Protein AF-0000000087553673 (afdb_homodimer)

Secondary structure (DSSP, 8-state):
-BPPPEEEEEEEEPPPEETTSTTTT--HHHHHHHHHHHHHHHTT-TT---SEEEE--SS--GGGTTHHHHHHTTSSS-TT--EEEEEBTBTHHHHHHHHHHHHHHTTS-SEEEEEEEEEGGG--EEPPHHHHHHHHHHHH--SHHHHHHHHTSS-GGGGSPEEP--B-TTT--BHHHHHHHHHHHTT--HHHHHHHHHHHHHHHHHHHHTTTTTTTB--BTTB-S-SS--TT--HHHHHTSPBSS-TTT---BTTSBPPPEEEEEEEEEE-HHHHHHTT----EEEEEEEEEE---SSSGGGTT-THHHHHHHHHHHHT--GGG-SEEEE--SBHHHHHHHHHHHH-HHHHHHTT-SS------GGGBSTT--HHHH---GGGHHHHHHHHHHHHHHHHTS-EEEEEEEEGGGEEEEEEEE-/-BPPPEEEEEEEEPPPEETTSTTTT--HHHHHHHHHHHHHHHTT-TT---SEEEE--SS--GGGTTHHHHHHTTSSS-TT--EEEEEBTBTHHHHHHHHHHHHHHTTS-SEEEEEEEEEGGG--EEPPHHHHHHHHHHHH--SHHHHHHHHTSS-GGGGSPEEP--B-TTT--BHHHHHHHHHHHTT--HHHHHHHHHHHHHHHHHHHHTTTTTTTB--BTTB-S-SS--TT--HHHHHTSPBSSSTTT---BTTSBPPPEEEEEEEEEE-HHHHHHTT----EEEEEEEEEE---SSSGGGTT-THHHHHHHHHHHHT--GGG-SEEEE--SBHHHHHHHHHHHH-HHHHHHTT-SS------GGGBSTT--HHHH---GGGHHHHHHHHHHHHHHHHTS-EEEEEEEEGGGEEEEEEEE-

InterPro domains:
  IPR002155 Thiolase [PIRSF000429] (2-422)
  IPR002155 Thiolase [TIGR01930] (8-421)
  IPR002155 Thiolase [cd00751] (7-422)
  IPR016039 Thiolase-like [G3DSA:3.40.47.10] (1-422)
  IPR016039 Thiolase-like [SSF53901] (6-280)
  IPR016039 Thiolase-like [SSF53901] (300-421)
  IPR020616 Thiolase, N-terminal [PF00108] (6-273)
  IPR020617 Thiolase, C-terminal [PF02803] (299-422)
  IPR050521 3-ketoacyl-CoA Thiolase [PTHR42689] (4-422)

Structure (mmCIF, N/CA/C/O backbone):
data_AF-0000000087553673-model_v1
#
loop_
_entity.id
_entity.type
_entity.pdbx_description
1 polymer 'Acetyl-CoA C-acetyltransferase'
#
loop_
_atom_site.group_PDB
_atom_site.id
_atom_site.type_symbol
_atom_site.label_atom_id
_atom_site.label_alt_id
_atom_site.label_comp_id
_atom_site.label_asym_id
_atom_site.label_entity_id
_atom_site.label_seq_id
_atom_site.pdbx_PDB_ins_code
_atom_site.Cartn_x
_atom_site.Cartn_y
_atom_site.Cartn_z
_atom_site.occupancy
_atom_site.B_iso_or_equiv
_atom_site.auth_seq_id
_atom_site.auth_comp_id
_atom_site.auth_asym_id
_atom_site.auth_atom_id
_atom_site.pdbx_PDB_model_num
ATOM 1 N N . MET A 1 1 ? -25.609 -0.656 5.84 1 71.06 1 MET A N 1
ATOM 2 C CA . MET A 1 1 ? -25.781 -0.396 4.414 1 71.06 1 MET A CA 1
ATOM 3 C C . MET A 1 1 ? -25.578 -1.673 3.602 1 71.06 1 MET A C 1
ATOM 5 O O . MET A 1 1 ? -24.844 -2.566 4.012 1 71.06 1 MET A O 1
ATOM 9 N N . GLU A 1 2 ? -26.297 -1.809 2.484 1 87.56 2 GLU A N 1
ATOM 10 C CA . GLU A 1 2 ? -26.125 -2.967 1.611 1 87.56 2 GLU A CA 1
ATOM 11 C C . GLU A 1 2 ? -24.875 -2.836 0.747 1 87.56 2 GLU A C 1
ATOM 13 O O . GLU A 1 2 ? -24.562 -1.748 0.26 1 87.56 2 GLU A O 1
ATOM 18 N N . THR A 1 3 ? -24.062 -3.887 0.646 1 95.12 3 THR A N 1
ATOM 19 C CA . THR A 1 3 ? -22.828 -3.865 -0.132 1 95.12 3 THR A CA 1
ATOM 20 C C . THR A 1 3 ? -23.125 -4.031 -1.62 1 95.12 3 THR A C 1
ATOM 22 O O . THR A 1 3 ? -24.125 -4.645 -1.994 1 95.12 3 THR A O 1
ATOM 25 N N . LYS A 1 4 ? -22.344 -3.471 -2.467 1 96.94 4 LYS A N 1
ATOM 26 C CA . LYS A 1 4 ? -22.438 -3.639 -3.914 1 96.94 4 LYS A CA 1
ATOM 27 C C . LYS A 1 4 ? -21.625 -4.848 -4.379 1 96.94 4 LYS A C 1
ATOM 29 O O . LYS A 1 4 ? -20.656 -5.234 -3.729 1 96.94 4 LYS A O 1
ATOM 34 N N . LYS A 1 5 ? -22.047 -5.395 -5.512 1 98.12 5 LYS A N 1
ATOM 35 C CA . LYS A 1 5 ? -21.219 -6.414 -6.152 1 98.12 5 LYS A CA 1
ATOM 36 C C . LYS A 1 5 ? -20 -5.793 -6.812 1 98.12 5 LYS A C 1
ATOM 38 O O . LYS A 1 5 ? -20.062 -4.68 -7.34 1 98.12 5 LYS A O 1
ATOM 43 N N . VAL A 1 6 ? -18.922 -6.473 -6.762 1 98.81 6 VAL A N 1
ATOM 44 C CA . VAL A 1 6 ? -17.688 -6.012 -7.371 1 98.81 6 VAL A CA 1
ATOM 45 C C . VAL A 1 6 ? -17.453 -6.734 -8.695 1 98.81 6 VAL A C 1
ATOM 47 O O . VAL A 1 6 ? -17.047 -7.898 -8.711 1 98.81 6 VAL A O 1
ATOM 50 N N . ALA A 1 7 ? -17.578 -6.016 -9.781 1 98.94 7 ALA A N 1
ATOM 51 C CA . ALA A 1 7 ? -17.484 -6.613 -11.109 1 98.94 7 ALA A CA 1
ATOM 52 C C . ALA A 1 7 ? -16.078 -6.426 -11.688 1 98.94 7 ALA A C 1
ATOM 54 O O . ALA A 1 7 ? -15.477 -5.367 -11.531 1 98.94 7 ALA A O 1
ATOM 55 N N . ILE A 1 8 ? -15.609 -7.5 -12.188 1 98.94 8 ILE A N 1
ATOM 56 C CA . ILE A 1 8 ? -14.477 -7.398 -13.094 1 98.94 8 ILE A CA 1
ATOM 57 C C . ILE A 1 8 ? -14.969 -7.09 -14.508 1 98.94 8 ILE A C 1
ATOM 59 O O . ILE A 1 8 ? -15.727 -7.871 -15.094 1 98.94 8 ILE A O 1
ATOM 63 N N . VAL A 1 9 ? -14.508 -5.957 -15.078 1 98.88 9 VAL A N 1
ATOM 64 C CA . VAL A 1 9 ? -15.117 -5.535 -16.328 1 98.88 9 VAL A CA 1
ATOM 65 C C . VAL A 1 9 ? -14.047 -5.395 -17.406 1 98.88 9 VAL A C 1
ATOM 67 O O . VAL A 1 9 ? -14.352 -5.164 -18.578 1 98.88 9 VAL A O 1
ATOM 70 N N . GLY A 1 10 ? -12.789 -5.605 -17 1 98.81 10 GLY A N 1
ATOM 71 C CA . GLY A 1 10 ? -11.703 -5.547 -17.969 1 98.81 10 GLY A CA 1
ATOM 72 C C . GLY A 1 10 ? -10.375 -6.027 -17.406 1 98.81 10 GLY A C 1
ATOM 73 O O . GLY A 1 10 ? -10.211 -6.129 -16.188 1 98.81 10 GLY A O 1
ATOM 74 N N . TYR A 1 11 ? -9.484 -6.355 -18.297 1 98.88 11 TYR A N 1
ATOM 75 C CA . TYR A 1 11 ? -8.133 -6.797 -17.969 1 98.88 11 TYR A CA 1
ATOM 76 C C . TYR A 1 11 ? -7.141 -6.398 -19.047 1 98.88 11 TYR A C 1
ATOM 78 O O . TYR A 1 11 ? -7.531 -6.156 -20.188 1 98.88 11 TYR A O 1
ATOM 86 N N . ASN A 1 12 ? -5.879 -6.254 -18.625 1 98.88 12 ASN A N 1
ATOM 87 C CA . ASN A 1 12 ? -4.777 -6.086 -19.562 1 98.88 12 ASN A CA 1
ATOM 88 C C . ASN A 1 12 ? -3.434 -6.418 -18.922 1 98.88 12 ASN A C 1
ATOM 90 O O . ASN A 1 12 ? -3.268 -6.277 -17.703 1 98.88 12 ASN A O 1
ATOM 94 N N . ARG A 1 13 ? -2.582 -6.906 -19.688 1 98.88 13 ARG A N 1
ATOM 95 C CA . ARG A 1 13 ? -1.181 -7.016 -19.297 1 98.88 13 ARG A CA 1
ATOM 96 C C . ARG A 1 13 ? -0.26 -6.875 -20.5 1 98.88 13 ARG A C 1
ATOM 98 O O . ARG A 1 13 ? -0.714 -6.938 -21.641 1 98.88 13 ARG A O 1
ATOM 105 N N . ILE A 1 14 ? 0.988 -6.602 -20.297 1 98.88 14 ILE A N 1
ATOM 106 C CA . ILE A 1 14 ? 2.01 -6.758 -21.328 1 98.88 14 ILE A CA 1
ATOM 107 C C . ILE A 1 14 ? 2.611 -8.156 -21.234 1 98.88 14 ILE A C 1
ATOM 109 O O . ILE A 1 14 ? 2.426 -8.867 -20.25 1 98.88 14 ILE A O 1
ATOM 113 N N . PRO A 1 15 ? 3.285 -8.617 -22.359 1 98.75 15 PRO A N 1
ATOM 114 C CA . PRO A 1 15 ? 3.945 -9.914 -22.234 1 98.75 15 PRO A CA 1
ATOM 115 C C . PRO A 1 15 ? 4.941 -9.961 -21.078 1 98.75 15 PRO A C 1
ATOM 117 O O . PRO A 1 15 ? 5.629 -8.977 -20.812 1 98.75 15 PRO A O 1
ATOM 120 N N . PHE A 1 16 ? 4.918 -11.031 -20.391 1 98.81 16 PHE A N 1
ATOM 121 C CA . PHE A 1 16 ? 5.965 -11.219 -19.391 1 98.81 16 PHE A CA 1
ATOM 122 C C . PHE A 1 16 ? 7.266 -11.672 -20.047 1 98.81 16 PHE A C 1
ATOM 124 O O . PHE A 1 16 ? 7.242 -12.438 -21 1 98.81 16 PHE A O 1
ATOM 131 N N . ALA A 1 17 ? 8.367 -11.141 -19.547 1 98.5 17 ALA A N 1
ATOM 132 C CA . ALA A 1 17 ? 9.672 -11.398 -20.156 1 98.5 17 ALA A CA 1
ATOM 133 C C . ALA A 1 17 ? 10.68 -11.883 -19.109 1 98.5 17 ALA A C 1
ATOM 135 O O . ALA A 1 17 ? 10.703 -11.375 -17.984 1 98.5 17 ALA A O 1
ATOM 136 N N . ARG A 1 18 ? 11.477 -12.844 -19.516 1 97.06 18 ARG A N 1
ATOM 137 C CA . ARG A 1 18 ? 12.594 -13.234 -18.672 1 97.06 18 ARG A CA 1
ATOM 138 C C . ARG A 1 18 ? 13.523 -12.055 -18.422 1 97.06 18 ARG A C 1
ATOM 140 O O . ARG A 1 18 ? 13.656 -11.172 -19.266 1 97.06 18 ARG A O 1
ATOM 147 N N . ILE A 1 19 ? 14.211 -12.102 -17.312 1 94.69 19 ILE A N 1
ATOM 148 C CA . ILE A 1 19 ? 15.102 -11.016 -16.922 1 94.69 19 ILE A CA 1
ATOM 149 C C . ILE A 1 19 ? 16.172 -10.812 -18 1 94.69 19 ILE A C 1
ATOM 151 O O . ILE A 1 19 ? 16.625 -11.773 -18.625 1 94.69 19 ILE A O 1
ATOM 155 N N . ASN A 1 20 ? 16.484 -9.539 -18.312 1 92.5 20 ASN A N 1
ATOM 156 C CA . ASN A 1 20 ? 17.578 -9.102 -19.188 1 92.5 20 ASN A CA 1
ATOM 157 C C . ASN A 1 20 ? 17.328 -9.484 -20.641 1 92.5 20 ASN A C 1
ATOM 159 O O . ASN A 1 20 ? 18.266 -9.766 -21.375 1 92.5 20 ASN A O 1
ATOM 163 N N . THR A 1 21 ? 16.141 -9.633 -21.016 1 94.56 21 THR A N 1
ATOM 164 C CA . THR A 1 21 ? 15.789 -9.852 -22.406 1 94.56 21 THR A CA 1
ATOM 165 C C . THR A 1 21 ? 15.078 -8.625 -22.984 1 94.56 21 THR A C 1
ATOM 167 O O . THR A 1 21 ? 15.695 -7.578 -23.188 1 94.56 21 THR A O 1
ATOM 170 N N . ALA A 1 22 ? 13.812 -8.688 -23.188 1 96.19 22 ALA A N 1
ATOM 171 C CA . ALA A 1 22 ? 13.102 -7.668 -23.938 1 96.19 22 ALA A CA 1
ATOM 172 C C . ALA A 1 22 ? 13.008 -6.363 -23.156 1 96.19 22 ALA A C 1
ATOM 174 O O . ALA A 1 22 ? 13.016 -5.277 -23.734 1 96.19 22 ALA A O 1
ATOM 175 N N . TYR A 1 23 ? 12.906 -6.441 -21.875 1 97 23 TYR A N 1
ATOM 176 C CA . TYR A 1 23 ? 12.641 -5.262 -21.047 1 97 23 TYR A CA 1
ATOM 177 C C . TYR A 1 23 ? 13.891 -4.844 -20.281 1 97 23 TYR A C 1
ATOM 179 O O . TYR A 1 23 ? 13.797 -4.207 -19.234 1 97 23 TYR A O 1
ATOM 187 N N . SER A 1 24 ? 15.07 -5.156 -20.734 1 92.62 24 SER A N 1
ATOM 188 C CA . SER A 1 24 ? 16.344 -5.004 -20.031 1 92.62 24 SER A CA 1
ATOM 189 C C . SER A 1 24 ? 16.578 -3.549 -19.641 1 92.62 24 SER A C 1
ATOM 191 O O . SER A 1 24 ? 17.219 -3.275 -18.625 1 92.62 24 SER A O 1
ATOM 193 N N . ASP A 1 25 ? 16.078 -2.586 -20.375 1 91 25 ASP A N 1
ATOM 194 C CA . ASP A 1 25 ? 16.375 -1.18 -20.125 1 91 25 ASP A CA 1
ATOM 195 C C . ASP A 1 25 ? 15.141 -0.433 -19.625 1 91 25 ASP A C 1
ATOM 197 O O . ASP A 1 25 ? 15.102 0.799 -19.641 1 91 25 ASP A O 1
ATOM 201 N N . LYS A 1 26 ? 14.141 -1.135 -19.234 1 95.88 26 LYS A N 1
ATOM 202 C CA . LYS A 1 26 ? 12.891 -0.515 -18.797 1 95.88 26 LYS A CA 1
ATOM 203 C C . LYS A 1 26 ? 12.742 -0.599 -17.281 1 95.88 26 LYS A C 1
ATOM 205 O O . LYS A 1 26 ? 13.195 -1.561 -16.656 1 95.88 26 LYS A O 1
ATOM 210 N N . GLY A 1 27 ? 12.18 0.444 -16.672 1 96.38 27 GLY A N 1
ATOM 211 C CA . GLY A 1 27 ? 11.875 0.445 -15.25 1 96.38 27 GLY A CA 1
ATOM 212 C C . GLY A 1 27 ? 10.422 0.111 -14.953 1 96.38 27 GLY A C 1
ATOM 213 O O . GLY A 1 27 ? 9.633 -0.13 -15.875 1 96.38 27 GLY A O 1
ATOM 214 N N . ASN A 1 28 ? 10.133 0.062 -13.68 1 98.25 28 ASN A N 1
ATOM 215 C CA . ASN A 1 28 ? 8.773 -0.245 -13.25 1 98.25 28 ASN A CA 1
ATOM 216 C C . ASN A 1 28 ? 7.762 0.701 -13.883 1 98.25 28 ASN A C 1
ATOM 218 O O . ASN A 1 28 ? 6.719 0.262 -14.367 1 98.25 28 ASN A O 1
ATOM 222 N N . GLN A 1 29 ? 8.008 1.958 -13.867 1 98.12 29 GLN A N 1
ATOM 223 C CA . GLN A 1 29 ? 7.039 2.926 -14.367 1 98.12 29 GLN A CA 1
ATOM 224 C C . GLN A 1 29 ? 6.789 2.74 -15.859 1 98.12 29 GLN A C 1
ATOM 226 O O . GLN A 1 29 ? 5.656 2.855 -16.328 1 98.12 29 GLN A O 1
ATOM 231 N N . ASP A 1 30 ? 7.902 2.441 -16.625 1 98.19 30 ASP A N 1
ATOM 232 C CA . ASP A 1 30 ? 7.75 2.199 -18.062 1 98.19 30 ASP A CA 1
ATOM 233 C C . ASP A 1 30 ? 6.766 1.062 -18.328 1 98.19 30 ASP A C 1
ATOM 235 O O . ASP A 1 30 ? 5.859 1.197 -19.141 1 98.19 30 ASP A O 1
ATOM 239 N N . LEU A 1 31 ? 6.977 0.01 -17.641 1 98.81 31 LEU A N 1
ATOM 240 C CA . LEU A 1 31 ? 6.16 -1.18 -17.859 1 98.81 31 LEU A CA 1
ATOM 241 C C . LEU A 1 31 ? 4.727 -0.942 -17.391 1 98.81 31 LEU A C 1
ATOM 243 O O . LEU A 1 31 ? 3.777 -1.363 -18.047 1 98.81 31 LEU A O 1
ATOM 247 N N . LEU A 1 32 ? 4.602 -0.273 -16.25 1 98.88 32 LEU A N 1
ATOM 248 C CA . LEU A 1 32 ? 3.279 -0.037 -15.68 1 98.88 32 LEU A CA 1
ATOM 249 C C . LEU A 1 32 ? 2.465 0.899 -16.562 1 98.88 32 LEU A C 1
ATOM 251 O O . LEU A 1 32 ? 1.275 0.668 -16.797 1 98.88 32 LEU A O 1
ATOM 255 N N . VAL A 1 33 ? 3.051 1.972 -17.062 1 98.81 33 VAL A N 1
ATOM 256 C CA . VAL A 1 33 ? 2.369 2.926 -17.938 1 98.81 33 VAL A CA 1
ATOM 257 C C . VAL A 1 33 ? 1.915 2.225 -19.203 1 98.81 33 VAL A C 1
ATOM 259 O O . VAL A 1 33 ? 0.818 2.482 -19.703 1 98.81 33 VAL A O 1
ATOM 262 N N . SER A 1 34 ? 2.756 1.328 -19.734 1 98.75 34 SER A N 1
ATOM 263 C CA . SER A 1 34 ? 2.402 0.586 -20.938 1 98.75 34 SER A CA 1
ATOM 264 C C . SER A 1 34 ? 1.158 -0.268 -20.719 1 98.75 34 SER A C 1
ATOM 266 O O . SER A 1 34 ? 0.247 -0.274 -21.547 1 98.75 34 SER A O 1
ATOM 268 N N . THR A 1 35 ? 1.133 -0.981 -19.625 1 98.81 35 THR A N 1
ATOM 269 C CA . THR A 1 35 ? -0.007 -1.84 -19.328 1 98.81 35 THR A CA 1
ATOM 270 C C . THR A 1 35 ? -1.26 -1.006 -19.062 1 98.81 35 THR A C 1
ATOM 272 O O . THR A 1 35 ? -2.354 -1.372 -19.5 1 98.81 35 THR A O 1
ATOM 275 N N . LEU A 1 36 ? -1.187 0.11 -18.344 1 98.94 36 LEU A N 1
ATOM 276 C CA . LEU A 1 36 ? -2.318 0.982 -18.047 1 98.94 36 LEU A CA 1
ATOM 277 C C . LEU A 1 36 ? -2.875 1.597 -19.328 1 98.94 36 LEU A C 1
ATOM 279 O O . LEU A 1 36 ? -4.094 1.622 -19.531 1 98.94 36 LEU A O 1
ATOM 283 N N . ASN A 1 37 ? -1.98 2.066 -20.172 1 98.81 37 ASN A N 1
ATOM 284 C CA . ASN A 1 37 ? -2.439 2.66 -21.422 1 98.81 37 ASN A CA 1
ATOM 285 C C . ASN A 1 37 ? -3.121 1.629 -22.312 1 98.81 37 ASN A C 1
ATOM 287 O O . ASN A 1 37 ? -4.07 1.952 -23.031 1 98.81 37 ASN A O 1
ATOM 291 N N . GLY A 1 38 ? -2.539 0.387 -22.328 1 98.75 38 GLY A N 1
ATOM 292 C CA . GLY A 1 38 ? -3.23 -0.68 -23.047 1 98.75 38 GLY A CA 1
ATOM 293 C C . GLY A 1 38 ? -4.645 -0.909 -22.547 1 98.75 38 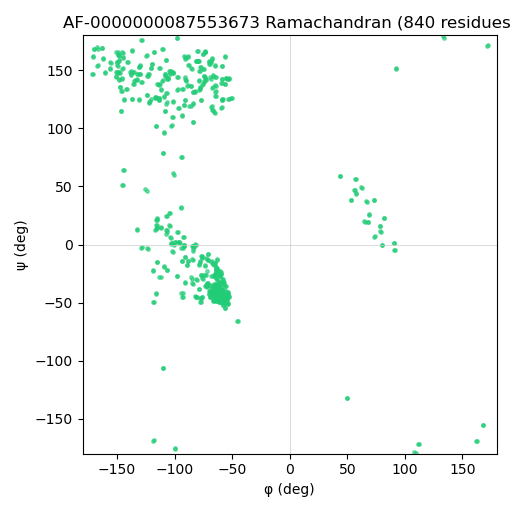GLY A C 1
ATOM 294 O O . GLY A 1 38 ? -5.566 -1.086 -23.344 1 98.75 38 GLY A O 1
ATOM 295 N N . LEU A 1 39 ? -4.828 -0.897 -21.234 1 98.88 39 LEU A N 1
ATOM 296 C CA . LEU A 1 39 ? -6.148 -1.062 -20.656 1 98.88 39 LEU A CA 1
ATOM 297 C C . LEU A 1 39 ? -7.062 0.098 -21.031 1 98.88 39 LEU A C 1
ATOM 299 O O . LEU A 1 39 ? -8.227 -0.113 -21.391 1 98.88 39 LEU A O 1
ATOM 303 N N . ILE A 1 40 ? -6.574 1.326 -20.875 1 98.81 40 ILE A N 1
ATOM 304 C CA . ILE A 1 40 ? -7.328 2.547 -21.141 1 98.81 40 ILE A CA 1
ATOM 305 C C . ILE A 1 40 ? -7.832 2.539 -22.578 1 98.81 40 ILE A C 1
ATOM 307 O O . ILE A 1 40 ? -9 2.854 -22.828 1 98.81 40 ILE A O 1
ATOM 311 N N . LYS A 1 41 ? -6.945 2.176 -23.484 1 98.44 41 LYS A N 1
ATOM 312 C CA . LYS A 1 41 ? -7.32 2.115 -24.891 1 98.44 41 LYS A CA 1
ATOM 313 C C . LYS A 1 41 ? -8.359 1.028 -25.141 1 98.44 41 LYS A C 1
ATOM 315 O O . LYS A 1 41 ? -9.367 1.264 -25.812 1 98.44 41 LYS A O 1
ATOM 320 N N . ARG A 1 42 ? -8.172 -0.118 -24.625 1 98.12 42 ARG A N 1
ATOM 321 C CA . ARG A 1 42 ? -9.016 -1.283 -24.875 1 98.12 42 ARG A CA 1
ATOM 322 C C . ARG A 1 42 ? -10.438 -1.043 -24.375 1 98.12 42 ARG A C 1
ATOM 324 O O . ARG A 1 42 ? -11.398 -1.513 -24.984 1 98.12 42 ARG A O 1
ATOM 331 N N . TYR A 1 43 ? -10.555 -0.323 -23.312 1 98.56 43 TYR A N 1
ATOM 332 C CA . TYR A 1 43 ? -11.867 -0.189 -22.688 1 98.56 43 TYR A CA 1
ATOM 333 C C . TYR A 1 43 ? -12.359 1.254 -22.75 1 98.56 43 TYR A C 1
ATOM 335 O O . TYR A 1 43 ? -13.25 1.645 -22 1 98.56 43 TYR A O 1
ATOM 343 N N . ASN A 1 44 ? -11.758 2.102 -23.547 1 98.06 44 ASN A N 1
ATOM 344 C CA . ASN A 1 44 ? -12.172 3.465 -23.859 1 98.06 44 ASN A CA 1
ATOM 345 C C . ASN A 1 44 ? -12.289 4.316 -22.609 1 98.06 44 ASN A C 1
ATOM 347 O O . ASN A 1 44 ? -13.336 4.914 -22.344 1 98.06 44 ASN A O 1
ATOM 351 N N . LEU A 1 45 ? -11.203 4.395 -21.844 1 98.69 45 LEU A N 1
ATOM 352 C CA . LEU A 1 45 ? -11.234 5.102 -20.578 1 98.69 45 LEU A CA 1
ATOM 353 C C . LEU A 1 45 ? -10.547 6.461 -20.688 1 98.69 45 LEU A C 1
ATOM 355 O O . LEU A 1 45 ? -10.328 7.137 -19.688 1 98.69 45 LEU A O 1
ATOM 359 N N . THR A 1 46 ? -10.148 6.879 -21.906 1 98.56 46 THR A N 1
ATOM 360 C CA . THR A 1 46 ? -9.469 8.148 -22.094 1 98.56 46 THR A CA 1
ATOM 361 C C . THR A 1 46 ? -10.266 9.297 -21.484 1 98.56 46 THR A C 1
ATOM 363 O O . THR A 1 46 ? -11.461 9.438 -21.75 1 98.56 46 THR A O 1
ATOM 366 N N . GLY A 1 47 ? -9.625 10.047 -20.625 1 98.19 47 GLY A N 1
ATOM 367 C CA . GLY A 1 47 ? -10.219 11.234 -20.016 1 98.19 47 GLY A CA 1
ATOM 368 C C . GLY A 1 47 ? -11.148 10.906 -18.859 1 98.19 47 GLY A C 1
ATOM 369 O O . GLY A 1 47 ? -11.672 11.812 -18.203 1 98.19 47 GLY A O 1
ATOM 370 N N . LYS A 1 48 ? -11.32 9.664 -18.547 1 98.31 48 LYS A N 1
ATOM 371 C CA . LYS A 1 48 ? -12.25 9.281 -17.5 1 98.31 48 LYS A CA 1
ATOM 372 C C . LYS A 1 48 ? -11.648 9.516 -16.109 1 98.31 48 LYS A C 1
ATOM 374 O O . LYS A 1 48 ? -10.461 9.258 -15.898 1 98.31 48 LYS A O 1
ATOM 379 N N . LEU A 1 49 ? -12.414 10.078 -15.25 1 98.31 49 LEU A N 1
ATOM 380 C CA . LEU A 1 49 ? -12.086 10.141 -13.828 1 98.31 49 LEU A CA 1
ATOM 381 C C . LEU A 1 49 ? -12.508 8.852 -13.117 1 98.31 49 LEU A C 1
ATOM 383 O O . LEU A 1 49 ? -13.703 8.594 -12.945 1 98.31 49 LEU A O 1
ATOM 387 N N . LEU A 1 50 ? -11.57 8.039 -12.789 1 98.75 50 LEU A N 1
ATOM 388 C CA . LEU A 1 50 ? -11.867 6.84 -12.016 1 98.75 50 LEU A CA 1
ATOM 389 C C . LEU A 1 50 ? -11.805 7.125 -10.516 1 98.75 50 LEU A C 1
ATOM 391 O O . LEU A 1 50 ? -11.25 8.148 -10.102 1 98.75 50 LEU A O 1
ATOM 395 N N . GLY A 1 51 ? -12.406 6.227 -9.766 1 98.75 51 GLY A N 1
ATOM 396 C CA . GLY A 1 51 ? -12.359 6.371 -8.32 1 98.75 51 GLY A CA 1
ATOM 397 C C . GLY A 1 51 ? -10.945 6.289 -7.762 1 98.75 51 GLY A C 1
ATOM 398 O O . GLY A 1 51 ? -10.578 7.059 -6.875 1 98.75 51 GLY A O 1
ATOM 399 N N . GLU A 1 52 ? -10.18 5.305 -8.234 1 98.88 52 GLU A N 1
ATOM 400 C CA . GLU A 1 52 ? -8.812 5.141 -7.742 1 98.88 52 GLU A CA 1
ATOM 401 C C . GLU A 1 52 ? -8.062 4.09 -8.555 1 98.88 52 GLU A C 1
ATOM 403 O O . GLU A 1 52 ? -8.672 3.188 -9.133 1 98.88 52 GLU A O 1
ATOM 408 N N . VAL A 1 53 ? -6.789 4.254 -8.742 1 98.94 53 VAL A N 1
ATOM 409 C CA . VAL A 1 53 ? -5.887 3.221 -9.234 1 98.94 53 VAL A CA 1
ATOM 410 C C . VAL A 1 53 ? -4.969 2.756 -8.109 1 98.94 53 VAL A C 1
ATOM 412 O O . VAL A 1 53 ? -4.34 3.574 -7.434 1 98.94 53 VAL A O 1
ATOM 415 N N . ALA A 1 54 ? -4.895 1.453 -7.852 1 98.94 54 ALA A N 1
ATOM 416 C CA . ALA A 1 54 ? -4.043 0.922 -6.789 1 98.94 54 ALA A CA 1
ATOM 417 C C . ALA A 1 54 ? -3.18 -0.225 -7.301 1 98.94 54 ALA A C 1
ATOM 419 O O . ALA A 1 54 ? -3.609 -1 -8.156 1 98.94 54 ALA A O 1
ATOM 420 N N . GLY A 1 55 ? -2.055 -0.363 -6.828 1 98.75 55 GLY A N 1
ATOM 421 C CA . GLY A 1 55 ? -1.105 -1.397 -7.203 1 98.75 55 GLY A CA 1
ATOM 422 C C . GLY A 1 55 ? 0.294 -1.142 -6.676 1 98.75 55 GLY A C 1
ATOM 423 O O . GLY A 1 55 ? 0.462 -0.581 -5.594 1 98.75 55 GLY A O 1
ATOM 424 N N . GLY A 1 56 ? 1.271 -1.725 -7.371 1 98.12 56 GLY A N 1
ATOM 425 C CA . GLY A 1 56 ? 2.623 -1.441 -6.918 1 98.12 56 GLY A CA 1
ATOM 426 C C . GLY A 1 56 ? 3.648 -2.428 -7.441 1 98.12 56 GLY A C 1
ATOM 427 O O . GLY A 1 56 ? 3.406 -3.113 -8.438 1 98.12 56 GLY A O 1
ATOM 428 N N . ALA A 1 57 ? 4.867 -2.363 -6.891 1 98.25 57 ALA A N 1
ATOM 429 C CA . ALA A 1 57 ? 6.008 -3.238 -7.141 1 98.25 57 ALA A CA 1
ATOM 430 C C . ALA A 1 57 ? 6.621 -3.727 -5.828 1 98.25 57 ALA A C 1
ATOM 432 O O . ALA A 1 57 ? 6.516 -3.055 -4.801 1 98.25 57 ALA A O 1
ATOM 433 N N . VAL A 1 58 ? 7.227 -4.898 -5.926 1 96.75 58 VAL A N 1
ATOM 434 C CA . VAL A 1 58 ? 7.867 -5.453 -4.738 1 96.75 58 VAL A CA 1
ATOM 435 C C . VAL A 1 58 ? 9.242 -4.812 -4.543 1 96.75 58 VAL A C 1
ATOM 437 O O . VAL A 1 58 ? 9.617 -4.469 -3.422 1 96.75 58 VAL A O 1
ATOM 440 N N . ILE A 1 59 ? 9.984 -4.703 -5.609 1 94.19 59 ILE A N 1
ATOM 441 C CA . ILE A 1 59 ? 11.289 -4.066 -5.574 1 94.19 59 ILE A CA 1
ATOM 442 C C . ILE A 1 59 ? 11.227 -2.715 -6.285 1 94.19 59 ILE A C 1
ATOM 444 O O . ILE A 1 59 ? 10.984 -2.652 -7.492 1 94.19 59 ILE A O 1
ATOM 448 N N . LYS A 1 60 ? 11.438 -1.637 -5.52 1 94.12 60 LYS A N 1
ATOM 449 C CA . LYS A 1 60 ? 11.344 -0.286 -6.066 1 94.12 60 LYS A CA 1
ATOM 450 C C . LYS A 1 60 ? 12.641 0.487 -5.848 1 94.12 60 LYS A C 1
ATOM 452 O O . LYS A 1 60 ? 13.312 0.299 -4.836 1 94.12 60 LYS A O 1
ATOM 457 N N . HIS A 1 61 ? 12.898 1.336 -6.812 1 91.06 61 HIS A N 1
ATOM 458 C CA . HIS A 1 61 ? 13.898 2.373 -6.582 1 91.06 61 HIS A CA 1
ATOM 459 C C . HIS A 1 61 ? 13.406 3.408 -5.578 1 91.06 61 HIS A C 1
ATOM 461 O O . HIS A 1 61 ? 12.195 3.6 -5.426 1 91.06 61 HIS A O 1
ATOM 467 N N . ILE A 1 62 ? 14.383 4.051 -4.938 1 89.44 62 ILE A N 1
ATOM 468 C CA . ILE A 1 62 ? 14.047 5.105 -3.99 1 89.44 62 ILE A CA 1
ATOM 469 C C . ILE A 1 62 ? 13.25 6.199 -4.699 1 89.44 62 ILE A C 1
ATOM 471 O O . ILE A 1 62 ? 12.312 6.766 -4.125 1 89.44 62 ILE A O 1
ATOM 475 N N . SER A 1 63 ? 13.523 6.445 -5.945 1 88.75 63 SER A N 1
ATOM 476 C CA . SER A 1 63 ? 12.891 7.5 -6.727 1 88.75 63 SER A CA 1
ATOM 477 C C . SER A 1 63 ? 11.477 7.102 -7.152 1 88.75 63 SER A C 1
ATOM 479 O O . SER A 1 63 ? 10.703 7.938 -7.625 1 88.75 63 SER A O 1
ATOM 481 N N . GLU A 1 64 ? 11.125 5.84 -6.945 1 91.5 64 GLU A N 1
ATOM 482 C CA . GLU A 1 64 ? 9.82 5.359 -7.375 1 91.5 64 GLU A CA 1
ATOM 483 C C . GLU A 1 64 ? 8.805 5.426 -6.238 1 91.5 64 GLU A C 1
ATOM 485 O O . GLU A 1 64 ? 7.934 4.559 -6.125 1 91.5 64 GLU A O 1
ATOM 490 N N . SER A 1 65 ? 9.008 6.41 -5.375 1 91.06 65 SER A N 1
ATOM 491 C CA . SER A 1 65 ? 7.965 6.676 -4.387 1 91.06 65 SER A CA 1
ATOM 492 C C . SER A 1 65 ? 6.672 7.137 -5.055 1 91.06 65 SER A C 1
ATOM 494 O O . SER A 1 65 ? 6.707 7.926 -6.004 1 91.06 65 SER A O 1
ATOM 496 N N . ASN A 1 66 ? 5.492 6.59 -4.578 1 96.06 66 ASN A N 1
ATOM 497 C CA . ASN A 1 66 ? 4.199 6.867 -5.191 1 96.06 66 ASN A CA 1
ATOM 498 C C . ASN A 1 66 ? 4.191 6.496 -6.672 1 96.06 66 ASN A C 1
ATOM 500 O O . ASN A 1 66 ? 3.777 7.293 -7.516 1 96.06 66 ASN A O 1
ATOM 504 N N . LEU A 1 67 ? 4.699 5.312 -6.934 1 97.94 67 LEU A N 1
ATOM 505 C CA . LEU A 1 67 ? 4.879 4.785 -8.281 1 97.94 67 LEU A CA 1
ATOM 506 C C . LEU A 1 67 ? 3.564 4.812 -9.055 1 97.94 67 LEU A C 1
ATOM 508 O O . LEU A 1 67 ? 3.527 5.254 -10.211 1 97.94 67 LEU A O 1
ATOM 512 N N . VAL A 1 68 ? 2.482 4.391 -8.461 1 98.81 68 VAL A N 1
ATOM 513 C CA . VAL A 1 68 ? 1.217 4.242 -9.172 1 98.81 68 VAL A CA 1
ATOM 514 C C . VAL A 1 68 ? 0.655 5.617 -9.523 1 98.81 68 VAL A C 1
ATOM 516 O O . VAL A 1 68 ? 0.165 5.828 -10.633 1 98.81 68 VAL A O 1
ATOM 519 N N . ARG A 1 69 ? 0.718 6.559 -8.586 1 98.56 69 ARG A N 1
ATOM 520 C CA . ARG A 1 69 ? 0.225 7.902 -8.867 1 98.56 69 ARG A CA 1
ATOM 521 C C . ARG A 1 69 ? 1.014 8.555 -9.992 1 98.56 69 ARG A C 1
ATOM 523 O O . ARG A 1 69 ? 0.433 9.18 -10.883 1 98.56 69 ARG A O 1
ATOM 530 N N . GLU A 1 70 ? 2.34 8.422 -9.938 1 96.94 70 GLU A N 1
ATOM 531 C CA . GLU A 1 70 ? 3.178 8.969 -11 1 96.94 70 GLU A CA 1
ATOM 532 C C . GLU A 1 70 ? 2.854 8.32 -12.344 1 96.94 70 GLU A C 1
ATOM 534 O O . GLU A 1 70 ? 2.877 8.984 -13.375 1 96.94 70 GLU A O 1
ATOM 539 N N . SER A 1 71 ? 2.582 7.047 -12.32 1 98.56 71 SER A N 1
ATOM 540 C CA . SER A 1 71 ? 2.219 6.344 -13.539 1 98.56 71 SER A CA 1
ATOM 541 C C . SER A 1 71 ? 0.884 6.836 -14.086 1 98.56 71 SER A C 1
ATOM 543 O O . SER A 1 71 ? 0.741 7.047 -15.297 1 98.56 71 SER A O 1
ATOM 545 N N . VAL A 1 72 ? -0.094 7.012 -13.18 1 98.44 72 VAL A N 1
ATOM 546 C CA . VAL A 1 72 ? -1.413 7.496 -13.578 1 98.44 72 VAL A CA 1
ATOM 547 C C . VAL A 1 72 ? -1.283 8.859 -14.25 1 98.44 72 VAL A C 1
ATOM 549 O O . VAL A 1 72 ? -1.936 9.125 -15.258 1 98.44 72 VAL A O 1
ATOM 552 N N . MET A 1 73 ? -0.425 9.719 -13.711 1 97.25 73 MET A N 1
ATOM 553 C CA . MET A 1 73 ? -0.227 11.07 -14.234 1 97.25 73 MET A CA 1
ATOM 554 C C . MET A 1 73 ? 0.363 11.031 -15.641 1 97.25 73 MET A C 1
ATOM 556 O O . MET A 1 73 ? 0.319 12.023 -16.359 1 97.25 73 MET A O 1
ATOM 560 N N . GLU A 1 74 ? 0.913 9.875 -16.047 1 97.31 74 GLU A N 1
ATOM 561 C CA . GLU A 1 74 ? 1.508 9.719 -17.375 1 97.31 74 GLU A CA 1
ATOM 562 C C . GLU A 1 74 ? 0.547 9.023 -18.328 1 97.31 74 GLU A C 1
ATOM 564 O O . GLU A 1 74 ? 0.903 8.727 -19.484 1 97.31 74 GLU A O 1
ATOM 569 N N . THR A 1 75 ? -0.616 8.711 -17.922 1 98.38 75 THR A N 1
ATOM 570 C CA . THR A 1 75 ? -1.618 8.078 -18.781 1 98.38 75 THR A CA 1
ATOM 571 C C . THR A 1 75 ? -2.615 9.117 -19.297 1 98.38 75 THR A C 1
ATOM 573 O O . THR A 1 75 ? -2.496 10.305 -18.984 1 98.38 75 THR A O 1
ATOM 576 N N . SER A 1 76 ? -3.646 8.625 -20.031 1 98.06 76 SER A N 1
ATOM 577 C CA . SER A 1 76 ? -4.656 9.508 -20.594 1 98.06 76 SER A CA 1
ATOM 578 C C . SER A 1 76 ? -5.898 9.57 -19.719 1 98.06 76 SER A C 1
ATOM 580 O O . SER A 1 76 ? -6.938 10.086 -20.125 1 98.06 76 SER A O 1
ATOM 582 N N . LEU A 1 77 ? -5.816 9.031 -18.5 1 98.69 77 LEU A N 1
ATOM 583 C CA . LEU A 1 77 ? -6.902 9.195 -17.531 1 98.69 77 LEU A CA 1
ATOM 584 C C . LEU A 1 77 ? -7 10.648 -17.078 1 98.69 77 LEU A C 1
ATOM 586 O O . LEU A 1 77 ? -6.047 11.422 -17.234 1 98.69 77 LEU A O 1
ATOM 590 N N . ASP A 1 78 ? -8.188 11.016 -16.594 1 98.25 78 ASP A N 1
ATOM 591 C CA . ASP A 1 78 ? -8.305 12.297 -15.898 1 98.25 78 ASP A CA 1
ATOM 592 C C . ASP A 1 78 ? -7.23 12.438 -14.82 1 98.25 78 ASP A C 1
ATOM 594 O O . ASP A 1 78 ? -7.086 11.57 -13.961 1 98.25 78 ASP A O 1
ATOM 598 N N . PRO A 1 79 ? -6.438 13.523 -14.836 1 96.75 79 PRO A N 1
ATOM 599 C CA . PRO A 1 79 ? -5.332 13.695 -13.891 1 96.75 79 PRO A CA 1
ATOM 600 C C . PRO A 1 79 ? -5.801 13.781 -12.438 1 96.75 79 PRO A C 1
ATOM 602 O O . PRO A 1 79 ? -4.988 13.695 -11.516 1 96.75 79 PRO A O 1
ATOM 605 N N . ALA A 1 80 ? -7.047 13.953 -12.195 1 97.56 80 ALA A N 1
ATOM 606 C CA . ALA A 1 80 ? -7.586 14.016 -10.836 1 97.56 80 ALA A CA 1
ATOM 607 C C . ALA A 1 80 ? -7.828 12.617 -10.273 1 97.56 80 ALA A C 1
ATOM 609 O O . ALA A 1 80 ? -8.211 12.469 -9.109 1 97.56 80 ALA A O 1
ATOM 610 N N . THR A 1 81 ? -7.555 11.539 -11.102 1 98.69 81 THR A N 1
ATOM 611 C CA . THR A 1 81 ? -7.699 10.172 -10.609 1 98.69 81 THR A CA 1
ATOM 612 C C . THR A 1 81 ? -6.656 9.875 -9.531 1 98.69 81 THR A C 1
ATOM 614 O O . THR A 1 81 ? -5.453 9.93 -9.797 1 98.69 81 THR A O 1
ATOM 617 N N . PRO A 1 82 ? -7.105 9.617 -8.289 1 98.69 82 PRO A N 1
ATOM 618 C CA . PRO A 1 82 ? -6.137 9.32 -7.238 1 98.69 82 PRO A CA 1
ATOM 619 C C . PRO A 1 82 ? -5.527 7.926 -7.371 1 98.69 82 PRO A C 1
ATOM 621 O O . PRO A 1 82 ? -5.996 7.117 -8.18 1 98.69 82 PRO A O 1
ATOM 624 N N . ALA A 1 83 ? -4.438 7.672 -6.637 1 98.88 83 ALA A N 1
ATOM 625 C CA . ALA A 1 83 ? -3.766 6.379 -6.723 1 98.88 83 ALA A CA 1
ATOM 626 C C . ALA A 1 83 ? -3.094 6.023 -5.398 1 98.88 83 ALA A C 1
ATOM 628 O O . ALA A 1 83 ? -2.779 6.906 -4.598 1 98.88 83 ALA A O 1
ATOM 629 N N . CYS A 1 84 ? -2.865 4.773 -5.168 1 98.81 84 CYS A N 1
ATOM 630 C CA . CYS A 1 84 ? -2.244 4.266 -3.949 1 98.81 84 CYS A CA 1
ATOM 631 C C . CYS A 1 84 ? -1.3 3.111 -4.258 1 98.81 84 CYS A C 1
ATOM 633 O O . CYS A 1 84 ? -1.654 2.197 -5.004 1 98.81 84 CYS A O 1
ATOM 635 N N . ASP A 1 85 ? -0.106 3.146 -3.688 1 98.69 85 ASP A N 1
ATOM 636 C CA . ASP A 1 85 ? 0.829 2.029 -3.789 1 98.69 85 ASP A CA 1
ATOM 637 C C . ASP A 1 85 ? 0.566 0.993 -2.699 1 98.69 85 ASP A C 1
ATOM 639 O O . ASP A 1 85 ? 0.34 1.347 -1.54 1 98.69 85 ASP A O 1
ATOM 643 N N . LEU A 1 86 ? 0.598 -0.267 -3.09 1 98.69 86 LEU A N 1
ATOM 644 C CA . LEU A 1 86 ? 0.585 -1.395 -2.164 1 98.69 86 LEU A CA 1
ATOM 645 C C . LEU A 1 86 ? 1.829 -2.26 -2.344 1 98.69 86 LEU A C 1
ATOM 647 O O . LEU A 1 86 ? 2.434 -2.27 -3.418 1 98.69 86 LEU A O 1
ATOM 651 N N . GLN A 1 87 ? 2.225 -2.906 -1.321 1 98.5 87 GLN A N 1
ATOM 652 C CA . GLN A 1 87 ? 3.311 -3.881 -1.381 1 98.5 87 GLN A CA 1
ATOM 653 C C . GLN A 1 87 ? 3.082 -5.02 -0.391 1 98.5 87 GLN A C 1
ATOM 655 O O . GLN A 1 87 ? 3.004 -4.793 0.818 1 98.5 87 GLN A O 1
ATOM 660 N N . GLN A 1 88 ? 2.9 -6.172 -0.894 1 98.56 88 GLN A N 1
ATOM 661 C CA . GLN A 1 88 ? 2.738 -7.41 -0.138 1 98.56 88 GLN A CA 1
ATOM 662 C C . GLN A 1 88 ? 3.361 -8.594 -0.876 1 98.56 88 GLN A C 1
ATOM 664 O O . GLN A 1 88 ? 2.699 -9.602 -1.106 1 98.56 88 GLN A O 1
ATOM 669 N N . ALA A 1 89 ? 4.625 -8.391 -1.266 1 97.69 89 ALA A N 1
ATOM 670 C CA . ALA A 1 89 ? 5.375 -9.367 -2.055 1 97.69 89 ALA A CA 1
ATOM 671 C C . ALA A 1 89 ? 4.566 -9.828 -3.262 1 97.69 89 ALA A C 1
ATOM 673 O O . ALA A 1 89 ? 4.051 -9.008 -4.023 1 97.69 89 ALA A O 1
ATOM 674 N N . CYS A 1 90 ? 4.492 -11.18 -3.477 1 98.38 90 CYS A N 1
ATOM 675 C CA . CYS A 1 90 ? 3.82 -11.719 -4.652 1 98.38 90 CYS A CA 1
ATOM 676 C C . CYS A 1 90 ? 2.318 -11.469 -4.586 1 98.38 90 CYS A C 1
ATOM 678 O O . CYS A 1 90 ? 1.624 -11.555 -5.602 1 98.38 90 CYS A O 1
ATOM 680 N N . ASP A 1 91 ? 1.782 -11.094 -3.424 1 98.75 91 ASP A N 1
ATOM 681 C CA . ASP A 1 91 ? 0.351 -10.883 -3.24 1 98.75 91 ASP A CA 1
ATOM 682 C C . ASP A 1 91 ? -0.05 -9.469 -3.658 1 98.75 91 ASP A C 1
ATOM 684 O O . ASP A 1 91 ? -1.233 -9.125 -3.65 1 98.75 91 ASP A O 1
ATOM 688 N N . THR A 1 92 ? 0.862 -8.633 -4.086 1 98.81 92 THR A N 1
ATOM 689 C CA . THR A 1 92 ? 0.645 -7.203 -4.285 1 98.81 92 THR A CA 1
ATOM 690 C C . THR A 1 92 ? -0.493 -6.961 -5.273 1 98.81 92 THR A C 1
ATOM 692 O O . THR A 1 92 ? -1.442 -6.234 -4.973 1 98.81 92 THR A O 1
ATOM 695 N N . GLY A 1 93 ? -0.438 -7.566 -6.398 1 98.81 93 GLY A N 1
ATOM 696 C CA . GLY A 1 93 ? -1.423 -7.32 -7.441 1 98.81 93 GLY A CA 1
ATOM 697 C C . GLY A 1 93 ? -2.82 -7.77 -7.059 1 98.81 93 GLY A C 1
ATOM 698 O O . GLY A 1 93 ? -3.801 -7.078 -7.348 1 98.81 93 GLY A O 1
ATOM 699 N N . ILE A 1 94 ? -2.953 -8.953 -6.441 1 98.94 94 ILE A N 1
ATOM 700 C CA . ILE A 1 94 ? -4.27 -9.453 -6.062 1 98.94 94 ILE A CA 1
ATOM 701 C C . ILE A 1 94 ? -4.805 -8.656 -4.875 1 98.94 94 ILE A C 1
ATOM 703 O O . ILE A 1 94 ? -6.012 -8.445 -4.754 1 98.94 94 ILE A O 1
ATOM 707 N N . GLU A 1 95 ? -3.904 -8.258 -3.982 1 98.94 95 GLU A N 1
ATOM 708 C CA . GLU A 1 95 ? -4.34 -7.422 -2.867 1 98.94 95 GLU A CA 1
ATOM 709 C C . GLU A 1 95 ? -4.82 -6.055 -3.352 1 98.94 95 GLU A C 1
ATOM 711 O O . GLU A 1 95 ? -5.734 -5.473 -2.768 1 98.94 95 GLU A O 1
ATOM 716 N N . ALA A 1 96 ? -4.184 -5.52 -4.387 1 98.94 96 ALA A N 1
ATOM 717 C CA . ALA A 1 96 ? -4.664 -4.277 -4.988 1 98.94 96 ALA A CA 1
ATOM 718 C C . ALA A 1 96 ? -6.098 -4.43 -5.488 1 98.94 96 ALA A C 1
ATOM 720 O O . ALA A 1 96 ? -6.902 -3.502 -5.379 1 98.94 96 ALA A O 1
ATOM 721 N N . ALA A 1 97 ? -6.434 -5.562 -6.039 1 98.94 97 ALA A N 1
ATOM 722 C CA . ALA A 1 97 ? -7.801 -5.824 -6.492 1 98.94 97 ALA A CA 1
ATOM 723 C C . ALA A 1 97 ? -8.766 -5.887 -5.309 1 98.94 97 ALA A C 1
ATOM 725 O O . ALA A 1 97 ? -9.891 -5.398 -5.395 1 98.94 97 ALA A O 1
ATOM 726 N N . ILE A 1 98 ? -8.336 -6.551 -4.211 1 98.94 98 ILE A N 1
ATOM 727 C CA . ILE A 1 98 ? -9.156 -6.598 -3.004 1 98.94 98 ILE A CA 1
ATOM 728 C C . ILE A 1 98 ? -9.383 -5.184 -2.479 1 98.94 98 ILE A C 1
ATOM 730 O O . ILE A 1 98 ? -10.508 -4.816 -2.127 1 98.94 98 ILE A O 1
ATOM 734 N N . TYR A 1 99 ? -8.305 -4.359 -2.457 1 98.94 99 TYR A N 1
ATOM 735 C CA . TYR A 1 99 ? -8.336 -2.973 -2.008 1 98.94 99 TYR A CA 1
ATOM 736 C C . TYR A 1 99 ? -9.367 -2.168 -2.795 1 98.94 99 TYR A C 1
ATOM 738 O O . TYR A 1 99 ? -10.25 -1.543 -2.211 1 98.94 99 TYR A O 1
ATOM 746 N N . ILE A 1 100 ? -9.289 -2.154 -4.113 1 98.94 100 ILE A N 1
ATOM 747 C CA . ILE A 1 100 ? -10.211 -1.428 -4.98 1 98.94 100 ILE A CA 1
ATOM 748 C C . ILE A 1 100 ? -11.617 -2.014 -4.848 1 98.94 100 ILE A C 1
ATOM 750 O O . ILE A 1 100 ? -12.602 -1.274 -4.754 1 98.94 100 ILE A O 1
ATOM 754 N N . GLY A 1 101 ? -11.711 -3.348 -4.895 1 98.94 101 GLY A N 1
ATOM 755 C CA . GLY A 1 101 ? -13 -4.016 -4.766 1 98.94 101 GLY A CA 1
ATOM 756 C C . GLY A 1 101 ? -13.734 -3.656 -3.488 1 98.94 101 GLY A C 1
ATOM 757 O O . GLY A 1 101 ? -14.953 -3.457 -3.502 1 98.94 101 GLY A O 1
ATOM 758 N N . ASN A 1 102 ? -13 -3.621 -2.377 1 98.88 102 ASN A N 1
ATOM 759 C CA . ASN A 1 102 ? -13.625 -3.273 -1.104 1 98.88 102 ASN A CA 1
ATOM 760 C C . ASN A 1 102 ? -14.203 -1.859 -1.129 1 98.88 102 ASN A C 1
ATOM 762 O O . ASN A 1 102 ? -15.266 -1.607 -0.566 1 98.88 102 ASN A O 1
ATOM 766 N N . LYS A 1 103 ? -13.484 -0.937 -1.734 1 98.81 103 LYS A N 1
ATOM 767 C CA . LYS A 1 103 ? -13.992 0.427 -1.853 1 98.81 103 LYS A CA 1
ATOM 768 C C . LYS A 1 103 ? -15.258 0.47 -2.705 1 98.81 103 LYS A C 1
ATOM 770 O O . LYS A 1 103 ? -16.172 1.236 -2.42 1 98.81 103 LYS A O 1
ATOM 775 N N . ILE A 1 104 ? -15.281 -0.294 -3.74 1 98.81 104 ILE A N 1
ATOM 776 C CA . ILE A 1 104 ? -16.469 -0.373 -4.586 1 98.81 104 ILE A CA 1
ATOM 777 C C . ILE A 1 104 ? -17.609 -1.002 -3.801 1 98.81 104 ILE A C 1
ATOM 779 O O . ILE A 1 104 ? -18.734 -0.487 -3.809 1 98.81 104 ILE A O 1
ATOM 783 N N . ALA A 1 105 ? -17.344 -2.131 -3.125 1 98.69 105 ALA A N 1
ATOM 784 C CA . ALA A 1 105 ? -18.359 -2.848 -2.365 1 98.69 105 ALA A CA 1
ATOM 785 C C . ALA A 1 105 ? -19.031 -1.933 -1.338 1 98.69 105 ALA A C 1
ATOM 787 O O . ALA A 1 105 ? -20.234 -2.039 -1.087 1 98.69 105 ALA A O 1
ATOM 788 N N . LEU A 1 106 ? -18.266 -1.05 -0.77 1 98.12 106 LEU A N 1
ATOM 789 C CA . LEU A 1 106 ? -18.75 -0.184 0.295 1 98.12 106 LEU A CA 1
ATOM 790 C C . LEU A 1 106 ? -19.297 1.125 -0.275 1 98.12 106 LEU A C 1
ATOM 792 O O . LEU A 1 106 ? -19.688 2.018 0.477 1 98.12 106 LEU A O 1
ATOM 796 N N . GLY A 1 107 ? -19.266 1.312 -1.598 1 97.06 107 GLY A N 1
ATOM 797 C CA . GLY A 1 107 ? -19.828 2.482 -2.26 1 97.06 107 GLY A CA 1
ATOM 798 C C . GLY A 1 107 ? -18.938 3.707 -2.152 1 97.06 107 GLY A C 1
ATOM 799 O O . GLY A 1 107 ? -19.391 4.832 -2.355 1 97.06 107 GLY A O 1
ATOM 800 N N . GLN A 1 108 ? -17.703 3.52 -1.794 1 97.94 108 GLN A N 1
ATOM 801 C CA . GLN A 1 108 ? -16.766 4.641 -1.705 1 97.94 108 GLN A CA 1
ATOM 802 C C . GLN A 1 108 ? -16.359 5.133 -3.094 1 97.94 108 GLN A C 1
ATOM 804 O O . GLN A 1 108 ? -16.109 6.32 -3.287 1 97.94 108 GLN A O 1
ATOM 809 N N . ILE A 1 109 ? -16.234 4.207 -4.027 1 98.44 109 ILE A N 1
ATOM 810 C CA . ILE A 1 109 ? -15.969 4.523 -5.426 1 98.44 109 ILE A CA 1
ATOM 811 C C . ILE A 1 109 ? -16.844 3.643 -6.324 1 98.44 109 ILE A C 1
ATOM 813 O O . ILE A 1 109 ? -17.391 2.643 -5.867 1 98.44 109 ILE A O 1
ATOM 817 N N . GLU A 1 110 ? -16.906 4.008 -7.621 1 98.5 110 GLU A N 1
ATOM 818 C CA . GLU A 1 110 ? -17.734 3.248 -8.555 1 98.5 110 GLU A CA 1
ATOM 819 C C . GLU A 1 110 ? -16.875 2.41 -9.492 1 98.5 110 GLU A C 1
ATOM 821 O O . GLU A 1 110 ? -17.359 1.444 -10.086 1 98.5 110 GLU A O 1
ATOM 826 N N . SER A 1 111 ? -15.648 2.816 -9.625 1 98.88 111 SER A N 1
ATOM 827 C CA . SER A 1 111 ? -14.719 2.115 -10.5 1 98.88 111 SER A CA 1
ATOM 828 C C . SER A 1 111 ? -13.273 2.357 -10.078 1 98.88 111 SER A C 1
ATOM 830 O O . SER A 1 111 ? -12.977 3.334 -9.391 1 98.88 111 SER A O 1
ATOM 832 N N . GLY A 1 112 ? -12.422 1.479 -10.445 1 98.94 112 GLY A N 1
ATOM 833 C CA . GLY A 1 112 ? -10.992 1.598 -10.195 1 98.94 112 GLY A CA 1
ATOM 834 C C . GLY A 1 112 ? -10.172 0.552 -10.922 1 98.94 112 GLY A C 1
ATOM 835 O O . GLY A 1 112 ? -10.727 -0.366 -11.531 1 98.94 112 GLY A O 1
ATOM 836 N N . ILE A 1 113 ? -8.883 0.728 -10.953 1 99 113 ILE A N 1
ATOM 837 C CA . ILE A 1 113 ? -7.953 -0.204 -11.578 1 99 113 ILE A CA 1
ATOM 838 C C . ILE A 1 113 ? -7.027 -0.8 -10.516 1 99 113 ILE A C 1
ATOM 840 O O . ILE A 1 113 ? -6.477 -0.075 -9.688 1 99 113 ILE A O 1
ATOM 844 N N . ALA A 1 114 ? -6.957 -2.082 -10.445 1 99 114 ALA A N 1
ATOM 845 C CA . ALA A 1 114 ? -5.887 -2.783 -9.742 1 99 114 ALA A CA 1
ATOM 846 C C . ALA A 1 114 ? -4.742 -3.137 -10.688 1 99 114 ALA A C 1
ATOM 848 O O . ALA A 1 114 ? -4.977 -3.615 -11.797 1 99 114 ALA A O 1
ATOM 849 N N . CYS A 1 115 ? -3.479 -2.865 -10.258 1 98.94 115 CYS A N 1
ATOM 850 C CA . CYS A 1 115 ? -2.361 -3.123 -11.156 1 98.94 115 CYS A CA 1
ATOM 851 C C . CYS A 1 115 ? -1.137 -3.6 -10.391 1 98.94 115 CYS A C 1
ATOM 853 O O . CYS A 1 115 ? -1.134 -3.598 -9.156 1 98.94 115 CYS A O 1
ATOM 855 N N . GLY A 1 116 ? -0.167 -4.145 -11.016 1 98.88 116 GLY A N 1
ATOM 856 C CA . GLY A 1 116 ? 1.114 -4.59 -10.492 1 98.88 116 GLY A CA 1
ATOM 857 C C . GLY A 1 116 ? 2.203 -4.645 -11.547 1 98.88 116 GLY A C 1
ATOM 858 O O . GLY A 1 116 ? 1.921 -4.844 -12.734 1 98.88 116 GLY A O 1
ATOM 859 N N . VAL A 1 117 ? 3.424 -4.457 -11.102 1 98.94 117 VAL A N 1
ATOM 860 C CA . VAL A 1 117 ? 4.551 -4.418 -12.031 1 98.94 117 VAL A CA 1
ATOM 861 C C . VAL A 1 117 ? 5.812 -4.918 -11.328 1 98.94 117 VAL A C 1
ATOM 863 O O . VAL A 1 117 ? 5.938 -4.809 -10.109 1 98.94 117 VAL A O 1
ATOM 866 N N . GLU A 1 118 ? 6.664 -5.535 -12.102 1 98.56 118 GLU A N 1
ATOM 867 C CA . GLU A 1 118 ? 8.016 -5.828 -11.641 1 98.56 118 GLU A CA 1
ATOM 868 C C . GLU A 1 118 ? 9.023 -5.688 -12.773 1 98.56 118 GLU A C 1
ATOM 870 O O . GLU A 1 118 ? 8.867 -6.301 -13.836 1 98.56 118 GLU A O 1
ATOM 875 N N . ALA A 1 119 ? 10.016 -4.875 -12.562 1 97.19 119 ALA A N 1
ATOM 876 C CA . ALA A 1 119 ? 11.148 -4.766 -13.484 1 97.19 119 ALA A CA 1
ATOM 877 C C . ALA A 1 119 ? 12.414 -5.352 -12.867 1 97.19 119 ALA A C 1
ATOM 879 O O . ALA A 1 119 ? 13.352 -4.621 -12.547 1 97.19 119 ALA A O 1
ATOM 880 N N . MET A 1 120 ? 12.516 -6.645 -12.891 1 94.31 120 MET A N 1
ATOM 881 C CA . MET A 1 120 ? 13.633 -7.352 -12.273 1 94.31 120 MET A CA 1
ATOM 882 C C . MET A 1 120 ? 14.93 -7.074 -13.023 1 94.31 120 MET A C 1
ATOM 884 O O . MET A 1 120 ? 16.016 -7.098 -12.438 1 94.31 120 MET A O 1
ATOM 888 N N . SER A 1 121 ? 14.859 -6.766 -14.297 1 93.56 121 SER A N 1
ATOM 889 C CA . SER A 1 121 ? 16.031 -6.445 -15.102 1 93.56 121 SER A CA 1
ATOM 890 C C . SER A 1 121 ? 16.672 -5.141 -14.648 1 93.56 121 SER A C 1
ATOM 892 O O . SER A 1 121 ? 17.828 -4.863 -14.984 1 93.56 121 SER A O 1
ATOM 894 N N . ASN A 1 122 ? 15.93 -4.355 -13.891 1 90.94 122 ASN A N 1
ATOM 895 C CA . ASN A 1 122 ? 16.375 -3.035 -13.461 1 90.94 122 ASN A CA 1
ATOM 896 C C . ASN A 1 122 ? 16.312 -2.881 -11.945 1 90.94 122 ASN A C 1
ATOM 898 O O . ASN A 1 122 ? 15.812 -1.876 -11.438 1 90.94 122 ASN A O 1
ATOM 902 N N . ILE A 1 123 ? 16.828 -3.867 -11.281 1 88.62 123 ILE A N 1
ATOM 903 C CA . ILE A 1 123 ? 16.766 -3.859 -9.828 1 88.62 123 ILE A CA 1
ATOM 904 C C . ILE A 1 123 ? 17.672 -2.758 -9.281 1 88.62 123 ILE A C 1
ATOM 906 O O . ILE A 1 123 ? 18.734 -2.477 -9.852 1 88.62 123 ILE A O 1
ATOM 910 N N . PRO A 1 124 ? 17.25 -2.154 -8.234 1 87.25 124 PRO A N 1
ATOM 911 C CA . PRO A 1 124 ? 18.047 -1.085 -7.637 1 87.25 124 PRO A CA 1
ATOM 912 C C . PRO A 1 124 ? 19.188 -1.619 -6.77 1 87.25 124 PRO A C 1
ATOM 914 O O . PRO A 1 124 ? 19.172 -2.791 -6.383 1 87.25 124 PRO A O 1
ATOM 917 N N . PHE A 1 125 ? 20.219 -0.741 -6.582 1 84.94 125 PHE A N 1
ATOM 918 C CA . PHE A 1 125 ? 21.297 -0.981 -5.637 1 84.94 125 PHE A CA 1
ATOM 919 C C . PHE A 1 125 ? 21.219 -0.014 -4.461 1 84.94 125 PHE A C 1
ATOM 921 O O . PHE A 1 125 ? 20.844 1.149 -4.633 1 84.94 125 PHE A O 1
ATOM 928 N N . GLU A 1 126 ? 21.5 -0.539 -3.357 1 83.12 126 GLU A N 1
ATOM 929 C CA . GLU A 1 126 ? 21.469 0.295 -2.16 1 83.12 126 GLU A CA 1
ATOM 930 C C . GLU A 1 126 ? 22.875 0.708 -1.729 1 83.12 126 GLU A C 1
ATOM 932 O O . GLU A 1 126 ? 23.844 -0.01 -1.982 1 83.12 126 GLU A O 1
ATOM 937 N N . SER A 1 127 ? 22.938 1.896 -1.134 1 81.94 127 SER A N 1
ATOM 938 C CA . SER A 1 127 ? 24.203 2.314 -0.541 1 81.94 127 SER A CA 1
ATOM 939 C C . SER A 1 127 ? 24.453 1.615 0.792 1 81.94 127 SER A C 1
ATOM 941 O O . SER A 1 127 ? 23.5 1.305 1.52 1 81.94 127 SER A O 1
ATOM 943 N N . SER A 1 128 ? 25.719 1.499 1.072 1 82.31 128 SER A N 1
ATOM 944 C CA . SER A 1 128 ? 26.047 0.873 2.35 1 82.31 128 SER A CA 1
ATOM 945 C C . SER A 1 128 ? 25.609 1.745 3.521 1 82.31 128 SER A C 1
ATOM 947 O O . SER A 1 128 ? 25.703 2.973 3.457 1 82.31 128 SER A O 1
ATOM 949 N N . PRO A 1 129 ? 25.188 1.067 4.605 1 80.81 129 PRO A N 1
ATOM 950 C CA . PRO A 1 129 ? 24.781 1.83 5.789 1 80.81 129 PRO A CA 1
ATOM 951 C C . PRO A 1 129 ? 25.891 2.736 6.312 1 80.81 129 PRO A C 1
ATOM 953 O O . PRO A 1 129 ? 25.625 3.854 6.762 1 80.81 129 PRO A O 1
ATOM 956 N N . ARG A 1 130 ? 27.172 2.312 6.215 1 83.12 130 ARG A N 1
ATOM 957 C CA . ARG A 1 130 ? 28.297 3.094 6.703 1 83.12 130 ARG A CA 1
ATOM 958 C C . ARG A 1 130 ? 28.516 4.344 5.852 1 83.12 130 ARG A C 1
ATOM 960 O O . ARG A 1 130 ? 28.781 5.422 6.383 1 83.12 130 ARG A O 1
ATOM 967 N N . LEU A 1 131 ? 28.359 4.113 4.594 1 83.56 131 LEU A N 1
ATOM 968 C CA . LEU A 1 131 ? 28.5 5.254 3.695 1 83.56 131 LEU A CA 1
ATOM 969 C C . LEU A 1 131 ? 27.375 6.258 3.902 1 83.56 131 LEU A C 1
ATOM 971 O O . LEU A 1 131 ? 27.609 7.465 3.955 1 83.56 131 LEU A O 1
ATOM 975 N N . ARG A 1 132 ? 26.219 5.738 3.998 1 83 132 ARG A N 1
ATOM 976 C CA . ARG A 1 132 ? 25.047 6.594 4.207 1 83 132 ARG A CA 1
ATOM 977 C C . ARG A 1 132 ? 25.203 7.418 5.48 1 83 132 ARG A C 1
ATOM 979 O O . ARG A 1 132 ? 24.969 8.633 5.469 1 83 132 ARG A O 1
ATOM 986 N N . LYS A 1 133 ? 25.578 6.758 6.523 1 83.81 133 LYS A N 1
ATOM 987 C CA . LYS A 1 133 ? 25.781 7.441 7.797 1 83.81 133 LYS A CA 1
ATOM 988 C C . LYS A 1 133 ? 26.844 8.531 7.676 1 83.81 133 LYS A C 1
ATOM 990 O O . LYS A 1 133 ? 26.688 9.617 8.227 1 83.81 133 LYS A O 1
ATOM 995 N N . ALA A 1 134 ? 27.859 8.195 6.98 1 84.38 134 ALA A N 1
ATOM 996 C CA . ALA A 1 134 ? 28.953 9.156 6.781 1 84.38 134 ALA A CA 1
ATOM 997 C C . ALA A 1 134 ? 28.469 10.375 6.008 1 84.38 134 ALA A C 1
ATOM 999 O O . ALA A 1 134 ? 28.812 11.508 6.34 1 84.38 134 ALA A O 1
ATOM 1000 N N . LEU A 1 135 ? 27.703 10.094 5.043 1 81.69 135 LEU A N 1
ATOM 1001 C CA . LEU A 1 135 ? 27.203 11.164 4.195 1 81.69 135 LEU A CA 1
ATOM 1002 C C . LEU A 1 135 ? 26.234 12.062 4.969 1 81.69 135 LEU A C 1
ATOM 1004 O O . LEU A 1 135 ? 26.281 13.289 4.848 1 81.69 135 LEU A O 1
ATOM 1008 N N . LEU A 1 136 ? 25.438 11.461 5.727 1 82.19 136 LEU A N 1
ATOM 1009 C CA . LEU A 1 136 ? 24.469 12.211 6.523 1 82.19 136 LEU A CA 1
ATOM 1010 C C . LEU A 1 136 ? 25.188 13.047 7.59 1 82.19 136 LEU A C 1
ATOM 1012 O O . LEU A 1 136 ? 24.828 14.203 7.82 1 82.19 136 LEU A O 1
ATOM 1016 N N . LYS A 1 137 ? 26.188 12.445 8.188 1 83.44 137 LYS A N 1
ATOM 1017 C CA . LYS A 1 137 ? 26.953 13.172 9.195 1 83.44 137 LYS A CA 1
ATOM 1018 C C . LYS A 1 137 ? 27.75 14.312 8.562 1 83.44 137 LYS A C 1
ATOM 1020 O O . LYS A 1 137 ? 27.875 15.391 9.148 1 83.44 137 LYS A O 1
ATOM 1025 N N . ALA A 1 138 ? 28.25 14.047 7.414 1 84.31 138 ALA A N 1
ATOM 1026 C CA . ALA A 1 138 ? 29.016 15.07 6.707 1 84.31 138 ALA A CA 1
ATOM 1027 C C . ALA A 1 138 ? 28.141 16.281 6.379 1 84.31 138 ALA A C 1
ATOM 1029 O O . ALA A 1 138 ? 28.609 17.422 6.441 1 84.31 138 ALA A O 1
ATOM 1030 N N . ASN A 1 139 ? 26.891 15.969 5.98 1 80.12 139 ASN A N 1
ATOM 1031 C CA . ASN A 1 139 ? 25.953 17.031 5.625 1 80.12 139 ASN A CA 1
ATOM 1032 C C . ASN A 1 139 ? 25.625 17.906 6.832 1 80.12 139 ASN A C 1
ATOM 1034 O O . ASN A 1 139 ? 25.25 19.078 6.676 1 80.12 139 ASN A O 1
ATOM 1038 N N . LYS A 1 140 ? 25.828 17.359 7.977 1 81.06 140 LYS A N 1
ATOM 1039 C CA . LYS A 1 140 ? 25.516 18.062 9.211 1 81.06 140 LYS A CA 1
ATOM 1040 C C . LYS A 1 140 ? 26.703 18.875 9.703 1 81.06 140 LYS A C 1
ATOM 1042 O O . LYS A 1 140 ? 26.547 19.797 10.508 1 81.06 140 LYS A O 1
ATOM 1047 N N . GLU A 1 141 ? 27.828 18.469 9.141 1 84.62 141 GLU A N 1
ATOM 1048 C CA . GLU A 1 141 ? 29.062 19.125 9.586 1 84.62 141 GLU A CA 1
ATOM 1049 C C . GLU A 1 141 ? 29.188 20.531 9 1 84.62 141 GLU A C 1
ATOM 1051 O O . GLU A 1 141 ? 28.875 20.75 7.824 1 84.62 141 GLU A O 1
ATOM 1056 N N . LYS A 1 142 ? 29.609 21.422 9.82 1 84.06 142 LYS A N 1
ATOM 1057 C CA . LYS A 1 142 ? 29.766 22.812 9.391 1 84.06 142 LYS A CA 1
ATOM 1058 C C . LYS A 1 142 ? 31.172 23.062 8.859 1 84.06 142 LYS A C 1
ATOM 1060 O O . LYS A 1 142 ? 31.359 23.828 7.91 1 84.06 142 LYS A O 1
ATOM 1065 N N . SER A 1 143 ? 32.062 22.375 9.414 1 88.44 143 SER A N 1
ATOM 1066 C CA . SER A 1 143 ? 33.469 22.594 9.039 1 88.44 143 SER A CA 1
ATOM 1067 C C . SER A 1 143 ? 33.875 21.672 7.898 1 88.44 143 SER A C 1
ATOM 1069 O O . SE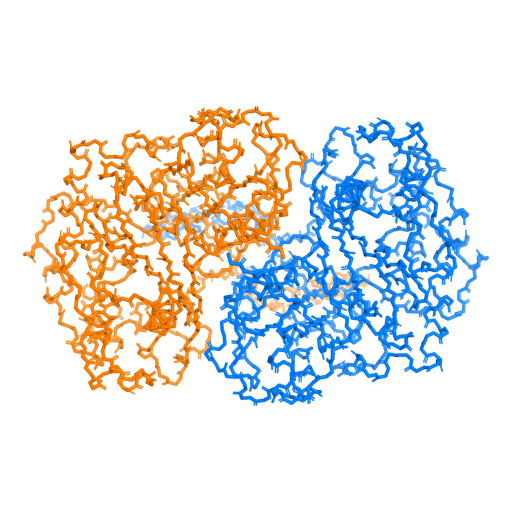R A 1 143 ? 33.438 20.516 7.836 1 88.44 143 SER A O 1
ATOM 1071 N N . VAL A 1 144 ? 34.719 22.203 7.016 1 87.44 144 VAL A N 1
ATOM 1072 C CA . VAL A 1 144 ? 35.25 21.422 5.898 1 87.44 144 VAL A CA 1
ATOM 1073 C C . VAL A 1 144 ? 36.031 20.219 6.434 1 87.44 144 VAL A C 1
ATOM 1075 O O . VAL A 1 144 ? 35.906 19.109 5.898 1 87.44 144 VAL A O 1
ATOM 1078 N N . PHE A 1 145 ? 36.75 20.453 7.438 1 87.19 145 PHE A N 1
ATOM 1079 C CA . PHE A 1 145 ? 37.531 19.375 8.039 1 87.19 145 PHE A CA 1
ATOM 1080 C C . PHE A 1 145 ? 36.594 18.312 8.617 1 87.19 145 PHE A C 1
ATOM 1082 O O . PHE A 1 145 ? 36.875 17.125 8.508 1 87.19 145 PHE A O 1
ATOM 1089 N N . GLY A 1 146 ? 35.625 18.766 9.281 1 85.5 146 GLY A N 1
ATOM 1090 C CA . GLY A 1 146 ? 34.625 17.828 9.805 1 85.5 146 GLY A CA 1
ATOM 1091 C C . GLY A 1 146 ? 33.938 17.016 8.734 1 85.5 146 GLY A C 1
ATOM 1092 O O . GLY A 1 146 ? 33.719 15.812 8.898 1 85.5 146 GLY A O 1
ATOM 1093 N N . LYS A 1 147 ? 33.625 17.656 7.652 1 87.06 147 LYS A N 1
ATOM 1094 C CA . LYS A 1 147 ? 33 16.969 6.512 1 87.06 147 LYS A CA 1
ATOM 1095 C C . LYS A 1 147 ? 33.938 15.914 5.934 1 87.06 147 LYS A C 1
ATOM 1097 O O . LYS A 1 147 ? 33.5 14.789 5.672 1 87.06 147 LYS A O 1
ATOM 1102 N N . LEU A 1 148 ? 35.125 16.328 5.812 1 85.94 148 LEU A N 1
ATOM 1103 C CA . LEU A 1 148 ? 36.125 15.414 5.246 1 85.94 148 LEU A CA 1
ATOM 1104 C C . LEU A 1 148 ? 36.344 14.219 6.164 1 85.94 148 LEU A C 1
ATOM 1106 O O . LEU A 1 148 ? 36.5 13.086 5.688 1 85.94 148 LEU A O 1
ATOM 1110 N N . LYS A 1 149 ? 36.344 14.5 7.387 1 87.25 149 LYS A N 1
ATOM 1111 C CA . LYS A 1 149 ? 36.531 13.43 8.367 1 87.25 149 LYS A CA 1
ATOM 1112 C C . LYS A 1 149 ? 35.438 12.383 8.258 1 87.25 149 LYS A C 1
ATOM 1114 O O . LYS A 1 149 ? 35.688 11.188 8.328 1 87.25 149 LYS A O 1
ATOM 1119 N N . GLN A 1 150 ? 34.219 12.875 8.102 1 85.75 150 GLN A N 1
ATOM 1120 C CA . GLN A 1 150 ? 33.094 11.969 7.973 1 85.75 150 GLN A CA 1
ATOM 1121 C C . GLN A 1 150 ? 33.188 11.172 6.672 1 85.75 150 GLN A C 1
ATOM 1123 O O . GLN A 1 150 ? 32.906 9.977 6.652 1 85.75 150 GLN A O 1
ATOM 1128 N N . LEU A 1 151 ? 33.594 11.812 5.633 1 84.12 151 LEU A N 1
ATOM 1129 C CA . LEU A 1 151 ? 33.594 11.203 4.305 1 84.12 151 LEU A CA 1
ATOM 1130 C C . LEU A 1 151 ? 34.719 10.18 4.199 1 84.12 151 LEU A C 1
ATOM 1132 O O . LEU A 1 151 ? 34.688 9.305 3.33 1 84.12 151 LEU A O 1
ATOM 1136 N N . LEU A 1 152 ? 35.688 10.258 5.078 1 85.44 152 LEU A N 1
ATOM 1137 C CA . LEU A 1 152 ? 36.812 9.352 5.059 1 85.44 152 LEU A CA 1
ATOM 1138 C C . LEU A 1 152 ? 36.562 8.148 5.965 1 85.44 152 LEU A C 1
ATOM 1140 O O . LEU A 1 152 ? 37.344 7.184 5.949 1 85.44 152 LEU A O 1
ATOM 1144 N N . ALA A 1 153 ? 35.469 8.148 6.633 1 84.75 153 ALA A N 1
ATOM 1145 C CA . ALA A 1 153 ? 35.156 7.082 7.586 1 84.75 153 ALA A CA 1
ATOM 1146 C C . ALA A 1 153 ? 34.812 5.781 6.859 1 84.75 153 ALA A C 1
ATOM 1148 O O . ALA A 1 153 ? 35.25 4.703 7.281 1 84.75 153 ALA A O 1
ATOM 1149 N N . PRO A 1 154 ? 34.156 5.879 5.715 1 84.94 154 PRO A N 1
ATOM 1150 C CA . PRO A 1 154 ? 33.812 4.629 5.035 1 84.94 154 PRO A CA 1
ATOM 1151 C C . PRO A 1 154 ? 35.031 3.953 4.395 1 84.94 154 PRO A C 1
ATOM 1153 O O . PRO A 1 154 ? 35.938 4.637 3.914 1 84.94 154 PRO A O 1
ATOM 1156 N N . LYS A 1 155 ? 35.031 2.674 4.484 1 85.88 155 LYS A N 1
ATOM 1157 C CA . LYS A 1 155 ? 36.031 1.906 3.781 1 85.88 155 LYS A CA 1
ATOM 1158 C C . LYS A 1 155 ? 35.75 1.832 2.287 1 85.88 155 LYS A C 1
ATOM 1160 O O . LYS A 1 155 ? 34.625 2.162 1.854 1 85.88 155 LYS A O 1
ATOM 1165 N N . LEU A 1 156 ? 36.719 1.467 1.564 1 80.25 156 LEU A N 1
ATOM 1166 C CA . LEU A 1 156 ? 36.594 1.391 0.114 1 80.25 156 LEU A CA 1
ATOM 1167 C C . LEU A 1 156 ? 35.406 0.529 -0.276 1 80.25 156 LEU A C 1
ATOM 1169 O O . LEU A 1 156 ? 34.656 0.881 -1.186 1 80.25 156 LEU A O 1
ATOM 1173 N N . LYS A 1 157 ? 35.188 -0.544 0.376 1 80.31 157 LYS A N 1
ATOM 1174 C CA . LYS A 1 157 ? 34.094 -1.464 0.073 1 80.31 157 LYS A CA 1
ATOM 1175 C C . LYS A 1 157 ? 32.719 -0.812 0.329 1 80.31 157 LYS A C 1
ATOM 1177 O O . LYS A 1 157 ? 31.719 -1.2 -0.271 1 80.31 157 LYS A O 1
ATOM 1182 N N . ASP A 1 158 ? 32.688 0.129 1.205 1 84.44 158 ASP A N 1
ATOM 1183 C CA . ASP A 1 158 ? 31.453 0.795 1.585 1 84.44 158 ASP A CA 1
ATOM 1184 C C . ASP A 1 158 ? 30.953 1.69 0.457 1 84.44 158 ASP A C 1
ATOM 1186 O O . ASP A 1 158 ? 29.781 2.061 0.435 1 84.44 158 ASP A O 1
ATOM 1190 N N . TRP A 1 159 ? 31.797 1.887 -0.442 1 79.56 159 TRP A N 1
ATOM 1191 C CA . TRP A 1 159 ? 31.422 2.781 -1.533 1 79.56 159 TRP A CA 1
ATOM 1192 C C . TRP A 1 159 ? 30.781 2.006 -2.682 1 79.56 159 TRP A C 1
ATOM 1194 O O . TRP A 1 159 ? 30.188 2.598 -3.586 1 79.56 159 TRP A O 1
ATOM 1204 N N . MET A 1 160 ? 30.906 0.695 -2.549 1 79.62 160 MET A N 1
ATOM 1205 C CA . MET A 1 160 ? 30.297 -0.132 -3.584 1 79.62 160 MET A CA 1
ATOM 1206 C C . MET A 1 160 ? 28.812 -0.364 -3.291 1 79.62 160 MET A C 1
ATOM 1208 O O . MET A 1 160 ? 28.453 -0.738 -2.176 1 79.62 160 MET A O 1
ATOM 1212 N N . PRO A 1 161 ? 27.969 -0.133 -4.328 1 82.75 161 PRO A N 1
ATOM 1213 C CA . PRO A 1 161 ? 26.547 -0.383 -4.113 1 82.75 161 PRO A CA 1
ATOM 1214 C C . PRO A 1 161 ? 26.234 -1.855 -3.85 1 82.75 161 PRO A C 1
ATOM 1216 O O . PRO A 1 161 ? 26.891 -2.736 -4.41 1 82.75 161 PRO A O 1
ATOM 1219 N N . ILE A 1 162 ? 25.25 -2.111 -2.982 1 81 162 ILE A N 1
ATOM 1220 C CA . ILE A 1 162 ? 24.844 -3.453 -2.58 1 81 162 ILE A CA 1
ATOM 1221 C C . ILE A 1 162 ? 23.578 -3.857 -3.328 1 81 162 ILE A C 1
ATOM 1223 O O . ILE A 1 162 ? 22.562 -3.141 -3.293 1 81 162 ILE A O 1
ATOM 1227 N N . PRO A 1 163 ? 23.734 -4.977 -4.023 1 77.38 163 PRO A N 1
ATOM 1228 C CA . PRO A 1 163 ? 22.516 -5.422 -4.727 1 77.38 163 PRO A CA 1
ATOM 1229 C C . PRO A 1 163 ? 21.438 -5.926 -3.775 1 77.38 163 PRO A C 1
ATOM 1231 O O . PRO A 1 163 ? 21.734 -6.293 -2.637 1 77.38 163 PRO A O 1
ATOM 1234 N N . TYR A 1 164 ? 20.219 -5.891 -4.281 1 78.62 164 TYR A N 1
ATOM 1235 C CA . TYR A 1 164 ? 19.109 -6.484 -3.543 1 78.62 164 TYR A CA 1
ATOM 1236 C C . TYR A 1 164 ? 19.359 -7.969 -3.289 1 78.62 164 TYR A C 1
ATOM 1238 O O . TYR A 1 164 ? 19.562 -8.742 -4.23 1 78.62 164 TYR A O 1
ATOM 1246 N N . PRO A 1 165 ? 19.328 -8.414 -2.004 1 76 165 PRO A N 1
ATOM 1247 C CA . PRO A 1 165 ? 19.75 -9.781 -1.689 1 76 165 PRO A CA 1
ATOM 1248 C C . PRO A 1 165 ? 18.688 -10.82 -2.057 1 76 165 PRO A C 1
ATOM 1250 O O . PRO A 1 165 ? 19.031 -11.984 -2.301 1 76 165 PRO A O 1
ATOM 1253 N N . GLY A 1 166 ? 17.5 -10.453 -2.078 1 79.94 166 GLY A N 1
ATOM 1254 C CA . GLY A 1 166 ? 16.422 -11.398 -2.379 1 79.94 166 GLY A CA 1
ATOM 1255 C C . GLY A 1 166 ? 16.281 -12.484 -1.332 1 79.94 166 GLY A C 1
ATOM 1256 O O . GLY A 1 166 ? 15.844 -13.594 -1.643 1 79.94 166 GLY A O 1
ATOM 1257 N N . GLN A 1 167 ? 16.781 -12.297 -0.118 1 89.19 167 GLN A N 1
ATOM 1258 C CA . GLN A 1 167 ? 16.703 -13.25 0.986 1 89.19 167 GLN A CA 1
ATOM 1259 C C . GLN A 1 167 ? 15.656 -12.82 2.012 1 89.19 167 GLN A C 1
ATOM 1261 O O . GLN A 1 167 ? 15.375 -11.633 2.16 1 89.19 167 GLN A O 1
ATOM 1266 N N . GLU A 1 168 ? 15.062 -13.852 2.59 1 92.5 168 GLU A N 1
ATOM 1267 C CA . GLU A 1 168 ? 14.25 -13.57 3.77 1 92.5 168 GLU A CA 1
ATOM 1268 C C . GLU A 1 168 ? 15.109 -13.047 4.918 1 92.5 168 GLU A C 1
ATOM 1270 O O . GLU A 1 168 ? 16.078 -13.703 5.328 1 92.5 168 GLU A O 1
ATOM 1275 N N . PRO A 1 169 ? 14.742 -11.953 5.465 1 89.38 169 PRO A N 1
ATOM 1276 C CA . PRO A 1 169 ? 15.633 -11.328 6.449 1 89.38 169 PRO A CA 1
ATOM 1277 C C . PRO A 1 169 ? 15.805 -12.172 7.707 1 89.38 169 PRO A C 1
ATOM 1279 O O . PRO A 1 169 ? 16.891 -12.211 8.281 1 89.38 169 PRO A O 1
ATOM 1282 N N . LYS A 1 170 ? 14.852 -12.875 8.141 1 90.25 170 LYS A N 1
ATOM 1283 C CA . LYS A 1 170 ? 14.898 -13.586 9.414 1 90.25 170 LYS A CA 1
ATOM 1284 C C . LYS A 1 170 ? 15.656 -14.898 9.289 1 90.25 170 LYS A C 1
ATOM 1286 O O . LYS A 1 170 ? 16.312 -15.336 10.234 1 90.25 170 LYS A O 1
ATOM 1291 N N . THR A 1 171 ? 15.625 -15.539 8.117 1 94.69 171 THR A N 1
ATOM 1292 C CA . THR A 1 171 ? 16.203 -16.875 7.98 1 94.69 171 THR A CA 1
ATOM 1293 C C . THR A 1 171 ? 17.484 -16.812 7.145 1 94.69 171 THR A C 1
ATOM 1295 O O . THR A 1 171 ? 18.281 -17.766 7.164 1 94.69 171 THR A O 1
ATOM 1298 N N . GLY A 1 172 ? 17.609 -15.742 6.41 1 94 172 GLY A N 1
ATOM 1299 C CA . GLY A 1 172 ? 18.75 -15.625 5.527 1 94 172 GLY A CA 1
ATOM 1300 C C . GLY A 1 172 ? 18.656 -16.516 4.301 1 94 172 GLY A C 1
ATOM 1301 O O . GLY A 1 172 ? 19.594 -16.578 3.508 1 94 172 GLY A O 1
ATOM 1302 N N . LEU A 1 173 ? 17.562 -17.188 4.047 1 95.19 173 LEU A N 1
ATOM 1303 C CA . LEU A 1 173 ? 17.391 -18.094 2.916 1 95.19 173 LEU A CA 1
ATOM 1304 C C . LEU A 1 173 ? 16.656 -17.391 1.774 1 95.19 173 LEU A C 1
ATOM 1306 O O . LEU A 1 173 ? 15.789 -16.547 2.012 1 95.19 173 LEU A O 1
ATOM 1310 N N . VAL A 1 174 ? 17.047 -17.719 0.563 1 94.06 174 VAL A N 1
ATOM 1311 C CA . VAL A 1 174 ? 16.266 -17.312 -0.594 1 94.06 174 VAL A CA 1
ATOM 1312 C C . VAL A 1 174 ? 14.992 -18.156 -0.688 1 94.06 174 VAL A C 1
ATOM 1314 O O . VAL A 1 174 ? 14.891 -19.203 -0.046 1 94.06 174 VAL A O 1
ATOM 1317 N N . MET A 1 175 ? 14.078 -17.688 -1.517 1 94.94 175 MET A N 1
ATOM 1318 C CA . MET A 1 175 ? 12.789 -18.359 -1.643 1 94.94 175 MET A CA 1
ATOM 1319 C C . MET A 1 175 ? 12.969 -19.812 -2.08 1 94.94 175 MET A C 1
ATOM 1321 O O . MET A 1 175 ? 12.289 -20.703 -1.579 1 94.94 175 MET A O 1
ATOM 1325 N N . GLY A 1 176 ? 13.852 -20 -3.027 1 96.12 176 GLY A N 1
ATOM 1326 C CA . GLY A 1 176 ? 14.117 -21.359 -3.492 1 96.12 176 GLY A CA 1
ATOM 1327 C C . GLY A 1 176 ? 14.695 -22.25 -2.414 1 96.12 176 GLY A C 1
ATOM 1328 O O . GLY A 1 176 ? 14.406 -23.453 -2.379 1 96.12 176 GLY A O 1
ATOM 1329 N N . GLY A 1 177 ? 15.539 -21.656 -1.562 1 96.5 177 GLY A N 1
ATOM 1330 C CA . GLY A 1 177 ? 16.078 -22.406 -0.438 1 96.5 177 GLY A CA 1
ATOM 1331 C C . GLY A 1 177 ? 15.008 -22.875 0.528 1 96.5 177 GLY A C 1
ATOM 1332 O O . GLY A 1 177 ? 15.023 -24.031 0.957 1 96.5 177 GLY A O 1
ATOM 1333 N N . HIS A 1 178 ? 14.125 -22.016 0.901 1 97.38 178 HIS A N 1
ATOM 1334 C CA . HIS A 1 178 ? 12.992 -22.406 1.741 1 97.38 178 HIS A CA 1
ATOM 1335 C C . HIS A 1 178 ? 12.164 -23.5 1.084 1 97.38 178 HIS A C 1
ATOM 1337 O O . HIS A 1 178 ? 11.703 -24.422 1.757 1 97.38 178 HIS A O 1
ATOM 1343 N N . THR A 1 179 ? 11.977 -23.391 -0.184 1 98.25 179 THR A N 1
ATOM 1344 C CA . THR A 1 179 ? 11.102 -24.312 -0.892 1 98.25 179 THR A CA 1
ATOM 1345 C C . THR A 1 179 ? 11.75 -25.703 -0.991 1 98.25 179 THR A C 1
ATOM 1347 O O . THR A 1 179 ? 11.055 -26.719 -1.006 1 98.25 179 THR A O 1
ATOM 1350 N N . GLU A 1 180 ? 13.094 -25.719 -1.114 1 98.31 180 GLU A N 1
ATOM 1351 C CA . GLU A 1 180 ? 13.789 -27 -1.032 1 98.31 180 GLU A CA 1
ATOM 1352 C C . GLU A 1 180 ? 13.484 -27.703 0.286 1 98.31 180 GLU A C 1
ATOM 1354 O O . GLU A 1 180 ? 13.281 -28.922 0.313 1 98.31 180 GLU A O 1
ATOM 1359 N N . ILE A 1 181 ? 13.461 -26.922 1.366 1 98.19 181 ILE A N 1
ATOM 1360 C CA . ILE A 1 181 ? 13.133 -27.469 2.676 1 98.19 181 ILE A CA 1
ATOM 1361 C C . ILE A 1 181 ? 11.688 -27.969 2.674 1 98.19 181 ILE A C 1
ATOM 1363 O O . ILE A 1 181 ? 11.398 -29.047 3.209 1 98.19 181 ILE A O 1
ATOM 1367 N N . THR A 1 182 ? 10.828 -27.266 2.057 1 98.56 182 THR A N 1
ATOM 1368 C CA . THR A 1 182 ? 9.422 -27.656 1.928 1 98.56 182 THR A CA 1
ATOM 1369 C C . THR A 1 182 ? 9.297 -28.969 1.175 1 98.56 182 THR A C 1
ATOM 1371 O O . THR A 1 182 ? 8.578 -29.875 1.613 1 98.56 182 THR A O 1
ATOM 1374 N N . ALA A 1 183 ? 9.953 -29.094 0.008 1 98.62 183 ALA A N 1
ATOM 1375 C CA . ALA A 1 183 ? 9.891 -30.297 -0.821 1 98.62 183 ALA A CA 1
ATOM 1376 C C . ALA A 1 183 ? 10.359 -31.516 -0.043 1 98.62 183 ALA A C 1
ATOM 1378 O O . ALA A 1 183 ? 9.734 -32.562 -0.106 1 98.62 183 ALA A O 1
ATOM 1379 N N . LYS A 1 184 ? 11.438 -31.328 0.656 1 97.88 184 LYS A N 1
ATOM 1380 C CA . LYS A 1 184 ? 11.992 -32.438 1.445 1 97.88 184 LYS A CA 1
ATOM 1381 C C . LYS A 1 184 ? 11.047 -32.812 2.584 1 97.88 184 LYS A C 1
ATOM 1383 O O . LYS A 1 184 ? 10.758 -34 2.783 1 97.88 184 LYS A O 1
ATOM 1388 N N . TYR A 1 185 ? 10.586 -31.828 3.334 1 97.94 185 TYR A N 1
ATOM 1389 C CA . TYR A 1 185 ? 9.758 -32.062 4.516 1 97.94 185 TYR A CA 1
ATOM 1390 C C . TYR A 1 185 ? 8.461 -32.781 4.145 1 97.94 185 TYR A C 1
ATOM 1392 O O . TYR A 1 185 ? 8.039 -33.688 4.84 1 97.94 185 TYR A O 1
ATOM 1400 N N . TYR A 1 186 ? 7.863 -32.344 3.061 1 97.88 186 TYR A N 1
ATOM 1401 C CA . TYR A 1 186 ? 6.574 -32.906 2.67 1 97.88 186 TYR A CA 1
ATOM 1402 C C . TYR A 1 186 ? 6.75 -34.031 1.644 1 97.88 186 TYR A C 1
ATOM 1404 O O . TYR A 1 186 ? 5.77 -34.531 1.089 1 97.88 186 TYR A O 1
ATOM 1412 N N . GLN A 1 187 ? 7.93 -34.344 1.286 1 97.75 187 GLN A N 1
ATOM 1413 C CA . GLN A 1 187 ? 8.281 -35.469 0.422 1 97.75 187 GLN A CA 1
ATOM 1414 C C . GLN A 1 187 ? 7.684 -35.312 -0.972 1 97.75 187 GLN A C 1
ATOM 1416 O O . GLN A 1 187 ? 7.035 -36.219 -1.49 1 97.75 187 GLN A O 1
ATOM 1421 N N . ILE A 1 188 ? 7.871 -34.188 -1.513 1 98.56 188 ILE A N 1
ATOM 1422 C CA . ILE A 1 188 ? 7.488 -33.906 -2.895 1 98.56 188 ILE A CA 1
ATOM 1423 C C . ILE A 1 188 ? 8.617 -34.344 -3.834 1 98.56 188 ILE A C 1
ATOM 1425 O O . ILE A 1 188 ? 9.711 -33.75 -3.785 1 98.56 188 ILE A O 1
ATOM 1429 N N . SER A 1 189 ? 8.398 -35.25 -4.73 1 98.19 189 SER A N 1
ATOM 1430 C CA . SER A 1 189 ? 9.461 -35.812 -5.551 1 98.19 189 SER A CA 1
ATOM 1431 C C . SER A 1 189 ? 9.797 -34.906 -6.727 1 98.19 189 SER A C 1
ATOM 1433 O O . SER A 1 189 ? 8.977 -34.094 -7.145 1 98.19 189 SER A O 1
ATOM 1435 N N . ARG A 1 190 ? 10.984 -35.062 -7.242 1 98 190 ARG A N 1
ATOM 1436 C CA . ARG A 1 190 ? 11.438 -34.375 -8.453 1 98 190 ARG A CA 1
ATOM 1437 C C . ARG A 1 190 ? 10.508 -34.656 -9.625 1 98 190 ARG A C 1
ATOM 1439 O O . ARG A 1 190 ? 10.164 -33.781 -10.391 1 98 190 ARG A O 1
ATOM 1446 N N . GLU A 1 191 ? 10.102 -35.875 -9.773 1 98.19 191 GLU A N 1
ATOM 1447 C CA . GLU A 1 191 ? 9.258 -36.312 -10.883 1 98.19 191 GLU A CA 1
ATOM 1448 C C . GLU A 1 191 ? 7.898 -35.594 -10.836 1 98.19 191 GLU A C 1
ATOM 1450 O O . GLU A 1 191 ? 7.387 -35.156 -11.875 1 98.19 191 GLU A O 1
ATOM 1455 N N . GLU A 1 192 ? 7.324 -35.5 -9.68 1 98.56 192 GLU A N 1
ATOM 1456 C CA . GLU A 1 192 ? 6.047 -34.812 -9.531 1 98.56 192 GLU A CA 1
ATOM 1457 C C . GLU A 1 192 ? 6.16 -33.344 -9.906 1 98.56 192 GLU A C 1
ATOM 1459 O O . GLU A 1 192 ? 5.258 -32.781 -10.539 1 98.56 192 GLU A O 1
ATOM 1464 N N . GLN A 1 193 ? 7.23 -32.781 -9.461 1 98.81 193 GLN A N 1
ATOM 1465 C CA . GLN A 1 193 ? 7.461 -31.359 -9.75 1 98.81 193 GLN A CA 1
ATOM 1466 C C . GLN A 1 193 ? 7.602 -31.125 -11.25 1 98.81 193 GLN A C 1
ATOM 1468 O O . GLN A 1 193 ? 6.977 -30.219 -11.805 1 98.81 193 GLN A O 1
ATOM 1473 N N . ASP A 1 194 ? 8.398 -31.938 -11.891 1 98.75 194 ASP A N 1
ATOM 1474 C CA . ASP A 1 194 ? 8.617 -31.812 -13.328 1 98.75 194 ASP A CA 1
ATOM 1475 C C . ASP A 1 194 ? 7.324 -32.062 -14.102 1 98.75 194 ASP A C 1
ATOM 1477 O O . ASP A 1 194 ? 7.078 -31.422 -15.133 1 98.75 194 ASP A O 1
ATOM 1481 N N . ALA A 1 195 ? 6.598 -33 -13.648 1 98.75 195 ALA A N 1
ATOM 1482 C CA . ALA A 1 195 ? 5.32 -33.281 -14.297 1 98.75 195 ALA A CA 1
ATOM 1483 C C . ALA A 1 195 ? 4.398 -32.062 -14.258 1 98.75 195 ALA A C 1
ATOM 1485 O O . ALA A 1 195 ? 3.719 -31.766 -15.234 1 98.75 195 ALA A O 1
ATOM 1486 N N . LEU A 1 196 ? 4.328 -31.422 -13.117 1 98.69 196 LEU A N 1
ATOM 1487 C CA . LEU A 1 196 ? 3.508 -30.219 -13.008 1 98.69 196 LEU A CA 1
ATOM 1488 C C . LEU A 1 196 ? 4.027 -29.125 -13.922 1 98.69 196 LEU A C 1
ATOM 1490 O O . LEU A 1 196 ? 3.242 -28.406 -14.555 1 98.69 196 LEU A O 1
ATOM 1494 N N . ALA A 1 197 ? 5.309 -28.938 -13.984 1 98.75 197 ALA A N 1
ATOM 1495 C CA . ALA A 1 197 ? 5.922 -27.938 -14.852 1 98.75 197 ALA A CA 1
ATOM 1496 C C . ALA A 1 197 ? 5.582 -28.203 -16.312 1 98.75 197 ALA A C 1
ATOM 1498 O O . ALA A 1 197 ? 5.246 -27.281 -17.062 1 98.75 197 ALA A O 1
ATOM 1499 N N . LEU A 1 198 ? 5.746 -29.484 -16.688 1 98.75 198 LEU A N 1
ATOM 1500 C CA . LEU A 1 198 ? 5.41 -29.859 -18.062 1 98.75 198 LEU A CA 1
ATOM 1501 C C . LEU A 1 198 ? 3.961 -29.5 -18.375 1 98.75 198 LEU A C 1
ATOM 1503 O O . LEU A 1 198 ? 3.674 -28.938 -19.438 1 98.75 198 LEU A O 1
ATOM 1507 N N . LYS A 1 199 ? 3.078 -29.844 -17.5 1 98.62 199 LYS A N 1
ATOM 1508 C CA . LYS A 1 199 ? 1.658 -29.578 -17.703 1 98.62 199 LYS A CA 1
ATOM 1509 C C . LYS A 1 199 ? 1.396 -28.094 -17.859 1 98.62 199 LYS A C 1
ATOM 1511 O O . LYS A 1 199 ? 0.58 -27.672 -18.688 1 98.62 199 LYS A O 1
ATOM 1516 N N . SER A 1 200 ? 2.033 -27.266 -17.062 1 98.75 200 SER A N 1
ATOM 1517 C CA . SER A 1 200 ? 1.902 -25.812 -17.141 1 98.75 200 SER A CA 1
ATOM 1518 C C . SER A 1 200 ? 2.26 -25.312 -18.547 1 98.75 200 SER A C 1
ATOM 1520 O O . SER A 1 200 ? 1.526 -24.516 -19.125 1 98.75 200 SER A O 1
ATOM 1522 N N . HIS A 1 201 ? 3.357 -25.781 -19.094 1 98.75 201 HIS A N 1
ATOM 1523 C CA . HIS A 1 201 ? 3.811 -25.359 -20.406 1 98.75 201 HIS A CA 1
ATOM 1524 C C . HIS A 1 201 ? 2.883 -25.891 -21.5 1 98.75 201 HIS A C 1
ATOM 1526 O O . HIS A 1 201 ? 2.6 -25.188 -22.469 1 98.75 201 HIS A O 1
ATOM 1532 N N . GLN A 1 202 ? 2.455 -27.125 -21.328 1 98.69 202 GLN A N 1
ATOM 1533 C CA . GLN A 1 202 ? 1.533 -27.703 -22.312 1 98.69 202 GLN A CA 1
ATOM 1534 C C . GLN A 1 202 ? 0.223 -26.922 -22.359 1 98.69 202 GLN A C 1
ATOM 1536 O O . GLN A 1 202 ? -0.276 -26.609 -23.438 1 98.69 202 GLN A O 1
ATOM 1541 N N . ASN A 1 203 ? -0.342 -26.672 -21.188 1 98.81 203 ASN A N 1
ATOM 1542 C CA . ASN A 1 203 ? -1.587 -25.906 -21.109 1 98.81 203 ASN A CA 1
ATOM 1543 C C . ASN A 1 203 ? -1.436 -24.516 -21.719 1 98.81 203 ASN A C 1
ATOM 1545 O O . ASN A 1 203 ? -2.322 -24.047 -22.438 1 98.81 203 ASN A O 1
ATOM 1549 N N . MET A 1 204 ? -0.343 -23.828 -21.438 1 98.75 204 MET A N 1
ATOM 1550 C CA . MET A 1 204 ? -0.131 -22.484 -21.969 1 98.75 204 MET A CA 1
ATOM 1551 C C . MET A 1 204 ? 0.071 -22.531 -23.484 1 98.75 204 MET A C 1
ATOM 1553 O O . MET A 1 204 ? -0.382 -21.625 -24.188 1 98.75 204 MET A O 1
ATOM 1557 N N . THR A 1 205 ? 0.818 -23.516 -23.938 1 98.56 205 THR A N 1
ATOM 1558 C CA . THR A 1 205 ? 0.982 -23.703 -25.375 1 98.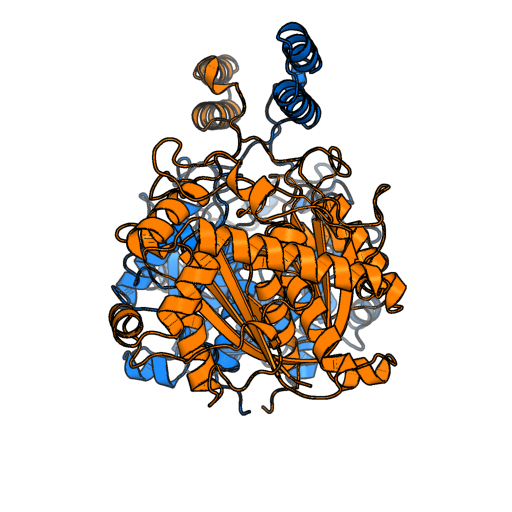56 205 THR A CA 1
ATOM 1559 C C . THR A 1 205 ? -0.375 -23.812 -26.078 1 98.56 205 THR A C 1
ATOM 1561 O O . THR A 1 205 ? -0.631 -23.109 -27.062 1 98.56 205 THR A O 1
ATOM 1564 N N . LYS A 1 206 ? -1.174 -24.672 -25.562 1 98.56 206 LYS A N 1
ATOM 1565 C CA . LYS A 1 206 ? -2.52 -24.828 -26.094 1 98.56 206 LYS A CA 1
ATOM 1566 C C . LYS A 1 206 ? -3.295 -23.516 -26.062 1 98.56 206 LYS A C 1
ATOM 1568 O O . LYS A 1 206 ? -4.004 -23.172 -27 1 98.56 206 LYS A O 1
ATOM 1573 N N . ALA A 1 207 ? -3.229 -22.766 -24.969 1 98.69 207 ALA A N 1
ATOM 1574 C CA . ALA A 1 207 ? -3.922 -21.5 -24.812 1 98.69 207 ALA A CA 1
ATOM 1575 C C . ALA A 1 207 ? -3.498 -20.5 -25.875 1 98.69 207 ALA A C 1
ATOM 1577 O O . ALA A 1 207 ? -4.336 -19.797 -26.453 1 98.69 207 ALA A O 1
ATOM 1578 N N . TYR A 1 208 ? -2.205 -20.359 -26.078 1 98.25 208 TYR A N 1
ATOM 1579 C CA . TYR A 1 208 ? -1.709 -19.469 -27.141 1 98.25 208 TYR A CA 1
ATOM 1580 C C . TYR A 1 208 ? -2.223 -19.922 -28.5 1 98.25 208 TYR A C 1
ATOM 1582 O O . TYR A 1 208 ? -2.635 -19.078 -29.312 1 98.25 208 TYR A O 1
ATOM 1590 N N . ASP A 1 209 ? -2.133 -21.203 -28.734 1 98.12 209 ASP A N 1
ATOM 1591 C CA . ASP A 1 209 ? -2.506 -21.75 -30.031 1 98.12 209 ASP A CA 1
ATOM 1592 C C . ASP A 1 209 ? -3.988 -21.516 -30.312 1 98.12 209 ASP A C 1
ATOM 1594 O O . ASP A 1 209 ? -4.387 -21.344 -31.469 1 98.12 209 ASP A O 1
ATOM 1598 N N . GLU A 1 210 ? -4.809 -21.469 -29.328 1 97.62 210 GLU A N 1
ATOM 1599 C CA . GLU A 1 210 ? -6.242 -21.266 -29.516 1 97.62 210 GLU A CA 1
ATOM 1600 C C . GLU A 1 210 ? -6.598 -19.781 -29.453 1 97.62 210 GLU A C 1
ATOM 1602 O O . GLU A 1 210 ? -7.77 -19.422 -29.562 1 97.62 210 GLU A O 1
ATOM 1607 N N . GLY A 1 211 ? -5.672 -18.922 -29.234 1 97.94 211 GLY A N 1
ATOM 1608 C CA . GLY A 1 211 ? -5.879 -17.469 -29.281 1 97.94 211 GLY A CA 1
ATOM 1609 C C . GLY A 1 211 ? -6.477 -16.922 -28 1 97.94 211 GLY A C 1
ATOM 1610 O O . GLY A 1 211 ? -7.051 -15.836 -27.984 1 97.94 211 GLY A O 1
ATOM 1611 N N . PHE A 1 212 ? -6.312 -17.609 -26.922 1 98.38 212 PHE A N 1
ATOM 1612 C CA . PHE A 1 212 ? -6.926 -17.25 -25.656 1 98.38 212 PHE A CA 1
ATOM 1613 C C . PHE A 1 212 ? -6.438 -15.875 -25.203 1 98.38 212 PHE A C 1
ATOM 1615 O O . PHE A 1 212 ? -7.203 -15.102 -24.625 1 98.38 212 PHE A O 1
ATOM 1622 N N . PHE A 1 213 ? -5.207 -15.516 -25.469 1 98.12 213 PHE A N 1
ATOM 1623 C CA . PHE A 1 213 ? -4.574 -14.344 -24.875 1 98.12 213 PHE A CA 1
ATOM 1624 C C . PHE A 1 213 ? -4.668 -13.141 -25.812 1 98.12 213 PHE A C 1
ATOM 1626 O O . PHE A 1 213 ? -4.191 -12.055 -25.5 1 98.12 213 PHE A O 1
ATOM 1633 N N . THR A 1 214 ? -5.293 -13.234 -26.969 1 97.12 214 THR A N 1
ATOM 1634 C CA . THR A 1 214 ? -5.293 -12.211 -28 1 97.12 214 THR A CA 1
ATOM 1635 C C . THR A 1 214 ? -5.914 -10.914 -27.5 1 97.12 214 THR A C 1
ATOM 1637 O O . THR A 1 214 ? -5.484 -9.828 -27.875 1 97.12 214 THR A O 1
ATOM 1640 N N . ASP A 1 215 ? -6.879 -11.016 -26.656 1 97.25 215 ASP A N 1
ATOM 1641 C CA . ASP A 1 215 ? -7.574 -9.828 -26.172 1 97.25 215 ASP A CA 1
ATOM 1642 C C . ASP A 1 215 ? -7.156 -9.492 -24.75 1 97.25 215 ASP A C 1
ATOM 1644 O O . ASP A 1 215 ? -7.852 -8.75 -24.047 1 97.25 215 ASP A O 1
ATOM 1648 N N . MET A 1 216 ? -6.031 -10.055 -24.281 1 97.88 216 MET A N 1
ATOM 1649 C CA . MET A 1 216 ? -5.605 -9.859 -22.906 1 97.88 216 MET A CA 1
ATOM 1650 C C . MET A 1 216 ? -4.246 -9.172 -22.844 1 97.88 216 MET A C 1
ATOM 1652 O O . MET A 1 216 ? -3.889 -8.57 -21.828 1 97.88 216 MET A O 1
ATOM 1656 N N . ILE A 1 217 ? -3.475 -9.266 -23.906 1 98.62 217 ILE A N 1
ATOM 1657 C CA . ILE A 1 217 ? -2.08 -8.836 -23.891 1 98.62 217 ILE A CA 1
ATOM 1658 C C . ILE A 1 217 ? -1.88 -7.688 -24.875 1 98.62 217 ILE A C 1
ATOM 1660 O O . ILE A 1 217 ? -2.268 -7.785 -26.031 1 98.62 217 ILE A O 1
ATOM 1664 N N . THR A 1 218 ? -1.339 -6.621 -24.406 1 98.56 218 THR A N 1
ATOM 1665 C CA . THR A 1 218 ? -0.876 -5.527 -25.25 1 98.56 218 THR A CA 1
ATOM 1666 C C . THR A 1 218 ? 0.621 -5.652 -25.516 1 98.56 218 THR A C 1
ATOM 1668 O O . THR A 1 218 ? 1.432 -5.609 -24.594 1 98.56 218 THR A O 1
ATOM 1671 N N . PRO A 1 219 ? 0.964 -5.824 -26.797 1 98.44 219 PRO A N 1
ATOM 1672 C CA . PRO A 1 219 ? 2.396 -5.863 -27.109 1 98.44 219 PRO A CA 1
ATOM 1673 C C . PRO A 1 219 ? 3.146 -4.645 -26.578 1 98.44 219 PRO A C 1
ATOM 1675 O O . PRO A 1 219 ? 2.613 -3.531 -26.594 1 98.44 219 PRO A O 1
ATOM 1678 N N . ALA A 1 220 ? 4.316 -4.898 -26.125 1 98.31 220 ALA A N 1
ATOM 1679 C CA . ALA A 1 220 ? 5.105 -3.809 -25.547 1 98.31 220 ALA A CA 1
ATOM 1680 C C . ALA A 1 220 ? 6.598 -4.02 -25.797 1 98.31 220 ALA A C 1
ATOM 1682 O O . ALA A 1 220 ? 7.102 -5.137 -25.656 1 98.31 220 ALA A O 1
ATOM 1683 N N . PHE A 1 221 ? 7.258 -2.93 -26.203 1 97.62 221 PHE A N 1
ATOM 1684 C CA . PHE A 1 221 ? 8.711 -2.842 -26.312 1 97.62 221 PHE A CA 1
ATOM 1685 C C . PHE A 1 221 ? 9.258 -3.984 -27.156 1 97.62 221 PHE A C 1
ATOM 1687 O O . PHE A 1 221 ? 10.25 -4.617 -26.781 1 97.62 221 PHE A O 1
ATOM 1694 N N . GLY A 1 222 ? 8.578 -4.348 -28.188 1 96.38 222 GLY A N 1
ATOM 1695 C CA . GLY A 1 222 ? 9.055 -5.305 -29.172 1 96.38 222 GLY A CA 1
ATOM 1696 C C . GLY A 1 222 ? 8.664 -6.734 -28.844 1 96.38 222 GLY A C 1
ATOM 1697 O O . GLY A 1 222 ? 9.062 -7.668 -29.547 1 96.38 222 GLY A O 1
ATOM 1698 N N . LEU A 1 223 ? 7.977 -6.945 -27.828 1 97.94 223 LEU A N 1
ATOM 1699 C CA . LEU A 1 223 ? 7.555 -8.289 -27.438 1 97.94 223 LEU A CA 1
ATOM 1700 C C . LEU A 1 223 ? 6.047 -8.445 -27.594 1 97.94 223 LEU A C 1
ATOM 1702 O O . LEU A 1 223 ? 5.273 -7.621 -27.094 1 97.94 223 LEU A O 1
ATOM 1706 N N . ASN A 1 224 ? 5.668 -9.562 -28.219 1 97.44 224 ASN A N 1
ATOM 1707 C CA . ASN A 1 224 ? 4.25 -9.781 -28.469 1 97.44 224 ASN A CA 1
ATOM 1708 C C . ASN A 1 224 ? 3.709 -10.945 -27.641 1 97.44 224 ASN A C 1
ATOM 1710 O O . ASN A 1 224 ? 2.502 -11.039 -27.406 1 97.44 224 ASN A O 1
ATOM 1714 N N . THR A 1 225 ? 4.594 -11.844 -27.344 1 97.62 225 THR A N 1
ATOM 1715 C CA . THR A 1 225 ? 4.211 -13.016 -26.562 1 97.62 225 THR A CA 1
ATOM 1716 C C . THR A 1 225 ? 5.164 -13.219 -25.391 1 97.62 225 THR A C 1
ATOM 1718 O O . THR A 1 225 ? 6.301 -12.734 -25.422 1 97.62 225 THR A O 1
ATOM 1721 N N . ASP A 1 226 ? 4.66 -13.844 -24.391 1 98.5 226 ASP A N 1
ATOM 1722 C CA . ASP A 1 226 ? 5.523 -14.188 -23.266 1 98.5 226 ASP A CA 1
ATOM 1723 C C . ASP A 1 226 ? 6.73 -15 -23.719 1 98.5 226 ASP A C 1
ATOM 1725 O O . ASP A 1 226 ? 6.609 -15.867 -24.594 1 98.5 226 ASP A O 1
ATOM 1729 N N . ASN A 1 227 ? 7.867 -14.766 -23.109 1 98.25 227 ASN A N 1
ATOM 1730 C CA . ASN A 1 227 ? 9.023 -15.438 -23.703 1 98.25 227 ASN A CA 1
ATOM 1731 C C . ASN A 1 227 ? 9.625 -16.453 -22.734 1 98.25 227 ASN A C 1
ATOM 1733 O O . ASN A 1 227 ? 10.805 -16.812 -22.859 1 98.25 227 ASN A O 1
ATOM 1737 N N . ASN A 1 228 ? 8.875 -16.844 -21.703 1 98.12 228 ASN A N 1
ATOM 1738 C CA . ASN A 1 228 ? 9.32 -17.922 -20.828 1 98.12 228 ASN A CA 1
ATOM 1739 C C . ASN A 1 228 ? 8.773 -19.266 -21.281 1 98.12 228 ASN A C 1
ATOM 1741 O O . ASN A 1 228 ? 9.242 -20.312 -20.812 1 98.12 228 ASN A O 1
ATOM 1745 N N . LEU A 1 229 ? 7.793 -19.281 -22.156 1 98.25 229 LEU A N 1
ATOM 1746 C CA . LEU A 1 229 ? 7.113 -20.5 -22.609 1 98.25 229 LEU A CA 1
ATOM 1747 C C . LEU A 1 229 ? 8.07 -21.406 -23.359 1 98.25 229 LEU A C 1
ATOM 1749 O O . LEU A 1 229 ? 8.805 -20.953 -24.234 1 98.25 229 LEU A O 1
ATOM 1753 N N . ARG A 1 230 ? 8.039 -22.641 -23 1 97.75 230 ARG A N 1
ATOM 1754 C CA . ARG A 1 230 ? 8.781 -23.688 -23.688 1 97.75 230 ARG A CA 1
ATOM 1755 C C . ARG A 1 230 ? 7.832 -24.703 -24.312 1 97.75 230 ARG A C 1
ATOM 1757 O O . ARG A 1 230 ? 7.496 -25.719 -23.688 1 97.75 230 ARG A O 1
ATOM 1764 N N . ARG A 1 231 ? 7.621 -24.641 -25.531 1 97.19 231 ARG A N 1
ATOM 1765 C CA . ARG A 1 231 ? 6.637 -25.438 -26.234 1 97.19 231 ARG A CA 1
ATOM 1766 C C . ARG A 1 231 ? 7.121 -26.875 -26.391 1 97.19 231 ARG A C 1
ATOM 1768 O O . ARG A 1 231 ? 6.312 -27.812 -26.469 1 97.19 231 ARG A O 1
ATOM 1775 N N . ASP A 1 232 ? 8.461 -27.047 -26.391 1 96.5 232 ASP A N 1
ATOM 1776 C CA . ASP A 1 232 ? 9.023 -28.344 -26.719 1 96.5 232 ASP A CA 1
ATOM 1777 C C . ASP A 1 232 ? 9.57 -29.047 -25.469 1 96.5 232 ASP A C 1
ATOM 1779 O O . ASP A 1 232 ? 10.344 -30 -25.578 1 96.5 232 ASP A O 1
ATOM 1783 N N . THR A 1 233 ? 9.234 -28.516 -24.359 1 97.19 233 THR A N 1
ATOM 1784 C CA . THR A 1 233 ? 9.734 -29.141 -23.141 1 97.19 233 THR A CA 1
ATOM 1785 C C . THR A 1 233 ? 9.156 -30.547 -22.984 1 97.19 233 THR A C 1
ATOM 1787 O O . THR A 1 233 ? 8.156 -30.891 -23.625 1 97.19 233 THR A O 1
ATOM 1790 N N . SER A 1 234 ? 9.852 -31.422 -22.266 1 98.19 234 SER A N 1
ATOM 1791 C CA . SER A 1 234 ? 9.461 -32.812 -21.984 1 98.19 234 SER A CA 1
ATOM 1792 C C . SER A 1 234 ? 9.992 -33.25 -20.625 1 98.19 234 SER A C 1
ATOM 1794 O O . SER A 1 234 ? 10.859 -32.594 -20.031 1 98.19 234 SER A O 1
ATOM 1796 N N . LEU A 1 235 ? 9.391 -34.344 -20.172 1 98.25 235 LEU A N 1
ATOM 1797 C CA . LEU A 1 235 ? 9.875 -34.875 -18.906 1 98.25 235 LEU A CA 1
ATOM 1798 C C . LEU A 1 235 ? 11.344 -35.281 -19 1 98.25 235 LEU A C 1
ATOM 1800 O O . LEU A 1 235 ? 12.102 -35.125 -18.047 1 98.25 235 LEU A O 1
ATOM 1804 N N . GLU A 1 236 ? 11.773 -35.844 -20.141 1 98.06 236 GLU A N 1
ATOM 1805 C CA . GLU A 1 236 ? 13.164 -36.219 -20.359 1 98.06 236 GLU A CA 1
ATOM 1806 C C . GLU A 1 236 ? 14.086 -35 -20.266 1 98.06 236 GLU A C 1
ATOM 1808 O O . GLU A 1 236 ? 15.133 -35.031 -19.625 1 98.06 236 GLU A O 1
ATOM 1813 N N . LYS A 1 237 ? 13.727 -33.938 -20.938 1 97.81 237 LYS A N 1
ATOM 1814 C CA . LYS A 1 237 ? 14.523 -32.719 -20.906 1 97.81 237 LYS A CA 1
ATOM 1815 C C . LYS A 1 237 ? 14.586 -32.125 -19.484 1 97.81 237 LYS A C 1
ATOM 1817 O O . LYS A 1 237 ? 15.648 -31.703 -19.031 1 97.81 237 LYS A O 1
ATOM 1822 N N . LEU A 1 238 ? 13.422 -32.094 -18.828 1 98.25 238 LEU A N 1
ATOM 1823 C CA . LEU A 1 238 ? 13.344 -31.547 -17.469 1 98.25 238 LEU A CA 1
ATOM 1824 C C . LEU A 1 238 ? 14.203 -32.375 -16.516 1 98.25 238 LEU A C 1
ATOM 1826 O O . LEU A 1 238 ? 14.828 -31.812 -15.609 1 98.25 238 LEU A O 1
ATOM 1830 N N . ALA A 1 239 ? 14.211 -33.688 -16.656 1 97 239 ALA A N 1
ATOM 1831 C CA . ALA A 1 239 ? 14.938 -34.594 -15.766 1 97 239 ALA A CA 1
ATOM 1832 C C . ALA A 1 239 ? 16.438 -34.344 -15.844 1 97 239 ALA A C 1
ATOM 1834 O O . ALA A 1 239 ? 17.188 -34.688 -14.922 1 97 239 ALA A O 1
ATOM 1835 N N . GLN A 1 240 ? 16.891 -33.719 -16.922 1 96.88 240 GLN A N 1
ATOM 1836 C CA . GLN A 1 240 ? 18.312 -33.5 -17.141 1 96.88 240 GLN A CA 1
ATOM 1837 C C . GLN A 1 240 ? 18.797 -32.25 -16.438 1 96.88 240 GLN A C 1
ATOM 1839 O O . GLN A 1 240 ? 20 -32.031 -16.281 1 96.88 240 GLN A O 1
ATOM 1844 N N . LEU A 1 241 ? 17.906 -31.469 -15.992 1 96.94 241 LEU A N 1
ATOM 1845 C CA . LEU A 1 241 ? 18.281 -30.203 -15.383 1 96.94 241 LEU A CA 1
ATOM 1846 C C . LEU A 1 241 ? 18.859 -30.406 -13.992 1 96.94 241 LEU A C 1
ATOM 1848 O O . LEU A 1 241 ? 18.406 -31.281 -13.25 1 96.94 241 LEU A O 1
ATOM 1852 N N . LYS A 1 242 ? 19.812 -29.625 -13.602 1 96.81 242 LYS A N 1
ATOM 1853 C CA . LYS A 1 242 ? 20.453 -29.719 -12.297 1 96.81 242 LYS A CA 1
ATOM 1854 C C . LYS A 1 242 ? 19.672 -28.938 -11.242 1 96.81 242 LYS A C 1
ATOM 1856 O O . LYS A 1 242 ? 19.031 -27.922 -11.555 1 96.81 242 LYS A O 1
ATOM 1861 N N . PRO A 1 243 ? 19.781 -29.406 -9.969 1 96.56 243 PRO A N 1
ATOM 1862 C CA . PRO A 1 243 ? 19.156 -28.625 -8.891 1 96.56 243 PRO A CA 1
ATOM 1863 C C . PRO A 1 243 ? 19.703 -27.203 -8.805 1 96.56 243 PRO A C 1
ATOM 1865 O O . PRO A 1 243 ? 20.906 -26.984 -8.984 1 96.56 243 PRO A O 1
ATOM 1868 N N . ALA A 1 244 ? 18.859 -26.297 -8.516 1 94.88 244 ALA A N 1
ATOM 1869 C CA . ALA A 1 244 ? 19.203 -24.891 -8.617 1 94.88 244 ALA A CA 1
ATOM 1870 C C . ALA A 1 244 ? 19.594 -24.312 -7.254 1 94.88 244 ALA A C 1
ATOM 1872 O O . ALA A 1 244 ? 20.375 -23.359 -7.168 1 94.88 244 ALA A O 1
ATOM 1873 N N . PHE A 1 245 ? 19.109 -24.844 -6.141 1 93.94 245 PHE A N 1
ATOM 1874 C CA . PHE A 1 245 ? 19.266 -24.219 -4.836 1 93.94 245 PHE A CA 1
ATOM 1875 C C . PHE A 1 245 ? 20.047 -25.109 -3.891 1 93.94 245 PHE A C 1
ATOM 1877 O O . PHE A 1 245 ? 20.938 -24.641 -3.178 1 93.94 245 PHE A O 1
ATOM 1884 N N . ASP A 1 246 ? 19.656 -26.359 -3.807 1 93.44 246 ASP A N 1
ATOM 1885 C CA . ASP A 1 246 ? 20.453 -27.391 -3.16 1 93.44 246 ASP A CA 1
ATOM 1886 C C . ASP A 1 246 ? 21.156 -28.281 -4.191 1 93.44 246 ASP A C 1
ATOM 1888 O O . ASP A 1 246 ? 20.578 -29.266 -4.66 1 93.44 246 ASP A O 1
ATOM 1892 N N . LYS A 1 247 ? 22.375 -28.062 -4.387 1 91.88 247 LYS A N 1
ATOM 1893 C CA . LYS A 1 247 ? 23.109 -28.656 -5.5 1 91.88 247 LYS A CA 1
ATOM 1894 C C . LYS A 1 247 ? 23.344 -30.156 -5.277 1 91.88 247 LYS A C 1
ATOM 1896 O O . LYS A 1 247 ? 23.5 -30.922 -6.234 1 91.88 247 LYS A O 1
ATOM 1901 N N . GLN A 1 248 ? 23.312 -30.531 -4.086 1 91.75 248 GLN A N 1
ATOM 1902 C CA . GLN A 1 248 ? 23.656 -31.922 -3.787 1 91.75 248 GLN A CA 1
ATOM 1903 C C . GLN A 1 248 ? 22.406 -32.781 -3.715 1 91.75 248 GLN A C 1
ATOM 1905 O O . GLN A 1 248 ? 22.375 -33.906 -4.246 1 91.75 248 GLN A O 1
ATOM 1910 N N . ASN A 1 249 ? 21.391 -32.312 -3.125 1 92.06 249 ASN A N 1
ATOM 1911 C CA . ASN A 1 249 ? 20.25 -33.156 -2.85 1 92.06 249 ASN A CA 1
ATOM 1912 C C . ASN A 1 249 ? 18.938 -32.5 -3.234 1 92.06 249 ASN A C 1
ATOM 1914 O O . ASN A 1 249 ? 17.859 -32.969 -2.873 1 92.06 249 ASN A O 1
ATOM 1918 N N . GLY A 1 250 ? 19.047 -31.406 -3.984 1 96.5 250 GLY A N 1
ATOM 1919 C CA . GLY A 1 250 ? 17.859 -30.625 -4.258 1 96.5 250 GLY A CA 1
ATOM 1920 C C . GLY A 1 250 ? 16.984 -31.219 -5.352 1 96.5 250 GLY A C 1
ATOM 1921 O O . GLY A 1 250 ? 17.422 -32.094 -6.098 1 96.5 250 GLY A O 1
ATOM 1922 N N . THR A 1 251 ? 15.703 -30.844 -5.355 1 98.12 251 THR A N 1
ATOM 1923 C CA . THR A 1 251 ? 14.75 -31.312 -6.355 1 98.12 251 THR A CA 1
ATOM 1924 C C . THR A 1 251 ? 14.25 -30.156 -7.211 1 98.12 251 THR A C 1
ATOM 1926 O O . THR A 1 251 ? 13.633 -30.359 -8.258 1 98.12 251 THR A O 1
ATOM 1929 N N . LEU A 1 252 ? 14.484 -28.938 -6.762 1 98.44 252 LEU A N 1
ATOM 1930 C CA . LEU A 1 252 ? 14.07 -27.766 -7.52 1 98.44 252 LEU A CA 1
ATOM 1931 C C . LEU A 1 252 ? 15.078 -27.438 -8.609 1 98.44 252 LEU A C 1
ATOM 1933 O O . LEU A 1 252 ? 16.281 -27.406 -8.359 1 98.44 252 LEU A O 1
ATOM 1937 N N . THR A 1 253 ? 14.609 -27.234 -9.789 1 98.06 253 THR A N 1
ATOM 1938 C CA . THR A 1 253 ? 15.438 -26.875 -10.93 1 98.06 253 THR A CA 1
ATOM 1939 C C . THR A 1 253 ? 14.883 -25.625 -11.625 1 98.06 253 THR A C 1
ATOM 1941 O O . THR A 1 253 ? 13.805 -25.141 -11.273 1 98.06 253 THR A O 1
ATOM 1944 N N . ALA A 1 254 ? 15.648 -25.188 -12.633 1 96.38 254 ALA A N 1
ATOM 1945 C CA . ALA A 1 254 ? 15.18 -24.062 -13.445 1 96.38 254 ALA A CA 1
ATOM 1946 C C . ALA A 1 254 ? 13.914 -24.438 -14.211 1 96.38 254 ALA A C 1
ATOM 1948 O O . ALA A 1 254 ? 13.164 -23.562 -14.648 1 96.38 254 ALA A O 1
ATOM 1949 N N . GLY A 1 255 ? 13.664 -25.719 -14.344 1 97.62 255 GLY A N 1
ATOM 1950 C CA . GLY A 1 255 ? 12.523 -26.188 -15.117 1 97.62 255 GLY A CA 1
ATOM 1951 C C . GLY A 1 255 ? 11.242 -26.234 -14.305 1 97.62 255 GLY A C 1
ATOM 1952 O O . GLY A 1 255 ? 10.141 -26.172 -14.867 1 97.62 255 GLY A O 1
ATOM 1953 N N . ASN A 1 256 ? 11.391 -26.453 -13 1 98.5 256 ASN A N 1
ATOM 1954 C CA . ASN A 1 256 ? 10.195 -26.578 -12.172 1 98.5 256 ASN A CA 1
ATOM 1955 C C . ASN A 1 256 ? 10.102 -25.453 -11.148 1 98.5 256 ASN A C 1
ATOM 1957 O O . ASN A 1 256 ? 9.5 -25.625 -10.086 1 98.5 256 ASN A O 1
ATOM 1961 N N . SER A 1 257 ? 10.805 -24.344 -11.406 1 98.19 257 SER A N 1
ATOM 1962 C CA . SER A 1 257 ? 10.781 -23.078 -10.664 1 98.19 257 SER A CA 1
ATOM 1963 C C . SER A 1 257 ? 10.633 -21.891 -11.609 1 98.19 257 SER A C 1
ATOM 1965 O O . SER A 1 257 ? 11.086 -21.938 -12.75 1 98.19 257 SER A O 1
ATOM 1967 N N . THR A 1 258 ? 9.945 -20.859 -11.125 1 97.44 258 THR A N 1
ATOM 1968 C CA . THR A 1 258 ? 9.805 -19.688 -11.977 1 97.44 258 THR A CA 1
ATOM 1969 C C . THR A 1 258 ? 11.117 -18.906 -12.023 1 97.44 258 THR A C 1
ATOM 1971 O O . THR A 1 258 ? 11.812 -18.781 -11.016 1 97.44 258 THR A O 1
ATOM 1974 N N . PRO A 1 259 ? 11.477 -18.391 -13.164 1 95.25 259 PRO A N 1
ATOM 1975 C CA . PRO A 1 259 ? 12.617 -17.484 -13.25 1 95.25 259 PRO A CA 1
ATOM 1976 C C . PRO A 1 259 ? 12.258 -16.047 -12.828 1 95.25 259 PRO A C 1
ATOM 1978 O O . PRO A 1 259 ? 11.078 -15.727 -12.688 1 95.25 259 PRO A O 1
ATOM 1981 N N . PHE A 1 260 ? 13.305 -15.219 -12.617 1 95.12 260 PHE A N 1
ATOM 1982 C CA . PHE A 1 260 ? 13.055 -13.789 -12.477 1 95.12 260 PHE A CA 1
ATOM 1983 C C . PHE A 1 260 ? 12.57 -13.195 -13.789 1 95.12 260 PHE A C 1
ATOM 1985 O O . PHE A 1 260 ? 13.078 -13.539 -14.859 1 95.12 260 PHE A O 1
ATOM 1992 N N . THR A 1 261 ? 11.57 -12.406 -13.68 1 97.75 261 THR A N 1
ATOM 1993 C CA . THR A 1 261 ? 10.945 -11.914 -14.898 1 97.75 261 THR A CA 1
ATOM 1994 C C . THR A 1 261 ? 10.461 -10.477 -14.719 1 97.75 261 THR A C 1
ATOM 1996 O O . THR A 1 261 ? 10.336 -10 -13.586 1 97.75 261 THR A O 1
ATOM 1999 N N . ASP A 1 262 ? 10.25 -9.805 -15.859 1 98.44 262 ASP A N 1
ATOM 2000 C CA . ASP A 1 262 ? 9.672 -8.469 -15.977 1 98.44 262 ASP A CA 1
ATOM 2001 C C . ASP A 1 262 ? 8.242 -8.531 -16.5 1 98.44 262 ASP A C 1
ATOM 2003 O O . ASP A 1 262 ? 7.914 -9.375 -17.328 1 98.44 262 ASP A O 1
ATOM 2007 N N . GLY A 1 263 ? 7.414 -7.652 -15.953 1 98.81 263 GLY A N 1
ATOM 2008 C CA . GLY A 1 263 ? 6.066 -7.59 -16.5 1 98.81 263 GLY A CA 1
ATOM 2009 C C . GLY A 1 263 ? 5.141 -6.691 -15.695 1 98.81 263 GLY A C 1
ATOM 2010 O O . GLY A 1 263 ? 5.523 -6.18 -14.641 1 98.81 263 GLY A O 1
ATOM 2011 N N . ALA A 1 264 ? 3.982 -6.461 -16.234 1 98.94 264 ALA A N 1
ATOM 2012 C CA . ALA A 1 264 ? 2.941 -5.664 -15.586 1 98.94 264 ALA A CA 1
ATOM 2013 C C . ALA A 1 264 ? 1.552 -6.141 -15.992 1 98.94 264 ALA A C 1
ATOM 2015 O O . ALA A 1 264 ? 1.367 -6.66 -17.094 1 98.94 264 ALA A O 1
ATOM 2016 N N . SER A 1 265 ? 0.618 -6.016 -15.125 1 98.94 265 SER A N 1
ATOM 2017 C CA . SER A 1 265 ? -0.773 -6.371 -15.383 1 98.94 265 SER A CA 1
ATOM 2018 C C . SER A 1 265 ? -1.728 -5.371 -14.734 1 98.94 265 SER A C 1
ATOM 2020 O O . SER A 1 265 ? -1.34 -4.629 -13.828 1 98.94 265 SER A O 1
ATOM 2022 N N . SER A 1 266 ? -2.938 -5.254 -15.211 1 98.94 266 SER A N 1
ATOM 2023 C CA . SER A 1 266 ? -3.961 -4.359 -14.688 1 98.94 266 SER A CA 1
ATOM 2024 C C . SER A 1 266 ? -5.359 -4.945 -14.867 1 98.94 266 SER A C 1
ATOM 2026 O O . SER A 1 266 ? -5.633 -5.613 -15.867 1 98.94 266 SER A O 1
ATOM 2028 N N . ILE A 1 267 ? -6.211 -4.754 -13.922 1 98.94 267 ILE A N 1
ATOM 2029 C CA . ILE A 1 267 ? -7.598 -5.203 -13.891 1 98.94 267 ILE A CA 1
ATOM 2030 C C . ILE A 1 267 ? -8.523 -4.012 -13.664 1 98.94 267 ILE A C 1
ATOM 2032 O O . ILE A 1 267 ? -8.289 -3.199 -12.766 1 98.94 267 ILE A O 1
ATOM 2036 N N . LEU A 1 268 ? -9.516 -3.865 -14.492 1 98.94 268 LEU A N 1
ATOM 2037 C CA . LEU A 1 268 ? -10.547 -2.846 -14.312 1 98.94 268 LEU A CA 1
ATOM 2038 C C . LEU A 1 268 ? -11.727 -3.396 -13.508 1 98.94 268 LEU A C 1
ATOM 2040 O O . LEU A 1 268 ? -12.336 -4.387 -13.906 1 98.94 268 LEU A O 1
ATOM 2044 N N . LEU A 1 269 ? -12.031 -2.809 -12.383 1 99 269 LEU A N 1
ATOM 2045 C CA . LEU A 1 269 ? -13.133 -3.18 -11.508 1 99 269 LEU A CA 1
ATOM 2046 C C . LEU A 1 269 ? -14.188 -2.082 -11.469 1 99 269 LEU A C 1
ATOM 2048 O O . LEU A 1 269 ? -13.867 -0.9 -11.602 1 99 269 LEU A O 1
ATOM 2052 N N . ALA A 1 270 ? -15.438 -2.49 -11.227 1 98.94 270 ALA A N 1
ATOM 2053 C CA . ALA A 1 270 ? -16.5 -1.484 -11.203 1 98.94 270 ALA A CA 1
ATOM 2054 C C . ALA A 1 270 ? -17.75 -2.014 -10.492 1 98.94 270 ALA A C 1
ATOM 2056 O O . ALA A 1 270 ? -17.891 -3.225 -10.305 1 98.94 270 ALA A O 1
ATOM 2057 N N . SER A 1 271 ? -18.562 -1.091 -10.062 1 98.75 271 SER A N 1
ATOM 2058 C CA . SER A 1 271 ? -19.938 -1.447 -9.758 1 98.75 271 SER A CA 1
ATOM 2059 C C . SER A 1 271 ? -20.703 -1.829 -11.023 1 98.75 271 SER A C 1
ATOM 2061 O O . SER A 1 271 ? -20.312 -1.467 -12.133 1 98.75 271 SER A O 1
ATOM 2063 N N . GLU A 1 272 ? -21.844 -2.555 -10.828 1 98.56 272 GLU A N 1
ATOM 2064 C CA . GLU A 1 272 ? -22.672 -2.918 -11.977 1 98.56 272 GLU A CA 1
ATOM 2065 C C . GLU A 1 272 ? -23.219 -1.677 -12.68 1 98.56 272 GLU A C 1
ATOM 2067 O O . GLU A 1 272 ? -23.297 -1.64 -13.906 1 98.56 272 GLU A O 1
ATOM 2072 N N . GLU A 1 273 ? -23.578 -0.69 -11.891 1 98.44 273 GLU A N 1
ATOM 2073 C CA . GLU A 1 273 ? -24.141 0.544 -12.43 1 98.44 273 GLU A CA 1
ATOM 2074 C C . GLU A 1 273 ? -23.125 1.263 -13.328 1 98.44 273 GLU A C 1
ATOM 2076 O O . GLU A 1 273 ? -23.469 1.681 -14.438 1 98.44 273 GLU A O 1
ATOM 2081 N N . TRP A 1 274 ? -21.891 1.389 -12.875 1 98.62 274 TRP A N 1
ATOM 2082 C CA . TRP A 1 274 ? -20.859 2.066 -13.648 1 98.62 274 TRP A CA 1
ATOM 2083 C C . TRP A 1 274 ? -20.531 1.292 -14.922 1 98.62 274 TRP A C 1
ATOM 2085 O O . TRP A 1 274 ? -20.297 1.888 -15.969 1 98.62 274 TRP A O 1
ATOM 2095 N N . ALA A 1 275 ? -20.469 -0.016 -14.82 1 98.75 275 ALA A N 1
ATOM 2096 C CA . ALA A 1 275 ? -20.203 -0.855 -15.984 1 98.75 275 ALA A CA 1
ATOM 2097 C C . ALA A 1 275 ? -21.281 -0.649 -17.047 1 98.75 275 ALA A C 1
ATOM 2099 O O . ALA A 1 275 ? -20.953 -0.481 -18.234 1 98.75 275 ALA A O 1
ATOM 2100 N N . LYS A 1 276 ? -22.5 -0.655 -16.625 1 98.5 276 LYS A N 1
ATOM 2101 C CA . LYS A 1 276 ? -23.625 -0.463 -17.531 1 98.5 276 LYS A CA 1
ATOM 2102 C C . LYS A 1 276 ? -23.578 0.918 -18.172 1 98.5 276 LYS A C 1
ATOM 2104 O O . LYS A 1 276 ? -23.766 1.05 -19.391 1 98.5 276 LYS A O 1
ATOM 2109 N N . GLU A 1 277 ? -23.344 1.901 -17.375 1 98.31 277 GLU A N 1
ATOM 2110 C CA . GLU A 1 277 ? -23.297 3.277 -17.859 1 98.31 277 GLU A CA 1
ATOM 2111 C C . GLU A 1 277 ? -22.188 3.451 -18.906 1 98.31 277 GLU A C 1
ATOM 2113 O O . GLU A 1 277 ? -22.297 4.312 -19.781 1 98.31 277 GLU A O 1
ATOM 2118 N N . ASN A 1 278 ? -21.172 2.631 -18.812 1 98.19 278 ASN A N 1
ATOM 2119 C CA . ASN A 1 278 ? -20.047 2.76 -19.719 1 98.19 278 ASN A CA 1
ATOM 2120 C C . ASN A 1 278 ? -20.031 1.648 -20.766 1 98.19 278 ASN A C 1
ATOM 2122 O O . ASN A 1 278 ? -19.031 1.458 -21.469 1 98.19 278 ASN A O 1
ATOM 2126 N N . ASN A 1 279 ? -21.062 0.894 -20.859 1 98.19 279 ASN A N 1
ATOM 2127 C CA . ASN A 1 279 ? -21.266 -0.159 -21.859 1 98.19 279 ASN A CA 1
ATOM 2128 C C . ASN A 1 279 ? -20.156 -1.196 -21.812 1 98.19 279 ASN A C 1
ATOM 2130 O O . ASN A 1 279 ? -19.578 -1.553 -22.844 1 98.19 279 ASN A O 1
ATOM 2134 N N . LEU A 1 280 ? -19.812 -1.577 -20.594 1 98.5 280 LEU A N 1
ATOM 2135 C CA . LEU A 1 280 ? -18.781 -2.594 -20.406 1 98.5 280 LEU A CA 1
ATOM 2136 C C . LEU A 1 280 ? -19.406 -3.908 -19.938 1 98.5 280 LEU A C 1
ATOM 2138 O O . LEU A 1 280 ? -20.359 -3.906 -19.172 1 98.5 280 LEU A O 1
ATOM 2142 N N . PRO A 1 281 ? -18.844 -4.984 -20.375 1 97.56 281 PRO A N 1
ATOM 2143 C CA . PRO A 1 281 ? -19.359 -6.285 -19.922 1 97.56 281 PRO A CA 1
ATOM 2144 C C . PRO A 1 281 ? -18.953 -6.613 -18.5 1 97.56 281 PRO A C 1
ATOM 2146 O O . PRO A 1 281 ? -17.922 -6.152 -18.016 1 97.56 281 PRO A O 1
ATOM 2149 N N . ILE A 1 282 ? -19.781 -7.379 -17.828 1 98.69 282 ILE A N 1
ATOM 2150 C CA . ILE A 1 282 ? -19.406 -7.973 -16.547 1 98.69 282 ILE A CA 1
ATOM 2151 C C . ILE A 1 282 ? -18.844 -9.375 -16.766 1 98.69 282 ILE A C 1
ATOM 2153 O O . ILE A 1 282 ? -19.594 -10.297 -17.109 1 98.69 282 ILE A O 1
ATOM 2157 N N . LEU A 1 283 ? -17.578 -9.523 -16.547 1 98.88 283 LEU A N 1
ATOM 2158 C CA . LEU A 1 283 ? -16.906 -10.789 -16.828 1 98.88 283 LEU A CA 1
ATOM 2159 C C . LEU A 1 283 ? -17.109 -11.781 -15.688 1 98.88 283 LEU A C 1
ATOM 2161 O O . LEU A 1 283 ? -17.359 -12.961 -15.93 1 98.88 283 LEU A O 1
ATOM 2165 N N . ALA A 1 284 ? -16.969 -11.367 -14.516 1 98.94 284 ALA A N 1
ATOM 2166 C CA . ALA A 1 284 ? -17.109 -12.109 -13.266 1 98.94 284 ALA A CA 1
ATOM 2167 C C . ALA A 1 284 ? -17.172 -11.172 -12.062 1 98.94 284 ALA A C 1
ATOM 2169 O O . ALA A 1 284 ? -17.031 -9.953 -12.219 1 98.94 284 ALA A O 1
ATOM 2170 N N . TYR A 1 285 ? -17.531 -11.727 -10.945 1 98.94 285 TYR A N 1
ATOM 2171 C CA . TYR A 1 285 ? -17.562 -10.961 -9.703 1 98.94 285 TYR A CA 1
ATOM 2172 C C . TYR A 1 285 ? -16.516 -11.477 -8.719 1 98.94 285 TYR A C 1
ATOM 2174 O O . TYR A 1 285 ? -16.297 -12.688 -8.617 1 98.94 285 TYR A O 1
ATOM 2182 N N . ILE A 1 286 ? -15.828 -10.57 -8.039 1 98.88 286 ILE A N 1
ATOM 2183 C CA . ILE A 1 286 ? -15.086 -10.953 -6.848 1 98.88 286 ILE A CA 1
ATOM 2184 C C . ILE A 1 286 ? -16.047 -11.133 -5.676 1 98.88 286 ILE A C 1
ATOM 2186 O O . ILE A 1 286 ? -16.75 -10.188 -5.293 1 98.88 286 ILE A O 1
ATOM 2190 N N . THR A 1 287 ? -16.062 -12.266 -5.035 1 98.5 287 THR A N 1
ATOM 2191 C CA . THR A 1 287 ? -17.078 -12.508 -4.02 1 98.5 287 THR A CA 1
ATOM 2192 C C . THR A 1 287 ? -16.438 -12.672 -2.643 1 98.5 287 THR A C 1
ATOM 2194 O O . THR A 1 287 ? -16.984 -12.203 -1.64 1 98.5 287 THR A O 1
ATOM 2197 N N . PHE A 1 288 ? -15.297 -13.43 -2.564 1 98.38 288 PHE A N 1
ATOM 2198 C CA . PHE A 1 288 ? -14.602 -13.617 -1.298 1 98.38 288 PHE A CA 1
ATOM 2199 C C . PHE A 1 288 ? -13.094 -13.453 -1.477 1 98.38 288 PHE A C 1
ATOM 2201 O O . PHE A 1 288 ? -12.562 -13.719 -2.557 1 98.38 288 PHE A O 1
ATOM 2208 N N . SER A 1 289 ? -12.461 -13 -0.512 1 98.69 289 SER A N 1
ATOM 2209 C CA . SER A 1 289 ? -11.008 -12.953 -0.417 1 98.69 289 SER A CA 1
ATOM 2210 C C . SER A 1 289 ? -10.539 -13.102 1.026 1 98.69 289 SER A C 1
ATOM 2212 O O . SER A 1 289 ? -11.258 -12.734 1.958 1 98.69 289 SER A O 1
ATOM 2214 N N . GLU A 1 290 ? -9.406 -13.695 1.189 1 98.44 290 GLU A N 1
ATOM 2215 C CA . GLU A 1 290 ? -8.828 -13.922 2.51 1 98.44 290 GLU A CA 1
ATOM 2216 C C . GLU A 1 290 ? -7.305 -13.852 2.467 1 98.44 290 GLU A C 1
ATOM 2218 O O . GLU A 1 290 ? -6.676 -14.367 1.541 1 98.44 290 GLU A O 1
ATOM 2223 N N . VAL A 1 291 ? -6.738 -13.117 3.371 1 98.38 291 VAL A N 1
ATOM 2224 C CA . VAL A 1 291 ? -5.289 -13.031 3.516 1 98.38 291 VAL A CA 1
ATOM 2225 C C . VAL A 1 291 ? -4.852 -13.766 4.777 1 98.38 291 VAL A C 1
ATOM 2227 O O . VAL A 1 291 ? -5.586 -13.82 5.766 1 98.38 291 VAL A O 1
ATOM 2230 N N . ALA A 1 292 ? -3.682 -14.375 4.77 1 98.44 292 ALA A N 1
ATOM 2231 C CA . ALA A 1 292 ? -3.133 -15.062 5.934 1 98.44 292 ALA A CA 1
ATOM 2232 C C . ALA A 1 292 ? -1.614 -14.922 5.988 1 98.44 292 ALA A C 1
ATOM 2234 O O . ALA A 1 292 ? -0.97 -14.664 4.969 1 98.44 292 ALA A O 1
ATOM 2235 N N . GLY A 1 293 ? -1.089 -14.953 7.184 1 98.12 293 GLY A N 1
ATOM 2236 C CA . GLY A 1 293 ? 0.33 -15.156 7.434 1 98.12 293 GLY A CA 1
ATOM 2237 C C . GLY A 1 293 ? 0.642 -16.5 8.07 1 98.12 293 GLY A C 1
ATOM 2238 O O . GLY A 1 293 ? -0.268 -17.234 8.461 1 98.12 293 GLY A O 1
ATOM 2239 N N . ILE A 1 294 ? 1.903 -16.797 8.086 1 97.75 294 ILE A N 1
ATOM 2240 C CA . ILE A 1 294 ? 2.324 -18.062 8.68 1 97.75 294 ILE A CA 1
ATOM 2241 C C . ILE A 1 294 ? 3.686 -17.891 9.352 1 97.75 294 ILE A C 1
ATOM 2243 O O . ILE A 1 294 ? 4.48 -17.031 8.953 1 97.75 294 ILE A O 1
ATOM 2247 N N . GLU A 1 295 ? 3.877 -18.547 10.492 1 95.81 295 GLU A N 1
ATOM 2248 C CA . GLU A 1 295 ? 5.195 -18.609 11.109 1 95.81 295 GLU A CA 1
ATOM 2249 C C . GLU A 1 295 ? 6.168 -19.422 10.258 1 95.81 295 GLU A C 1
ATOM 2251 O O . GLU A 1 295 ? 5.914 -20.594 9.969 1 95.81 295 GLU A O 1
ATOM 2256 N N . TYR A 1 296 ? 7.25 -18.828 9.789 1 96.25 296 TYR A N 1
ATOM 2257 C CA . TYR A 1 296 ? 8.125 -19.516 8.859 1 96.25 296 TYR A CA 1
ATOM 2258 C C . TYR A 1 296 ? 9.578 -19.453 9.32 1 96.25 296 TYR A C 1
ATOM 2260 O O . TYR A 1 296 ? 10.477 -19.969 8.656 1 96.25 296 TYR A O 1
ATOM 2268 N N . VAL A 1 297 ? 9.836 -18.75 10.43 1 96.25 297 VAL A N 1
ATOM 2269 C CA . VAL A 1 297 ? 11.211 -18.578 10.891 1 96.25 297 VAL A CA 1
ATOM 2270 C C . VAL A 1 297 ? 11.695 -19.859 11.57 1 96.25 297 VAL A C 1
ATOM 2272 O O . VAL A 1 297 ? 12.75 -20.391 11.219 1 96.25 297 VAL A O 1
ATOM 2275 N N . GLU A 1 298 ? 10.891 -20.359 12.484 1 96.06 298 GLU A N 1
ATOM 2276 C CA . GLU A 1 298 ? 11.203 -21.641 13.125 1 96.06 298 GLU A CA 1
ATOM 2277 C C . GLU A 1 298 ? 10.867 -22.812 12.203 1 96.06 298 GLU A C 1
ATOM 2279 O O . GLU A 1 298 ? 11.664 -23.75 12.062 1 96.06 298 GLU A O 1
ATOM 2284 N N . ASN A 1 299 ? 9.703 -22.766 11.633 1 96.38 299 ASN A N 1
ATOM 2285 C CA . ASN A 1 299 ? 9.281 -23.781 10.68 1 96.38 299 ASN A CA 1
ATOM 2286 C C . ASN A 1 299 ? 9.586 -23.359 9.242 1 96.38 299 ASN A C 1
ATOM 2288 O O . ASN A 1 299 ? 8.672 -23.141 8.445 1 96.38 299 ASN A O 1
ATOM 2292 N N . LYS A 1 300 ? 10.766 -23.438 8.891 1 97.19 300 LYS A N 1
ATOM 2293 C CA . LYS A 1 300 ? 11.289 -22.875 7.645 1 97.19 300 LYS A CA 1
ATOM 2294 C C . LYS A 1 300 ? 10.586 -23.484 6.434 1 97.19 300 LYS A C 1
ATOM 2296 O O . LYS A 1 300 ? 10.477 -22.844 5.387 1 97.19 300 LYS A O 1
ATOM 2301 N N . GLN A 1 301 ? 10.031 -24.703 6.516 1 96.69 301 GLN A N 1
ATOM 2302 C CA . GLN A 1 301 ? 9.359 -25.391 5.418 1 96.69 301 GLN A CA 1
ATOM 2303 C C . GLN A 1 301 ? 8.023 -24.734 5.094 1 96.69 301 GLN A C 1
ATOM 2305 O O . GLN A 1 301 ? 7.426 -25.016 4.055 1 96.69 301 GLN A O 1
ATOM 2310 N N . ASN A 1 302 ? 7.594 -23.766 5.945 1 96.62 302 ASN A N 1
ATOM 2311 C CA . ASN A 1 302 ? 6.219 -23.281 5.848 1 96.62 302 ASN A CA 1
ATOM 2312 C C . ASN A 1 302 ? 6.141 -21.953 5.113 1 96.62 302 ASN A C 1
ATOM 2314 O O . ASN A 1 302 ? 5.051 -21.422 4.875 1 96.62 302 ASN A O 1
ATOM 2318 N N . LEU A 1 303 ? 7.242 -21.375 4.652 1 97.5 303 LEU A N 1
ATOM 2319 C CA . LEU A 1 303 ? 7.301 -20 4.18 1 97.5 303 LEU A CA 1
ATOM 2320 C C . LEU A 1 303 ? 6.227 -19.734 3.131 1 97.5 303 LEU A C 1
ATOM 2322 O O . LEU A 1 303 ? 5.562 -18.703 3.162 1 97.5 303 LEU A O 1
ATOM 2326 N N . LEU A 1 304 ? 6.027 -20.609 2.18 1 98.12 304 LEU A N 1
ATOM 2327 C CA . LEU A 1 304 ? 5.133 -20.359 1.057 1 98.12 304 LEU A CA 1
ATOM 2328 C C . LEU A 1 304 ? 3.828 -21.125 1.214 1 98.12 304 LEU A C 1
ATOM 2330 O O . LEU A 1 304 ? 3.152 -21.422 0.225 1 98.12 304 LEU A O 1
ATOM 2334 N N . LEU A 1 305 ? 3.396 -21.438 2.471 1 98.56 305 LEU A N 1
ATOM 2335 C CA . LEU A 1 305 ? 2.225 -22.297 2.67 1 98.56 305 LEU A CA 1
ATOM 2336 C C . LEU A 1 305 ? 1.115 -21.516 3.383 1 98.56 305 LEU A C 1
ATOM 2338 O O . LEU A 1 305 ? 0.124 -22.109 3.816 1 98.56 305 LEU A O 1
ATOM 2342 N N . ALA A 1 306 ? 1.22 -20.203 3.482 1 98.44 306 ALA A N 1
ATOM 2343 C CA . ALA A 1 306 ? 0.21 -19.375 4.141 1 98.44 306 ALA A CA 1
ATOM 2344 C C . ALA A 1 306 ? -1.163 -19.578 3.504 1 98.44 306 ALA A C 1
ATOM 2346 O O . ALA A 1 306 ? -2.186 -19.516 4.191 1 98.44 306 ALA A O 1
ATOM 2347 N N . PRO A 1 307 ? -1.292 -19.859 2.193 1 98.19 307 PRO A N 1
ATOM 2348 C CA . PRO A 1 307 ? -2.604 -20.047 1.568 1 98.19 307 PRO A CA 1
ATOM 2349 C C . PRO A 1 307 ? -3.387 -21.203 2.18 1 98.19 307 PRO A C 1
ATOM 2351 O O . PRO A 1 307 ? -4.613 -21.266 2.051 1 98.19 307 PRO A O 1
ATOM 2354 N N . VAL A 1 308 ? -2.684 -22.141 2.811 1 97.88 308 VAL A N 1
ATOM 2355 C CA . VAL A 1 308 ? -3.361 -23.25 3.479 1 97.88 308 VAL A CA 1
ATOM 2356 C C . VAL A 1 308 ? -4.371 -22.703 4.484 1 97.88 308 VAL A C 1
ATOM 2358 O O . VAL A 1 308 ? -5.523 -23.141 4.52 1 97.88 308 VAL A O 1
ATOM 2361 N N . PHE A 1 309 ? -3.982 -21.688 5.207 1 97.25 309 PHE A N 1
ATOM 2362 C CA . PHE A 1 309 ? -4.848 -21.062 6.203 1 97.25 309 PHE A CA 1
ATOM 2363 C C . PHE A 1 309 ? -5.895 -20.188 5.531 1 97.25 309 PHE A C 1
ATOM 2365 O O . PHE A 1 309 ? -7.066 -20.203 5.922 1 97.25 309 PHE A O 1
ATOM 2372 N N . ALA A 1 310 ? -5.461 -19.391 4.559 1 98.38 310 ALA A N 1
ATOM 2373 C CA . ALA A 1 310 ? -6.371 -18.484 3.879 1 98.38 310 ALA A CA 1
ATOM 2374 C C . ALA A 1 310 ? -7.531 -19.234 3.234 1 98.38 310 ALA A C 1
ATOM 2376 O O . ALA A 1 310 ? -8.68 -18.797 3.307 1 98.38 310 ALA A O 1
ATOM 2377 N N . ALA A 1 311 ? -7.207 -20.344 2.623 1 98.44 311 ALA A N 1
ATOM 2378 C CA . ALA A 1 311 ? -8.234 -21.141 1.954 1 98.44 311 ALA A CA 1
ATOM 2379 C C . ALA A 1 311 ? -9.25 -21.688 2.955 1 98.44 311 ALA A C 1
ATOM 2381 O O . ALA A 1 311 ? -10.461 -21.609 2.721 1 98.44 311 ALA A O 1
ATOM 2382 N N . ASP A 1 312 ? -8.758 -22.234 4.027 1 97.94 312 ASP A N 1
ATOM 2383 C CA . ASP A 1 312 ? -9.641 -22.797 5.051 1 97.94 312 ASP A CA 1
ATOM 2384 C C . ASP A 1 312 ? -10.617 -21.734 5.562 1 97.94 312 ASP A C 1
ATOM 2386 O O . ASP A 1 312 ? -11.828 -21.969 5.578 1 97.94 312 ASP A O 1
ATOM 2390 N N . ARG A 1 313 ? -10.086 -20.578 5.941 1 97.62 313 ARG A N 1
ATOM 2391 C CA . ARG A 1 313 ? -10.906 -19.516 6.492 1 97.62 313 ARG A CA 1
ATOM 2392 C C . ARG A 1 313 ? -11.898 -19 5.453 1 97.62 313 ARG A C 1
ATOM 2394 O O . ARG A 1 313 ? -13.07 -18.766 5.77 1 97.62 313 ARG A O 1
ATOM 2401 N N . MET A 1 314 ? -11.453 -18.797 4.219 1 98.06 314 MET A N 1
ATOM 2402 C CA . MET A 1 314 ? -12.297 -18.25 3.162 1 98.06 314 MET A CA 1
ATOM 2403 C C . MET A 1 314 ? -13.445 -19.203 2.836 1 98.06 314 MET A C 1
ATOM 2405 O O . MET A 1 314 ? -14.586 -18.781 2.678 1 98.06 314 MET A O 1
ATOM 2409 N N . LEU A 1 315 ? -13.148 -20.5 2.689 1 97.94 315 LEU A N 1
ATOM 2410 C CA . LEU A 1 315 ? -14.172 -21.484 2.35 1 97.94 315 LEU A CA 1
ATOM 2411 C C . LEU A 1 315 ? -15.219 -21.578 3.449 1 97.94 315 LEU A C 1
ATOM 2413 O O . LEU A 1 315 ? -16.406 -21.734 3.164 1 97.94 315 LEU A O 1
ATOM 2417 N N . LYS A 1 316 ? -14.781 -21.516 4.699 1 97.12 316 LYS A N 1
ATOM 2418 C CA . LYS A 1 316 ? -15.719 -21.5 5.816 1 97.12 316 LYS A CA 1
ATOM 2419 C C . LYS A 1 316 ? -16.656 -20.297 5.734 1 97.12 316 LYS A C 1
ATOM 2421 O O . LYS A 1 316 ? -17.875 -20.453 5.895 1 97.12 316 LYS A O 1
ATOM 2426 N N . LYS A 1 317 ? -16.125 -19.141 5.445 1 96.38 317 LYS A N 1
ATOM 2427 C CA . LYS A 1 317 ? -16.922 -17.938 5.32 1 96.38 317 LYS A CA 1
ATOM 2428 C C . LYS A 1 317 ? -17.891 -18.031 4.148 1 96.38 317 LYS A C 1
ATOM 2430 O O . LYS A 1 317 ? -19.016 -17.547 4.227 1 96.38 317 LYS A O 1
ATOM 2435 N N . ALA A 1 318 ? -17.406 -18.609 3.092 1 97.06 318 ALA A N 1
ATOM 2436 C CA . ALA A 1 318 ? -18.203 -18.688 1.869 1 97.06 318 ALA A CA 1
ATOM 2437 C C . ALA A 1 318 ? -19.234 -19.812 1.962 1 97.06 318 ALA A C 1
ATOM 2439 O O . ALA A 1 318 ? -20.172 -19.859 1.176 1 97.06 318 ALA A O 1
ATOM 2440 N N . GLY A 1 319 ? -19.047 -20.75 2.908 1 97 319 GLY A N 1
ATOM 2441 C CA . GLY A 1 319 ? -19.891 -21.938 2.975 1 97 319 GLY A CA 1
ATOM 2442 C C . GLY A 1 319 ? -19.703 -22.875 1.785 1 97 319 GLY A C 1
ATOM 2443 O O . GLY A 1 319 ? -20.688 -23.406 1.252 1 97 319 GLY A O 1
ATOM 2444 N N . MET A 1 320 ? -18.438 -22.969 1.309 1 96.88 320 MET A N 1
ATOM 2445 C CA . MET A 1 320 ? -18.125 -23.781 0.131 1 96.88 320 MET A CA 1
ATOM 2446 C C . MET A 1 320 ? -17.047 -24.812 0.448 1 96.88 320 MET A C 1
ATOM 2448 O O . MET A 1 320 ? -16.375 -24.719 1.48 1 96.88 320 MET A O 1
ATOM 2452 N N . SER A 1 321 ? -16.969 -25.766 -0.416 1 95.56 321 SER A N 1
ATOM 2453 C CA . SER A 1 321 ? -15.891 -26.75 -0.377 1 95.56 321 SER A CA 1
ATOM 2454 C C . SER A 1 321 ? -14.898 -26.531 -1.515 1 95.56 321 SER A C 1
ATOM 2456 O O . SER A 1 321 ? -15.227 -25.891 -2.52 1 95.56 321 SER A O 1
ATOM 2458 N N . LEU A 1 322 ? -13.766 -27.047 -1.291 1 96.25 322 LEU A N 1
ATOM 2459 C CA . LEU A 1 322 ? -12.711 -26.875 -2.289 1 96.25 322 LEU A CA 1
ATOM 2460 C C . LEU A 1 322 ? -13.109 -27.531 -3.611 1 96.25 322 LEU A C 1
ATOM 2462 O O . LEU A 1 322 ? -12.641 -27.125 -4.676 1 96.25 322 LEU A O 1
ATOM 2466 N N . GLU A 1 323 ? -14.023 -28.5 -3.641 1 96.69 323 GLU A N 1
ATOM 2467 C CA . GLU A 1 323 ? -14.43 -29.25 -4.828 1 96.69 323 GLU A CA 1
ATOM 2468 C C . GLU A 1 323 ? -15.492 -28.484 -5.617 1 96.69 323 GLU A C 1
ATOM 2470 O O . GLU A 1 323 ? -15.805 -28.844 -6.754 1 96.69 323 GLU A O 1
ATOM 2475 N N . ASP A 1 324 ? -15.953 -27.406 -5.133 1 96.81 324 ASP A N 1
ATOM 2476 C CA . ASP A 1 324 ? -17.109 -26.719 -5.676 1 96.81 324 ASP A CA 1
ATOM 2477 C C . ASP A 1 324 ? -16.734 -25.859 -6.875 1 96.81 324 ASP A C 1
ATOM 2479 O O . ASP A 1 324 ? -17.594 -25.281 -7.535 1 96.81 324 ASP A O 1
ATOM 2483 N N . PHE A 1 325 ? -15.523 -25.828 -7.234 1 98.5 325 PHE A N 1
ATOM 2484 C CA . PHE A 1 325 ? -15.078 -24.828 -8.203 1 98.5 325 PHE A CA 1
ATOM 2485 C C . PHE A 1 325 ? -14.875 -25.453 -9.578 1 98.5 325 PHE A C 1
ATOM 2487 O O . PHE A 1 325 ? -14.516 -26.625 -9.68 1 98.5 325 PHE A O 1
ATOM 2494 N N . ASP A 1 326 ? -15.102 -24.641 -10.586 1 98.62 326 ASP A N 1
ATOM 2495 C CA . ASP A 1 326 ? -14.945 -25.062 -11.977 1 98.62 326 ASP A CA 1
ATOM 2496 C C . ASP A 1 326 ? -13.5 -24.938 -12.43 1 98.62 326 ASP A C 1
ATOM 2498 O O . ASP A 1 326 ? -13.047 -25.688 -13.305 1 98.62 326 ASP A O 1
ATOM 2502 N N . TYR A 1 327 ? -12.852 -23.922 -11.891 1 98.81 327 TYR A N 1
ATOM 2503 C CA . TYR A 1 327 ? -11.453 -23.672 -12.227 1 98.81 327 TYR A CA 1
ATOM 2504 C C . TYR A 1 327 ? -10.656 -23.297 -10.984 1 98.81 327 TYR A C 1
ATOM 2506 O O . TYR A 1 327 ? -11.195 -22.703 -10.047 1 98.81 327 TYR A O 1
ATOM 2514 N N . TYR A 1 328 ? -9.414 -23.703 -10.984 1 98.81 328 TYR A N 1
ATOM 2515 C CA . TYR A 1 328 ? -8.453 -23.344 -9.953 1 98.81 328 TYR A CA 1
ATOM 2516 C C . TYR A 1 328 ? -7.242 -22.641 -10.555 1 98.81 328 TYR A C 1
ATOM 2518 O O . TYR A 1 328 ? -6.621 -23.156 -11.484 1 98.81 328 TYR A O 1
ATOM 2526 N N . GLU A 1 329 ? -6.984 -21.453 -10.125 1 98.88 329 GLU A N 1
ATOM 2527 C CA . GLU A 1 329 ? -5.754 -20.734 -10.438 1 98.88 329 GLU A CA 1
ATOM 2528 C C . GLU A 1 329 ? -4.852 -20.625 -9.211 1 98.88 329 GLU A C 1
ATOM 2530 O O . GLU A 1 329 ? -5.023 -19.734 -8.383 1 98.88 329 GLU A O 1
ATOM 2535 N N . ILE A 1 330 ? -3.91 -21.5 -9.109 1 98.69 330 ILE A N 1
ATOM 2536 C CA . ILE A 1 330 ? -2.945 -21.516 -8.016 1 98.69 330 ILE A CA 1
ATOM 2537 C C . ILE A 1 330 ? -1.582 -21.047 -8.523 1 98.69 330 ILE A C 1
ATOM 2539 O O . ILE A 1 330 ? -1.046 -21.625 -9.477 1 98.69 330 ILE A O 1
ATOM 2543 N N . HIS A 1 331 ? -1.075 -19.984 -7.918 1 98.69 331 HIS A N 1
ATOM 2544 C CA . HIS A 1 331 ? 0.217 -19.438 -8.305 1 98.69 331 HIS A CA 1
ATOM 2545 C C . HIS A 1 331 ? 1.325 -20.469 -8.172 1 98.69 331 HIS A C 1
ATOM 2547 O O . HIS A 1 331 ? 1.536 -21.031 -7.09 1 98.69 331 HIS A O 1
ATOM 2553 N N . GLU A 1 332 ? 2.039 -20.656 -9.289 1 98.25 332 GLU A N 1
ATOM 2554 C CA . GLU A 1 332 ? 3.082 -21.672 -9.367 1 98.25 332 GLU A CA 1
ATOM 2555 C C . GLU A 1 332 ? 4.469 -21.062 -9.211 1 98.25 332 GLU A C 1
ATOM 2557 O O . GLU A 1 332 ? 5.328 -21.219 -10.078 1 98.25 332 GLU A O 1
ATOM 2562 N N . ALA A 1 333 ? 4.695 -20.438 -8.039 1 98.06 333 ALA A N 1
ATOM 2563 C CA . ALA A 1 333 ? 6.051 -19.922 -7.84 1 98.06 333 ALA A CA 1
ATOM 2564 C C . ALA A 1 333 ? 7.082 -21.047 -8 1 98.06 333 ALA A C 1
ATOM 2566 O O . ALA A 1 333 ? 8.125 -20.844 -8.625 1 98.06 333 ALA A O 1
ATOM 2567 N N . PHE A 1 334 ? 6.859 -22.141 -7.379 1 98.56 334 PHE A N 1
ATOM 2568 C CA . PHE A 1 334 ? 7.57 -23.406 -7.477 1 98.56 334 PHE A CA 1
ATOM 2569 C C . PHE A 1 334 ? 6.59 -24.578 -7.574 1 98.56 334 PHE A C 1
ATOM 2571 O O . PHE A 1 334 ? 5.559 -24.594 -6.898 1 98.56 334 PHE A O 1
ATOM 2578 N N . ALA A 1 335 ? 6.984 -25.547 -8.414 1 98.81 335 ALA A N 1
ATOM 2579 C CA . ALA A 1 335 ? 6.137 -26.734 -8.492 1 98.81 335 ALA A CA 1
ATOM 2580 C C . ALA A 1 335 ? 5.965 -27.359 -7.113 1 98.81 335 ALA A C 1
ATOM 2582 O O . ALA A 1 335 ? 4.863 -27.797 -6.754 1 98.81 335 ALA A O 1
ATOM 2583 N N . ALA A 1 336 ? 7.012 -27.391 -6.363 1 98.75 336 ALA A N 1
ATOM 2584 C CA . ALA A 1 336 ? 7.008 -28.016 -5.047 1 98.75 336 ALA A CA 1
ATOM 2585 C C . ALA A 1 336 ? 6.012 -27.344 -4.113 1 98.75 336 ALA A C 1
ATOM 2587 O O . ALA A 1 336 ? 5.34 -28.016 -3.32 1 98.75 336 ALA A O 1
ATOM 2588 N N . GLN A 1 337 ? 5.973 -26.062 -4.148 1 98.31 337 GLN A N 1
ATOM 2589 C CA . GLN A 1 337 ? 5.066 -25.312 -3.277 1 98.31 337 GLN A CA 1
ATOM 2590 C C . GLN A 1 337 ? 3.611 -25.641 -3.598 1 98.31 337 GLN A C 1
ATOM 2592 O O . GLN A 1 337 ? 2.777 -25.734 -2.695 1 98.31 337 GLN A O 1
ATOM 2597 N N . VAL A 1 338 ? 3.227 -25.688 -4.855 1 98.62 338 VAL A N 1
ATOM 2598 C CA . VAL A 1 338 ? 1.869 -26.031 -5.277 1 98.62 338 VAL A CA 1
ATOM 2599 C C . VAL A 1 338 ? 1.507 -27.422 -4.797 1 98.62 338 VAL A C 1
ATOM 2601 O O . VAL A 1 338 ? 0.445 -27.641 -4.203 1 98.62 338 VAL A O 1
ATOM 2604 N N . LEU A 1 339 ? 2.418 -28.359 -5.07 1 98.69 339 LEU A N 1
ATOM 2605 C CA . LEU A 1 339 ? 2.17 -29.75 -4.746 1 98.69 339 LEU A CA 1
ATOM 2606 C C . LEU A 1 339 ? 2.059 -29.953 -3.236 1 98.69 339 LEU A C 1
ATOM 2608 O O . LEU A 1 339 ? 1.232 -30.734 -2.768 1 98.69 339 LEU A O 1
ATOM 2612 N N . ALA A 1 340 ? 2.896 -29.266 -2.461 1 98.62 340 ALA A N 1
ATOM 2613 C CA . ALA A 1 340 ? 2.807 -29.328 -1.005 1 98.62 340 ALA A CA 1
ATOM 2614 C C . ALA A 1 340 ? 1.465 -28.797 -0.513 1 98.62 340 ALA A C 1
ATOM 2616 O O . ALA A 1 340 ? 0.838 -29.391 0.369 1 98.62 340 ALA A O 1
ATOM 2617 N N . THR A 1 341 ? 1.04 -27.672 -1.049 1 98.44 341 THR A N 1
ATOM 2618 C CA . THR A 1 341 ? -0.239 -27.078 -0.682 1 98.44 341 THR A CA 1
ATOM 2619 C C . THR A 1 341 ? -1.387 -28.047 -0.963 1 98.44 341 THR A C 1
ATOM 2621 O O . THR A 1 341 ? -2.252 -28.25 -0.11 1 98.44 341 THR A O 1
ATOM 2624 N N . LEU A 1 342 ? -1.388 -28.609 -2.158 1 98.06 342 LEU A N 1
ATOM 2625 C CA . LEU A 1 342 ? -2.43 -29.562 -2.537 1 98.06 342 LEU A CA 1
ATOM 2626 C C . LEU A 1 342 ? -2.416 -30.781 -1.618 1 98.06 342 LEU A C 1
ATOM 2628 O O . LEU A 1 342 ? -3.473 -31.25 -1.188 1 98.06 342 LEU A O 1
ATOM 2632 N N . LYS A 1 343 ? -1.224 -31.266 -1.353 1 97.94 343 LYS A N 1
ATOM 2633 C CA . LYS A 1 343 ? -1.077 -32.406 -0.465 1 97.94 343 LYS A CA 1
ATOM 2634 C C . LYS A 1 343 ? -1.676 -32.125 0.909 1 97.94 343 LYS A C 1
ATOM 2636 O O . LYS A 1 343 ? -2.367 -32.969 1.479 1 97.94 343 LYS A O 1
ATOM 2641 N N . ILE A 1 344 ? -1.418 -30.953 1.452 1 98 344 ILE A N 1
ATOM 2642 C CA . ILE A 1 344 ? -1.92 -30.562 2.764 1 98 344 ILE A CA 1
ATOM 2643 C C . ILE A 1 344 ? -3.441 -30.438 2.719 1 98 344 ILE A C 1
ATOM 2645 O O . ILE A 1 344 ? -4.133 -30.891 3.633 1 98 344 ILE A O 1
ATOM 2649 N N . TRP A 1 345 ? -3.992 -29.844 1.644 1 97.44 345 TRP A N 1
ATOM 2650 C CA . TRP A 1 345 ? -5.434 -29.656 1.509 1 97.44 345 TRP A CA 1
ATOM 2651 C C . TRP A 1 345 ? -6.148 -31 1.404 1 97.44 345 TRP A C 1
ATOM 2653 O O . TRP A 1 345 ? -7.312 -31.125 1.797 1 97.44 345 TRP A O 1
ATOM 2663 N N . GLU A 1 346 ? -5.477 -32.031 0.938 1 95.94 346 GLU A N 1
ATOM 2664 C CA . GLU A 1 346 ? -6.133 -33.312 0.611 1 95.94 346 GLU A CA 1
ATOM 2665 C C . GLU A 1 346 ? -5.902 -34.344 1.704 1 95.94 346 GLU A C 1
ATOM 2667 O O . GLU A 1 346 ? -6.504 -35.406 1.681 1 95.94 346 GLU A O 1
ATOM 2672 N N . ASN A 1 347 ? -5.105 -34.062 2.674 1 96.38 347 ASN A N 1
ATOM 2673 C CA . ASN A 1 347 ? -4.711 -35.031 3.684 1 96.38 347 ASN A CA 1
ATOM 2674 C C . ASN A 1 347 ? -5.117 -34.562 5.086 1 96.38 347 ASN A C 1
ATOM 2676 O O . ASN A 1 347 ? -4.66 -33.531 5.566 1 96.38 347 ASN A O 1
ATOM 2680 N N . ASP A 1 348 ? -5.852 -35.375 5.797 1 96.38 348 ASP A N 1
ATOM 2681 C CA . ASP A 1 348 ? -6.387 -35.062 7.117 1 96.38 348 ASP A CA 1
ATOM 2682 C C . ASP A 1 348 ? -5.262 -34.844 8.125 1 96.38 348 ASP A C 1
ATOM 2684 O O . ASP A 1 348 ? -5.281 -33.875 8.891 1 96.38 348 ASP A O 1
ATOM 2688 N N . ASP A 1 349 ? -4.316 -35.719 8.18 1 96.69 349 ASP A N 1
ATOM 2689 C CA . ASP A 1 349 ? -3.242 -35.656 9.164 1 96.69 349 ASP A CA 1
ATOM 2690 C C . ASP A 1 349 ? -2.398 -34.406 8.977 1 96.69 349 ASP A C 1
ATOM 2692 O O . ASP A 1 349 ? -2.025 -33.75 9.953 1 96.69 349 ASP A O 1
ATOM 2696 N N . LEU A 1 350 ? -2.111 -34.094 7.77 1 96.44 350 LEU A N 1
ATOM 2697 C CA . LEU A 1 350 ? -1.334 -32.906 7.484 1 96.44 350 LEU A CA 1
ATOM 2698 C C . LEU A 1 350 ? -2.143 -31.641 7.797 1 96.44 350 LEU A C 1
ATOM 2700 O O . LEU A 1 350 ? -1.605 -30.672 8.328 1 96.44 350 LEU A O 1
ATOM 2704 N N . ALA A 1 351 ? -3.41 -31.641 7.363 1 96.31 351 ALA A N 1
ATOM 2705 C CA . ALA A 1 351 ? -4.285 -30.516 7.664 1 96.31 351 ALA A CA 1
ATOM 2706 C C . ALA A 1 351 ? -4.328 -30.234 9.164 1 96.31 351 ALA A C 1
ATOM 2708 O O . ALA A 1 351 ? -4.258 -29.094 9.594 1 96.31 351 ALA A O 1
ATOM 2709 N N . LYS A 1 352 ? -4.406 -31.25 9.953 1 95.5 352 LYS A N 1
ATOM 2710 C CA . LYS A 1 352 ? -4.473 -31.125 11.406 1 95.5 352 LYS A CA 1
ATOM 2711 C C . LYS A 1 352 ? -3.186 -30.531 11.969 1 95.5 352 LYS A C 1
ATOM 2713 O O . LYS A 1 352 ? -3.215 -29.797 12.953 1 95.5 352 LYS A O 1
ATOM 2718 N N . LYS A 1 353 ? -2.104 -30.859 11.375 1 93.25 353 LYS A N 1
ATOM 2719 C CA . LYS A 1 353 ? -0.828 -30.281 11.789 1 93.25 353 LYS A CA 1
ATOM 2720 C C . LYS A 1 353 ? -0.828 -28.766 11.617 1 93.25 353 LYS A C 1
ATOM 2722 O O . LYS A 1 353 ? -0.092 -28.062 12.305 1 93.25 353 LYS A O 1
ATOM 2727 N N . PHE A 1 354 ? -1.638 -28.297 10.703 1 93.75 354 PHE A N 1
ATOM 2728 C CA . PHE A 1 354 ? -1.781 -26.859 10.477 1 93.75 354 PHE A CA 1
ATOM 2729 C C . PHE A 1 354 ? -2.916 -26.297 11.32 1 93.75 354 PHE A C 1
ATOM 2731 O O . PHE A 1 354 ? -3.303 -25.141 11.156 1 93.75 354 PHE A O 1
ATOM 2738 N N . GLY A 1 355 ? -3.51 -27.031 12.172 1 92.06 355 GLY A N 1
ATOM 2739 C CA . GLY A 1 355 ? -4.598 -26.578 13.023 1 92.06 355 GLY A CA 1
ATOM 2740 C C . GLY A 1 355 ? -5.93 -26.516 12.305 1 92.06 355 GLY A C 1
ATOM 2741 O O . GLY A 1 355 ? -6.863 -25.859 12.773 1 92.06 355 GLY A O 1
ATOM 2742 N N . ILE A 1 356 ? -5.988 -27.094 11.125 1 94.12 356 ILE A N 1
ATOM 2743 C CA . ILE A 1 356 ? -7.23 -27.188 10.359 1 94.12 356 ILE A CA 1
ATOM 2744 C C . ILE A 1 356 ? -7.969 -28.469 10.734 1 94.12 356 ILE A C 1
ATOM 2746 O O . ILE A 1 356 ? -7.355 -29.516 10.891 1 94.12 356 ILE A O 1
ATOM 2750 N N . GLU A 1 357 ? -9.227 -28.359 10.914 1 93.31 357 GLU A N 1
ATOM 2751 C CA . GLU A 1 357 ? -10.023 -29.453 11.477 1 93.31 357 GLU A CA 1
ATOM 2752 C C . GLU A 1 357 ? -9.938 -30.703 10.617 1 93.31 357 GLU A C 1
ATOM 2754 O O . GLU A 1 357 ? -9.812 -31.812 11.133 1 93.31 357 GLU A O 1
ATOM 2759 N N . LYS A 1 358 ? -10.125 -30.531 9.352 1 93.75 358 LYS A N 1
ATOM 2760 C CA . LYS A 1 358 ? -10.031 -31.641 8.398 1 93.75 358 LYS A CA 1
ATOM 2761 C C . LYS A 1 358 ? -9.547 -31.141 7.031 1 93.75 358 LYS A C 1
ATOM 2763 O O . LYS A 1 358 ? -9.492 -29.938 6.785 1 93.75 358 LYS A O 1
ATOM 2768 N N . ALA A 1 359 ? -9.164 -32.125 6.23 1 95.69 359 ALA A N 1
ATOM 2769 C CA . ALA A 1 359 ? -8.773 -31.797 4.859 1 95.69 359 ALA A CA 1
ATOM 2770 C C . ALA A 1 359 ? -9.852 -30.984 4.152 1 95.69 359 ALA A C 1
ATOM 2772 O O . ALA A 1 359 ? -11.047 -31.219 4.355 1 95.69 359 ALA A O 1
ATOM 2773 N N . LEU A 1 360 ? -9.391 -30.047 3.34 1 95.69 360 LEU A N 1
ATOM 2774 C CA . LEU A 1 360 ? -10.32 -29.172 2.627 1 95.69 360 LEU A CA 1
ATOM 2775 C C . LEU A 1 360 ? -10.961 -29.906 1.456 1 95.69 360 LEU A C 1
ATOM 2777 O O . LEU A 1 360 ? -12.055 -29.547 1.017 1 95.69 360 LEU A O 1
ATOM 2781 N N . GLY A 1 361 ? -10.219 -30.875 0.909 1 94.31 361 GLY A N 1
ATOM 2782 C CA . GLY A 1 361 ? -10.703 -31.656 -0.219 1 94.31 361 GLY A CA 1
ATOM 2783 C C . GLY A 1 361 ? -9.68 -31.812 -1.325 1 94.31 361 GLY A C 1
ATOM 2784 O O . GLY A 1 361 ? -8.555 -31.328 -1.207 1 94.31 361 GLY A O 1
ATOM 2785 N N . LYS A 1 362 ? -10.078 -32.562 -2.361 1 94.38 362 LYS A N 1
ATOM 2786 C CA . LYS A 1 362 ? -9.203 -32.812 -3.506 1 94.38 362 LYS A CA 1
ATOM 2787 C C . LYS A 1 362 ? -9.656 -32.031 -4.727 1 94.38 362 LYS A C 1
ATOM 2789 O O . LYS A 1 362 ? -10.844 -32 -5.059 1 94.38 362 LYS A O 1
ATOM 2794 N N . ILE A 1 363 ? -8.68 -31.359 -5.297 1 94.44 363 ILE A N 1
ATOM 2795 C CA . ILE A 1 363 ? -9.039 -30.625 -6.508 1 94.44 363 ILE A CA 1
ATOM 2796 C C . ILE A 1 363 ? -8.828 -31.531 -7.727 1 94.44 363 ILE A C 1
ATOM 2798 O O . ILE A 1 363 ? -7.895 -32.344 -7.758 1 94.44 363 ILE A O 1
ATOM 2802 N N . ASP A 1 364 ? -9.734 -31.438 -8.68 1 95.94 364 ASP A N 1
ATOM 2803 C CA . ASP A 1 364 ? -9.508 -32.031 -9.984 1 95.94 364 ASP A CA 1
ATOM 2804 C C . ASP A 1 364 ? -8.344 -31.375 -10.711 1 95.94 364 ASP A C 1
ATOM 2806 O O . ASP A 1 364 ? -8.453 -30.219 -11.133 1 95.94 364 ASP A O 1
ATOM 2810 N N . ARG A 1 365 ? -7.309 -32.094 -10.898 1 96.12 365 ARG A N 1
ATOM 2811 C CA . ARG A 1 365 ? -6.086 -31.531 -11.477 1 96.12 365 ARG A CA 1
ATOM 2812 C C . ARG A 1 365 ? -6.316 -31.062 -12.906 1 96.12 365 ARG A C 1
ATOM 2814 O O . ARG A 1 365 ? -5.555 -30.25 -13.43 1 96.12 365 ARG A O 1
ATOM 2821 N N . ASN A 1 366 ? -7.316 -31.578 -13.578 1 97.19 366 ASN A N 1
ATOM 2822 C CA . ASN A 1 366 ? -7.645 -31.156 -14.945 1 97.19 366 ASN A CA 1
ATOM 2823 C C . ASN A 1 366 ? -8.273 -29.766 -14.969 1 97.19 366 ASN A C 1
ATOM 2825 O O . ASN A 1 366 ? -8.391 -29.156 -16.031 1 97.19 366 ASN A O 1
ATOM 2829 N N . LYS A 1 367 ? -8.648 -29.25 -13.82 1 98.44 367 LYS A N 1
ATOM 2830 C CA . LYS A 1 367 ? -9.25 -27.922 -13.703 1 98.44 367 LYS A CA 1
ATOM 2831 C C . LYS A 1 367 ? -8.242 -26.906 -13.172 1 98.44 367 LYS A C 1
ATOM 2833 O O . LYS A 1 367 ? -8.562 -25.734 -13.016 1 98.44 367 LYS A O 1
ATOM 2838 N N . LEU A 1 368 ? -7.012 -27.375 -12.93 1 98.62 368 LEU A N 1
ATOM 2839 C CA . LEU A 1 368 ? -5.973 -26.531 -12.344 1 98.62 368 LEU A CA 1
ATOM 2840 C C . LEU A 1 368 ? -5.164 -25.828 -13.422 1 98.62 368 LEU A C 1
ATOM 2842 O O . LEU A 1 368 ? -4.578 -26.469 -14.289 1 98.62 368 LEU A O 1
ATOM 2846 N N . ASN A 1 369 ? -5.109 -24.547 -13.344 1 98.69 369 ASN A N 1
ATOM 2847 C CA . ASN A 1 369 ? -4.301 -23.734 -14.25 1 98.69 369 ASN A CA 1
ATOM 2848 C C . ASN A 1 369 ? -4.434 -24.188 -15.695 1 98.69 369 ASN A C 1
ATOM 2850 O O . ASN A 1 369 ? -3.434 -24.453 -16.359 1 98.69 369 ASN A O 1
ATOM 2854 N N . VAL A 1 370 ? -5.633 -24.172 -16.203 1 98.75 370 VAL A N 1
ATOM 2855 C CA . VAL A 1 370 ? -5.977 -24.859 -17.453 1 98.75 370 VAL A CA 1
ATOM 2856 C C . VAL A 1 370 ? -5.449 -24.047 -18.641 1 98.75 370 VAL A C 1
ATOM 2858 O O . VAL A 1 370 ? -5.398 -24.562 -19.766 1 98.75 370 VAL A O 1
ATOM 2861 N N . LYS A 1 371 ? -5 -22.812 -18.422 1 98.75 371 LYS A N 1
ATOM 2862 C CA . LYS A 1 371 ? -4.402 -22 -19.484 1 98.75 371 LYS A CA 1
ATOM 2863 C C . LYS A 1 371 ? -2.934 -21.719 -19.188 1 98.75 371 LYS A C 1
ATOM 2865 O O . LYS A 1 371 ? -2.377 -20.734 -19.672 1 98.75 371 LYS A O 1
ATOM 2870 N N . GLY A 1 372 ? -2.371 -22.578 -18.375 1 98.31 372 GLY A N 1
ATOM 2871 C CA . GLY A 1 372 ? -0.998 -22.375 -17.938 1 98.31 372 GLY A CA 1
ATOM 2872 C C . GLY A 1 372 ? -0.89 -21.609 -16.641 1 98.31 372 GLY A C 1
ATOM 2873 O O . GLY A 1 372 ? -1.791 -20.859 -16.281 1 98.31 372 GLY A O 1
ATOM 2874 N N . GLY A 1 373 ? 0.166 -21.875 -15.922 1 97.88 373 GLY A N 1
ATOM 2875 C CA . GLY A 1 373 ? 0.47 -21.188 -14.672 1 97.88 373 GLY A CA 1
ATOM 2876 C C . GLY A 1 373 ? 1.791 -20.438 -14.711 1 97.88 373 GLY A C 1
ATOM 2877 O O . GLY A 1 373 ? 2.381 -20.266 -15.781 1 97.88 373 GLY A O 1
ATOM 2878 N N . SER A 1 374 ? 2.244 -19.984 -13.594 1 98.56 374 SER A N 1
ATOM 2879 C CA . SER A 1 374 ? 3.416 -19.125 -13.492 1 98.56 374 SER A CA 1
ATOM 2880 C C . SER A 1 374 ? 4.676 -19.844 -13.961 1 98.56 374 SER A C 1
ATOM 2882 O O . SER A 1 374 ? 5.617 -19.203 -14.445 1 98.56 374 SER A O 1
ATOM 2884 N N . LEU A 1 375 ? 4.715 -21.172 -13.828 1 98.69 375 LEU A N 1
ATOM 2885 C CA . LEU A 1 375 ? 5.887 -21.906 -14.289 1 98.69 375 LEU A CA 1
ATOM 2886 C C . LEU A 1 375 ? 6.09 -21.734 -15.789 1 98.69 375 LEU A C 1
ATOM 2888 O O . LEU A 1 375 ? 7.227 -21.719 -16.266 1 98.69 375 LEU A O 1
ATOM 2892 N N . ALA A 1 376 ? 5.012 -21.594 -16.516 1 98.62 376 ALA A N 1
ATOM 2893 C CA . ALA A 1 376 ? 5.086 -21.422 -17.969 1 98.62 376 ALA A CA 1
ATOM 2894 C C . ALA A 1 376 ? 5.109 -19.953 -18.344 1 98.62 376 ALA A C 1
ATOM 2896 O O . ALA A 1 376 ? 5.883 -19.547 -19.219 1 98.62 376 ALA A O 1
ATOM 2897 N N . VAL A 1 377 ? 4.277 -19.109 -17.766 1 98 377 VAL A N 1
ATOM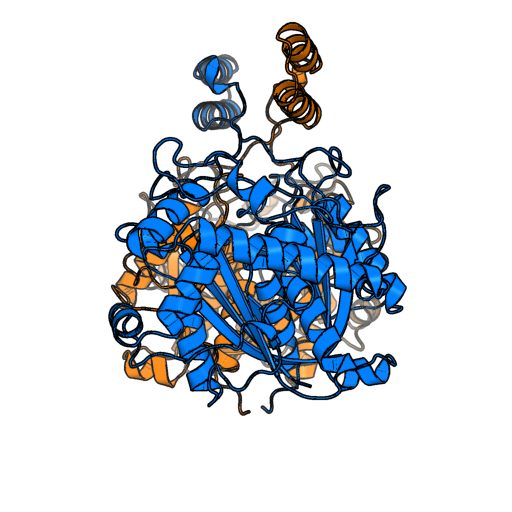 2898 C CA . VAL A 1 377 ? 4.113 -17.703 -18.141 1 98 377 VAL A CA 1
ATOM 2899 C C . VAL A 1 377 ? 5.25 -16.875 -17.562 1 98 377 VAL A C 1
ATOM 2901 O O . VAL A 1 377 ? 5.707 -15.914 -18.172 1 98 377 VAL A O 1
ATOM 2904 N N . ALA A 1 378 ? 5.66 -17.156 -16.406 1 96.19 378 ALA A N 1
ATOM 2905 C CA . ALA A 1 378 ? 6.609 -16.406 -15.586 1 96.19 378 ALA A CA 1
ATOM 2906 C C . ALA A 1 378 ? 5.906 -15.75 -14.398 1 96.19 378 ALA A C 1
ATOM 2908 O O . ALA A 1 378 ? 4.742 -16.047 -14.117 1 96.19 378 ALA A O 1
ATOM 2909 N N . HIS A 1 379 ? 6.805 -15.023 -13.609 1 98.12 379 HIS A N 1
ATOM 2910 C CA . HIS A 1 379 ? 6.281 -14.539 -12.336 1 98.12 379 HIS A CA 1
ATOM 2911 C C . HIS A 1 379 ? 6.863 -13.18 -11.984 1 98.12 379 HIS A C 1
ATOM 2913 O O . HIS A 1 379 ? 7.578 -13.039 -10.984 1 98.12 379 HIS A O 1
ATOM 2919 N N . PRO A 1 380 ? 6.539 -12.125 -12.836 1 98.62 380 PRO A N 1
ATOM 2920 C CA . PRO A 1 380 ? 6.785 -10.812 -12.242 1 98.62 380 PRO A CA 1
ATOM 2921 C C . PRO A 1 380 ? 5.984 -10.586 -10.961 1 98.62 380 PRO A C 1
ATOM 2923 O O . PRO A 1 380 ? 4.75 -10.555 -11 1 98.62 380 PRO A O 1
ATOM 2926 N N . PHE A 1 381 ? 6.621 -10.414 -9.891 1 97.88 381 PHE A N 1
ATOM 2927 C CA . PHE A 1 381 ? 6.086 -10.562 -8.547 1 97.88 381 PHE A CA 1
ATOM 2928 C C . PHE A 1 381 ? 4.723 -9.891 -8.43 1 97.88 381 PHE A C 1
ATOM 2930 O O . PHE A 1 381 ? 3.689 -10.57 -8.43 1 97.88 381 PHE A O 1
ATOM 2937 N N . ALA A 1 382 ? 4.648 -8.586 -8.555 1 98.69 382 ALA A N 1
ATOM 2938 C CA . ALA A 1 382 ? 3.43 -7.832 -8.273 1 98.69 382 ALA A CA 1
ATOM 2939 C C . ALA A 1 382 ? 2.438 -7.945 -9.43 1 98.69 382 ALA A C 1
ATOM 2941 O O . ALA A 1 382 ? 1.251 -7.648 -9.266 1 98.69 382 ALA A O 1
ATOM 2942 N N . ALA A 1 383 ? 2.846 -8.391 -10.57 1 98.81 383 ALA A N 1
ATOM 2943 C CA . ALA A 1 383 ? 1.983 -8.453 -11.75 1 98.81 383 ALA A CA 1
ATOM 2944 C C . ALA A 1 383 ? 1.219 -9.773 -11.797 1 98.81 383 ALA A C 1
ATOM 2946 O O . ALA A 1 383 ? 0.238 -9.898 -12.539 1 98.81 383 ALA A O 1
ATOM 2947 N N . THR A 1 384 ? 1.634 -10.734 -10.992 1 98.81 384 THR A N 1
ATOM 2948 C CA . THR A 1 384 ? 1.1 -12.094 -11.062 1 98.81 384 THR A CA 1
ATOM 2949 C C . THR A 1 384 ? -0.381 -12.109 -10.695 1 98.81 384 THR A C 1
ATOM 2951 O O . THR A 1 384 ? -1.182 -12.773 -11.352 1 98.81 384 THR A O 1
ATOM 2954 N N . GLY A 1 385 ? -0.733 -11.352 -9.656 1 98.75 385 GLY A N 1
ATOM 2955 C CA . GLY A 1 385 ? -2.117 -11.328 -9.211 1 98.75 385 GLY A CA 1
ATOM 2956 C C . GLY A 1 385 ? -3.082 -10.867 -10.289 1 98.75 385 GLY A C 1
ATOM 2957 O O . GLY A 1 385 ? -4.121 -11.5 -10.5 1 98.75 385 GLY A O 1
ATOM 2958 N N . GLY A 1 386 ? -2.746 -9.75 -10.945 1 98.88 386 GLY A N 1
ATOM 2959 C CA . GLY A 1 386 ? -3.596 -9.25 -12.016 1 98.88 386 GLY A CA 1
ATOM 2960 C C . GLY A 1 386 ? -3.736 -10.227 -13.172 1 98.88 386 GLY A C 1
ATOM 2961 O O . GLY A 1 386 ? -4.824 -10.383 -13.727 1 98.88 386 GLY A O 1
ATOM 2962 N N . ARG A 1 387 ? -2.645 -10.875 -13.562 1 98.81 387 ARG A N 1
ATOM 2963 C CA . ARG A 1 387 ? -2.689 -11.875 -14.625 1 98.81 387 ARG A CA 1
ATOM 2964 C C . ARG A 1 387 ? -3.656 -13 -14.273 1 98.81 387 ARG A C 1
ATOM 2966 O O . ARG A 1 387 ? -4.473 -13.406 -15.109 1 98.81 387 ARG A O 1
ATOM 2973 N N . ILE A 1 388 ? -3.553 -13.5 -13.039 1 98.88 388 ILE A N 1
ATOM 2974 C CA . ILE A 1 388 ? -4.348 -14.641 -12.602 1 98.88 388 ILE A CA 1
ATOM 2975 C C . ILE A 1 388 ? -5.828 -14.258 -12.578 1 98.88 388 ILE A C 1
ATOM 2977 O O . ILE A 1 388 ? -6.676 -15.008 -13.07 1 98.88 388 ILE A O 1
ATOM 2981 N N . ILE A 1 389 ? -6.141 -13.094 -12.062 1 98.94 389 ILE A N 1
ATOM 2982 C CA . ILE A 1 389 ? -7.52 -12.625 -12 1 98.94 389 ILE A CA 1
ATOM 2983 C C . ILE A 1 389 ? -8.086 -12.5 -13.406 1 98.94 389 ILE A C 1
ATOM 2985 O O . ILE A 1 389 ? -9.203 -12.945 -13.68 1 98.94 389 ILE A O 1
ATOM 2989 N N . GLY A 1 390 ? -7.32 -11.852 -14.289 1 98.94 390 GLY A N 1
ATOM 2990 C CA . GLY A 1 390 ? -7.777 -11.695 -15.664 1 98.94 390 GLY A CA 1
ATOM 2991 C C . GLY A 1 390 ? -8.07 -13.016 -16.344 1 98.94 390 GLY A C 1
ATOM 2992 O O . GLY A 1 390 ? -9.117 -13.18 -16.984 1 98.94 390 GLY A O 1
ATOM 2993 N N . THR A 1 391 ? -7.164 -13.977 -16.234 1 98.88 391 THR A N 1
ATOM 2994 C CA . THR A 1 391 ? -7.316 -15.289 -16.859 1 98.88 391 THR A CA 1
ATOM 2995 C C . THR A 1 391 ? -8.57 -15.984 -16.344 1 98.88 391 THR A C 1
ATOM 2997 O O . THR A 1 391 ? -9.375 -16.5 -17.125 1 98.88 391 THR A O 1
ATOM 3000 N N . LEU A 1 392 ? -8.719 -16.016 -15.031 1 98.94 392 LEU A N 1
ATOM 3001 C CA . LEU A 1 392 ? -9.852 -16.719 -14.43 1 98.94 392 LEU A CA 1
ATOM 3002 C C . LEU A 1 392 ? -11.164 -16.047 -14.797 1 98.94 392 LEU A C 1
ATOM 3004 O O . LEU A 1 392 ? -12.172 -16.719 -15.047 1 98.94 392 LEU A O 1
ATOM 3008 N N . ALA A 1 393 ? -11.195 -14.719 -14.789 1 98.94 393 ALA A N 1
ATOM 3009 C CA . ALA A 1 393 ? -12.398 -13.984 -15.164 1 98.94 393 ALA A CA 1
ATOM 3010 C C . ALA A 1 393 ? -12.82 -14.312 -16.594 1 98.94 393 ALA A C 1
ATOM 3012 O O . ALA A 1 393 ? -14.008 -14.492 -16.875 1 98.94 393 ALA A O 1
ATOM 3013 N N . LYS A 1 394 ? -11.875 -14.328 -17.469 1 98.81 394 LYS A N 1
ATOM 3014 C CA . LYS A 1 394 ? -12.172 -14.656 -18.859 1 98.81 394 LYS A CA 1
ATOM 3015 C C . LYS A 1 394 ? -12.711 -16.078 -18.984 1 98.81 394 LYS A C 1
ATOM 3017 O O . LYS A 1 394 ? -13.68 -16.312 -19.719 1 98.81 394 LYS A O 1
ATOM 3022 N N . LEU A 1 395 ? -12.055 -17.047 -18.312 1 98.88 395 LEU A N 1
ATOM 3023 C CA . LEU A 1 395 ? -12.508 -18.438 -18.328 1 98.88 395 LEU A CA 1
ATOM 3024 C C . LEU A 1 395 ? -13.961 -18.531 -17.906 1 98.88 395 LEU A C 1
ATOM 3026 O O . LEU A 1 395 ? -14.766 -19.203 -18.562 1 98.88 395 LEU A O 1
ATOM 3030 N N . LEU A 1 396 ? -14.273 -17.906 -16.797 1 98.88 396 LEU A N 1
ATOM 3031 C CA . LEU A 1 396 ? -15.625 -17.953 -16.25 1 98.88 396 LEU A CA 1
ATOM 3032 C C . LEU A 1 396 ? -16.609 -17.281 -17.188 1 98.88 396 LEU A C 1
ATOM 3034 O O . LEU A 1 396 ? -17.734 -17.75 -17.359 1 98.88 396 LEU A O 1
ATOM 3038 N N . ASN A 1 397 ? -16.219 -16.141 -17.75 1 98.75 397 ASN A N 1
ATOM 3039 C CA . ASN A 1 397 ? -17.078 -15.438 -18.688 1 98.75 397 ASN A CA 1
ATOM 3040 C C . ASN A 1 397 ? -17.391 -16.281 -19.922 1 98.75 397 ASN A C 1
ATOM 3042 O O . ASN A 1 397 ? -18.516 -16.312 -20.391 1 98.75 397 ASN A O 1
ATOM 3046 N N . GLU A 1 398 ? -16.359 -16.906 -20.516 1 98.31 398 GLU A N 1
ATOM 3047 C CA . GLU A 1 398 ? -16.547 -17.766 -21.688 1 98.31 398 GLU A CA 1
ATOM 3048 C C . GLU A 1 398 ? -17.453 -18.953 -21.359 1 98.31 398 GLU A C 1
ATOM 3050 O O . GLU A 1 398 ? -18.25 -19.375 -22.203 1 98.31 398 GLU A O 1
ATOM 3055 N N . LYS A 1 399 ? -17.281 -19.469 -20.156 1 98.06 399 LYS A N 1
ATOM 3056 C CA . LYS A 1 399 ? -18.141 -20.562 -19.719 1 98.06 399 LYS A CA 1
ATOM 3057 C C . LYS A 1 399 ? -19.562 -20.062 -19.5 1 98.06 399 LYS A C 1
ATOM 3059 O O . LYS A 1 399 ? -20.516 -20.828 -19.688 1 98.06 399 LYS A O 1
ATOM 3064 N N . GLY A 1 400 ? -19.766 -18.859 -19.016 1 98.25 400 GLY A N 1
ATOM 3065 C CA . GLY A 1 400 ? -21.062 -18.234 -18.797 1 98.25 400 GLY A CA 1
ATOM 3066 C C . GLY A 1 400 ? -21.625 -18.469 -17.406 1 98.25 400 GLY A C 1
ATOM 3067 O O . GLY A 1 400 ? -22.688 -17.969 -17.078 1 98.25 400 GLY A O 1
ATOM 3068 N N . SER A 1 401 ? -20.906 -19.281 -16.625 1 98.06 401 SER A N 1
ATOM 3069 C CA . SER A 1 401 ? -21.328 -19.594 -15.266 1 98.06 401 SER A CA 1
ATOM 3070 C C . SER A 1 401 ? -20.172 -20.172 -14.453 1 98.06 401 SER A C 1
ATOM 3072 O O . SER A 1 401 ? -19.094 -20.438 -14.992 1 98.06 401 SER A O 1
ATOM 3074 N N . GLY A 1 402 ? -20.406 -20.266 -13.141 1 98.38 402 GLY A N 1
ATOM 3075 C CA . GLY A 1 402 ? -19.516 -21.047 -12.312 1 98.38 402 GLY A CA 1
ATOM 3076 C C . GLY A 1 402 ? -18.703 -20.219 -11.344 1 98.38 402 GLY A C 1
ATOM 3077 O O . GLY A 1 402 ? -19 -19.047 -11.125 1 98.38 402 GLY A O 1
ATOM 3078 N N . LYS A 1 403 ? -17.781 -20.938 -10.727 1 98.75 403 LYS A N 1
ATOM 3079 C CA . LYS A 1 403 ? -16.922 -20.375 -9.688 1 98.75 403 LYS A CA 1
ATOM 3080 C C . LYS A 1 403 ? -15.461 -20.734 -9.922 1 98.75 403 LYS A C 1
ATOM 3082 O O . LYS A 1 403 ? -15.156 -21.812 -10.43 1 98.75 403 LYS A O 1
ATOM 3087 N N . GLY A 1 404 ? -14.672 -19.797 -9.641 1 98.88 404 GLY A N 1
ATOM 3088 C CA . GLY A 1 404 ? -13.234 -20 -9.703 1 98.88 404 GLY A CA 1
ATOM 3089 C C . GLY A 1 404 ? -12.531 -19.703 -8.391 1 98.88 404 GLY A C 1
ATOM 3090 O O . GLY A 1 404 ? -12.961 -18.828 -7.641 1 98.88 404 GLY A O 1
ATOM 3091 N N . PHE A 1 405 ? -11.469 -20.5 -8.117 1 98.81 405 PHE A N 1
ATOM 3092 C CA . PHE A 1 405 ? -10.672 -20.406 -6.902 1 98.81 405 PHE A CA 1
ATOM 3093 C C . PHE A 1 405 ? -9.258 -19.938 -7.219 1 98.81 405 PHE A C 1
ATOM 3095 O O . PHE A 1 405 ? -8.594 -20.5 -8.086 1 98.81 405 PHE A O 1
ATOM 3102 N N . ILE A 1 406 ? -8.797 -18.859 -6.543 1 98.94 406 ILE A N 1
ATOM 3103 C CA . ILE A 1 406 ? -7.438 -18.344 -6.707 1 98.94 406 ILE A CA 1
ATOM 3104 C C . ILE A 1 406 ? -6.656 -18.531 -5.406 1 98.94 406 ILE A C 1
ATOM 3106 O O . ILE A 1 406 ? -7.188 -18.297 -4.316 1 98.94 406 ILE A O 1
ATOM 3110 N N . SER A 1 407 ? -5.434 -18.953 -5.48 1 98.81 407 SER A N 1
ATOM 3111 C CA . SER A 1 407 ? -4.512 -19.031 -4.352 1 98.81 407 SER A CA 1
ATOM 3112 C C . SER A 1 407 ? -3.123 -18.531 -4.73 1 98.81 407 SER A C 1
ATOM 3114 O O . SER A 1 407 ? -2.533 -19 -5.707 1 98.81 407 SER A O 1
ATOM 3116 N N . ILE A 1 408 ? -2.6 -17.562 -3.992 1 98.88 408 ILE A N 1
ATOM 3117 C CA . ILE A 1 408 ? -1.282 -17 -4.262 1 98.88 408 ILE A CA 1
ATOM 3118 C C . ILE A 1 408 ? -0.465 -16.953 -2.971 1 98.88 408 ILE A C 1
ATOM 3120 O O . ILE A 1 408 ? -0.921 -16.422 -1.957 1 98.88 408 ILE A O 1
ATOM 3124 N N . CYS A 1 409 ? 0.721 -17.562 -2.992 1 98.56 409 CYS A N 1
ATOM 3125 C CA . CYS A 1 409 ? 1.668 -17.484 -1.885 1 98.56 409 CYS A CA 1
ATOM 3126 C C . CYS A 1 409 ? 2.613 -16.297 -2.059 1 98.56 409 CYS A C 1
ATOM 3128 O O . CYS A 1 409 ? 2.777 -15.789 -3.168 1 98.56 409 CYS A O 1
ATOM 3130 N N . ALA A 1 410 ? 3.232 -15.867 -1.007 1 98.31 410 ALA A N 1
ATOM 3131 C CA . ALA A 1 410 ? 4.113 -14.703 -1.083 1 98.31 410 ALA A CA 1
ATOM 3132 C C . ALA A 1 410 ? 5.262 -14.82 -0.08 1 98.31 410 ALA A C 1
ATOM 3134 O O . ALA A 1 410 ? 5.156 -15.547 0.91 1 98.31 410 ALA A O 1
ATOM 3135 N N . ALA A 1 411 ? 6.332 -14.078 -0.362 1 96.88 411 ALA A N 1
ATOM 3136 C CA . ALA A 1 411 ? 7.461 -13.938 0.552 1 96.88 411 ALA A CA 1
ATOM 3137 C C . ALA A 1 411 ? 7.004 -13.422 1.915 1 96.88 411 ALA A C 1
ATOM 3139 O O . ALA A 1 411 ? 5.887 -12.914 2.051 1 96.88 411 ALA A O 1
ATOM 3140 N N . ARG A 1 412 ? 7.816 -13.602 2.875 1 96.94 412 ARG A N 1
ATOM 3141 C CA . ARG A 1 412 ? 7.574 -13.18 4.25 1 96.94 412 ARG A CA 1
ATOM 3142 C C . ARG A 1 412 ? 6.438 -13.984 4.875 1 96.94 412 ARG A C 1
ATOM 3144 O O . ARG A 1 412 ? 5.816 -13.539 5.844 1 96.94 412 ARG A O 1
ATOM 3151 N N . GLY A 1 413 ? 6.129 -15.125 4.305 1 97.94 413 GLY A N 1
ATOM 3152 C CA . GLY A 1 413 ? 5.16 -16.047 4.875 1 97.94 413 GLY A CA 1
ATOM 3153 C C . GLY A 1 413 ? 3.727 -15.562 4.738 1 97.94 413 GLY A C 1
ATOM 3154 O O . GLY A 1 413 ? 2.924 -15.711 5.66 1 97.94 413 GLY A O 1
ATOM 3155 N N . GLN A 1 414 ? 3.373 -14.969 3.672 1 98.56 414 GLN A N 1
ATOM 3156 C CA . GLN A 1 414 ? 2.014 -14.469 3.49 1 98.56 414 GLN A CA 1
ATOM 3157 C C . GLN A 1 414 ? 1.322 -15.164 2.322 1 98.56 414 GLN A C 1
ATOM 3159 O O . GLN A 1 414 ? 1.976 -15.828 1.512 1 98.56 414 GLN A O 1
ATOM 3164 N N . GLY A 1 415 ? 0.03 -15.055 2.201 1 98.69 415 GLY A N 1
ATOM 3165 C CA . GLY A 1 415 ? -0.759 -15.641 1.13 1 98.69 415 GLY A CA 1
ATOM 3166 C C . GLY A 1 415 ? -2.172 -15.102 1.062 1 98.69 415 GLY A C 1
ATOM 3167 O O . GLY A 1 415 ? -2.705 -14.609 2.062 1 98.69 415 GLY A O 1
ATOM 3168 N N . VAL A 1 416 ? -2.729 -15.164 -0.118 1 98.81 416 VAL A N 1
ATOM 3169 C CA . VAL A 1 416 ? -4.074 -14.648 -0.352 1 98.81 416 VAL A CA 1
ATOM 3170 C C . VAL A 1 416 ? -4.871 -15.641 -1.195 1 98.81 416 VAL A C 1
ATOM 3172 O O . VAL A 1 416 ? -4.32 -16.281 -2.096 1 98.81 416 VAL A O 1
ATOM 3175 N N . THR A 1 417 ? -6.113 -15.852 -0.859 1 98.88 417 THR A N 1
ATOM 3176 C CA . THR A 1 417 ? -7.055 -16.594 -1.691 1 98.88 417 THR A CA 1
ATOM 3177 C C . THR A 1 417 ? -8.242 -15.711 -2.082 1 98.88 417 THR A C 1
ATOM 3179 O O . THR A 1 417 ? -8.523 -14.711 -1.421 1 98.88 417 THR A O 1
ATOM 3182 N N . MET A 1 418 ? -8.852 -16.047 -3.168 1 98.94 418 MET A N 1
ATOM 3183 C CA . MET A 1 418 ? -9.969 -15.281 -3.709 1 98.94 418 MET A CA 1
ATOM 3184 C C . MET A 1 418 ? -10.922 -16.172 -4.484 1 98.94 418 MET A C 1
ATOM 3186 O O . MET A 1 418 ? -10.5 -17.156 -5.105 1 98.94 418 MET A O 1
ATOM 3190 N N . ILE A 1 419 ? -12.195 -15.898 -4.43 1 98.94 419 ILE A N 1
ATOM 3191 C CA . ILE A 1 419 ? -13.211 -16.594 -5.211 1 98.94 419 ILE A CA 1
ATOM 3192 C C . ILE A 1 419 ? -13.828 -15.641 -6.23 1 98.94 419 ILE A C 1
ATOM 3194 O O . ILE A 1 419 ? -14.227 -14.523 -5.879 1 98.94 419 ILE A O 1
ATOM 3198 N N . LEU A 1 420 ? -13.797 -15.984 -7.469 1 98.94 420 LEU A N 1
ATOM 3199 C CA . LEU A 1 420 ? -14.555 -15.32 -8.523 1 98.94 420 LEU A CA 1
ATOM 3200 C C . LEU A 1 420 ? -15.797 -16.125 -8.891 1 98.94 420 LEU A C 1
ATOM 3202 O O . LEU A 1 420 ? -15.766 -17.359 -8.883 1 98.94 420 LEU A O 1
ATOM 3206 N N . GLU A 1 421 ? -16.875 -15.414 -9.281 1 98.81 421 GLU A N 1
ATOM 3207 C CA . GLU A 1 421 ? -18.109 -16.078 -9.711 1 98.81 421 GLU A CA 1
ATOM 3208 C C . GLU A 1 421 ? -18.703 -15.406 -10.938 1 98.81 421 GLU A C 1
ATOM 3210 O O . GLU A 1 421 ? -18.547 -14.195 -11.125 1 98.81 421 GLU A O 1
ATOM 3215 N N . LYS A 1 422 ? -19.344 -16.156 -11.734 1 98.31 422 LYS A N 1
ATOM 3216 C CA . LYS A 1 422 ? -20.109 -15.672 -12.875 1 98.31 422 LYS A CA 1
ATOM 3217 C C . LYS A 1 422 ? -21.578 -16.094 -12.766 1 98.31 422 LYS A C 1
ATOM 3219 O O . LYS A 1 422 ? -21.875 -17.234 -12.422 1 98.31 422 LYS A O 1
ATOM 3224 N N . MET B 1 1 ? -25.016 -8.211 1.671 1 70.94 1 MET B N 1
ATOM 3225 C CA . MET B 1 1 ? -24.656 -8.43 3.07 1 70.94 1 MET B CA 1
ATOM 3226 C C . MET B 1 1 ? -24.656 -7.117 3.844 1 70.94 1 MET B C 1
ATOM 3228 O O . MET B 1 1 ? -24.391 -6.059 3.273 1 70.94 1 MET B O 1
ATOM 3232 N N . GLU B 1 2 ? -25 -7.152 5.129 1 87.56 2 GLU B N 1
ATOM 3233 C CA . GLU B 1 2 ? -24.969 -5.961 5.969 1 87.56 2 GLU B CA 1
ATOM 3234 C C . GLU B 1 2 ? -23.547 -5.652 6.422 1 87.56 2 GLU B C 1
ATOM 3236 O O . GLU B 1 2 ? -22.781 -6.562 6.75 1 87.56 2 GLU B O 1
ATOM 3241 N N . THR B 1 3 ? -23.109 -4.402 6.324 1 95.12 3 THR B N 1
ATOM 3242 C CA . THR B 1 3 ? -21.766 -4 6.707 1 95.12 3 THR B CA 1
ATOM 3243 C C . THR B 1 3 ? -21.641 -3.861 8.219 1 95.12 3 THR B C 1
ATOM 3245 O O . THR B 1 3 ? -22.625 -3.574 8.898 1 95.12 3 THR B O 1
ATOM 3248 N N . LYS B 1 4 ? -20.516 -4.102 8.766 1 97 4 LYS B N 1
ATOM 3249 C CA . LYS B 1 4 ? -20.219 -3.898 10.18 1 97 4 LYS B CA 1
ATOM 3250 C C . LYS B 1 4 ? -19.734 -2.473 10.445 1 97 4 LYS B C 1
ATOM 3252 O O . LYS B 1 4 ? -19.172 -1.827 9.562 1 97 4 LYS B O 1
ATOM 3257 N N . LYS B 1 5 ? -19.953 -2.037 11.688 1 98.12 5 LYS B N 1
ATOM 3258 C CA . LYS B 1 5 ? -19.344 -0.778 12.109 1 98.12 5 LYS B CA 1
ATOM 3259 C C . LYS B 1 5 ? -17.844 -0.944 12.344 1 98.12 5 LYS B C 1
ATOM 3261 O O . LYS B 1 5 ? -17.406 -1.992 12.812 1 98.12 5 LYS B O 1
ATOM 3266 N N . VAL B 1 6 ? -17.125 0.032 12.008 1 98.81 6 VAL B N 1
ATOM 3267 C CA . VAL B 1 6 ? -15.672 0.02 12.195 1 98.81 6 VAL B CA 1
ATOM 3268 C C . VAL B 1 6 ? -15.305 0.843 13.43 1 98.81 6 VAL B C 1
ATOM 3270 O O . VAL B 1 6 ? -15.305 2.076 13.391 1 98.81 6 VAL B O 1
ATOM 3273 N N . ALA B 1 7 ? -14.875 0.183 14.469 1 98.94 7 ALA B N 1
ATOM 3274 C CA . ALA B 1 7 ? -14.578 0.842 15.734 1 98.94 7 ALA B CA 1
ATOM 3275 C C . ALA B 1 7 ? -13.086 1.139 15.867 1 98.94 7 ALA B C 1
ATOM 3277 O O . ALA B 1 7 ? -12.25 0.318 15.492 1 98.94 7 ALA B O 1
ATOM 3278 N N . ILE B 1 8 ? -12.859 2.32 16.266 1 98.94 8 ILE B N 1
ATOM 3279 C CA . ILE B 1 8 ? -11.531 2.633 16.797 1 98.94 8 ILE B CA 1
ATOM 3280 C C . ILE B 1 8 ? -11.469 2.25 18.266 1 98.94 8 ILE B C 1
ATOM 3282 O O . ILE B 1 8 ? -12.227 2.773 19.094 1 98.94 8 ILE B O 1
ATOM 3286 N N . VAL B 1 9 ? -10.531 1.362 18.625 1 98.88 9 VAL B N 1
ATOM 3287 C CA . VAL B 1 9 ? -10.578 0.83 19.984 1 98.88 9 VAL B CA 1
ATOM 3288 C C . VAL B 1 9 ? -9.242 1.092 20.688 1 98.88 9 VAL B C 1
ATOM 3290 O O . VAL B 1 9 ? -9.102 0.825 21.875 1 98.88 9 VAL B O 1
ATOM 3293 N N . GLY B 1 10 ? -8.297 1.67 19.938 1 98.81 10 GLY B N 1
ATOM 3294 C CA . GLY B 1 10 ? -7.02 2.006 20.547 1 98.81 10 GLY B CA 1
ATOM 3295 C C . GLY B 1 10 ? -6.141 2.85 19.641 1 98.81 10 GLY B C 1
ATOM 3296 O O . GLY B 1 10 ? -6.379 2.936 18.438 1 98.81 10 GLY B O 1
ATOM 3297 N N . TYR B 1 11 ? -5.172 3.486 20.234 1 98.88 11 TYR B N 1
ATOM 3298 C CA . TYR B 1 11 ? -4.191 4.316 19.547 1 98.88 11 TYR B CA 1
ATOM 3299 C C . TYR B 1 11 ? -2.854 4.305 20.281 1 98.88 11 TYR B C 1
ATOM 3301 O O . TYR B 1 11 ? -2.793 4.012 21.469 1 98.88 11 TYR B O 1
ATOM 3309 N N . ASN B 1 12 ? -1.802 4.559 19.484 1 98.88 12 ASN B N 1
ATOM 3310 C CA . ASN B 1 12 ? -0.479 4.793 20.047 1 98.88 12 ASN B CA 1
ATOM 3311 C C . ASN B 1 12 ? 0.438 5.504 19.062 1 98.88 12 ASN B C 1
ATOM 3313 O O . ASN B 1 12 ? 0.278 5.359 17.844 1 98.88 12 ASN B O 1
ATOM 3317 N N . ARG B 1 13 ? 1.279 6.266 19.578 1 98.88 13 ARG B N 1
ATOM 3318 C CA . ARG B 1 13 ? 2.393 6.797 18.797 1 98.88 13 ARG B CA 1
ATOM 3319 C C . ARG B 1 13 ? 3.621 7.016 19.672 1 98.88 13 ARG B C 1
ATOM 3321 O O . ARG B 1 13 ? 3.525 6.992 20.891 1 98.88 13 ARG B O 1
ATOM 3328 N N . ILE B 1 14 ? 4.77 7.156 19.078 1 98.88 14 ILE B N 1
ATOM 3329 C CA . ILE B 1 14 ? 5.941 7.68 19.781 1 98.88 14 ILE B CA 1
ATOM 3330 C C . ILE B 1 14 ? 6.016 9.195 19.594 1 98.88 14 ILE B C 1
ATOM 3332 O O . ILE B 1 14 ? 5.328 9.758 18.734 1 98.88 14 ILE B O 1
ATOM 3336 N N . PRO B 1 15 ? 6.809 9.891 20.484 1 98.75 15 PRO B N 1
ATOM 3337 C CA . PRO B 1 15 ? 6.953 11.328 20.234 1 98.75 15 PRO B CA 1
ATOM 3338 C C . PRO B 1 15 ? 7.492 11.625 18.828 1 98.75 15 PRO B C 1
ATOM 3340 O O . PRO B 1 15 ? 8.352 10.898 18.328 1 98.75 15 PRO B O 1
ATOM 3343 N N . PHE B 1 16 ? 6.926 12.594 18.234 1 98.81 16 PHE B N 1
ATOM 3344 C CA . PHE B 1 16 ? 7.52 13.055 16.969 1 98.81 16 PHE B CA 1
ATOM 3345 C C . PHE B 1 16 ? 8.734 13.93 17.25 1 98.81 16 PHE B C 1
ATOM 3347 O O . PHE B 1 16 ? 8.758 14.688 18.219 1 98.81 16 PHE B O 1
ATOM 3354 N N . ALA B 1 17 ? 9.75 13.766 16.422 1 98.5 17 ALA B N 1
ATOM 3355 C CA . ALA B 1 17 ? 11.023 14.453 16.641 1 98.5 17 ALA B CA 1
ATOM 3356 C C . ALA B 1 17 ? 11.477 15.172 15.367 1 98.5 17 ALA B C 1
ATOM 3358 O O . ALA B 1 17 ? 11.336 14.648 14.266 1 98.5 17 ALA B O 1
ATOM 3359 N N . ARG B 1 18 ? 12 16.359 15.578 1 97.06 18 ARG B N 1
ATOM 3360 C CA . ARG B 1 18 ? 12.641 17.047 14.461 1 97.06 18 ARG B CA 1
ATOM 3361 C C . ARG B 1 18 ? 13.781 16.203 13.891 1 97.06 18 ARG B C 1
ATOM 3363 O O . ARG B 1 18 ? 14.43 15.453 14.625 1 97.06 18 ARG B O 1
ATOM 3370 N N . ILE B 1 19 ? 14.07 16.406 12.641 1 94.62 19 ILE B N 1
ATOM 3371 C CA . ILE B 1 19 ? 15.109 15.641 11.961 1 94.62 19 ILE B CA 1
ATOM 3372 C C . ILE B 1 19 ? 16.453 15.844 12.664 1 94.62 19 ILE B C 1
ATOM 3374 O O . ILE B 1 19 ? 16.734 16.922 13.164 1 94.62 19 ILE B O 1
ATOM 3378 N N . ASN B 1 20 ? 17.219 14.75 12.797 1 92.5 20 ASN B N 1
ATOM 3379 C CA . ASN B 1 20 ? 18.594 14.734 13.281 1 92.5 20 ASN B CA 1
ATOM 3380 C C . ASN B 1 20 ? 18.672 15.086 14.766 1 92.5 20 ASN B C 1
ATOM 3382 O O . ASN B 1 20 ? 19.641 15.695 15.219 1 92.5 20 ASN B O 1
ATOM 3386 N N . THR B 1 21 ? 17.688 14.859 15.484 1 94.56 21 THR B N 1
ATOM 3387 C CA . THR B 1 21 ? 17.703 15.016 16.938 1 94.56 21 THR B CA 1
ATOM 3388 C C . THR B 1 21 ? 17.625 13.664 17.625 1 94.56 21 THR B C 1
ATOM 3390 O O . THR B 1 21 ? 18.562 12.875 17.578 1 94.56 21 THR B O 1
ATOM 3393 N N . ALA B 1 22 ? 16.516 13.336 18.188 1 96.19 22 ALA B N 1
ATOM 3394 C CA . ALA B 1 22 ? 16.422 12.172 19.078 1 96.19 22 ALA B CA 1
ATOM 3395 C C . ALA B 1 22 ? 16.516 10.875 18.281 1 96.19 22 ALA B C 1
ATOM 3397 O O . ALA B 1 22 ? 17.047 9.875 18.781 1 96.19 22 ALA B O 1
ATOM 3398 N N . TYR B 1 23 ? 16.031 10.844 17.094 1 97.06 23 TYR B N 1
ATOM 3399 C CA . TYR B 1 23 ? 15.922 9.609 16.328 1 97.06 23 TYR B CA 1
ATOM 3400 C C . TYR B 1 23 ? 16.953 9.57 15.203 1 97.06 23 TYR B C 1
ATOM 3402 O O . TYR B 1 23 ? 16.766 8.883 14.195 1 97.06 23 TYR B O 1
ATOM 3410 N N . SER B 1 24 ? 18.047 10.266 15.312 1 92.75 24 SER B N 1
ATOM 3411 C CA . SER B 1 24 ? 19.031 10.492 14.258 1 92.75 24 SER B CA 1
ATOM 3412 C C . SER B 1 24 ? 19.594 9.18 13.734 1 92.75 24 SER B C 1
ATOM 3414 O O . SER B 1 24 ? 19.953 9.07 12.562 1 92.75 24 SER B O 1
ATOM 3416 N N . ASP B 1 25 ? 19.672 8.141 14.539 1 91.19 25 ASP B N 1
ATOM 3417 C CA . ASP B 1 25 ? 20.312 6.891 14.133 1 91.19 25 ASP B CA 1
ATOM 3418 C C . ASP B 1 25 ? 19.281 5.766 13.992 1 91.19 25 ASP B C 1
ATOM 3420 O O . ASP B 1 25 ? 19.641 4.59 13.945 1 91.19 25 ASP B O 1
ATOM 3424 N N . LYS B 1 26 ? 18.047 6.094 13.938 1 95.94 26 LYS B N 1
ATOM 3425 C CA . LYS B 1 26 ? 16.984 5.09 13.859 1 95.94 26 LYS B CA 1
ATOM 3426 C C . LYS B 1 26 ? 16.375 5.051 12.461 1 95.94 26 LYS B C 1
ATOM 3428 O O . LYS B 1 26 ? 16.297 6.078 11.789 1 95.94 26 LYS B O 1
ATOM 3433 N N . GLY B 1 27 ? 16.031 3.857 11.992 1 96.44 27 GLY B N 1
ATOM 3434 C CA . GLY B 1 27 ? 15.336 3.691 10.727 1 96.44 27 GLY B CA 1
ATOM 3435 C C . GLY B 1 27 ? 13.836 3.529 10.883 1 96.44 27 GLY B C 1
ATOM 3436 O O . GLY B 1 27 ? 13.312 3.549 12 1 96.44 27 GLY B O 1
ATOM 3437 N N . ASN B 1 28 ? 13.188 3.43 9.75 1 98.31 28 ASN B N 1
ATOM 3438 C CA . ASN B 1 28 ? 11.734 3.266 9.758 1 98.31 28 ASN B CA 1
ATOM 3439 C C . ASN B 1 28 ? 11.312 2.076 10.609 1 98.31 28 ASN B C 1
ATOM 3441 O O . ASN B 1 28 ? 10.375 2.182 11.406 1 98.31 28 ASN B O 1
ATOM 3445 N N . GLN B 1 29 ? 11.93 0.969 10.461 1 98.19 29 GLN B N 1
ATOM 3446 C CA . GLN B 1 29 ? 11.516 -0.235 11.172 1 98.19 29 GLN B CA 1
ATOM 3447 C C . GLN B 1 29 ? 11.672 -0.066 12.68 1 98.19 29 GLN B C 1
ATOM 3449 O O . GLN B 1 29 ? 10.82 -0.515 13.453 1 98.19 29 GLN B O 1
ATOM 3454 N N . ASP B 1 30 ? 12.797 0.596 13.102 1 98.25 30 ASP B N 1
ATOM 3455 C CA . ASP B 1 30 ? 13 0.846 14.523 1 98.2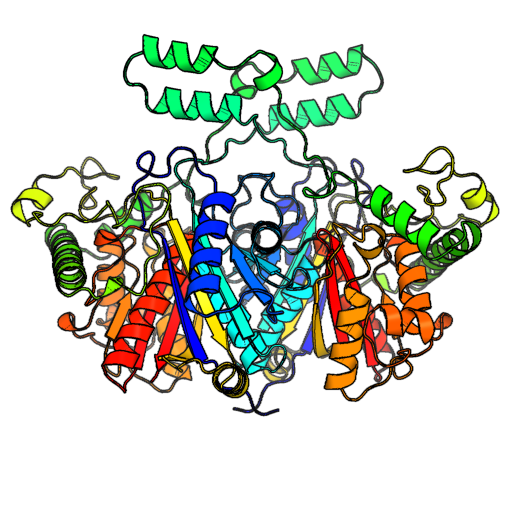5 30 ASP B CA 1
ATOM 3456 C C . ASP B 1 30 ? 11.836 1.622 15.125 1 98.25 30 ASP B C 1
ATOM 3458 O O . ASP B 1 30 ? 11.297 1.244 16.172 1 98.25 30 ASP B O 1
ATOM 3462 N N . LEU B 1 31 ? 11.492 2.662 14.477 1 98.81 31 LEU B N 1
ATOM 3463 C CA . LEU B 1 31 ? 10.438 3.537 14.969 1 98.81 31 LEU B CA 1
ATOM 3464 C C . LEU B 1 31 ? 9.086 2.834 14.938 1 98.81 31 LEU B C 1
ATOM 3466 O O . LEU B 1 31 ? 8.289 2.965 15.867 1 98.81 31 LEU B O 1
ATOM 3470 N N . LEU B 1 32 ? 8.852 2.104 13.852 1 98.88 32 LEU B N 1
ATOM 3471 C CA . LEU B 1 32 ? 7.566 1.43 13.688 1 98.88 32 LEU B CA 1
ATOM 3472 C C . LEU B 1 32 ? 7.395 0.325 14.727 1 98.88 32 LEU B C 1
ATOM 3474 O O . LEU B 1 32 ? 6.316 0.175 15.305 1 98.88 32 LEU B O 1
ATOM 3478 N N . VAL B 1 33 ? 8.406 -0.481 14.961 1 98.81 33 VAL B N 1
ATOM 3479 C CA . VAL B 1 33 ? 8.352 -1.56 15.945 1 98.81 33 VAL B CA 1
ATOM 3480 C C . VAL B 1 33 ? 8.102 -0.982 17.328 1 98.81 33 VAL B C 1
ATOM 3482 O O . VAL B 1 33 ? 7.336 -1.549 18.109 1 98.81 33 VAL B O 1
ATOM 3485 N N . SER B 1 34 ? 8.734 0.155 17.625 1 98.75 34 SER B N 1
ATOM 3486 C CA . SER B 1 34 ? 8.531 0.803 18.922 1 98.75 34 SER B CA 1
ATOM 3487 C C . SER B 1 34 ? 7.074 1.207 19.125 1 98.75 34 SER B C 1
ATOM 3489 O O . SER B 1 34 ? 6.496 0.967 20.188 1 98.75 34 SER B O 1
ATOM 3491 N N . THR B 1 35 ? 6.52 1.825 18.125 1 98.81 35 THR B N 1
ATOM 3492 C CA . THR B 1 35 ? 5.133 2.268 18.203 1 98.81 35 THR B CA 1
ATOM 3493 C C . THR B 1 35 ? 4.188 1.071 18.297 1 98.81 35 THR B C 1
ATOM 3495 O O . THR B 1 35 ? 3.229 1.088 19.062 1 98.81 35 THR B O 1
ATOM 3498 N N . LEU B 1 36 ? 4.383 -0.001 17.516 1 98.94 36 LEU B N 1
ATOM 3499 C CA . LEU B 1 36 ? 3.549 -1.198 17.531 1 98.94 36 LEU B CA 1
ATOM 3500 C C . LEU B 1 36 ? 3.617 -1.895 18.891 1 98.94 36 LEU B C 1
ATOM 3502 O O . LEU B 1 36 ? 2.59 -2.297 19.438 1 98.94 36 LEU B O 1
ATOM 3506 N N . ASN B 1 37 ? 4.816 -2.02 19.406 1 98.81 37 ASN B N 1
ATOM 3507 C CA . ASN B 1 37 ? 4.961 -2.668 20.703 1 98.81 37 ASN B CA 1
ATOM 3508 C C . ASN B 1 37 ? 4.281 -1.863 21.812 1 98.81 37 ASN B C 1
ATOM 3510 O O . ASN B 1 37 ? 3.736 -2.436 22.766 1 98.81 37 ASN B O 1
ATOM 3514 N N . GLY B 1 38 ? 4.418 -0.501 21.719 1 98.75 38 GLY B N 1
ATOM 3515 C CA . GLY B 1 38 ? 3.666 0.325 22.656 1 98.75 38 GLY B CA 1
ATOM 3516 C C . GLY B 1 38 ? 2.172 0.071 22.609 1 98.75 38 GLY B C 1
ATOM 3517 O O . GLY B 1 38 ? 1.517 -0.013 23.656 1 98.75 38 GLY B O 1
ATOM 3518 N N . LEU B 1 39 ? 1.625 -0.062 21.406 1 98.88 39 LEU B N 1
ATOM 3519 C CA . LEU B 1 39 ? 0.205 -0.355 21.25 1 98.88 39 LEU B CA 1
ATOM 3520 C C . LEU B 1 39 ? -0.139 -1.725 21.828 1 98.88 39 LEU B C 1
ATOM 3522 O O . LEU B 1 39 ? -1.143 -1.874 22.516 1 98.88 39 LEU B O 1
ATOM 3526 N N . ILE B 1 40 ? 0.639 -2.738 21.469 1 98.81 40 ILE B N 1
ATOM 3527 C CA . ILE B 1 40 ? 0.427 -4.121 21.875 1 98.81 40 ILE B CA 1
ATOM 3528 C C . ILE B 1 40 ? 0.394 -4.199 23.406 1 98.81 40 ILE B C 1
ATOM 3530 O O . ILE B 1 40 ? -0.477 -4.859 23.984 1 98.81 40 ILE B O 1
ATOM 3534 N N . LYS B 1 41 ? 1.351 -3.533 24.031 1 98.44 41 LYS B N 1
ATOM 3535 C CA . LYS B 1 41 ? 1.409 -3.523 25.484 1 98.44 41 LYS B CA 1
ATOM 3536 C C . LYS B 1 41 ? 0.196 -2.814 26.078 1 98.44 41 LYS B C 1
ATOM 3538 O O . LYS B 1 41 ? -0.435 -3.324 27.016 1 98.44 41 LYS B O 1
ATOM 3543 N N . ARG B 1 42 ? -0.144 -1.692 25.609 1 98.12 42 ARG B N 1
ATOM 3544 C CA . ARG B 1 42 ? -1.204 -0.846 26.141 1 98.12 42 ARG B CA 1
ATOM 3545 C C . ARG B 1 42 ? -2.555 -1.55 26.078 1 98.12 42 ARG B C 1
ATOM 3547 O O . ARG B 1 42 ? -3.395 -1.381 26.953 1 98.12 42 ARG B O 1
ATOM 3554 N N . TYR B 1 43 ? -2.742 -2.33 25.047 1 98.5 43 TYR B N 1
ATOM 3555 C CA . TYR B 1 43 ? -4.066 -2.904 24.844 1 98.5 43 TYR B CA 1
ATOM 3556 C C . TYR B 1 43 ? -4.031 -4.422 24.969 1 98.5 43 TYR B C 1
ATOM 3558 O O . TYR B 1 43 ? -4.934 -5.113 24.484 1 98.5 43 TYR B O 1
ATOM 3566 N N . ASN B 1 44 ? -2.984 -4.992 25.516 1 98.06 44 ASN B N 1
ATOM 3567 C CA . ASN B 1 44 ? -2.834 -6.398 25.859 1 98.06 44 ASN B CA 1
ATOM 3568 C C . ASN B 1 44 ? -3.043 -7.309 24.656 1 98.06 44 ASN B C 1
ATOM 3570 O O . ASN B 1 44 ? -3.873 -8.219 24.688 1 98.06 44 ASN B O 1
ATOM 3574 N N . LEU B 1 45 ? -2.27 -7.078 23.609 1 98.69 45 LEU B N 1
ATOM 3575 C CA . LEU B 1 45 ? -2.443 -7.816 22.375 1 98.69 45 LEU B CA 1
ATOM 3576 C C . LEU B 1 45 ? -1.362 -8.883 22.219 1 98.69 45 LEU B C 1
ATOM 3578 O O . LEU B 1 45 ? -1.242 -9.5 21.156 1 98.69 45 LEU B O 1
ATOM 3582 N N . THR B 1 46 ? -0.509 -9.078 23.234 1 98.62 46 THR B N 1
ATOM 3583 C CA . THR B 1 46 ? 0.568 -10.062 23.156 1 98.62 46 THR B CA 1
ATOM 3584 C C . THR B 1 46 ? 0.026 -11.43 22.75 1 98.62 46 THR B C 1
ATOM 3586 O O . THR B 1 46 ? -0.926 -11.93 23.344 1 98.62 46 THR B O 1
ATOM 3589 N N . GLY B 1 47 ? 0.587 -11.977 21.703 1 98.25 47 GLY B N 1
ATOM 3590 C CA . GLY B 1 47 ? 0.249 -13.32 21.234 1 98.25 47 GLY B CA 1
ATOM 3591 C C . GLY B 1 47 ? -1.031 -13.367 20.422 1 98.25 47 GLY B C 1
ATOM 3592 O O . GLY B 1 47 ? -1.404 -14.422 19.906 1 98.25 47 GLY B O 1
ATOM 3593 N N . LYS B 1 48 ? -1.67 -12.258 20.25 1 98.38 48 LYS B N 1
ATOM 3594 C CA . LYS B 1 48 ? -2.943 -12.25 19.531 1 98.38 48 LYS B CA 1
ATOM 3595 C C . LYS B 1 48 ? -2.73 -12.344 18.031 1 98.38 48 LYS B C 1
ATOM 3597 O O . LYS B 1 48 ? -1.81 -11.734 17.484 1 98.38 48 LYS B O 1
ATOM 3602 N N . LEU B 1 49 ? -3.5 -13.156 17.391 1 98.31 49 LEU B N 1
ATOM 3603 C CA . LEU B 1 49 ? -3.605 -13.18 15.938 1 98.31 49 LEU B CA 1
ATOM 3604 C C . LEU B 1 49 ? -4.602 -12.133 15.445 1 98.31 49 LEU B C 1
ATOM 3606 O O . LEU B 1 49 ? -5.809 -12.273 15.648 1 98.31 49 LEU B O 1
ATOM 3610 N N . LEU B 1 50 ? -4.113 -11.078 14.891 1 98.81 50 LEU B N 1
ATOM 3611 C CA . LEU B 1 50 ? -4.984 -10.07 14.297 1 98.81 50 LEU B CA 1
ATOM 3612 C C . LEU B 1 50 ? -5.281 -10.398 12.836 1 98.81 50 LEU B C 1
ATOM 3614 O O . LEU B 1 50 ? -4.578 -11.211 12.227 1 98.81 50 LEU B O 1
ATOM 3618 N N . GLY B 1 51 ? -6.328 -9.781 12.344 1 98.75 51 GLY B N 1
ATOM 3619 C CA . GLY B 1 51 ? -6.656 -9.969 10.938 1 98.75 51 GLY B CA 1
ATOM 3620 C C . GLY B 1 51 ? -5.578 -9.477 10 1 98.75 51 GLY B C 1
ATOM 3621 O O . GLY B 1 51 ? -5.262 -10.133 9 1 98.75 51 GLY B O 1
ATOM 3622 N N . GLU B 1 52 ? -5.07 -8.273 10.258 1 98.88 52 GLU B N 1
ATOM 3623 C CA . GLU B 1 52 ? -4.035 -7.711 9.398 1 98.88 52 GLU B CA 1
ATOM 3624 C C . GLU B 1 52 ? -3.451 -6.438 10 1 98.88 52 GLU B C 1
ATOM 3626 O O . GLU B 1 52 ? -4.117 -5.75 10.781 1 98.88 52 GLU B O 1
ATOM 3631 N N . VAL B 1 53 ? -2.197 -6.176 9.797 1 98.94 53 VAL B N 1
ATOM 3632 C CA . VAL B 1 53 ? -1.567 -4.883 10.055 1 98.94 53 VAL B CA 1
ATOM 3633 C C . VAL B 1 53 ? -1.218 -4.207 8.734 1 98.94 53 VAL B C 1
ATOM 3635 O O . VAL B 1 53 ? -0.591 -4.816 7.863 1 98.94 53 VAL B O 1
ATOM 3638 N N . ALA B 1 54 ? -1.639 -2.963 8.531 1 98.94 54 ALA B N 1
ATOM 3639 C CA . ALA B 1 54 ? -1.351 -2.24 7.293 1 98.94 54 ALA B CA 1
ATOM 3640 C C . ALA B 1 54 ? -0.781 -0.855 7.586 1 98.94 54 ALA B C 1
ATOM 3642 O O . ALA B 1 54 ? -1.16 -0.217 8.57 1 98.94 54 ALA B O 1
ATOM 3643 N N . GLY B 1 55 ? 0.051 -0.391 6.809 1 98.75 55 GLY B N 1
ATOM 3644 C CA . GLY B 1 55 ? 0.689 0.909 6.941 1 98.75 55 GLY B CA 1
ATOM 3645 C C . GLY B 1 55 ? 1.874 1.089 6.012 1 98.75 55 GLY B C 1
ATOM 3646 O O . GLY B 1 55 ? 1.878 0.568 4.895 1 98.75 55 GLY B O 1
ATOM 3647 N N . GLY B 1 56 ? 2.777 1.972 6.422 1 98.19 56 GLY B N 1
ATOM 3648 C CA . GLY B 1 56 ? 3.951 2.113 5.574 1 98.19 56 GLY B CA 1
ATOM 3649 C C . GLY B 1 56 ? 4.715 3.4 5.824 1 98.19 56 GLY B C 1
ATOM 3650 O O . GLY B 1 56 ? 4.566 4.023 6.879 1 98.19 56 GLY B O 1
ATOM 3651 N N . ALA B 1 57 ? 5.676 3.711 4.945 1 98.25 57 ALA B N 1
ATOM 3652 C CA . ALA B 1 57 ? 6.496 4.918 4.891 1 98.25 57 ALA B CA 1
ATOM 3653 C C . ALA B 1 57 ? 6.504 5.512 3.482 1 98.25 57 ALA B C 1
ATOM 3655 O O . ALA B 1 57 ? 6.309 4.793 2.498 1 98.25 57 ALA B O 1
ATOM 3656 N N . VAL B 1 58 ? 6.711 6.805 3.451 1 96.75 58 VAL B N 1
ATOM 3657 C CA . VAL B 1 58 ? 6.762 7.473 2.154 1 96.75 58 VAL B CA 1
ATOM 3658 C C . VAL B 1 58 ? 8.141 7.293 1.534 1 96.75 58 VAL B C 1
ATOM 3660 O O . VAL B 1 58 ? 8.266 7.035 0.335 1 96.75 58 VAL B O 1
ATOM 3663 N N . ILE B 1 59 ? 9.164 7.484 2.32 1 94.25 59 ILE B N 1
ATOM 3664 C CA . ILE B 1 59 ? 10.539 7.289 1.868 1 94.25 59 ILE B CA 1
ATOM 3665 C C . ILE B 1 59 ? 11.117 6.027 2.502 1 94.25 59 ILE B C 1
ATOM 3667 O O . ILE B 1 59 ? 11.273 5.953 3.723 1 94.25 59 ILE B O 1
ATOM 3671 N N . LYS B 1 60 ? 11.414 5.031 1.649 1 94.12 60 LYS B N 1
ATOM 3672 C CA . LYS B 1 60 ? 11.922 3.748 2.135 1 94.12 60 LYS B CA 1
ATOM 3673 C C . LYS B 1 60 ? 13.273 3.418 1.509 1 94.12 60 LYS B C 1
ATOM 3675 O O . LYS B 1 60 ? 13.531 3.764 0.354 1 94.12 60 LYS B O 1
ATOM 3680 N N . HIS B 1 61 ? 14.07 2.756 2.322 1 91.06 61 HIS B N 1
ATOM 3681 C CA . HIS B 1 61 ? 15.234 2.084 1.763 1 91.06 61 HIS B CA 1
ATOM 3682 C C . HIS B 1 61 ? 14.82 0.896 0.898 1 91.06 61 HIS B C 1
ATOM 3684 O O . HIS B 1 61 ? 13.75 0.319 1.098 1 91.06 61 HIS B O 1
ATOM 3690 N N . ILE B 1 62 ? 15.727 0.564 -0.036 1 89.5 62 ILE B N 1
ATOM 3691 C CA . ILE B 1 62 ? 15.484 -0.589 -0.897 1 89.5 62 ILE B CA 1
ATOM 3692 C C . ILE B 1 62 ? 15.32 -1.845 -0.044 1 89.5 62 ILE B C 1
ATOM 3694 O O . ILE B 1 62 ? 14.492 -2.707 -0.351 1 89.5 62 ILE B O 1
ATOM 3698 N N . SER B 1 63 ? 16 -1.929 1.055 1 88.81 63 SER B N 1
ATOM 3699 C CA . SER B 1 63 ? 15.992 -3.096 1.932 1 88.81 63 SER B CA 1
ATOM 3700 C C . SER B 1 63 ? 14.719 -3.146 2.771 1 88.81 63 SER B C 1
ATOM 3702 O O . SER B 1 63 ? 14.43 -4.16 3.408 1 88.81 63 SER B O 1
ATOM 3704 N N . GLU B 1 64 ? 13.945 -2.082 2.744 1 91.5 64 GLU B N 1
ATOM 3705 C CA . GLU B 1 64 ? 12.734 -2.023 3.568 1 91.5 64 GLU B CA 1
ATOM 3706 C C . GLU B 1 64 ? 11.508 -2.469 2.781 1 91.5 64 GLU B C 1
ATOM 3708 O O . GLU B 1 64 ? 10.422 -1.922 2.961 1 91.5 64 GLU B O 1
ATOM 3713 N N . SER B 1 65 ? 11.75 -3.393 1.863 1 91.06 65 SER B N 1
ATOM 3714 C CA . SER B 1 65 ? 10.609 -4.023 1.215 1 91.06 65 SER B CA 1
ATOM 3715 C C . SER B 1 65 ? 9.781 -4.828 2.213 1 91.06 65 SER B C 1
ATOM 3717 O O . SER B 1 65 ? 10.336 -5.508 3.078 1 91.06 65 SER B O 1
ATOM 3719 N N . ASN B 1 66 ? 8.398 -4.711 2.115 1 96.12 66 ASN B N 1
ATOM 3720 C CA . ASN B 1 66 ? 7.5 -5.348 3.068 1 96.12 66 ASN B CA 1
ATOM 3721 C C . ASN B 1 66 ? 7.809 -4.922 4.5 1 96.12 66 ASN B C 1
ATOM 3723 O O . ASN B 1 66 ? 7.934 -5.766 5.391 1 96.12 66 ASN B O 1
ATOM 3727 N N . LEU B 1 67 ? 7.965 -3.625 4.664 1 97.94 67 LEU B N 1
ATOM 3728 C CA . LEU B 1 67 ? 8.359 -3 5.922 1 97.94 67 LEU B CA 1
ATOM 3729 C C . LEU B 1 67 ? 7.41 -3.402 7.047 1 97.94 67 LEU B C 1
ATOM 3731 O O . LEU B 1 67 ? 7.855 -3.773 8.133 1 97.94 67 LEU B O 1
ATOM 3735 N N . VAL B 1 68 ? 6.129 -3.373 6.812 1 98.81 68 VAL B N 1
ATOM 3736 C CA . VAL B 1 68 ? 5.148 -3.598 7.871 1 98.81 68 VAL B CA 1
ATOM 3737 C C . VAL B 1 68 ? 5.184 -5.062 8.305 1 98.81 68 VAL B C 1
ATOM 3739 O O . VAL B 1 68 ? 5.133 -5.363 9.5 1 98.81 68 VAL B O 1
ATOM 3742 N N . ARG B 1 69 ? 5.266 -5.98 7.352 1 98.56 69 ARG B N 1
ATOM 3743 C CA . ARG B 1 69 ? 5.328 -7.398 7.691 1 98.56 69 ARG B CA 1
ATOM 3744 C C . ARG B 1 69 ? 6.582 -7.711 8.508 1 98.56 69 ARG B C 1
ATOM 3746 O O . ARG B 1 69 ? 6.52 -8.438 9.5 1 98.56 69 ARG B O 1
ATOM 3753 N N . GLU B 1 70 ? 7.715 -7.164 8.062 1 97 70 GLU B N 1
ATOM 3754 C CA . GLU B 1 70 ? 8.953 -7.363 8.805 1 97 70 GLU B CA 1
ATOM 3755 C C . GLU B 1 70 ? 8.859 -6.789 10.211 1 97 70 GLU B C 1
ATOM 3757 O O . GLU B 1 70 ? 9.398 -7.363 11.164 1 97 70 GLU B O 1
ATOM 3762 N N . SER B 1 71 ? 8.195 -5.672 10.336 1 98.62 71 SER B N 1
ATOM 3763 C CA . SER B 1 71 ? 8.008 -5.059 11.648 1 98.62 71 SER B CA 1
ATOM 3764 C C . SER B 1 71 ? 7.121 -5.926 12.539 1 98.62 71 SER B C 1
ATOM 3766 O O . SER B 1 71 ? 7.41 -6.109 13.719 1 98.62 71 SER B O 1
ATOM 3768 N N . VAL B 1 72 ? 6.027 -6.445 11.945 1 98.44 72 VAL B N 1
ATOM 3769 C CA . VAL B 1 72 ? 5.109 -7.305 12.688 1 98.44 72 VAL B CA 1
ATOM 3770 C C . VAL B 1 72 ? 5.859 -8.523 13.219 1 98.44 72 VAL B C 1
ATOM 3772 O O . VAL B 1 72 ? 5.656 -8.938 14.367 1 98.44 72 VAL B O 1
ATOM 3775 N N . MET B 1 73 ? 6.746 -9.094 12.414 1 97.31 73 MET B N 1
ATOM 3776 C CA . MET B 1 73 ? 7.508 -10.281 12.789 1 97.31 73 MET B CA 1
ATOM 3777 C C . MET B 1 73 ? 8.445 -9.984 13.953 1 97.31 73 MET B C 1
ATOM 3779 O O . MET B 1 73 ? 8.93 -10.906 14.617 1 97.31 73 MET B O 1
ATOM 3783 N N . GLU B 1 74 ? 8.695 -8.695 14.25 1 97.31 74 GLU B N 1
ATOM 3784 C CA . GLU B 1 74 ? 9.57 -8.289 15.352 1 97.31 74 GLU B CA 1
ATOM 3785 C C . GLU B 1 74 ? 8.758 -7.887 16.578 1 97.31 74 GLU B C 1
ATOM 3787 O O . GLU B 1 74 ? 9.328 -7.445 17.578 1 97.31 74 GLU B O 1
ATOM 3792 N N . THR B 1 75 ? 7.492 -7.98 16.547 1 98.38 75 THR B N 1
ATOM 3793 C CA . THR B 1 75 ? 6.645 -7.664 17.688 1 98.38 75 THR B CA 1
ATOM 3794 C C . THR B 1 75 ? 6.227 -8.938 18.422 1 98.38 75 THR B C 1
ATOM 3796 O O . THR B 1 75 ? 6.625 -10.039 18.031 1 98.38 75 THR B O 1
ATOM 3799 N N . SER B 1 76 ? 5.352 -8.766 19.453 1 98.06 76 SER B N 1
ATOM 3800 C CA . SER B 1 76 ? 4.891 -9.898 20.25 1 98.06 76 SER B CA 1
ATOM 3801 C C . SER B 1 76 ? 3.531 -10.391 19.766 1 98.06 76 SER B C 1
ATOM 3803 O O . SER B 1 76 ? 2.885 -11.203 20.438 1 98.06 76 SER B O 1
ATOM 3805 N N . LEU B 1 77 ? 3.078 -9.914 18.609 1 98.69 77 LEU B N 1
ATOM 3806 C CA . LEU B 1 77 ? 1.871 -10.469 18 1 98.69 77 LEU B CA 1
ATOM 3807 C C . LEU B 1 77 ? 2.109 -11.891 17.516 1 98.69 77 LEU B C 1
ATOM 3809 O O . LEU B 1 77 ? 3.256 -12.305 17.344 1 98.69 77 LEU B O 1
ATOM 3813 N N . ASP B 1 78 ? 1.013 -12.641 17.375 1 98.31 78 ASP B N 1
ATOM 3814 C CA . ASP B 1 78 ? 1.113 -13.93 16.688 1 98.31 78 ASP B CA 1
ATOM 3815 C C . ASP B 1 78 ? 1.807 -13.773 15.336 1 98.31 78 ASP B C 1
ATOM 3817 O O . ASP B 1 78 ? 1.403 -12.938 14.523 1 98.31 78 ASP B O 1
ATOM 3821 N N . PRO B 1 79 ? 2.867 -14.539 15.062 1 96.81 79 PRO B N 1
ATOM 3822 C CA . PRO B 1 79 ? 3.641 -14.391 13.828 1 96.81 79 PRO B CA 1
ATOM 3823 C C . PRO B 1 79 ? 2.82 -14.703 12.578 1 96.81 79 PRO B C 1
ATOM 3825 O O . PRO B 1 79 ? 3.254 -14.406 11.461 1 96.81 79 PRO B O 1
ATOM 3828 N N . ALA B 1 80 ? 1.679 -15.266 12.703 1 97.62 80 ALA B N 1
ATOM 3829 C CA . ALA B 1 80 ? 0.814 -15.57 11.562 1 97.62 80 ALA B CA 1
ATOM 3830 C C . ALA B 1 80 ? -0.018 -14.352 11.172 1 97.62 80 ALA B C 1
ATOM 3832 O O . ALA B 1 80 ? -0.76 -14.391 10.188 1 97.62 80 ALA B O 1
ATOM 3833 N N . THR B 1 81 ? 0.126 -13.203 11.93 1 98.69 81 THR B N 1
ATOM 3834 C CA . THR B 1 81 ? -0.583 -11.977 11.562 1 98.69 81 THR B CA 1
ATOM 3835 C C . THR B 1 81 ? -0.054 -11.414 10.25 1 98.69 81 THR B C 1
ATOM 3837 O O . THR B 1 81 ? 1.123 -11.07 10.141 1 98.69 81 THR B O 1
ATOM 3840 N N . PRO B 1 82 ? -0.911 -11.375 9.203 1 98.69 82 PRO B N 1
ATOM 3841 C CA . PRO B 1 82 ? -0.443 -10.836 7.922 1 98.69 82 PRO B CA 1
ATOM 3842 C C . PRO B 1 82 ? -0.293 -9.312 7.945 1 98.69 82 PRO B C 1
ATOM 3844 O O . PRO B 1 82 ? -0.738 -8.664 8.891 1 98.69 82 PRO B O 1
ATOM 3847 N N . ALA B 1 83 ? 0.396 -8.766 6.938 1 98.88 83 ALA B N 1
ATOM 3848 C CA . ALA B 1 83 ? 0.615 -7.324 6.887 1 98.88 83 ALA B CA 1
ATOM 3849 C C . ALA B 1 83 ? 0.719 -6.836 5.441 1 98.88 83 ALA B C 1
ATOM 3851 O O . ALA B 1 83 ? 1.05 -7.613 4.543 1 98.88 83 ALA B O 1
ATOM 3852 N N . CYS B 1 84 ? 0.464 -5.594 5.211 1 98.81 84 CYS B N 1
ATOM 3853 C CA . CYS B 1 84 ? 0.504 -4.977 3.891 1 98.81 84 CYS B CA 1
ATOM 3854 C C . CYS B 1 84 ? 1.077 -3.566 3.967 1 98.81 84 CYS B C 1
ATOM 3856 O O . CYS B 1 84 ? 0.688 -2.779 4.828 1 98.81 84 CYS B O 1
ATOM 3858 N N . ASP B 1 85 ? 1.992 -3.242 3.074 1 98.69 85 ASP B N 1
ATOM 3859 C CA . ASP B 1 85 ? 2.512 -1.883 2.953 1 98.69 85 ASP B CA 1
ATOM 3860 C C . ASP B 1 85 ? 1.626 -1.036 2.041 1 98.69 85 ASP B C 1
ATOM 3862 O O . ASP B 1 85 ? 1.188 -1.502 0.986 1 98.69 85 ASP B O 1
ATOM 3866 N N . LEU B 1 86 ? 1.372 0.183 2.457 1 98.69 86 LEU B N 1
ATOM 3867 C CA . LEU B 1 86 ? 0.734 1.203 1.632 1 98.69 86 LEU B CA 1
ATOM 3868 C C . LEU B 1 86 ? 1.635 2.424 1.481 1 98.69 86 LEU B C 1
ATOM 3870 O O . LEU B 1 86 ? 2.49 2.678 2.332 1 98.69 86 LEU B O 1
ATOM 3874 N N . GLN B 1 87 ? 1.493 3.115 0.419 1 98.5 87 GLN B N 1
ATOM 3875 C CA . GLN B 1 87 ? 2.182 4.383 0.205 1 98.5 87 GLN B CA 1
ATOM 3876 C C . GLN B 1 87 ? 1.325 5.344 -0.617 1 98.5 87 GLN B C 1
ATOM 3878 O O . GLN B 1 87 ? 0.972 5.043 -1.76 1 98.5 87 GLN B O 1
ATOM 3883 N N . GLN B 1 88 ? 0.933 6.398 -0.029 1 98.56 88 GLN B N 1
ATOM 3884 C CA . GLN B 1 88 ? 0.169 7.477 -0.642 1 98.56 88 GLN B CA 1
ATOM 3885 C C . GLN B 1 88 ? 0.57 8.836 -0.063 1 98.56 88 GLN B C 1
ATOM 3887 O O . GLN B 1 88 ? -0.283 9.594 0.4 1 98.56 88 GLN B O 1
ATOM 3892 N N . ALA B 1 89 ? 1.893 9.062 -0.072 1 97.69 89 ALA B N 1
ATOM 3893 C CA . ALA B 1 89 ? 2.488 10.266 0.51 1 97.69 89 ALA B CA 1
ATOM 3894 C C . ALA B 1 89 ? 1.964 10.508 1.922 1 97.69 89 ALA B C 1
ATOM 3896 O O . ALA B 1 89 ? 1.978 9.602 2.76 1 97.69 89 ALA B O 1
ATOM 3897 N N . CYS B 1 90 ? 1.531 11.766 2.213 1 98.38 90 CYS B N 1
ATOM 3898 C CA . CYS B 1 90 ? 1.103 12.125 3.561 1 98.38 90 CYS B CA 1
ATOM 3899 C C . CYS B 1 90 ? -0.191 11.406 3.928 1 98.38 90 CYS B C 1
ATOM 3901 O O . CYS B 1 90 ? -0.544 11.32 5.105 1 98.38 90 CYS B O 1
ATOM 3903 N N . ASP B 1 91 ? -0.895 10.836 2.955 1 98.75 91 ASP B N 1
ATOM 3904 C CA . ASP B 1 91 ? -2.172 10.164 3.189 1 98.75 91 ASP B CA 1
ATOM 3905 C C . ASP B 1 91 ? -1.961 8.719 3.635 1 98.75 91 ASP B C 1
ATOM 3907 O O . ASP B 1 91 ? -2.922 8.016 3.957 1 98.75 91 ASP B O 1
ATOM 3911 N N . THR B 1 92 ? -0.747 8.234 3.734 1 98.81 92 THR B N 1
ATOM 3912 C CA . THR B 1 92 ? -0.429 6.824 3.92 1 98.81 92 THR B CA 1
ATOM 3913 C C . THR B 1 92 ? -1.088 6.285 5.184 1 98.81 92 THR B C 1
ATOM 3915 O O . THR B 1 92 ? -1.807 5.285 5.137 1 98.81 92 THR B O 1
ATOM 3918 N N . GLY B 1 93 ? -0.9 6.93 6.277 1 98.81 93 GLY B N 1
ATOM 3919 C CA . GLY B 1 93 ? -1.403 6.434 7.551 1 98.81 93 GLY B CA 1
ATOM 3920 C C . GLY B 1 93 ? -2.918 6.391 7.617 1 98.81 93 GLY B C 1
ATOM 3921 O O . GLY B 1 93 ? -3.496 5.441 8.148 1 98.81 93 GLY B O 1
ATOM 3922 N N . ILE B 1 94 ? -3.6 7.445 7.129 1 98.94 94 ILE B N 1
ATOM 3923 C CA . ILE B 1 94 ? -5.059 7.48 7.18 1 98.94 94 ILE B CA 1
ATOM 3924 C C . ILE B 1 94 ? -5.629 6.492 6.164 1 98.94 94 ILE B C 1
ATOM 3926 O O . ILE B 1 94 ? -6.691 5.906 6.391 1 98.94 94 ILE B O 1
ATOM 3930 N N . GLU B 1 95 ? -4.957 6.352 5.027 1 98.94 95 GLU B N 1
ATOM 3931 C CA . GLU B 1 95 ? -5.414 5.367 4.051 1 98.94 95 GLU B CA 1
ATOM 3932 C C . GLU B 1 95 ? -5.27 3.945 4.586 1 98.94 95 GLU B C 1
ATOM 3934 O O . GLU B 1 95 ? -6.078 3.072 4.273 1 98.94 95 GLU B O 1
ATOM 3939 N N . ALA B 1 96 ? -4.223 3.688 5.363 1 98.94 96 ALA B N 1
ATOM 3940 C CA . ALA B 1 96 ? -4.082 2.391 6.02 1 98.94 96 ALA B CA 1
ATOM 3941 C C . ALA B 1 96 ? -5.277 2.105 6.926 1 98.94 96 ALA B C 1
ATOM 3943 O O . ALA B 1 96 ? -5.742 0.965 7.008 1 98.94 96 ALA B O 1
ATOM 3944 N N . ALA B 1 97 ? -5.773 3.105 7.605 1 98.94 97 ALA B N 1
ATOM 3945 C CA . ALA B 1 97 ? -6.957 2.939 8.445 1 98.94 97 ALA B CA 1
ATOM 3946 C C . ALA B 1 97 ? -8.188 2.635 7.605 1 98.94 97 ALA B C 1
ATOM 3948 O O . ALA B 1 97 ? -9.031 1.823 7.996 1 98.94 97 ALA B O 1
ATOM 3949 N N . ILE B 1 98 ? -8.344 3.342 6.461 1 98.94 98 ILE B N 1
ATOM 3950 C CA . ILE B 1 98 ? -9.445 3.066 5.547 1 98.94 98 ILE B CA 1
ATOM 3951 C C . ILE B 1 98 ? -9.352 1.627 5.047 1 98.94 98 ILE B C 1
ATOM 3953 O O . ILE B 1 98 ? -10.359 0.908 5.023 1 98.94 98 ILE B O 1
ATOM 3957 N N . TYR B 1 99 ? -8.133 1.185 4.672 1 98.94 99 TYR B N 1
ATOM 3958 C CA . TYR B 1 99 ? -7.852 -0.163 4.188 1 98.94 99 TYR B CA 1
ATOM 3959 C C . TYR B 1 99 ? -8.289 -1.21 5.203 1 98.94 99 TYR B C 1
ATOM 3961 O O . TYR B 1 99 ? -9.07 -2.111 4.879 1 98.94 99 TYR B O 1
ATOM 3969 N N . ILE B 1 100 ? -7.836 -1.133 6.441 1 98.94 100 ILE B N 1
ATOM 3970 C CA . ILE B 1 100 ? -8.18 -2.068 7.504 1 98.94 100 ILE B CA 1
ATOM 3971 C C . ILE B 1 100 ? -9.672 -1.965 7.816 1 98.94 100 ILE B C 1
ATOM 3973 O O . ILE B 1 100 ? -10.352 -2.98 7.98 1 98.94 100 ILE B O 1
ATOM 3977 N N . GLY B 1 101 ? -10.172 -0.727 7.953 1 98.94 101 GLY B N 1
ATOM 3978 C CA . GLY B 1 101 ? -11.578 -0.508 8.242 1 98.94 101 GLY B CA 1
ATOM 3979 C C . GLY B 1 101 ? -12.5 -1.144 7.223 1 98.94 101 GLY B C 1
ATOM 3980 O O . GLY B 1 101 ? -13.531 -1.715 7.582 1 98.94 101 GLY B O 1
ATOM 3981 N N . ASN B 1 102 ? -12.164 -1 5.945 1 98.88 102 ASN B N 1
ATOM 3982 C CA . ASN B 1 102 ? -12.992 -1.589 4.898 1 98.88 102 ASN B CA 1
ATOM 3983 C C . ASN B 1 102 ? -13.047 -3.109 5.02 1 98.88 102 ASN B C 1
ATOM 3985 O O . ASN B 1 102 ? -14.102 -3.713 4.785 1 98.88 102 ASN B O 1
ATOM 3989 N N . LYS B 1 103 ? -11.93 -3.729 5.344 1 98.81 103 LYS B N 1
ATOM 3990 C CA . LYS B 1 103 ? -11.922 -5.176 5.535 1 98.81 103 LYS B CA 1
ATOM 3991 C C . LYS B 1 103 ? -12.797 -5.574 6.723 1 98.81 103 LYS B C 1
ATOM 3993 O O . LYS B 1 103 ? -13.469 -6.605 6.68 1 98.81 103 LYS B O 1
ATOM 3998 N N . ILE B 1 104 ? -12.758 -4.805 7.754 1 98.81 104 ILE B N 1
ATOM 3999 C CA . ILE B 1 104 ? -13.602 -5.066 8.914 1 98.81 104 ILE B CA 1
ATOM 4000 C C . ILE B 1 104 ? -15.07 -4.871 8.539 1 98.81 104 ILE B C 1
ATOM 4002 O O . ILE B 1 104 ? -15.914 -5.719 8.844 1 98.81 104 ILE B O 1
ATOM 4006 N N . ALA B 1 105 ? -15.383 -3.748 7.867 1 98.69 105 ALA B N 1
ATOM 4007 C CA . ALA B 1 105 ? -16.75 -3.43 7.477 1 98.69 105 ALA B CA 1
ATOM 4008 C C . ALA B 1 105 ? -17.359 -4.555 6.645 1 98.69 105 ALA B C 1
ATOM 4010 O O . ALA B 1 105 ? -18.562 -4.848 6.762 1 98.69 105 ALA B O 1
ATOM 4011 N N . LEU B 1 106 ? -16.562 -5.172 5.832 1 98.19 106 LEU B N 1
ATOM 4012 C CA . LEU B 1 106 ? -17.047 -6.199 4.918 1 98.19 106 LEU B CA 1
ATOM 4013 C C . LEU B 1 106 ? -16.953 -7.582 5.555 1 98.19 106 LEU B C 1
ATOM 4015 O O . LEU B 1 106 ? -17.266 -8.586 4.91 1 98.19 106 LEU B O 1
ATOM 4019 N N . GLY B 1 107 ? -16.469 -7.688 6.797 1 97.12 107 GLY B N 1
ATOM 4020 C CA . GLY B 1 107 ? -16.406 -8.938 7.531 1 97.12 107 GLY B CA 1
ATOM 4021 C C . GLY B 1 107 ? -15.25 -9.82 7.105 1 97.12 107 GLY B C 1
ATOM 4022 O O . GLY B 1 107 ? -15.25 -11.023 7.375 1 97.12 107 GLY B O 1
ATOM 4023 N N . GLN B 1 108 ? -14.305 -9.281 6.41 1 97.94 108 GLN B N 1
ATOM 4024 C CA . GLN B 1 108 ? -13.133 -10.047 5.996 1 97.94 108 GLN B CA 1
ATOM 4025 C C . GLN B 1 108 ? -12.203 -10.32 7.18 1 97.94 108 GLN B C 1
ATOM 4027 O O . GLN B 1 108 ? -11.539 -11.359 7.23 1 97.94 108 GLN B O 1
ATOM 4032 N N . ILE B 1 109 ? -12.102 -9.359 8.086 1 98.44 109 ILE B N 1
ATOM 4033 C CA . ILE B 1 109 ? -11.359 -9.508 9.328 1 98.44 109 ILE B CA 1
ATOM 4034 C C . ILE B 1 109 ? -12.156 -8.906 10.484 1 98.44 109 ILE B C 1
ATOM 4036 O O . ILE B 1 109 ? -13.109 -8.164 10.266 1 98.44 109 ILE B O 1
ATOM 4040 N N . GLU B 1 110 ? -11.734 -9.203 11.719 1 98.5 110 GLU B N 1
ATOM 4041 C CA . GLU B 1 110 ? -12.445 -8.703 12.891 1 98.5 110 GLU B CA 1
ATOM 4042 C C . GLU B 1 110 ? -11.656 -7.594 13.578 1 98.5 110 GLU B C 1
ATOM 4044 O O . GLU B 1 110 ? -12.219 -6.805 14.344 1 98.5 110 GLU B O 1
ATOM 4049 N N . SER B 1 111 ? -10.375 -7.582 13.328 1 98.88 111 SER B N 1
ATOM 4050 C CA . SER B 1 111 ? -9.5 -6.582 13.93 1 98.88 111 SER B CA 1
ATOM 4051 C C . SER B 1 111 ? -8.242 -6.371 13.086 1 98.88 111 SER B C 1
ATOM 4053 O O . SER B 1 111 ? -7.867 -7.238 12.297 1 98.88 111 SER B O 1
ATOM 4055 N N . GLY B 1 112 ? -7.648 -5.254 13.227 1 98.94 112 GLY B N 1
ATOM 4056 C CA . GLY B 1 112 ? -6.398 -4.926 12.562 1 98.94 112 GLY B CA 1
ATOM 4057 C C . GLY B 1 112 ? -5.777 -3.639 13.07 1 98.94 112 GLY B C 1
ATOM 4058 O O . GLY B 1 112 ? -6.383 -2.918 13.859 1 98.94 112 GLY B O 1
ATOM 4059 N N . ILE B 1 113 ? -4.555 -3.391 12.703 1 99 113 ILE B N 1
ATOM 4060 C CA . ILE B 1 113 ? -3.826 -2.182 13.07 1 99 113 ILE B CA 1
ATOM 4061 C C . ILE B 1 113 ? -3.498 -1.374 11.812 1 99 113 ILE B C 1
ATOM 4063 O O . ILE B 1 113 ? -3.02 -1.926 10.82 1 99 113 ILE B O 1
ATOM 4067 N N . ALA B 1 114 ? -3.852 -0.148 11.797 1 99 114 ALA B N 1
ATOM 4068 C CA . ALA B 1 114 ? -3.32 0.821 10.836 1 99 114 ALA B CA 1
ATOM 4069 C C . ALA B 1 114 ? -2.123 1.565 11.422 1 99 114 ALA B C 1
ATOM 4071 O O . ALA B 1 114 ? -2.158 2.008 12.57 1 99 114 ALA B O 1
ATOM 4072 N N . CYS B 1 115 ? -1.028 1.693 10.625 1 98.94 115 CYS B N 1
ATOM 4073 C CA . CYS B 1 115 ? 0.163 2.336 11.172 1 98.94 115 CYS B CA 1
ATOM 4074 C C . CYS B 1 115 ? 0.892 3.135 10.094 1 98.94 115 CYS B C 1
ATOM 4076 O O . CYS B 1 115 ? 0.536 3.068 8.922 1 98.94 115 CYS B O 1
ATOM 4078 N N . GLY B 1 116 ? 1.781 3.984 10.445 1 98.88 116 GLY B N 1
ATOM 4079 C CA . GLY B 1 116 ? 2.641 4.785 9.586 1 98.88 116 GLY B CA 1
ATOM 4080 C C . GLY B 1 116 ? 3.916 5.238 10.281 1 98.88 116 GLY B C 1
ATOM 4081 O O . GLY B 1 116 ? 3.947 5.387 11.5 1 98.88 116 GLY B O 1
ATOM 4082 N N . VAL B 1 117 ? 4.941 5.441 9.484 1 98.94 117 VAL B N 1
ATOM 4083 C CA . VAL B 1 117 ? 6.242 5.812 10.031 1 98.94 117 VAL B CA 1
ATOM 4084 C C . VAL B 1 117 ? 7.012 6.652 9.016 1 98.94 117 VAL B C 1
ATOM 4086 O O . VAL B 1 117 ? 6.805 6.523 7.809 1 98.94 117 VAL B O 1
ATOM 4089 N N . GLU B 1 118 ? 7.809 7.539 9.531 1 98.62 118 GLU B N 1
ATOM 4090 C CA . GLU B 1 118 ? 8.805 8.219 8.711 1 98.62 118 GLU B CA 1
ATOM 4091 C C . GLU B 1 118 ? 10.094 8.469 9.492 1 98.62 118 GLU B C 1
ATOM 4093 O O . GLU B 1 118 ? 10.062 9.062 10.578 1 98.62 118 GLU B O 1
ATOM 4098 N N . ALA B 1 119 ? 11.18 8.016 8.961 1 97.25 119 ALA B N 1
ATOM 4099 C CA . ALA B 1 119 ? 12.5 8.32 9.508 1 97.25 119 ALA B CA 1
ATOM 4100 C C . ALA B 1 119 ? 13.281 9.25 8.578 1 97.25 119 ALA B C 1
ATOM 4102 O O . ALA B 1 119 ? 14.266 8.836 7.957 1 97.25 119 ALA B O 1
ATOM 4103 N N . MET B 1 120 ? 12.961 10.492 8.625 1 94.31 120 MET B N 1
ATOM 4104 C CA . MET B 1 120 ? 13.57 11.484 7.746 1 94.31 120 MET B CA 1
ATOM 4105 C C . MET B 1 120 ? 15.047 11.664 8.062 1 94.31 120 MET B C 1
ATOM 4107 O O . MET B 1 120 ? 15.844 12 7.18 1 94.31 120 MET B O 1
ATOM 4111 N N . SER B 1 121 ? 15.445 11.414 9.281 1 93.62 121 SER B N 1
ATOM 4112 C CA . SER B 1 121 ? 16.844 11.523 9.695 1 93.62 121 SER B CA 1
ATOM 4113 C C . SER B 1 121 ? 17.703 10.469 9.008 1 93.62 121 SER B C 1
ATOM 4115 O O . SER B 1 121 ? 18.922 10.586 8.969 1 93.62 121 SER B O 1
ATOM 4117 N N . ASN B 1 122 ? 17.062 9.453 8.469 1 91.06 122 ASN B N 1
ATOM 4118 C CA . ASN B 1 122 ? 17.75 8.32 7.859 1 91.06 122 ASN B CA 1
ATOM 4119 C C . ASN B 1 122 ? 17.312 8.094 6.422 1 91.06 122 ASN B C 1
ATOM 4121 O O . ASN B 1 122 ? 17.016 6.961 6.031 1 91.06 122 ASN B O 1
ATOM 4125 N N . ILE B 1 123 ? 17.266 9.156 5.699 1 88.75 123 ILE B N 1
ATOM 4126 C CA . ILE B 1 123 ? 16.797 9.07 4.32 1 88.75 123 ILE B CA 1
ATOM 4127 C C . ILE B 1 123 ? 17.797 8.289 3.479 1 88.75 123 ILE B C 1
ATOM 4129 O O . ILE B 1 123 ? 19.016 8.383 3.701 1 88.75 123 ILE B O 1
ATOM 4133 N N . PRO B 1 124 ? 17.297 7.523 2.58 1 87.38 124 PRO B N 1
ATOM 4134 C CA . PRO B 1 124 ? 18.188 6.734 1.729 1 87.38 124 PRO B CA 1
ATOM 4135 C C . PRO B 1 124 ? 18.781 7.551 0.585 1 87.38 124 PRO B C 1
ATOM 4137 O O . PRO B 1 124 ? 18.281 8.633 0.27 1 87.38 124 PRO B O 1
ATOM 4140 N N . PHE B 1 125 ? 19.938 7.027 0.071 1 85.06 125 PHE B N 1
ATOM 4141 C CA . PHE B 1 125 ? 20.562 7.547 -1.141 1 85.06 125 PHE B CA 1
ATOM 4142 C C . PHE B 1 125 ? 20.438 6.543 -2.283 1 85.06 125 PHE B C 1
ATOM 4144 O O . PHE B 1 125 ? 20.531 5.336 -2.062 1 85.06 125 PHE B O 1
ATOM 4151 N N . GLU B 1 126 ? 20.219 7.074 -3.4 1 83.44 126 GLU B N 1
ATOM 4152 C CA . GLU B 1 126 ? 20.078 6.211 -4.57 1 83.44 126 GLU B CA 1
ATOM 4153 C C . GLU B 1 126 ? 21.359 6.234 -5.414 1 83.44 126 GLU B C 1
ATOM 4155 O O . GLU B 1 126 ? 22.094 7.227 -5.418 1 83.44 126 GLU B O 1
ATOM 4160 N N . SER B 1 127 ? 21.609 5.121 -6.066 1 82.19 127 SER B N 1
ATOM 4161 C CA . SER B 1 127 ? 22.719 5.09 -7.027 1 82.19 127 SER B CA 1
ATOM 4162 C C . SER B 1 127 ? 22.312 5.766 -8.336 1 82.19 127 SER B C 1
ATOM 4164 O O . SER B 1 127 ? 21.156 5.73 -8.734 1 82.19 127 SER B O 1
ATOM 4166 N N . SER B 1 128 ? 23.344 6.27 -8.969 1 82.69 128 SER B N 1
ATOM 4167 C CA . SER B 1 128 ? 23.078 6.902 -10.25 1 82.69 128 SER B CA 1
ATOM 4168 C C . SER B 1 128 ? 22.625 5.879 -11.289 1 82.69 128 SER B C 1
ATOM 4170 O O . SER B 1 128 ? 23.125 4.754 -11.312 1 82.69 128 SER B O 1
ATOM 4172 N N . PRO B 1 129 ? 21.703 6.316 -12.18 1 81 129 PRO B N 1
ATOM 4173 C CA . PRO B 1 129 ? 21.25 5.406 -13.227 1 81 129 PRO B CA 1
ATOM 4174 C C . PRO B 1 129 ? 22.391 4.879 -14.094 1 81 129 PRO B C 1
ATOM 4176 O O . PRO B 1 129 ? 22.375 3.713 -14.5 1 81 129 PRO B O 1
ATOM 4179 N N . ARG B 1 130 ? 23.438 5.699 -14.344 1 83.5 130 ARG B N 1
ATOM 4180 C CA . ARG B 1 130 ? 24.562 5.293 -15.18 1 83.5 130 ARG B CA 1
ATOM 4181 C C . ARG B 1 130 ? 25.406 4.223 -14.484 1 83.5 130 ARG B C 1
ATOM 4183 O O . ARG B 1 130 ? 25.844 3.262 -15.117 1 83.5 130 ARG B O 1
ATOM 4190 N N . LEU B 1 131 ? 25.547 4.453 -13.219 1 83.88 131 LEU B N 1
ATOM 4191 C CA . LEU B 1 131 ? 26.297 3.463 -12.453 1 83.88 131 LEU B CA 1
ATOM 4192 C C . LEU B 1 131 ? 25.531 2.146 -12.367 1 83.88 131 LEU B C 1
ATOM 4194 O O . LEU B 1 131 ? 26.109 1.073 -12.547 1 83.88 131 LEU B O 1
ATOM 4198 N N . ARG B 1 132 ? 24.297 2.264 -12.102 1 83.12 132 ARG B N 1
ATOM 4199 C CA . ARG B 1 132 ? 23.469 1.074 -12.008 1 83.12 132 ARG B CA 1
ATOM 4200 C C . ARG B 1 132 ? 23.5 0.271 -13.305 1 83.12 132 ARG B C 1
ATOM 4202 O O . ARG B 1 132 ? 23.688 -0.946 -13.281 1 83.12 132 ARG B O 1
ATOM 4209 N N . LYS B 1 133 ? 23.328 0.963 -14.391 1 84 133 LYS B N 1
ATOM 4210 C CA . LYS B 1 133 ? 23.359 0.311 -15.695 1 84 133 LYS B CA 1
ATOM 4211 C C . LYS B 1 133 ? 24.703 -0.377 -15.93 1 84 133 LYS B C 1
ATOM 4213 O O . LYS B 1 133 ? 24.75 -1.488 -16.453 1 84 133 LYS B O 1
ATOM 4218 N N . ALA B 1 134 ? 25.719 0.305 -15.547 1 84.56 134 ALA B N 1
ATOM 4219 C CA . ALA B 1 134 ? 27.062 -0.252 -15.711 1 84.56 134 ALA B CA 1
ATOM 4220 C C . ALA B 1 134 ? 27.219 -1.521 -14.883 1 84.56 134 ALA B C 1
ATOM 4222 O O . ALA B 1 134 ? 27.812 -2.504 -15.352 1 84.56 134 ALA B O 1
ATOM 4223 N N . LEU B 1 135 ? 26.734 -1.445 -13.727 1 82 135 LEU B N 1
ATOM 4224 C CA . LEU B 1 135 ? 26.859 -2.58 -12.82 1 82 135 LEU B CA 1
ATOM 4225 C C . LEU B 1 135 ? 26.047 -3.771 -13.32 1 82 135 LEU B C 1
ATOM 4227 O O . LEU B 1 135 ? 26.516 -4.91 -13.266 1 82 135 LEU B O 1
ATOM 4231 N N . LEU B 1 136 ? 24.922 -3.494 -13.789 1 82.38 136 LEU B N 1
ATOM 4232 C CA . LEU B 1 136 ? 24.062 -4.551 -14.312 1 82.38 136 LEU B CA 1
ATOM 4233 C C . LEU B 1 136 ? 24.672 -5.172 -15.57 1 82.38 136 LEU B C 1
ATOM 4235 O O . LEU B 1 136 ? 24.641 -6.395 -15.734 1 82.38 136 LEU B O 1
ATOM 4239 N N . LYS B 1 137 ? 25.219 -4.324 -16.406 1 83.38 137 LYS B N 1
ATOM 4240 C CA . LYS B 1 137 ? 25.859 -4.824 -17.625 1 83.38 137 LYS B CA 1
ATOM 4241 C C . LYS B 1 137 ? 27.125 -5.617 -17.281 1 83.38 137 LYS B C 1
ATOM 4243 O O . LYS B 1 137 ? 27.406 -6.629 -17.922 1 83.38 137 LYS B O 1
ATOM 4248 N N . ALA B 1 138 ? 27.812 -5.145 -16.328 1 84.38 138 ALA B N 1
ATOM 4249 C CA . ALA B 1 138 ? 29.031 -5.836 -15.906 1 84.38 138 ALA B CA 1
ATOM 4250 C C . ALA B 1 138 ? 28.719 -7.238 -15.391 1 84.38 138 ALA B C 1
ATOM 4252 O O . ALA B 1 138 ? 29.469 -8.18 -15.625 1 84.38 138 ALA B O 1
ATOM 4253 N N . ASN B 1 139 ? 27.609 -7.312 -14.625 1 80.44 139 ASN B N 1
ATOM 4254 C CA . ASN B 1 139 ? 27.188 -8.594 -14.062 1 80.44 139 ASN B CA 1
ATOM 4255 C C . ASN B 1 139 ? 26.828 -9.594 -15.148 1 80.44 139 ASN B C 1
ATOM 4257 O O . ASN B 1 139 ? 26.906 -10.805 -14.945 1 80.44 139 ASN B O 1
ATOM 4261 N N . LYS B 1 140 ? 26.5 -9.07 -16.281 1 80.94 140 LYS B N 1
ATOM 4262 C CA . LYS B 1 140 ? 26.094 -9.906 -17.406 1 80.94 140 LYS B CA 1
ATOM 4263 C C . LYS B 1 140 ? 27.297 -10.32 -18.25 1 80.94 140 LYS B C 1
ATOM 4265 O O . LYS B 1 140 ? 27.219 -11.281 -19.016 1 80.94 140 LYS B O 1
ATOM 4270 N N . GLU B 1 141 ? 28.328 -9.562 -18.016 1 84.56 141 GLU B N 1
ATOM 4271 C CA . GLU B 1 141 ? 29.531 -9.812 -18.828 1 84.56 141 GLU B CA 1
ATOM 4272 C C . GLU B 1 141 ? 30.266 -11.062 -18.359 1 84.56 141 GLU B C 1
ATOM 4274 O O . GLU B 1 141 ? 30.375 -11.312 -17.156 1 84.56 141 GLU B O 1
ATOM 4279 N N . LYS B 1 142 ? 30.688 -11.812 -19.328 1 84.12 142 LYS B N 1
ATOM 4280 C CA . LYS B 1 142 ? 31.391 -13.055 -19.016 1 84.12 142 LYS B CA 1
ATOM 4281 C C . LYS B 1 142 ? 32.906 -12.82 -18.922 1 84.12 142 LYS B C 1
ATOM 4283 O O . LYS B 1 142 ? 33.562 -13.43 -18.094 1 84.12 142 LYS B O 1
ATOM 4288 N N . SER B 1 143 ? 33.344 -11.922 -19.703 1 88.69 143 SER B N 1
ATOM 4289 C CA . SER B 1 143 ? 34.781 -11.672 -19.75 1 88.69 143 SER B CA 1
ATOM 4290 C C . SER B 1 143 ? 35.188 -10.609 -18.75 1 88.69 143 SER B C 1
ATOM 4292 O O . SER B 1 143 ? 34.438 -9.656 -18.5 1 88.69 143 SER B O 1
ATOM 4294 N N . VAL B 1 144 ? 36.344 -10.812 -18.141 1 87.56 144 VAL B N 1
ATOM 4295 C CA . VAL B 1 144 ? 36.906 -9.852 -17.188 1 87.56 144 VAL B CA 1
ATOM 4296 C C . VAL B 1 144 ? 37.062 -8.492 -17.875 1 87.56 144 VAL B C 1
ATOM 4298 O O . VAL B 1 144 ? 36.781 -7.453 -17.281 1 87.56 144 VAL B O 1
ATOM 4301 N N . PHE B 1 145 ? 37.531 -8.547 -19.062 1 87.56 145 PHE B N 1
ATOM 4302 C CA . PHE B 1 145 ? 37.719 -7.312 -19.797 1 87.56 145 PHE B CA 1
ATOM 4303 C C . PHE B 1 145 ? 36.375 -6.617 -20.047 1 87.56 145 PHE B C 1
ATOM 4305 O O . PHE B 1 145 ? 36.281 -5.391 -19.953 1 87.56 145 PHE B O 1
ATOM 4312 N N . GLY B 1 146 ? 35.406 -7.375 -20.406 1 85.75 146 GLY B N 1
ATOM 4313 C CA . GLY B 1 146 ? 34.062 -6.84 -20.578 1 85.75 146 GLY B CA 1
ATOM 4314 C C . GLY B 1 146 ? 33.5 -6.227 -19.312 1 85.75 146 GLY B C 1
ATOM 4315 O O . GLY B 1 146 ? 32.875 -5.164 -19.359 1 85.75 146 GLY B O 1
ATOM 4316 N N . LYS B 1 147 ? 33.719 -6.875 -18.219 1 86.69 147 LYS B N 1
ATOM 4317 C CA . LYS B 1 147 ? 33.281 -6.371 -16.922 1 86.69 147 LYS B CA 1
ATOM 4318 C C . LYS B 1 147 ? 33.938 -5.039 -16.594 1 86.69 147 LYS B C 1
ATOM 4320 O O . LYS B 1 147 ? 33.281 -4.094 -16.172 1 86.69 147 LYS B O 1
ATOM 4325 N N . LEU B 1 148 ? 35.219 -5.043 -16.844 1 86 148 LEU B N 1
ATOM 4326 C CA . LEU B 1 148 ? 35.969 -3.836 -16.547 1 86 148 LEU B CA 1
ATOM 4327 C C . LEU B 1 148 ? 35.531 -2.678 -17.438 1 86 148 LEU B C 1
ATOM 4329 O O . LEU B 1 148 ? 35.469 -1.534 -16.984 1 86 148 LEU B O 1
ATOM 4333 N N . LYS B 1 149 ? 35.25 -2.996 -18.625 1 87.06 149 LYS B N 1
ATOM 4334 C CA . LYS B 1 149 ? 34.812 -1.977 -19.562 1 87.06 149 LYS B CA 1
ATOM 4335 C C . LYS B 1 149 ? 33.5 -1.332 -19.094 1 87.06 149 LYS B C 1
ATOM 4337 O O . LYS B 1 149 ? 33.344 -0.113 -19.188 1 87.06 149 LYS B O 1
ATOM 4342 N N . GLN B 1 150 ? 32.656 -2.189 -18.641 1 85.94 150 GLN B N 1
ATOM 4343 C CA . GLN B 1 150 ? 31.375 -1.679 -18.141 1 85.94 150 GLN B CA 1
ATOM 4344 C C . GLN B 1 150 ? 31.562 -0.839 -16.891 1 85.94 150 GLN B C 1
ATOM 4346 O O . GLN B 1 150 ? 30.938 0.21 -16.734 1 85.94 150 GLN B O 1
ATOM 4351 N N . LEU B 1 151 ? 32.438 -1.258 -16.047 1 84 151 LEU B N 1
ATOM 4352 C CA . LEU B 1 151 ? 32.625 -0.604 -14.758 1 84 151 LEU B CA 1
ATOM 4353 C C . LEU B 1 151 ? 33.344 0.729 -14.93 1 84 151 LEU B C 1
ATOM 4355 O O . LEU B 1 151 ? 33.312 1.592 -14.047 1 84 151 LEU B O 1
ATOM 4359 N N . LEU B 1 152 ? 33.969 0.911 -16.062 1 85.19 152 LEU B N 1
ATOM 4360 C CA . LEU B 1 152 ? 34.719 2.137 -16.328 1 85.19 152 LEU B CA 1
ATOM 4361 C C . LEU B 1 152 ? 33.844 3.143 -17.078 1 85.19 152 LEU B C 1
ATOM 4363 O O . LEU B 1 152 ? 34.25 4.301 -17.234 1 85.19 152 LEU B O 1
ATOM 4367 N N . ALA B 1 153 ? 32.688 2.752 -17.391 1 84.88 153 ALA B N 1
ATOM 4368 C CA . ALA B 1 153 ? 31.797 3.607 -18.172 1 84.88 153 ALA B CA 1
ATOM 4369 C C . ALA B 1 153 ? 31.281 4.773 -17.328 1 84.88 153 ALA B C 1
ATOM 4371 O O . ALA B 1 153 ? 31.188 5.902 -17.812 1 84.88 153 ALA B O 1
ATOM 4372 N N . PRO B 1 154 ? 31.031 4.543 -16.062 1 85.31 154 PRO B N 1
ATOM 4373 C CA . PRO B 1 154 ? 30.5 5.66 -15.266 1 85.31 154 PRO B CA 1
ATOM 4374 C C . PRO B 1 154 ? 31.562 6.719 -14.977 1 85.31 154 PRO B C 1
ATOM 4376 O O . PRO B 1 154 ? 32.75 6.391 -14.805 1 85.31 154 PRO B O 1
ATOM 4379 N N . LYS B 1 155 ? 31.125 7.938 -15.008 1 86.19 155 LYS B N 1
ATOM 4380 C CA . LYS B 1 155 ? 32 9.023 -14.594 1 86.19 155 LYS B CA 1
ATOM 4381 C C . LYS B 1 155 ? 32.156 9.07 -13.078 1 86.19 155 LYS B C 1
ATOM 4383 O O . LYS B 1 155 ? 31.391 8.422 -12.352 1 86.19 155 LYS B O 1
ATOM 4388 N N . LEU B 1 156 ? 33.125 9.766 -12.656 1 80.56 156 LEU B N 1
ATOM 4389 C CA . LEU B 1 156 ? 33.406 9.867 -11.234 1 80.56 156 LEU B CA 1
ATOM 4390 C C . LEU B 1 156 ? 32.156 10.32 -10.469 1 80.56 156 LEU B C 1
ATOM 4392 O O . LEU B 1 156 ? 31.875 9.789 -9.391 1 80.56 156 LEU B O 1
ATOM 4396 N N . LYS B 1 157 ? 31.438 11.227 -10.969 1 80.81 157 LYS B N 1
ATOM 4397 C CA . LYS B 1 157 ? 30.25 11.773 -10.32 1 80.81 157 LYS B CA 1
ATOM 4398 C C . LYS B 1 157 ? 29.156 10.711 -10.195 1 80.81 157 LYS B C 1
ATOM 4400 O O . LYS B 1 157 ? 28.312 10.789 -9.312 1 80.81 157 LYS B O 1
ATOM 4405 N N . ASP B 1 158 ? 29.188 9.766 -11.07 1 84.69 158 ASP B N 1
ATOM 4406 C CA . ASP B 1 158 ? 28.172 8.719 -11.094 1 84.69 158 ASP B CA 1
ATOM 4407 C C . ASP B 1 158 ? 28.312 7.766 -9.914 1 84.69 158 ASP B C 1
ATOM 4409 O O . ASP B 1 158 ? 27.375 7.047 -9.562 1 84.69 158 ASP B O 1
ATOM 4413 N N . TRP B 1 159 ? 29.406 7.891 -9.312 1 79.75 159 TRP B N 1
ATOM 4414 C CA . TRP B 1 159 ? 29.672 6.98 -8.203 1 79.75 159 TRP B CA 1
ATOM 4415 C C . TRP B 1 159 ? 29.188 7.57 -6.883 1 79.75 159 TRP B C 1
ATOM 4417 O O . TRP B 1 159 ? 29.094 6.863 -5.875 1 79.75 159 TRP B O 1
ATOM 4427 N N . MET B 1 160 ? 28.844 8.836 -6.98 1 79.81 160 MET B N 1
ATOM 4428 C CA . MET B 1 160 ? 28.328 9.477 -5.77 1 79.81 160 MET B CA 1
ATOM 4429 C C . MET B 1 160 ? 26.844 9.211 -5.605 1 79.81 160 MET B C 1
ATOM 4431 O O . MET B 1 160 ? 26.062 9.391 -6.551 1 79.81 160 MET B O 1
ATOM 4435 N N . PRO B 1 161 ? 26.453 8.781 -4.383 1 82.94 161 PRO B N 1
ATOM 4436 C CA . PRO B 1 161 ? 25.031 8.555 -4.156 1 82.94 161 PRO B CA 1
ATOM 4437 C C . PRO B 1 161 ? 24.203 9.836 -4.254 1 82.94 161 PRO B C 1
ATOM 4439 O O . PRO B 1 161 ? 24.672 10.906 -3.875 1 82.94 161 PRO B O 1
ATOM 4442 N N . ILE B 1 162 ? 22.984 9.719 -4.785 1 81.31 162 ILE B N 1
ATOM 4443 C CA . ILE B 1 162 ? 22.078 10.844 -4.996 1 81.31 162 ILE B CA 1
ATOM 4444 C C . ILE B 1 162 ? 21.016 10.867 -3.885 1 81.31 162 ILE B C 1
ATOM 4446 O O . ILE B 1 162 ? 20.328 9.875 -3.652 1 81.31 162 ILE B O 1
ATOM 4450 N N . PRO B 1 163 ? 21 12.016 -3.234 1 77.69 163 PRO B N 1
ATOM 4451 C CA . PRO B 1 163 ? 19.984 12.109 -2.184 1 77.69 163 PRO B CA 1
ATOM 4452 C C . PRO B 1 163 ? 18.562 12.188 -2.742 1 77.69 163 PRO B C 1
ATOM 4454 O O . PRO B 1 163 ? 18.375 12.586 -3.896 1 77.69 163 PRO B O 1
ATOM 4457 N N . TYR B 1 164 ? 17.641 11.797 -1.901 1 78.88 164 TYR B N 1
ATOM 4458 C CA . TYR B 1 164 ? 16.234 11.977 -2.246 1 78.88 164 TYR B CA 1
ATOM 4459 C C . TYR B 1 164 ? 15.914 13.445 -2.484 1 78.88 164 TYR B C 1
ATOM 4461 O O . TYR B 1 164 ? 16.141 14.289 -1.613 1 78.88 164 TYR B O 1
ATOM 4469 N N . PRO B 1 165 ? 15.352 13.797 -3.678 1 76.25 165 PRO B N 1
ATOM 4470 C CA . PRO B 1 165 ? 15.211 15.211 -4.031 1 76.25 165 PRO B CA 1
ATOM 4471 C C . PRO B 1 165 ? 14.039 15.883 -3.314 1 76.25 165 PRO B C 1
ATOM 4473 O O . PRO B 1 165 ? 14.047 17.094 -3.119 1 76.25 165 PRO B O 1
ATOM 4476 N N . GLY B 1 166 ? 13.078 15.148 -2.953 1 80.12 166 GLY B N 1
ATOM 4477 C CA . GLY B 1 166 ? 11.914 15.719 -2.295 1 80.12 166 GLY B CA 1
ATOM 4478 C C . GLY B 1 166 ? 11.117 16.656 -3.191 1 80.12 166 GLY B C 1
ATOM 4479 O O . GLY B 1 166 ? 10.461 17.578 -2.709 1 80.12 166 GLY B O 1
ATOM 4480 N N . GLN B 1 167 ? 11.273 16.578 -4.516 1 89.31 167 GLN B N 1
ATOM 4481 C CA . GLN B 1 167 ? 10.578 17.406 -5.5 1 89.31 167 GLN B CA 1
ATOM 4482 C C . GLN B 1 167 ? 9.469 16.625 -6.191 1 89.31 167 GLN B C 1
ATOM 4484 O O . GLN B 1 167 ? 9.547 15.391 -6.309 1 89.31 167 GLN B O 1
ATOM 4489 N N . GLU B 1 168 ? 8.43 17.359 -6.52 1 92.81 168 GLU B N 1
ATOM 4490 C CA . GLU B 1 168 ? 7.449 16.781 -7.422 1 92.81 168 GLU B CA 1
ATOM 4491 C C . GLU B 1 168 ? 8.055 16.5 -8.797 1 92.81 168 GLU B C 1
ATOM 4493 O O . GLU B 1 168 ? 8.602 17.406 -9.438 1 92.81 168 GLU B O 1
ATOM 4498 N N . PRO B 1 169 ? 7.91 15.312 -9.266 1 89.5 169 PRO B N 1
ATOM 4499 C CA . PRO B 1 169 ? 8.617 14.953 -10.492 1 89.5 169 PRO B CA 1
ATOM 4500 C C . PRO B 1 169 ? 8.141 15.75 -11.703 1 89.5 169 PRO B C 1
ATOM 4502 O O . PRO B 1 169 ? 8.945 16.094 -12.578 1 89.5 169 PRO B O 1
ATOM 4505 N N . LYS B 1 170 ? 6.938 16.094 -11.812 1 90.38 170 LYS B N 1
ATOM 4506 C CA . LYS B 1 170 ? 6.387 16.719 -13.016 1 90.38 170 LYS B CA 1
ATOM 4507 C C . LYS B 1 170 ? 6.684 18.219 -13.047 1 90.38 170 LYS B C 1
ATOM 4509 O O . LYS B 1 170 ? 6.836 18.797 -14.125 1 90.38 170 LYS B O 1
ATOM 4514 N N . THR B 1 171 ? 6.793 18.859 -11.875 1 94.75 171 THR B N 1
ATOM 4515 C CA . THR B 1 171 ? 6.934 20.312 -11.852 1 94.75 171 THR B CA 1
ATOM 4516 C C . THR B 1 171 ? 8.344 20.719 -11.43 1 94.75 171 THR B C 1
ATOM 4518 O O . THR B 1 171 ? 8.758 21.859 -11.633 1 94.75 171 THR B O 1
ATOM 4521 N N . GLY B 1 172 ? 9.008 19.766 -10.82 1 94.12 172 GLY B N 1
ATOM 4522 C CA . GLY B 1 172 ? 10.344 20.062 -10.312 1 94.12 172 GLY B CA 1
ATOM 4523 C C . GLY B 1 172 ? 10.336 20.938 -9.07 1 94.12 172 GLY B C 1
ATOM 4524 O O . GLY B 1 172 ? 11.391 21.359 -8.594 1 94.12 172 GLY B O 1
ATOM 4525 N N . LEU B 1 173 ? 9.211 21.25 -8.484 1 95.38 173 LEU B N 1
ATOM 4526 C CA . LEU B 1 173 ? 9.102 22.094 -7.305 1 95.38 173 LEU B CA 1
ATOM 4527 C C . LEU B 1 173 ? 8.992 21.266 -6.035 1 95.38 173 LEU B C 1
ATOM 4529 O O . LEU B 1 173 ? 8.398 20.188 -6.047 1 95.38 173 LEU B O 1
ATOM 4533 N N . VAL B 1 174 ? 9.594 21.75 -4.977 1 94.25 174 VAL B N 1
ATOM 4534 C CA . VAL B 1 174 ? 9.352 21.172 -3.66 1 94.25 174 VAL B CA 1
ATOM 4535 C C . VAL B 1 174 ? 7.969 21.578 -3.158 1 94.25 174 VAL B C 1
ATOM 4537 O O . VAL B 1 174 ? 7.355 22.5 -3.688 1 94.25 174 VAL B O 1
ATOM 4540 N N . MET B 1 175 ? 7.523 20.891 -2.119 1 95 175 MET B N 1
ATOM 4541 C CA . MET B 1 175 ? 6.184 21.125 -1.588 1 95 175 MET B CA 1
ATOM 4542 C C . MET B 1 175 ? 6.016 22.578 -1.158 1 95 175 MET B C 1
ATOM 4544 O O . MET B 1 175 ? 4.969 23.188 -1.396 1 95 175 MET B O 1
ATOM 4548 N N . GLY B 1 176 ? 7.039 23.094 -0.501 1 96.25 176 GLY B N 1
ATOM 4549 C CA . GLY B 1 176 ? 6.988 24.484 -0.072 1 96.25 176 GLY B CA 1
ATOM 4550 C C . GLY B 1 176 ? 6.906 25.453 -1.227 1 96.25 176 GLY B C 1
ATOM 4551 O O . GLY B 1 176 ? 6.254 26.5 -1.121 1 96.25 176 GLY B O 1
ATOM 4552 N N . GLY B 1 177 ? 7.609 25.109 -2.316 1 96.56 177 GLY B N 1
ATOM 4553 C CA . GLY B 1 177 ? 7.527 25.938 -3.512 1 96.56 177 GLY B CA 1
ATOM 4554 C C . GLY B 1 177 ? 6.129 26 -4.098 1 96.56 177 GLY B C 1
ATOM 4555 O O . GLY B 1 177 ? 5.645 27.078 -4.461 1 96.56 177 GLY B O 1
ATOM 4556 N N . HIS B 1 178 ? 5.484 24.891 -4.234 1 97.38 178 HIS B N 1
ATOM 4557 C CA . HIS B 1 178 ? 4.102 24.844 -4.688 1 97.38 178 HIS B CA 1
ATOM 4558 C C . HIS B 1 178 ? 3.189 25.641 -3.764 1 97.38 178 HIS B C 1
ATOM 4560 O O . HIS B 1 178 ? 2.285 26.344 -4.227 1 97.38 178 HIS B O 1
ATOM 4566 N N . THR B 1 179 ? 3.436 25.547 -2.508 1 98.25 179 THR B N 1
ATOM 4567 C CA . THR B 1 179 ? 2.561 26.188 -1.532 1 98.25 179 THR B CA 1
ATOM 4568 C C . THR B 1 179 ? 2.732 27.703 -1.562 1 98.25 179 THR B C 1
ATOM 4570 O O . THR B 1 179 ? 1.786 28.438 -1.298 1 98.25 179 THR B O 1
ATOM 4573 N N . GLU B 1 180 ? 3.979 28.156 -1.842 1 98.31 180 GLU B N 1
ATOM 4574 C CA . GLU B 1 180 ? 4.168 29.594 -2.061 1 98.31 180 GLU B CA 1
ATOM 4575 C C . GLU B 1 180 ? 3.281 30.094 -3.195 1 98.31 180 GLU B C 1
ATOM 4577 O O . GLU B 1 180 ? 2.707 31.188 -3.104 1 98.31 180 GLU B O 1
ATOM 4582 N N . ILE B 1 181 ? 3.195 29.297 -4.258 1 98.25 181 ILE B N 1
ATOM 4583 C CA . ILE B 1 181 ? 2.336 29.641 -5.383 1 98.25 181 ILE B CA 1
ATOM 4584 C C . ILE B 1 181 ? 0.876 29.656 -4.934 1 98.25 181 ILE B C 1
ATOM 4586 O O . ILE B 1 181 ? 0.115 30.547 -5.305 1 98.25 181 ILE B O 1
ATOM 4590 N N . THR B 1 182 ? 0.502 28.75 -4.117 1 98.56 182 THR B N 1
ATOM 4591 C CA . THR B 1 182 ? -0.846 28.672 -3.566 1 98.56 182 THR B CA 1
ATOM 4592 C C . THR B 1 182 ? -1.162 29.922 -2.746 1 98.56 182 THR B C 1
ATOM 4594 O O . THR B 1 182 ? -2.223 30.531 -2.912 1 98.56 182 THR B O 1
ATOM 4597 N N . ALA B 1 183 ? -0.259 30.297 -1.826 1 98.62 183 ALA B N 1
ATOM 4598 C CA . ALA B 1 183 ? -0.452 31.453 -0.959 1 98.62 183 ALA B CA 1
ATOM 4599 C C . ALA B 1 183 ? -0.646 32.719 -1.78 1 98.62 183 ALA B C 1
ATOM 4601 O O . ALA B 1 183 ? -1.529 33.531 -1.484 1 98.62 183 ALA B O 1
ATOM 4602 N N . LYS B 1 184 ? 0.173 32.875 -2.775 1 97.94 184 LYS B N 1
ATOM 4603 C CA . LYS B 1 184 ? 0.089 34.031 -3.637 1 97.94 184 LYS B CA 1
ATOM 4604 C C . LYS B 1 184 ? -1.214 34.031 -4.434 1 97.94 184 LYS B C 1
ATOM 4606 O O . LYS B 1 184 ? -1.913 35.062 -4.477 1 97.94 184 LYS B O 1
ATOM 4611 N N . TYR B 1 185 ? -1.545 32.938 -5.051 1 97.94 185 TYR B N 1
ATOM 4612 C CA . TYR B 1 185 ? -2.709 32.812 -5.922 1 97.94 185 TYR B CA 1
ATOM 4613 C C . TYR B 1 185 ? -3.994 33.094 -5.152 1 97.94 185 TYR B C 1
ATOM 4615 O O . TYR B 1 185 ? -4.879 33.812 -5.645 1 97.94 185 TYR B O 1
ATOM 4623 N N . TYR B 1 186 ? -4.078 32.562 -3.971 1 97.88 186 TYR B N 1
ATOM 4624 C CA . TYR B 1 186 ? -5.305 32.688 -3.193 1 97.88 186 TYR B CA 1
ATOM 4625 C C . TYR B 1 186 ? -5.199 33.844 -2.207 1 97.88 186 TYR B C 1
ATOM 4627 O O . TYR B 1 186 ? -6.082 34.062 -1.367 1 97.88 186 TYR B O 1
ATOM 4635 N N . GLN B 1 187 ? -4.145 34.562 -2.199 1 97.75 187 GLN B N 1
ATOM 4636 C CA . GLN B 1 187 ? -3.932 35.781 -1.422 1 97.75 187 GLN B CA 1
ATOM 4637 C C . GLN B 1 187 ? -4.008 35.5 0.076 1 97.75 187 GLN B C 1
ATOM 4639 O O . GLN B 1 187 ? -4.734 36.188 0.804 1 97.75 187 GLN B O 1
ATOM 4644 N N . ILE B 1 188 ? -3.318 34.531 0.478 1 98.56 188 ILE B N 1
ATOM 4645 C CA . ILE B 1 188 ? -3.17 34.219 1.896 1 98.56 188 ILE B CA 1
ATOM 4646 C C . ILE B 1 188 ? -2.006 35 2.479 1 98.56 188 ILE B C 1
ATOM 4648 O O . ILE B 1 188 ? -0.855 34.812 2.08 1 98.56 188 ILE B O 1
ATOM 4652 N N . SER B 1 189 ? -2.236 35.844 3.461 1 98.19 189 SER B N 1
ATOM 4653 C CA . SER B 1 189 ? -1.215 36.781 3.955 1 98.19 189 SER B CA 1
ATOM 4654 C C . SER B 1 189 ? -0.278 36.062 4.938 1 98.19 189 SER B C 1
ATOM 4656 O O . SER B 1 189 ? -0.641 35.062 5.543 1 98.19 189 SER B O 1
ATOM 4658 N N . ARG B 1 190 ? 0.899 36.625 5.082 1 98 190 ARG B N 1
ATOM 4659 C CA . ARG B 1 190 ? 1.875 36.188 6.07 1 98 190 ARG B CA 1
ATOM 4660 C C . ARG B 1 190 ? 1.287 36.219 7.477 1 98 190 ARG B C 1
ATOM 4662 O O . ARG B 1 190 ? 1.488 35.312 8.273 1 98 190 ARG B O 1
ATOM 4669 N N . GLU B 1 191 ? 0.581 37.25 7.805 1 98.19 191 GLU B N 1
ATOM 4670 C CA . GLU B 1 191 ? 0 37.438 9.125 1 98.19 191 GLU B CA 1
ATOM 4671 C C . GLU B 1 191 ? -1.014 36.344 9.453 1 98.19 191 GLU B C 1
ATOM 4673 O O . GLU B 1 191 ? -1.032 35.812 10.57 1 98.19 191 GLU B O 1
ATOM 4678 N N . GLU B 1 192 ? -1.836 36 8.516 1 98.56 192 GLU B N 1
ATOM 4679 C CA . GLU B 1 192 ? -2.816 34.938 8.711 1 98.56 192 GLU B CA 1
ATOM 4680 C C . GLU B 1 192 ? -2.131 33.625 8.969 1 98.56 192 GLU B C 1
ATOM 4682 O O . GLU B 1 192 ? -2.582 32.844 9.805 1 98.56 192 GLU B O 1
ATOM 4687 N N . GLN B 1 193 ? -1.121 33.375 8.195 1 98.81 193 GLN B N 1
ATOM 4688 C CA . GLN B 1 193 ? -0.377 32.125 8.336 1 98.81 193 GLN B CA 1
ATOM 4689 C C . GLN B 1 193 ? 0.264 32.031 9.719 1 98.81 193 GLN B C 1
ATOM 4691 O O . GLN B 1 193 ? 0.154 31 10.383 1 98.81 193 GLN B O 1
ATOM 4696 N N . ASP B 1 194 ? 0.909 33.094 10.141 1 98.75 194 ASP B N 1
ATOM 4697 C CA . ASP B 1 194 ? 1.568 33.125 11.438 1 98.75 194 ASP B CA 1
ATOM 4698 C C . ASP B 1 194 ? 0.554 32.969 12.57 1 98.75 194 ASP B C 1
ATOM 4700 O O . ASP B 1 194 ? 0.837 32.344 13.594 1 98.75 194 ASP B O 1
ATOM 4704 N N . ALA B 1 195 ? -0.533 33.625 12.391 1 98.75 195 ALA B N 1
ATOM 4705 C CA . ALA B 1 195 ? -1.581 33.5 13.406 1 98.75 195 ALA B CA 1
ATOM 4706 C C . ALA B 1 195 ? -2.037 32.062 13.57 1 98.75 195 ALA B C 1
ATOM 4708 O O . ALA B 1 195 ? -2.268 31.609 14.695 1 98.75 195 ALA B O 1
ATOM 4709 N N . LEU B 1 196 ? -2.23 31.359 12.477 1 98.69 196 LEU B N 1
ATOM 4710 C CA . LEU B 1 196 ? -2.621 29.953 12.555 1 98.69 196 LEU B CA 1
ATOM 4711 C C . LEU B 1 196 ? -1.531 29.125 13.227 1 98.69 196 LEU B C 1
ATOM 4713 O O . LEU B 1 196 ? -1.826 28.234 14.023 1 98.69 196 LEU B O 1
ATOM 4717 N N . ALA B 1 197 ? -0.303 29.375 12.891 1 98.75 197 ALA B N 1
ATOM 4718 C CA . ALA B 1 197 ? 0.821 28.656 13.492 1 98.75 197 ALA B CA 1
ATOM 4719 C C . ALA B 1 197 ? 0.862 28.875 15 1 98.75 197 ALA B C 1
ATOM 4721 O O . ALA B 1 197 ? 1.073 27.938 15.766 1 98.75 197 ALA B O 1
ATOM 4722 N N . LEU B 1 198 ? 0.718 30.156 15.383 1 98.75 198 LEU B N 1
ATOM 4723 C CA . LEU B 1 198 ? 0.697 30.469 16.797 1 98.75 198 LEU B CA 1
ATOM 4724 C C . LEU B 1 198 ? -0.404 29.688 17.516 1 98.75 198 LEU B C 1
ATOM 4726 O O . LEU B 1 198 ? -0.173 29.109 18.578 1 98.75 198 LEU B O 1
ATOM 4730 N N . LYS B 1 199 ? -1.571 29.703 16.953 1 98.62 199 LYS B N 1
ATOM 4731 C CA . LYS B 1 199 ? -2.707 29.016 17.547 1 98.62 199 LYS B CA 1
ATOM 4732 C C . LYS B 1 199 ? -2.424 27.516 17.703 1 98.62 199 LYS B C 1
ATOM 4734 O O . LYS B 1 199 ? -2.789 26.906 18.703 1 98.62 199 LYS B O 1
ATOM 4739 N N . SER B 1 200 ? -1.827 26.891 16.703 1 98.75 200 SER B N 1
ATOM 4740 C CA . SER B 1 200 ? -1.459 25.484 16.766 1 98.75 200 SER B CA 1
ATOM 4741 C C . SER B 1 200 ? -0.567 25.188 17.969 1 98.75 200 SER B C 1
ATOM 4743 O O . SER B 1 200 ? -0.801 24.234 18.703 1 98.75 200 SER B O 1
ATOM 4745 N N . HIS B 1 201 ? 0.442 26 18.188 1 98.75 201 HIS B N 1
ATOM 4746 C CA . HIS B 1 201 ? 1.37 25.828 19.297 1 98.75 201 HIS B CA 1
ATOM 4747 C C . HIS B 1 201 ? 0.688 26.078 20.625 1 98.75 201 HIS B C 1
ATOM 4749 O O . HIS B 1 201 ? 0.942 25.375 21.609 1 98.75 201 HIS B O 1
ATOM 4755 N N . GLN B 1 202 ? -0.144 27.109 20.656 1 98.69 202 GLN B N 1
ATOM 4756 C CA . GLN B 1 202 ? -0.875 27.422 21.891 1 98.69 202 GLN B CA 1
ATOM 4757 C C . GLN B 1 202 ? -1.792 26.266 22.281 1 98.69 202 GLN B C 1
ATOM 4759 O O . GLN B 1 202 ? -1.822 25.859 23.438 1 98.69 202 GLN B O 1
ATOM 4764 N N . ASN B 1 203 ? -2.555 25.766 21.328 1 98.81 203 ASN B N 1
ATOM 4765 C CA . ASN B 1 203 ? -3.459 24.656 21.578 1 98.81 203 ASN B CA 1
ATOM 4766 C C . ASN B 1 203 ? -2.701 23.422 22.047 1 98.81 203 ASN B C 1
ATOM 4768 O O . ASN B 1 203 ? -3.143 22.734 22.969 1 98.81 203 ASN B O 1
ATOM 4772 N N . MET B 1 204 ? -1.58 23.109 21.422 1 98.75 204 MET B N 1
ATOM 4773 C CA . MET B 1 204 ? -0.806 21.922 21.797 1 98.75 204 MET B CA 1
ATOM 4774 C C . MET B 1 204 ? -0.192 22.094 23.188 1 98.75 204 MET B C 1
ATOM 4776 O O . MET B 1 204 ? -0.104 21.141 23.953 1 98.75 204 MET B O 1
ATOM 4780 N N . THR B 1 205 ? 0.307 23.312 23.453 1 98.56 205 THR B N 1
ATOM 4781 C CA . THR B 1 205 ? 0.821 23.609 24.797 1 98.56 205 THR B CA 1
ATOM 4782 C C . THR B 1 205 ? -0.232 23.297 25.859 1 98.56 205 THR B C 1
ATOM 4784 O O . THR B 1 205 ? 0.049 22.609 26.844 1 98.56 205 THR B O 1
ATOM 4787 N N . LYS B 1 206 ? -1.382 23.828 25.641 1 98.56 206 LYS B N 1
ATOM 4788 C CA . LYS B 1 206 ? -2.488 23.578 26.562 1 98.56 206 LYS B CA 1
ATOM 4789 C C . LYS B 1 206 ? -2.779 22.094 26.688 1 98.56 206 LYS B C 1
ATOM 4791 O O . LYS B 1 206 ? -3.029 21.594 27.781 1 98.56 206 LYS B O 1
ATOM 4796 N N . ALA B 1 207 ? -2.805 2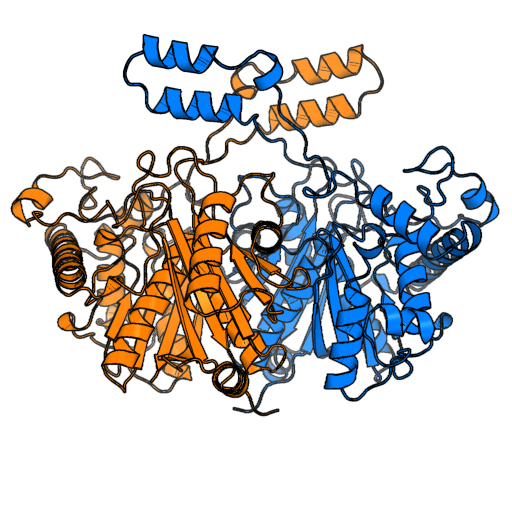1.344 25.594 1 98.69 207 ALA B N 1
ATOM 4797 C CA . ALA B 1 207 ? -3.072 19.906 25.562 1 98.69 207 ALA B CA 1
ATOM 4798 C C . ALA B 1 207 ? -2.057 19.156 26.422 1 98.69 207 ALA B C 1
ATOM 4800 O O . ALA B 1 207 ? -2.422 18.25 27.188 1 98.69 207 ALA B O 1
ATOM 4801 N N . TYR B 1 208 ? -0.786 19.438 26.219 1 98.25 208 TYR B N 1
ATOM 4802 C CA . TYR B 1 208 ? 0.251 18.812 27.031 1 98.25 208 TYR B CA 1
ATOM 4803 C C . TYR B 1 208 ? 0.051 19.141 28.516 1 98.25 208 TYR B C 1
ATOM 4805 O O . TYR B 1 208 ? 0.184 18.25 29.375 1 98.25 208 TYR B O 1
ATOM 4813 N N . ASP B 1 209 ? -0.205 20.391 28.781 1 98.12 209 ASP B N 1
ATOM 4814 C CA . ASP B 1 209 ? -0.328 20.859 30.156 1 98.12 209 ASP B CA 1
ATOM 4815 C C . ASP B 1 209 ? -1.513 20.188 30.859 1 98.12 209 ASP B C 1
ATOM 4817 O O . ASP B 1 209 ? -1.479 19.953 32.062 1 98.12 209 ASP B O 1
ATOM 4821 N N . GLU B 1 210 ? -2.535 19.828 30.141 1 97.62 210 GLU B N 1
ATOM 4822 C CA . GLU B 1 210 ? -3.707 19.188 30.734 1 97.62 210 GLU B CA 1
ATOM 4823 C C . GLU B 1 210 ? -3.574 17.672 30.719 1 97.62 210 GLU B C 1
ATOM 4825 O O . GLU B 1 210 ? -4.484 16.953 31.141 1 97.62 210 GLU B O 1
ATOM 4830 N N . GLY B 1 211 ? -2.521 17.141 30.188 1 97.94 211 GLY B N 1
ATOM 4831 C CA . GLY B 1 211 ? -2.242 15.711 30.219 1 97.94 211 GLY B CA 1
ATOM 4832 C C . GLY B 1 211 ? -2.98 14.93 29.141 1 97.94 211 GLY B C 1
ATOM 4833 O O . GLY B 1 211 ? -3.152 13.719 29.25 1 97.94 211 GLY B O 1
ATOM 4834 N N . PHE B 1 212 ? -3.357 15.578 28.109 1 98.31 212 PHE B N 1
ATOM 4835 C CA . PHE B 1 212 ? -4.168 14.969 27.062 1 98.31 212 PHE B CA 1
ATOM 4836 C C . PHE B 1 212 ? -3.428 13.805 26.406 1 98.31 212 PHE B C 1
ATOM 4838 O O . PHE B 1 212 ? -4.039 12.805 26.047 1 98.31 212 PHE B O 1
ATOM 4845 N N . PHE B 1 213 ? -2.121 13.867 26.281 1 98.12 213 PHE B N 1
ATOM 4846 C CA . PHE B 1 213 ? -1.352 12.93 25.484 1 98.12 213 PHE B CA 1
ATOM 4847 C C . PHE B 1 213 ? -0.782 11.812 26.344 1 98.12 213 PHE B C 1
ATOM 4849 O O . PHE B 1 213 ? -0.102 10.922 25.844 1 98.12 213 PHE B O 1
ATOM 4856 N N . THR B 1 214 ? -1.039 11.758 27.625 1 97.06 214 THR B N 1
ATOM 4857 C CA . THR B 1 214 ? -0.408 10.844 28.562 1 97.06 214 THR B CA 1
ATOM 4858 C C . THR B 1 214 ? -0.705 9.391 28.188 1 97.06 214 THR B C 1
ATOM 4860 O O . THR B 1 214 ? 0.144 8.516 28.375 1 97.06 214 THR B O 1
ATOM 4863 N N . ASP B 1 215 ? -1.854 9.141 27.688 1 97.19 215 ASP B N 1
ATOM 4864 C CA . ASP B 1 215 ? -2.248 7.77 27.359 1 97.19 215 ASP B CA 1
ATOM 4865 C C . ASP B 1 215 ? -2.18 7.512 25.859 1 97.19 215 ASP B C 1
ATOM 4867 O O . ASP B 1 215 ? -2.773 6.555 25.359 1 97.19 215 ASP B O 1
ATOM 4871 N N . MET B 1 216 ? -1.488 8.383 25.125 1 97.88 216 MET B N 1
ATOM 4872 C CA . MET B 1 216 ? -1.447 8.266 23.672 1 97.88 216 MET B CA 1
ATOM 4873 C C . MET B 1 216 ? -0.02 8.047 23.172 1 97.88 216 MET B C 1
ATOM 4875 O O . MET B 1 216 ? 0.193 7.551 22.062 1 97.88 216 MET B O 1
ATOM 4879 N N . ILE B 1 217 ? 0.957 8.43 23.984 1 98.62 217 ILE B N 1
ATOM 4880 C CA . ILE B 1 217 ? 2.344 8.461 23.531 1 98.62 217 ILE B CA 1
ATOM 4881 C C . ILE B 1 217 ? 3.18 7.484 24.344 1 98.62 217 ILE B C 1
ATOM 4883 O O . ILE B 1 217 ? 3.145 7.512 25.578 1 98.62 217 ILE B O 1
ATOM 4887 N N . THR B 1 218 ? 3.871 6.637 23.688 1 98.56 218 THR B N 1
ATOM 4888 C CA . THR B 1 218 ? 4.887 5.785 24.297 1 98.56 218 THR B CA 1
ATOM 4889 C C . THR B 1 218 ? 6.273 6.395 24.125 1 98.56 218 THR B C 1
ATOM 4891 O O . THR B 1 218 ? 6.746 6.566 23 1 98.56 218 THR B O 1
ATOM 4894 N N . PRO B 1 219 ? 6.902 6.723 25.25 1 98.44 219 PRO B N 1
ATOM 4895 C CA . PRO B 1 219 ? 8.273 7.23 25.125 1 98.44 219 PRO B CA 1
ATOM 4896 C C . PRO B 1 219 ? 9.18 6.289 24.344 1 98.44 219 PRO B C 1
ATOM 4898 O O . PRO B 1 219 ? 9.062 5.066 24.469 1 98.44 219 PRO B O 1
ATOM 4901 N N . ALA B 1 220 ? 10.023 6.883 23.578 1 98.31 220 ALA B N 1
ATOM 4902 C CA . ALA B 1 220 ? 10.906 6.074 22.75 1 98.31 220 ALA B CA 1
ATOM 4903 C C . ALA B 1 220 ? 12.258 6.758 22.562 1 98.31 220 ALA B C 1
ATOM 4905 O O . ALA B 1 220 ? 12.32 7.973 22.344 1 98.31 220 ALA B O 1
ATOM 4906 N N . PHE B 1 221 ? 13.32 5.949 22.703 1 97.62 221 PHE B N 1
ATOM 4907 C CA . PHE B 1 221 ? 14.688 6.332 22.375 1 97.62 221 PHE B CA 1
ATOM 4908 C C . PHE B 1 221 ? 15.07 7.625 23.078 1 97.62 221 PHE B C 1
ATOM 4910 O O . PHE B 1 221 ? 15.664 8.516 22.469 1 97.62 221 PHE B O 1
ATOM 4917 N N . GLY B 1 222 ? 14.656 7.809 24.281 1 96.38 222 GLY B N 1
ATOM 4918 C CA . GLY B 1 222 ? 15.07 8.914 25.125 1 96.38 222 GLY B CA 1
ATOM 4919 C C . GLY B 1 222 ? 14.18 10.133 25.016 1 96.38 222 GLY B C 1
ATOM 4920 O O . GLY B 1 222 ? 14.445 11.172 25.609 1 96.38 222 GLY B O 1
ATOM 4921 N N . LEU B 1 223 ? 13.172 10.055 24.234 1 97.94 223 LEU B N 1
ATOM 4922 C CA . LEU B 1 223 ? 12.258 11.172 24.062 1 97.94 223 LEU B CA 1
ATOM 4923 C C . LEU B 1 223 ? 10.891 10.852 24.656 1 97.94 223 LEU B C 1
ATOM 4925 O O . LEU B 1 223 ? 10.312 9.797 24.375 1 97.94 223 LEU B O 1
ATOM 4929 N N . ASN B 1 224 ? 10.375 11.828 25.406 1 97.44 224 ASN B N 1
ATOM 4930 C CA . ASN B 1 224 ? 9.102 11.602 26.078 1 97.44 224 ASN B CA 1
ATOM 4931 C C . ASN B 1 224 ? 8 12.492 25.516 1 97.44 224 ASN B C 1
ATOM 4933 O O . ASN B 1 224 ? 6.812 12.188 25.656 1 97.44 224 ASN B O 1
ATOM 4937 N N . THR B 1 225 ? 8.422 13.609 25.016 1 97.62 225 THR B N 1
ATOM 4938 C CA . THR B 1 225 ? 7.473 14.555 24.438 1 97.62 225 THR B CA 1
ATOM 4939 C C . THR B 1 225 ? 7.922 14.992 23.047 1 97.62 225 THR B C 1
ATOM 4941 O O . THR B 1 225 ? 9.109 14.898 22.703 1 97.62 225 THR B O 1
ATOM 4944 N N . ASP B 1 226 ? 6.973 15.375 22.281 1 98.5 226 ASP B N 1
ATOM 4945 C CA . ASP B 1 226 ? 7.309 15.93 20.969 1 98.5 226 ASP B CA 1
ATOM 4946 C C . ASP B 1 226 ? 8.273 17.109 21.094 1 98.5 226 ASP B C 1
ATOM 4948 O O . ASP B 1 226 ? 8.148 17.922 22.016 1 98.5 226 ASP B O 1
ATOM 4952 N N . ASN B 1 227 ? 9.195 17.219 20.156 1 98.25 227 ASN B N 1
ATOM 4953 C CA . ASN B 1 227 ? 10.195 18.25 20.406 1 98.25 227 ASN B CA 1
ATOM 4954 C C . ASN B 1 227 ? 10.133 19.359 19.359 1 98.25 227 ASN B C 1
ATOM 4956 O O . ASN B 1 227 ? 11.109 20.078 19.156 1 98.25 227 ASN B O 1
ATOM 4960 N N . ASN B 1 228 ? 9.031 19.438 18.625 1 98.12 228 ASN B N 1
ATOM 4961 C CA . ASN B 1 228 ? 8.828 20.547 17.703 1 98.12 228 ASN B CA 1
ATOM 4962 C C . ASN B 1 228 ? 8.039 21.688 18.359 1 98.12 228 ASN B C 1
ATOM 4964 O O . ASN B 1 228 ? 7.992 22.797 17.844 1 98.12 228 ASN B O 1
ATOM 4968 N N . LEU B 1 229 ? 7.414 21.438 19.5 1 98.19 229 LEU B N 1
ATOM 4969 C CA . LEU B 1 229 ? 6.547 22.375 20.188 1 98.19 229 LEU B CA 1
ATOM 4970 C C . LEU B 1 229 ? 7.34 23.594 20.672 1 98.19 229 LEU B C 1
ATOM 4972 O O . LEU B 1 229 ? 8.406 23.438 21.266 1 98.19 229 LEU B O 1
ATOM 4976 N N . ARG B 1 230 ? 6.816 24.734 20.391 1 97.75 230 ARG B N 1
ATOM 4977 C CA . ARG B 1 230 ? 7.355 25.984 20.891 1 97.75 230 ARG B CA 1
ATOM 4978 C C . ARG B 1 230 ? 6.359 26.688 21.812 1 97.75 230 ARG B C 1
ATOM 4980 O O . ARG B 1 230 ? 5.551 27.5 21.375 1 97.75 230 ARG B O 1
ATOM 4987 N N . ARG B 1 231 ? 6.547 26.609 23.031 1 97.19 231 ARG B N 1
ATOM 4988 C CA . ARG B 1 231 ? 5.605 27.094 24.047 1 97.19 231 ARG B CA 1
ATOM 4989 C C . ARG B 1 231 ? 5.625 28.609 24.109 1 97.19 231 ARG B C 1
ATOM 4991 O O . ARG B 1 231 ? 4.625 29.234 24.469 1 97.19 231 ARG B O 1
ATOM 4998 N N . ASP B 1 232 ? 6.781 29.203 23.719 1 96.44 232 ASP B N 1
ATOM 4999 C CA . ASP B 1 232 ? 6.965 30.625 23.938 1 96.44 232 ASP B CA 1
ATOM 5000 C C . ASP B 1 232 ? 6.871 31.391 22.609 1 96.44 232 ASP B C 1
ATOM 5002 O O . ASP B 1 232 ? 7.305 32.531 22.531 1 96.44 232 ASP B O 1
ATOM 5006 N N . THR B 1 233 ? 6.414 30.734 21.625 1 97.19 233 THR B N 1
ATOM 5007 C CA . THR B 1 233 ? 6.305 31.422 20.344 1 97.19 233 THR B CA 1
ATOM 5008 C C . THR B 1 233 ? 5.293 32.562 20.422 1 97.19 233 THR B C 1
ATOM 5010 O O . THR B 1 233 ? 4.461 32.594 21.344 1 97.19 233 THR B O 1
ATOM 5013 N N . SER B 1 234 ? 5.434 33.594 19.578 1 98.12 234 SER B N 1
ATOM 5014 C CA . SER B 1 234 ? 4.57 34.75 19.5 1 98.12 234 SER B CA 1
ATOM 5015 C C . SER B 1 234 ? 4.504 35.281 18.062 1 98.12 234 SER B C 1
ATOM 5017 O O . SER B 1 234 ? 5.324 34.906 17.219 1 98.12 234 SER B O 1
ATOM 5019 N N . LEU B 1 235 ? 3.477 36.094 17.859 1 98.25 235 LEU B N 1
ATOM 5020 C CA . LEU B 1 235 ? 3.369 36.719 16.531 1 98.25 235 LEU B CA 1
ATOM 5021 C C . LEU B 1 235 ? 4.602 37.531 16.219 1 98.25 235 LEU B C 1
ATOM 5023 O O . LEU B 1 235 ? 5.043 37.594 15.07 1 98.25 235 LEU B O 1
ATOM 5027 N N . GLU B 1 236 ? 5.148 38.25 17.203 1 98.06 236 GLU B N 1
ATOM 5028 C CA . GLU B 1 236 ? 6.348 39.062 17.031 1 98.06 236 GLU B CA 1
ATOM 5029 C C . GLU B 1 236 ? 7.539 38.219 16.609 1 98.06 236 GLU B C 1
ATOM 5031 O O . GLU B 1 236 ? 8.281 38.562 15.695 1 98.06 236 GLU B O 1
ATOM 5036 N N . LYS B 1 237 ? 7.742 37.125 17.297 1 97.81 237 LYS B N 1
ATOM 5037 C CA . LYS B 1 237 ? 8.844 36.219 16.969 1 97.81 237 LYS B CA 1
ATOM 5038 C C . LYS B 1 237 ? 8.672 35.625 15.578 1 97.81 237 LYS B C 1
ATOM 5040 O O . LYS B 1 237 ? 9.633 35.531 14.812 1 97.81 237 LYS B O 1
ATOM 5045 N N . LEU B 1 238 ? 7.434 35.188 15.289 1 98.25 238 LEU B N 1
ATOM 5046 C CA . LEU B 1 238 ?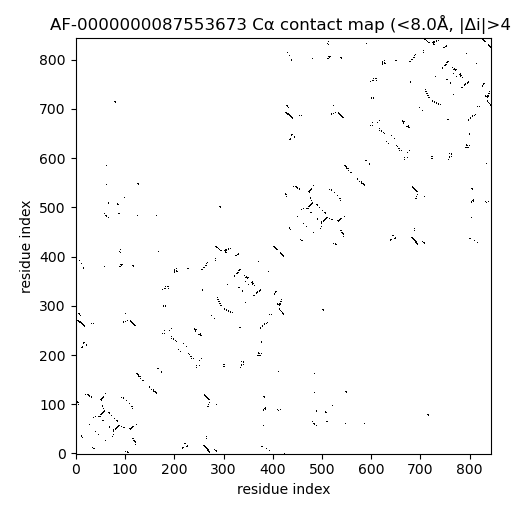 7.145 34.594 13.992 1 98.25 238 LEU B CA 1
ATOM 5047 C C . LEU B 1 238 ? 7.371 35.594 12.859 1 98.25 238 LEU B C 1
ATOM 5049 O O . LEU B 1 238 ? 7.848 35.219 11.789 1 98.25 238 LEU B O 1
ATOM 5053 N N . ALA B 1 239 ? 7.008 36.844 13.062 1 97 239 ALA B N 1
ATOM 5054 C CA . ALA B 1 239 ? 7.113 37.875 12.047 1 97 239 ALA B CA 1
ATOM 5055 C C . ALA B 1 239 ? 8.57 38.125 11.664 1 97 239 ALA B C 1
ATOM 5057 O O . ALA B 1 239 ? 8.859 38.656 10.586 1 97 239 ALA B O 1
ATOM 5058 N N . GLN B 1 240 ? 9.484 37.75 12.516 1 96.88 240 GLN B N 1
ATOM 5059 C CA . GLN B 1 240 ? 10.906 38 12.297 1 96.88 240 GLN B CA 1
ATOM 5060 C C . GLN B 1 240 ? 11.531 36.938 11.422 1 96.88 240 GLN B C 1
ATOM 5062 O O . GLN B 1 240 ? 12.641 37.094 10.914 1 96.88 240 GLN B O 1
ATOM 5067 N N . LEU B 1 241 ? 10.852 35.906 11.234 1 97 241 LEU B N 1
ATOM 5068 C CA . LEU B 1 241 ? 11.414 34.781 10.484 1 97 241 LEU B CA 1
ATOM 5069 C C . LEU B 1 241 ? 11.461 35.094 8.992 1 97 241 LEU B C 1
ATOM 5071 O O . LEU B 1 241 ? 10.547 35.719 8.461 1 97 241 LEU B O 1
ATOM 5075 N N . LYS B 1 242 ? 12.461 34.625 8.297 1 96.88 242 LYS B N 1
ATOM 5076 C CA . LYS B 1 242 ? 12.625 34.844 6.867 1 96.88 242 LYS B CA 1
ATOM 5077 C C . LYS B 1 242 ? 11.852 33.812 6.055 1 96.88 242 LYS B C 1
ATOM 5079 O O . LYS B 1 242 ? 11.695 32.656 6.488 1 96.88 242 LYS B O 1
ATOM 5084 N N . PRO B 1 243 ? 11.422 34.219 4.832 1 96.69 243 PRO B N 1
ATOM 5085 C CA . PRO B 1 243 ? 10.797 33.219 3.947 1 96.69 243 PRO B CA 1
ATOM 5086 C C . PRO B 1 243 ? 11.719 32.062 3.635 1 96.69 243 PRO B C 1
ATOM 5088 O O . PRO B 1 243 ? 12.922 32.25 3.436 1 96.69 243 PRO B O 1
ATOM 5091 N N . ALA B 1 244 ? 11.156 30.922 3.57 1 95.06 244 ALA B N 1
ATOM 5092 C CA . ALA B 1 244 ? 11.953 29.703 3.492 1 95.06 244 ALA B CA 1
ATOM 5093 C C . ALA B 1 244 ? 12.078 29.219 2.049 1 95.06 244 ALA B C 1
ATOM 5095 O O . ALA B 1 244 ? 13.055 28.562 1.689 1 95.06 244 ALA B O 1
ATOM 5096 N N . PHE B 1 245 ? 11.141 29.5 1.157 1 94.19 245 PHE B N 1
ATOM 5097 C CA . PHE B 1 245 ? 11.094 28.875 -0.163 1 94.19 245 PHE B CA 1
ATOM 5098 C C . PHE B 1 245 ? 11.242 29.938 -1.257 1 94.19 245 PHE B C 1
ATOM 5100 O O . PHE B 1 245 ? 11.969 29.719 -2.23 1 94.19 245 PHE B O 1
ATOM 5107 N N . ASP B 1 246 ? 10.477 30.984 -1.172 1 93.62 246 ASP B N 1
ATOM 5108 C CA . ASP B 1 246 ? 10.672 32.188 -1.974 1 93.62 246 ASP B CA 1
ATOM 5109 C C . ASP B 1 246 ? 11.32 33.281 -1.15 1 93.62 246 ASP B C 1
ATOM 5111 O O . ASP B 1 246 ? 10.633 34.062 -0.489 1 93.62 246 ASP B O 1
ATOM 5115 N N . LYS B 1 247 ? 12.547 33.5 -1.319 1 92 247 LYS B N 1
ATOM 5116 C CA . LYS B 1 247 ? 13.344 34.344 -0.44 1 92 247 LYS B CA 1
ATOM 5117 C C . LYS B 1 247 ? 13 35.812 -0.639 1 92 247 LYS B C 1
ATOM 5119 O O . LYS B 1 247 ? 13.164 36.625 0.276 1 92 247 LYS B O 1
ATOM 5124 N N . GLN B 1 248 ? 12.539 36.125 -1.764 1 91.88 248 GLN B N 1
ATOM 5125 C CA . GLN B 1 248 ? 12.312 37.531 -2.076 1 91.88 248 GLN B CA 1
ATOM 5126 C C . GLN B 1 248 ? 10.891 37.938 -1.739 1 91.88 248 GLN B C 1
ATOM 5128 O O . GLN B 1 248 ? 10.664 39 -1.177 1 91.88 248 GLN B O 1
ATOM 5133 N N . ASN B 1 249 ? 9.961 37.125 -2.037 1 92.19 249 ASN B N 1
ATOM 5134 C CA . ASN B 1 249 ? 8.57 37.562 -1.929 1 92.19 249 ASN B CA 1
ATOM 5135 C C . ASN B 1 249 ? 7.715 36.531 -1.207 1 92.19 249 ASN B C 1
ATOM 5137 O O . ASN B 1 249 ? 6.484 36.625 -1.202 1 92.19 249 ASN B O 1
ATOM 5141 N N . GLY B 1 250 ? 8.367 35.594 -0.58 1 96.69 250 GLY B N 1
ATOM 5142 C CA . GLY B 1 250 ? 7.617 34.469 -0.011 1 96.69 250 GLY B CA 1
ATOM 5143 C C . GLY B 1 250 ? 6.969 34.812 1.319 1 96.69 250 GLY B C 1
ATOM 5144 O O . GLY B 1 250 ? 7.305 35.812 1.941 1 96.69 250 GLY B O 1
ATOM 5145 N N . THR B 1 251 ? 5.934 34.062 1.69 1 98.12 251 THR B N 1
ATOM 5146 C CA . THR B 1 251 ? 5.215 34.25 2.947 1 98.12 251 THR B CA 1
ATOM 5147 C C . THR B 1 251 ? 5.391 33.031 3.857 1 98.12 251 THR B C 1
ATOM 5149 O O . THR B 1 251 ? 5.074 33.094 5.047 1 98.12 251 THR B O 1
ATOM 5152 N N . LEU B 1 252 ? 5.855 31.938 3.295 1 98.5 252 LEU B N 1
ATOM 5153 C CA . LEU B 1 252 ? 6.074 30.734 4.09 1 98.5 252 LEU B CA 1
ATOM 5154 C C . LEU B 1 252 ? 7.414 30.797 4.812 1 98.5 252 LEU B C 1
ATOM 5156 O O . LEU B 1 252 ? 8.438 31.141 4.215 1 98.5 252 LEU B O 1
ATOM 5160 N N . THR B 1 253 ? 7.402 30.5 6.066 1 98.06 253 THR B N 1
ATOM 5161 C CA . THR B 1 253 ? 8.602 30.484 6.895 1 98.06 253 THR B CA 1
ATOM 5162 C C . THR B 1 253 ? 8.703 29.172 7.664 1 98.06 253 THR B C 1
ATOM 5164 O O . THR B 1 253 ? 7.785 28.344 7.617 1 98.06 253 THR B O 1
ATOM 5167 N N . ALA B 1 254 ? 9.828 29.047 8.375 1 96.5 254 ALA B N 1
ATOM 5168 C CA . ALA B 1 254 ? 10 27.875 9.234 1 96.5 254 ALA B CA 1
ATOM 5169 C C . ALA B 1 254 ? 8.961 27.859 10.359 1 96.5 254 ALA B C 1
ATOM 5171 O O . ALA B 1 254 ? 8.688 26.812 10.945 1 96.5 254 ALA B O 1
ATOM 5172 N N . GLY B 1 255 ? 8.375 29 10.625 1 97.62 255 GLY B N 1
ATOM 5173 C CA . GLY B 1 255 ? 7.422 29.109 11.719 1 97.62 255 GLY B CA 1
ATOM 5174 C C . GLY B 1 255 ? 6.012 28.719 11.328 1 97.62 255 GLY B C 1
ATOM 5175 O O . GLY B 1 255 ? 5.207 28.344 12.18 1 97.62 255 GLY B O 1
ATOM 5176 N N . ASN B 1 256 ? 5.695 28.906 10.047 1 98.5 256 ASN B N 1
ATOM 5177 C CA . ASN B 1 256 ? 4.336 28.609 9.609 1 98.5 256 ASN B CA 1
ATOM 5178 C C . ASN B 1 256 ? 4.309 27.469 8.609 1 98.5 256 ASN B C 1
ATOM 5180 O O . ASN B 1 256 ? 3.4 27.375 7.781 1 98.5 256 ASN B O 1
ATOM 5184 N N . SER B 1 257 ? 5.371 26.641 8.594 1 98.19 257 SER B N 1
ATOM 5185 C CA . SER B 1 257 ? 5.527 25.406 7.832 1 98.19 257 SER B CA 1
ATOM 5186 C C . SER B 1 257 ? 6.051 24.281 8.719 1 98.19 257 SER B C 1
ATOM 5188 O O . SER B 1 257 ? 6.785 24.516 9.68 1 98.19 257 SER B O 1
ATOM 5190 N N . THR B 1 258 ? 5.621 23.062 8.414 1 97.44 258 THR B N 1
ATOM 5191 C CA . THR B 1 258 ? 6.125 21.953 9.203 1 97.44 258 THR B CA 1
ATOM 5192 C C . THR B 1 258 ? 7.566 21.625 8.82 1 97.44 258 THR B C 1
ATOM 5194 O O . THR B 1 258 ? 7.934 21.688 7.645 1 97.44 258 THR B O 1
ATOM 5197 N N . PRO B 1 259 ? 8.398 21.328 9.781 1 95.38 259 PRO B N 1
ATOM 5198 C CA . PRO B 1 259 ? 9.734 20.812 9.477 1 95.38 259 PRO B CA 1
ATOM 5199 C C . PRO B 1 259 ? 9.742 19.328 9.125 1 95.38 259 PRO B C 1
ATOM 5201 O O . PRO B 1 259 ? 8.742 18.641 9.328 1 95.38 259 PRO B O 1
ATOM 5204 N N . PHE B 1 260 ? 10.867 18.859 8.57 1 95.12 260 PHE B N 1
ATOM 5205 C CA . PHE B 1 260 ? 11.055 17.406 8.438 1 95.12 260 PHE B CA 1
ATOM 5206 C C . PHE B 1 260 ? 11.195 16.766 9.812 1 95.12 260 PHE B C 1
ATOM 5208 O O . PHE B 1 260 ? 11.852 17.297 10.695 1 95.12 260 PHE B O 1
ATOM 5215 N N . THR B 1 261 ? 10.516 15.695 9.945 1 97.75 261 THR B N 1
ATOM 5216 C CA . THR B 1 261 ? 10.469 15.086 11.273 1 97.75 261 THR B CA 1
ATOM 5217 C C . THR B 1 261 ? 10.43 13.57 11.164 1 97.75 261 THR B C 1
ATOM 5219 O O . THR B 1 261 ? 10.141 13.023 10.102 1 97.75 261 THR B O 1
ATOM 5222 N N . ASP B 1 262 ? 10.789 12.906 12.297 1 98.44 262 ASP B N 1
ATOM 5223 C CA . ASP B 1 262 ? 10.727 11.469 12.5 1 98.44 262 ASP B CA 1
ATOM 5224 C C . ASP B 1 262 ? 9.562 11.102 13.422 1 98.44 262 ASP B C 1
ATOM 5226 O O . ASP B 1 262 ? 9.25 11.836 14.359 1 98.44 262 ASP B O 1
ATOM 5230 N N . GLY B 1 263 ? 8.945 9.977 13.109 1 98.81 263 GLY B N 1
ATOM 5231 C CA . GLY B 1 263 ? 7.914 9.516 14.023 1 98.81 263 GLY B CA 1
ATOM 5232 C C . GLY B 1 263 ? 7.125 8.336 13.484 1 98.81 263 GLY B C 1
ATOM 5233 O O . GLY B 1 263 ? 7.316 7.926 12.336 1 98.81 263 GLY B O 1
ATOM 5234 N N . ALA B 1 264 ? 6.312 7.766 14.32 1 98.94 264 ALA B N 1
ATOM 5235 C CA . ALA B 1 264 ? 5.438 6.648 13.977 1 98.94 264 ALA B CA 1
ATOM 5236 C C . ALA B 1 264 ? 4.152 6.68 14.797 1 98.94 264 ALA B C 1
ATOM 5238 O O . ALA B 1 264 ? 4.145 7.172 15.93 1 98.94 264 ALA B O 1
ATOM 5239 N N . SER B 1 265 ? 3.096 6.227 14.227 1 98.94 265 SER B N 1
ATOM 5240 C CA . SER B 1 265 ? 1.804 6.133 14.898 1 98.94 265 SER B CA 1
ATOM 5241 C C . SER B 1 265 ? 1.07 4.855 14.516 1 98.94 265 SER B C 1
ATOM 5243 O O . SER B 1 265 ? 1.388 4.234 13.5 1 98.94 265 SER B O 1
ATOM 5245 N N . SER B 1 266 ? 0.156 4.379 15.32 1 98.94 266 SER B N 1
ATOM 5246 C CA . SER B 1 266 ? -0.635 3.178 15.078 1 98.94 266 SER B CA 1
ATOM 5247 C C . SER B 1 266 ? -2.027 3.297 15.688 1 98.94 266 SER B C 1
ATOM 5249 O O . SER B 1 266 ? -2.191 3.889 16.766 1 98.94 266 SER B O 1
ATOM 5251 N N . ILE B 1 267 ? -3.014 2.803 15.031 1 98.94 267 ILE B N 1
ATOM 5252 C CA . ILE B 1 267 ? -4.414 2.785 15.43 1 98.94 267 ILE B CA 1
ATOM 5253 C C . ILE B 1 267 ? -4.938 1.35 15.43 1 98.94 267 ILE B C 1
ATOM 5255 O O . ILE B 1 267 ? -4.738 0.613 14.461 1 98.94 267 ILE B O 1
ATOM 5259 N N . LEU B 1 268 ? -5.539 0.931 16.5 1 98.94 268 LEU B N 1
ATOM 5260 C CA . LEU B 1 268 ? -6.195 -0.37 16.578 1 98.94 268 LEU B CA 1
ATOM 5261 C C . LEU B 1 268 ? -7.668 -0.262 16.188 1 98.94 268 LEU B C 1
ATOM 5263 O O . LEU B 1 268 ? -8.422 0.501 16.797 1 98.94 268 LEU B O 1
ATOM 5267 N N . LEU B 1 269 ? -8.086 -0.966 15.172 1 99 269 LEU B N 1
ATOM 5268 C CA . LEU B 1 269 ? -9.453 -1.006 14.68 1 99 269 LEU B CA 1
ATOM 5269 C C . LEU B 1 269 ? -10.07 -2.385 14.898 1 99 269 LEU B C 1
ATOM 5271 O O . LEU B 1 269 ? -9.367 -3.395 14.867 1 99 269 LEU B O 1
ATOM 5275 N N . ALA B 1 270 ? -11.398 -2.408 15.055 1 98.94 270 ALA B N 1
ATOM 5276 C CA . ALA B 1 270 ? -12.047 -3.699 15.289 1 98.94 270 ALA B CA 1
ATOM 5277 C C . ALA B 1 270 ? -13.539 -3.625 15.008 1 98.94 270 ALA B C 1
ATOM 5279 O O . ALA B 1 270 ? -14.109 -2.535 14.93 1 98.94 270 ALA B O 1
ATOM 5280 N N . SER B 1 271 ? -14.109 -4.777 14.797 1 98.75 271 SER B N 1
ATOM 5281 C CA . SER B 1 271 ? -15.562 -4.898 14.93 1 98.75 271 SER B CA 1
ATOM 5282 C C . SER B 1 271 ? -16 -4.719 16.375 1 98.75 271 SER B C 1
ATOM 5284 O O . SER B 1 271 ? -15.195 -4.883 17.297 1 98.75 271 SER B O 1
ATOM 5286 N N . GLU B 1 272 ? -17.297 -4.395 16.562 1 98.62 272 GLU B N 1
ATOM 5287 C CA . GLU B 1 272 ? -17.828 -4.262 17.906 1 98.62 272 GLU B CA 1
ATOM 5288 C C . GLU B 1 272 ? -17.719 -5.578 18.672 1 98.62 272 GLU B C 1
ATOM 5290 O O . GLU B 1 272 ? -17.422 -5.582 19.875 1 98.62 272 GLU B O 1
ATOM 5295 N N . GLU B 1 273 ? -17.969 -6.664 17.984 1 98.44 273 GLU B N 1
ATOM 5296 C CA . GLU B 1 273 ? -17.922 -7.984 18.609 1 98.44 273 GLU B CA 1
ATOM 5297 C C . GLU B 1 273 ? -16.531 -8.305 19.125 1 98.44 273 GLU B C 1
ATOM 5299 O O . GLU B 1 273 ? -16.375 -8.75 20.266 1 98.44 273 GLU B O 1
ATOM 5304 N N . TRP B 1 274 ? -15.508 -8.055 18.328 1 98.62 274 TRP B N 1
ATOM 5305 C CA . TRP B 1 274 ? -14.133 -8.328 18.734 1 98.62 274 TRP B CA 1
ATOM 5306 C C . TRP B 1 274 ? -13.711 -7.43 19.891 1 98.62 274 TRP B C 1
ATOM 5308 O O . TRP B 1 274 ? -13 -7.871 20.797 1 98.62 274 TRP B O 1
ATOM 5318 N N . ALA B 1 275 ? -14.094 -6.176 19.828 1 98.75 275 ALA B N 1
ATOM 5319 C CA . ALA B 1 275 ? -13.789 -5.242 20.906 1 98.75 275 ALA B CA 1
ATOM 5320 C C . ALA B 1 275 ? -14.367 -5.727 22.234 1 98.75 275 ALA B C 1
ATOM 5322 O O . ALA B 1 275 ? -13.68 -5.723 23.266 1 98.75 275 ALA B O 1
ATOM 5323 N N . LYS B 1 276 ? -15.602 -6.137 22.188 1 98.5 276 LYS B N 1
ATOM 5324 C CA . LYS B 1 276 ? -16.281 -6.633 23.375 1 98.5 276 LYS B CA 1
ATOM 5325 C C . LYS B 1 276 ? -15.617 -7.895 23.906 1 98.5 276 LYS B C 1
ATOM 5327 O O . LYS B 1 276 ? -15.383 -8.023 25.109 1 98.5 276 LYS B O 1
ATOM 5332 N N . GLU B 1 277 ? -15.328 -8.781 23.031 1 98.31 277 GLU B N 1
ATOM 5333 C CA . GLU B 1 277 ? -14.695 -10.047 23.406 1 98.31 277 GLU B CA 1
ATOM 5334 C C . GLU B 1 277 ? -13.344 -9.812 24.062 1 98.31 277 GLU B C 1
ATOM 5336 O O . GLU B 1 277 ? -12.898 -10.617 24.891 1 98.31 277 GLU B O 1
ATOM 5341 N N . ASN B 1 278 ? -12.719 -8.719 23.734 1 98.19 278 ASN B N 1
ATOM 5342 C CA . ASN B 1 278 ? -11.383 -8.438 24.25 1 98.19 278 ASN B CA 1
ATOM 5343 C C . ASN B 1 278 ? -11.422 -7.328 25.312 1 98.19 278 ASN B C 1
ATOM 5345 O O . ASN B 1 278 ? -10.375 -6.793 25.688 1 98.19 278 ASN B O 1
ATOM 5349 N N . ASN B 1 279 ? -12.57 -6.934 25.734 1 98.12 279 ASN B N 1
ATOM 5350 C CA . ASN B 1 279 ? -12.797 -5.953 26.797 1 98.12 279 ASN B CA 1
ATOM 5351 C C . ASN B 1 279 ? -12.133 -4.617 26.469 1 98.12 279 ASN B C 1
ATOM 5353 O O . ASN B 1 279 ? -11.43 -4.047 27.312 1 98.12 279 ASN B O 1
ATOM 5357 N N . LEU B 1 280 ? -12.305 -4.215 25.234 1 98.5 280 LEU B N 1
ATOM 5358 C CA . LEU B 1 280 ? -11.758 -2.936 24.812 1 98.5 280 LEU B CA 1
ATOM 5359 C C . LEU B 1 280 ? -12.867 -1.906 24.609 1 98.5 280 LEU B C 1
ATOM 5361 O O . LEU B 1 280 ? -13.961 -2.248 24.156 1 98.5 280 LEU B O 1
ATOM 5365 N N . PRO B 1 281 ? -12.578 -0.689 24.922 1 97.62 281 PRO B N 1
ATOM 5366 C CA . PRO B 1 281 ? -13.586 0.358 24.703 1 97.62 281 PRO B CA 1
ATOM 5367 C C . PRO B 1 281 ? -13.75 0.728 23.234 1 97.62 281 PRO B C 1
ATOM 5369 O O . PRO B 1 281 ? -12.805 0.598 22.453 1 97.62 281 PRO B O 1
ATOM 5372 N N . ILE B 1 282 ? -14.93 1.154 22.875 1 98.69 282 ILE B N 1
ATOM 5373 C CA . ILE B 1 282 ? -15.156 1.774 21.562 1 98.69 282 ILE B CA 1
ATOM 5374 C C . ILE B 1 282 ? -15.031 3.291 21.688 1 98.69 282 ILE B C 1
ATOM 5376 O O . ILE B 1 282 ? -15.891 3.945 22.297 1 98.69 282 ILE B O 1
ATOM 5380 N N . LEU B 1 283 ? -14.008 3.828 21.109 1 98.88 283 LEU B N 1
ATOM 5381 C CA . LEU B 1 283 ? -13.719 5.25 21.25 1 98.88 283 LEU B CA 1
ATOM 5382 C C . LEU B 1 283 ? -14.547 6.07 20.266 1 98.88 283 LEU B C 1
ATOM 5384 O O . LEU B 1 283 ? -15.07 7.129 20.625 1 98.88 283 LEU B O 1
ATOM 5388 N N . ALA B 1 284 ? -14.641 5.668 19.078 1 98.94 284 ALA B N 1
ATOM 5389 C CA . ALA B 1 284 ? -15.375 6.273 17.969 1 98.94 284 ALA B CA 1
ATOM 5390 C C . ALA B 1 284 ? -15.484 5.301 16.797 1 98.94 284 ALA B C 1
ATOM 5392 O O . ALA B 1 284 ? -14.93 4.203 16.828 1 98.94 284 ALA B O 1
ATOM 5393 N N . TYR B 1 285 ? -16.297 5.668 15.852 1 98.94 285 TYR B N 1
ATOM 5394 C CA . TYR B 1 285 ? -16.453 4.875 14.633 1 98.94 285 TYR B CA 1
ATOM 5395 C C . TYR B 1 285 ? -15.961 5.648 13.414 1 98.94 285 TYR B C 1
ATOM 5397 O O . TYR B 1 285 ? -16.172 6.859 13.312 1 98.94 285 TYR B O 1
ATOM 5405 N N . ILE B 1 286 ? -15.25 4.957 12.523 1 98.88 286 ILE B N 1
ATOM 5406 C CA . ILE B 1 286 ? -15.055 5.5 11.18 1 98.88 286 ILE B CA 1
ATOM 5407 C C . ILE B 1 286 ? -16.328 5.297 10.352 1 98.88 286 ILE B C 1
ATOM 5409 O O . ILE B 1 286 ? -16.766 4.164 10.156 1 98.88 286 ILE B O 1
ATOM 5413 N N . THR B 1 287 ? -16.891 6.344 9.805 1 98.5 287 THR B N 1
ATOM 5414 C CA . THR B 1 287 ? -18.172 6.195 9.141 1 98.5 287 THR B CA 1
ATOM 5415 C C . THR B 1 287 ? -18.062 6.488 7.648 1 98.5 287 THR B C 1
ATOM 5417 O O . THR B 1 287 ? -18.703 5.828 6.828 1 98.5 287 THR B O 1
ATOM 5420 N N . PHE B 1 288 ? -17.281 7.562 7.273 1 98.38 288 PHE B N 1
ATOM 5421 C CA . PHE B 1 288 ? -17.094 7.902 5.871 1 98.38 288 PHE B CA 1
ATOM 5422 C C . PHE B 1 288 ? -15.633 8.234 5.59 1 98.38 288 PHE B C 1
ATOM 5424 O O . PHE B 1 288 ? -14.914 8.711 6.477 1 98.38 288 PHE B O 1
ATOM 5431 N N . SER B 1 289 ? -15.203 7.949 4.461 1 98.69 289 SER B N 1
ATOM 5432 C CA . SER B 1 289 ? -13.906 8.367 3.938 1 98.69 289 SER B CA 1
ATOM 5433 C C . SER B 1 289 ? -13.961 8.586 2.43 1 98.69 289 SER B C 1
ATOM 5435 O O . SER B 1 289 ? -14.766 7.965 1.734 1 98.69 289 SER B O 1
ATOM 5437 N N . GLU B 1 290 ? -13.18 9.508 1.977 1 98.44 290 GLU B N 1
ATOM 5438 C CA . GLU B 1 290 ? -13.117 9.844 0.557 1 98.44 290 GLU B CA 1
ATOM 5439 C C . GLU B 1 290 ? -11.711 10.258 0.147 1 98.44 290 GLU B C 1
ATOM 5441 O O . GLU B 1 290 ? -11.039 11 0.872 1 98.44 290 GLU B O 1
ATOM 5446 N N . VAL B 1 291 ? -11.234 9.695 -0.929 1 98.38 291 VAL B N 1
ATOM 5447 C CA . VAL B 1 291 ? -9.938 10.062 -1.493 1 98.38 291 VAL B CA 1
ATOM 5448 C C . VAL B 1 291 ? -10.141 10.844 -2.791 1 98.38 291 VAL B C 1
ATOM 5450 O O . VAL B 1 291 ? -11.117 10.609 -3.516 1 98.38 291 VAL B O 1
ATOM 5453 N N . ALA B 1 292 ? -9.273 11.797 -3.094 1 98.44 292 ALA B N 1
ATOM 5454 C CA . ALA B 1 292 ? -9.336 12.562 -4.336 1 98.44 292 ALA B CA 1
ATOM 5455 C C . ALA B 1 292 ? -7.938 12.906 -4.84 1 98.44 292 ALA B C 1
ATOM 5457 O O . ALA B 1 292 ? -6.977 12.906 -4.07 1 98.44 292 ALA B O 1
ATOM 5458 N N . GLY B 1 293 ? -7.82 13.055 -6.137 1 98.12 293 GLY B N 1
ATOM 5459 C CA . GLY B 1 293 ? -6.676 13.68 -6.785 1 98.12 293 GLY B CA 1
ATOM 5460 C C . GLY B 1 293 ? -7.008 15.016 -7.414 1 98.12 293 GLY B C 1
ATOM 5461 O O . GLY B 1 293 ? -8.172 15.406 -7.48 1 98.12 293 GLY B O 1
ATOM 5462 N N . ILE B 1 294 ? -5.984 15.703 -7.781 1 97.75 294 ILE B N 1
ATOM 5463 C CA . ILE B 1 294 ? -6.18 17 -8.406 1 97.75 294 ILE B CA 1
ATOM 5464 C C . ILE B 1 294 ? -5.098 17.234 -9.461 1 97.75 294 ILE B C 1
ATOM 5466 O O . ILE B 1 294 ? -3.994 16.703 -9.359 1 97.75 294 ILE B O 1
ATOM 5470 N N . GLU B 1 295 ? -5.457 17.875 -10.562 1 95.81 295 GLU B N 1
ATOM 5471 C CA . GLU B 1 295 ? -4.469 18.312 -11.547 1 95.81 295 GLU B CA 1
ATOM 5472 C C . GLU B 1 295 ? -3.602 19.438 -10.984 1 95.81 295 GLU B C 1
ATOM 5474 O O . GLU B 1 295 ? -4.113 20.484 -10.586 1 95.81 295 GLU B O 1
ATOM 5479 N N . TYR B 1 296 ? -2.307 19.219 -10.875 1 96.19 296 TYR B N 1
ATOM 5480 C CA . TYR B 1 296 ? -1.46 20.203 -10.211 1 96.19 296 TYR B CA 1
ATOM 5481 C C . TYR B 1 296 ? -0.266 20.578 -11.078 1 96.19 296 TYR B C 1
ATOM 5483 O O . TYR B 1 296 ? 0.565 21.406 -10.688 1 96.19 296 TYR B O 1
ATOM 5491 N N . VAL B 1 297 ? -0.131 19.953 -12.25 1 96.25 297 VAL B N 1
ATOM 5492 C CA . VAL B 1 297 ? 1.026 20.203 -13.102 1 96.25 297 VAL B CA 1
ATOM 5493 C C . VAL B 1 297 ? 0.852 21.531 -13.828 1 96.25 297 VAL B C 1
ATOM 5495 O O . VAL B 1 297 ? 1.736 22.391 -13.781 1 96.25 297 VAL B O 1
ATOM 5498 N N . GLU B 1 298 ? -0.302 21.703 -14.43 1 96 298 GLU B N 1
ATOM 5499 C CA . GLU B 1 298 ? -0.618 22.984 -15.07 1 96 298 GLU B CA 1
ATOM 5500 C C . GLU B 1 298 ? -1.027 24.031 -14.039 1 96 298 GLU B C 1
ATOM 5502 O O . GLU B 1 298 ? -0.583 25.172 -14.102 1 96 298 GLU B O 1
ATOM 5507 N N . ASN B 1 299 ? -1.879 23.625 -13.148 1 96.31 299 ASN B N 1
ATOM 5508 C CA . ASN B 1 299 ? -2.309 24.5 -12.062 1 96.31 299 ASN B CA 1
ATOM 5509 C C . ASN B 1 299 ? -1.475 24.281 -10.805 1 96.31 299 ASN B C 1
ATOM 5511 O O . ASN B 1 299 ? -1.993 23.828 -9.781 1 96.31 299 ASN B O 1
ATOM 5515 N N . LYS B 1 300 ? -0.331 24.75 -10.82 1 97.19 300 LYS B N 1
ATOM 5516 C CA . LYS B 1 300 ? 0.682 24.453 -9.805 1 97.19 300 LYS B CA 1
ATOM 5517 C C . LYS B 1 300 ? 0.21 24.875 -8.422 1 97.19 300 LYS B C 1
ATOM 5519 O O . LYS B 1 300 ? 0.622 24.281 -7.414 1 97.19 300 LYS B O 1
ATOM 5524 N N . GLN B 1 301 ? -0.699 25.844 -8.281 1 96.62 301 GLN B N 1
ATOM 5525 C CA . GLN B 1 301 ? -1.2 26.344 -7.004 1 96.62 301 GLN B CA 1
ATOM 5526 C C . GLN B 1 301 ? -2.105 25.312 -6.328 1 96.62 301 GLN B C 1
ATOM 5528 O O . GLN B 1 301 ? -2.428 25.453 -5.145 1 96.62 301 GLN B O 1
ATOM 5533 N N . ASN B 1 302 ? -2.436 24.219 -7.047 1 96.69 302 ASN B N 1
ATOM 5534 C CA . ASN B 1 302 ? -3.494 23.344 -6.562 1 96.69 302 ASN B CA 1
ATOM 5535 C C . ASN B 1 302 ? -2.924 22.078 -5.918 1 96.69 302 ASN B C 1
ATOM 5537 O O . ASN B 1 302 ? -3.674 21.25 -5.398 1 96.69 302 ASN B O 1
ATOM 5541 N N . LEU B 1 303 ? -1.618 21.906 -5.84 1 97.5 303 LEU B N 1
ATOM 5542 C CA . LEU B 1 303 ? -0.992 20.641 -5.48 1 97.5 303 LEU B CA 1
ATOM 5543 C C . LEU B 1 303 ? -1.57 20.109 -4.18 1 97.5 303 LEU B C 1
ATOM 5545 O O . LEU B 1 303 ? -1.856 18.906 -4.07 1 97.5 303 LEU B O 1
ATOM 5549 N N . LEU B 1 304 ? -1.74 20.922 -3.164 1 98.12 304 LEU B N 1
ATOM 5550 C CA . LEU B 1 304 ? -2.133 20.438 -1.843 1 98.12 304 LEU B CA 1
ATOM 5551 C C . LEU B 1 304 ? -3.602 20.734 -1.568 1 98.12 304 LEU B C 1
ATOM 5553 O O . LEU B 1 304 ? -4.012 20.844 -0.41 1 98.12 304 LEU B O 1
ATOM 5557 N N . LEU B 1 305 ? -4.457 20.844 -2.627 1 98.5 305 LEU B N 1
ATOM 5558 C CA . LEU B 1 305 ? -5.84 21.266 -2.43 1 98.5 305 LEU B CA 1
ATOM 5559 C C . LEU B 1 305 ? -6.809 20.156 -2.824 1 98.5 305 LEU B C 1
ATOM 5561 O O . LEU B 1 305 ? -8.016 20.375 -2.918 1 98.5 305 LEU B O 1
ATOM 5565 N N . ALA B 1 306 ? -6.32 18.922 -3.008 1 98.44 306 ALA B N 1
ATOM 5566 C CA . ALA B 1 306 ? -7.164 17.797 -3.385 1 98.44 306 ALA B CA 1
ATOM 5567 C C . ALA B 1 306 ? -8.281 17.578 -2.369 1 98.44 306 ALA B C 1
ATOM 5569 O O . ALA B 1 306 ? -9.383 17.172 -2.73 1 98.44 306 ALA B O 1
ATOM 5570 N N . PRO B 1 307 ? -8.109 17.859 -1.066 1 98.19 307 PRO B N 1
ATOM 5571 C CA . PRO B 1 307 ? -9.172 17.656 -0.081 1 98.19 307 PRO B CA 1
ATOM 5572 C C . PRO B 1 307 ? -10.422 18.469 -0.376 1 98.19 307 PRO B C 1
ATOM 5574 O O . PRO B 1 307 ? -11.508 18.156 0.107 1 98.19 307 PRO B O 1
ATOM 5577 N N . VAL B 1 308 ? -10.266 19.578 -1.134 1 97.88 308 VAL B N 1
ATOM 5578 C CA . VAL B 1 308 ? -11.422 20.375 -1.519 1 97.88 308 VAL B CA 1
ATOM 5579 C C . VAL B 1 308 ? -12.453 19.5 -2.213 1 97.88 308 VAL B C 1
ATOM 5581 O O . VAL B 1 308 ? -13.641 19.547 -1.894 1 97.88 308 VAL B O 1
ATOM 5584 N N . PHE B 1 309 ? -11.992 18.609 -3.062 1 97.19 309 PHE B N 1
ATOM 5585 C CA . PHE B 1 309 ? -12.867 17.688 -3.791 1 97.19 309 PHE B CA 1
ATOM 5586 C C . PHE B 1 309 ? -13.344 16.562 -2.887 1 97.19 309 PHE B C 1
ATOM 5588 O O . PHE B 1 309 ? -14.523 16.188 -2.914 1 97.19 309 PHE B O 1
ATOM 5595 N N . ALA B 1 310 ? -12.422 16 -2.119 1 98.38 310 ALA B N 1
ATOM 5596 C CA . ALA B 1 310 ? -12.75 14.867 -1.255 1 98.38 310 ALA B CA 1
ATOM 5597 C C . ALA B 1 310 ? -13.844 15.242 -0.258 1 98.38 310 ALA B C 1
ATOM 5599 O O . ALA B 1 310 ? -14.758 14.453 -0.012 1 98.38 310 ALA B O 1
ATOM 5600 N N . ALA B 1 311 ? -13.727 16.422 0.285 1 98.44 311 ALA B N 1
ATOM 5601 C CA . ALA B 1 311 ? -14.703 16.891 1.271 1 98.44 311 ALA B CA 1
ATOM 5602 C C . ALA B 1 311 ? -16.094 17.031 0.647 1 98.44 311 ALA B C 1
ATOM 5604 O O . ALA B 1 311 ? -17.078 16.578 1.228 1 98.44 311 ALA B O 1
ATOM 5605 N N . ASP B 1 312 ? -16.141 17.656 -0.492 1 97.88 312 ASP B N 1
ATOM 5606 C CA . ASP B 1 312 ? -17.422 17.859 -1.178 1 97.88 312 ASP B CA 1
ATOM 5607 C C . ASP B 1 312 ? -18.109 16.516 -1.435 1 97.88 312 ASP B C 1
ATOM 5609 O O . ASP B 1 312 ? -19.281 16.344 -1.083 1 97.88 312 ASP B O 1
ATOM 5613 N N . ARG B 1 313 ? -17.375 15.578 -2.014 1 97.69 313 ARG B N 1
ATOM 5614 C CA . ARG B 1 313 ? -17.938 14.273 -2.348 1 97.69 313 ARG B CA 1
ATOM 5615 C C . ARG B 1 313 ? -18.359 13.516 -1.092 1 97.69 313 ARG B C 1
ATOM 5617 O O . ARG B 1 313 ? -19.422 12.914 -1.058 1 97.69 313 ARG B O 1
ATOM 5624 N N . MET B 1 314 ? -17.531 13.547 -0.058 1 98.06 314 MET B N 1
ATOM 5625 C CA . MET B 1 314 ? -17.812 12.812 1.174 1 98.06 314 MET B CA 1
ATOM 5626 C C . MET B 1 314 ? -19.047 13.359 1.866 1 98.06 314 MET B C 1
ATOM 5628 O O . MET B 1 314 ? -19.891 12.594 2.332 1 98.06 314 MET B O 1
ATOM 5632 N N . LEU B 1 315 ? -19.156 14.672 1.979 1 98 315 LEU B N 1
ATOM 5633 C CA . LEU B 1 315 ? -20.297 15.305 2.652 1 98 315 LEU B CA 1
ATOM 5634 C C . LEU B 1 315 ? -21.594 15.008 1.916 1 98 315 LEU B C 1
ATOM 5636 O O . LEU B 1 315 ? -22.625 14.781 2.545 1 98 315 LEU B O 1
ATOM 5640 N N . LYS B 1 316 ? -21.547 15.023 0.589 1 97.19 316 LYS B N 1
ATOM 5641 C CA . LYS B 1 316 ? -22.719 14.656 -0.202 1 97.19 316 LYS B CA 1
ATOM 5642 C C . LYS B 1 316 ? -23.156 13.227 0.095 1 97.19 316 LYS B C 1
ATOM 5644 O O . LYS B 1 316 ? -24.344 12.969 0.305 1 97.19 316 LYS B O 1
ATOM 5649 N N . LYS B 1 317 ? -22.203 12.312 0.16 1 96.38 317 LYS B N 1
ATOM 5650 C CA . LYS B 1 317 ? -22.516 10.914 0.453 1 96.38 317 LYS B CA 1
ATOM 5651 C C . LYS B 1 317 ? -23.078 10.758 1.863 1 96.38 317 LYS B C 1
ATOM 5653 O O . LYS B 1 317 ? -23.953 9.93 2.096 1 96.38 317 LYS B O 1
ATOM 5658 N N . ALA B 1 318 ? -22.5 11.516 2.75 1 97.06 318 ALA B N 1
ATOM 5659 C CA . ALA B 1 318 ? -22.891 11.398 4.152 1 97.06 318 ALA B CA 1
ATOM 5660 C C . ALA B 1 318 ? -24.203 12.125 4.422 1 97.06 318 ALA B C 1
ATOM 5662 O O . ALA B 1 318 ? -24.844 11.906 5.453 1 97.06 318 ALA B O 1
ATOM 5663 N N . GLY B 1 319 ? -24.625 13.023 3.518 1 97.06 319 GLY B N 1
ATOM 5664 C CA . GLY B 1 319 ? -25.781 13.875 3.758 1 97.06 319 GLY B CA 1
ATOM 5665 C C . GLY B 1 319 ? -25.562 14.867 4.887 1 97.06 319 GLY B C 1
ATOM 5666 O O . GLY B 1 319 ? -26.453 15.086 5.703 1 97.06 319 GLY B O 1
ATOM 5667 N N . MET B 1 320 ? -24.312 15.398 4.965 1 96.94 320 MET B N 1
ATOM 5668 C CA . MET B 1 320 ? -23.938 16.312 6.039 1 96.94 320 MET B CA 1
ATOM 5669 C C . MET B 1 320 ? -23.391 17.625 5.473 1 96.94 320 MET B C 1
ATOM 5671 O O . MET B 1 320 ? -23.062 17.703 4.285 1 96.94 320 MET B O 1
ATOM 5675 N N . SER B 1 321 ? -23.375 18.594 6.324 1 95.69 321 SER B N 1
ATOM 5676 C CA . SER B 1 321 ? -22.734 19.859 6.02 1 95.69 321 SER B CA 1
ATOM 5677 C C . SER B 1 321 ? -21.422 20.031 6.797 1 95.69 321 SER B C 1
ATOM 5679 O O . SER B 1 321 ? -21.219 19.375 7.824 1 95.69 321 SER B O 1
ATOM 5681 N N . LEU B 1 322 ? -20.641 20.875 6.266 1 96.38 322 LEU B N 1
ATOM 5682 C CA . LEU B 1 322 ? -19.344 21.094 6.891 1 96.38 322 LEU B CA 1
ATOM 5683 C C . LEU B 1 322 ? -19.5 21.656 8.305 1 96.38 322 LEU B C 1
ATOM 5685 O O . LEU B 1 322 ? -18.625 21.453 9.156 1 96.38 322 LEU B O 1
ATOM 5689 N N . GLU B 1 323 ? -20.625 22.297 8.664 1 96.75 323 GLU B N 1
ATOM 5690 C CA . GLU B 1 323 ? -20.859 22.922 9.953 1 96.75 323 GLU B CA 1
ATOM 5691 C C . GLU B 1 323 ? -21.344 21.922 10.984 1 96.75 323 GLU B C 1
ATOM 5693 O O . GLU B 1 323 ? -21.406 22.219 12.18 1 96.75 323 GLU B O 1
ATOM 5698 N N . ASP B 1 324 ? -21.562 20.719 10.609 1 96.88 324 ASP B N 1
ATOM 5699 C CA . ASP B 1 324 ? -22.234 19.719 11.438 1 96.88 324 ASP B CA 1
ATOM 5700 C C . ASP B 1 324 ? -21.25 19.078 12.422 1 96.88 324 ASP B C 1
ATOM 5702 O O . ASP B 1 324 ? -21.656 18.297 13.281 1 96.88 324 ASP B O 1
ATOM 5706 N N . PHE B 1 325 ? -20.062 19.453 12.422 1 98.5 325 PHE B N 1
ATOM 5707 C CA . PHE B 1 325 ? -19.062 18.703 13.164 1 98.5 325 PHE B CA 1
ATOM 5708 C C . PHE B 1 325 ? -18.672 19.422 14.453 1 98.5 325 PHE B C 1
ATOM 5710 O O . PHE B 1 325 ? -18.688 20.656 14.508 1 98.5 325 PHE B O 1
ATOM 5717 N N . ASP B 1 326 ? -18.328 18.641 15.438 1 98.62 326 ASP B N 1
ATOM 5718 C CA . ASP B 1 326 ? -17.922 19.156 16.734 1 98.62 326 ASP B CA 1
ATOM 5719 C C . ASP B 1 326 ? -16.438 19.516 16.75 1 98.62 326 ASP B C 1
ATOM 5721 O O . ASP B 1 326 ? -16.016 20.406 17.484 1 98.62 326 ASP B O 1
ATOM 5725 N N . TYR B 1 327 ? -15.688 18.734 15.992 1 98.81 327 TYR B N 1
ATOM 5726 C CA . TYR B 1 327 ? -14.25 18.953 15.883 1 98.81 327 TYR B CA 1
ATOM 5727 C C . TYR B 1 327 ? -13.773 18.797 14.445 1 98.81 327 TYR B C 1
ATOM 5729 O O . TYR B 1 327 ? -14.344 18.016 13.68 1 98.81 327 TYR B O 1
ATOM 5737 N N . TYR B 1 328 ? -12.789 19.578 14.102 1 98.81 328 TYR B N 1
ATOM 5738 C CA . TYR B 1 328 ? -12.109 19.484 12.812 1 98.81 328 TYR B CA 1
ATOM 5739 C C . TYR B 1 328 ? -10.617 19.234 13 1 98.81 328 TYR B C 1
ATOM 5741 O O . TYR B 1 328 ? -9.945 19.969 13.734 1 98.81 328 TYR B O 1
ATOM 5749 N N . GLU B 1 329 ? -10.133 18.188 12.453 1 98.88 329 GLU B N 1
ATOM 5750 C CA . GLU B 1 329 ? -8.703 17.906 12.352 1 98.88 329 GLU B CA 1
ATOM 5751 C C . GLU B 1 329 ? -8.211 18.031 10.914 1 98.88 329 GLU B C 1
ATOM 5753 O O . GLU B 1 329 ? -8.32 17.094 10.133 1 98.88 329 GLU B O 1
ATOM 5758 N N . ILE B 1 330 ? -7.676 19.156 10.578 1 98.69 330 ILE B N 1
ATOM 5759 C CA . ILE B 1 330 ? -7.133 19.422 9.25 1 98.69 330 ILE B CA 1
ATOM 5760 C C . ILE B 1 330 ? -5.605 19.438 9.312 1 98.69 330 ILE B C 1
ATOM 5762 O O . ILE B 1 330 ? -5.02 20.188 10.102 1 98.69 330 ILE B O 1
ATOM 5766 N N . HIS B 1 331 ? -4.992 18.578 8.523 1 98.69 331 HIS B N 1
ATOM 5767 C CA . HIS B 1 331 ? -3.535 18.469 8.484 1 98.69 331 HIS B CA 1
ATOM 5768 C C . HIS B 1 331 ? -2.904 19.797 8.086 1 98.69 331 HIS B C 1
ATOM 5770 O O . HIS B 1 331 ? -3.213 20.344 7.027 1 98.69 331 HIS B O 1
ATOM 5776 N N . GLU B 1 332 ? -1.987 20.266 8.961 1 98.19 332 GLU B N 1
ATOM 5777 C CA . GLU B 1 332 ? -1.352 21.562 8.781 1 98.19 332 GLU B CA 1
ATOM 5778 C C . GLU B 1 332 ? 0.051 21.422 8.195 1 98.19 332 GLU B C 1
ATOM 5780 O O . GLU B 1 332 ? 1.023 21.906 8.773 1 98.19 332 GLU B O 1
ATOM 5785 N N . ALA B 1 333 ? 0.123 20.828 6.988 1 98.06 333 ALA B N 1
ATOM 5786 C CA . ALA B 1 333 ? 1.452 20.766 6.383 1 98.06 333 ALA B CA 1
ATOM 5787 C C . ALA B 1 333 ? 2.072 22.156 6.285 1 98.06 333 ALA B C 1
ATOM 5789 O O . ALA B 1 333 ? 3.262 22.328 6.555 1 98.06 333 ALA B O 1
ATOM 5790 N N . PHE B 1 334 ? 1.325 23.094 5.809 1 98.56 334 PHE B N 1
ATOM 5791 C CA . PHE B 1 334 ? 1.59 24.531 5.75 1 98.56 334 PHE B CA 1
ATOM 5792 C C . PHE B 1 334 ? 0.366 25.328 6.184 1 98.56 334 PHE B C 1
ATOM 5794 O O . PHE B 1 334 ? -0.764 24.984 5.84 1 98.56 334 PHE B O 1
ATOM 5801 N N . ALA B 1 335 ? 0.659 26.406 6.922 1 98.81 335 ALA B N 1
ATOM 5802 C CA . ALA B 1 335 ? -0.46 27.266 7.301 1 98.81 335 ALA B CA 1
ATOM 5803 C C . ALA B 1 335 ? -1.223 27.75 6.07 1 98.81 335 ALA B C 1
ATOM 5805 O O . ALA B 1 335 ? -2.455 27.781 6.07 1 98.81 335 ALA B O 1
ATOM 5806 N N . ALA B 1 336 ? -0.5 28.062 5.039 1 98.75 336 ALA B N 1
ATOM 5807 C CA . ALA B 1 336 ? -1.092 28.609 3.816 1 98.75 336 ALA B CA 1
ATOM 5808 C C . ALA B 1 336 ? -2.051 27.594 3.186 1 98.75 336 ALA B C 1
ATOM 5810 O O . ALA B 1 336 ? -3.098 27.984 2.656 1 98.75 336 ALA B O 1
ATOM 5811 N N . GLN B 1 337 ? -1.664 26.359 3.178 1 98.38 337 GLN B N 1
ATOM 5812 C CA . GLN B 1 337 ? -2.502 25.328 2.578 1 98.38 337 GLN B CA 1
ATOM 5813 C C . GLN B 1 337 ? -3.824 25.188 3.326 1 98.38 337 GLN B C 1
ATOM 5815 O O . GLN B 1 337 ? -4.871 24.984 2.711 1 98.38 337 GLN B O 1
ATOM 5820 N N . VAL B 1 338 ? -3.824 25.188 4.637 1 98.62 338 VAL B N 1
ATOM 5821 C CA . VAL B 1 338 ? -5.031 25.094 5.453 1 98.62 338 VAL B CA 1
ATOM 5822 C C . VAL B 1 338 ? -5.941 26.281 5.172 1 98.62 338 VAL B C 1
ATOM 5824 O O . VAL B 1 338 ? -7.137 26.109 4.926 1 98.62 338 VAL B O 1
ATOM 5827 N N . LEU B 1 339 ? -5.332 27.453 5.207 1 98.69 339 LEU B N 1
ATOM 5828 C CA . LEU B 1 339 ? -6.094 28.688 5.035 1 98.69 339 LEU B CA 1
ATOM 5829 C C . LEU B 1 339 ? -6.703 28.766 3.639 1 98.69 339 LEU B C 1
ATOM 5831 O O . LEU B 1 339 ? -7.832 29.234 3.471 1 98.69 339 LEU B O 1
ATOM 5835 N N . ALA B 1 340 ? -5.961 28.344 2.621 1 98.56 340 ALA B N 1
ATOM 5836 C CA . ALA B 1 340 ? -6.488 28.312 1.26 1 98.56 340 ALA B CA 1
ATOM 5837 C C . ALA B 1 340 ? -7.672 27.359 1.158 1 98.56 340 ALA B C 1
ATOM 5839 O O . ALA B 1 340 ? -8.688 27.672 0.529 1 98.56 340 ALA B O 1
ATOM 5840 N N . THR B 1 341 ? -7.539 26.172 1.74 1 98.44 341 THR B N 1
ATOM 5841 C CA . THR B 1 341 ? -8.609 25.188 1.736 1 98.44 341 THR B CA 1
ATOM 5842 C C . THR B 1 341 ? -9.867 25.75 2.389 1 98.44 341 THR B C 1
ATOM 5844 O O . THR B 1 341 ? -10.969 25.641 1.837 1 98.44 341 THR B O 1
ATOM 5847 N N . LEU B 1 342 ? -9.703 26.359 3.557 1 98.06 342 LEU B N 1
ATOM 5848 C CA . LEU B 1 342 ? -10.836 26.938 4.273 1 98.06 342 LEU B CA 1
ATOM 5849 C C . LEU B 1 342 ? -11.477 28.062 3.453 1 98.06 342 LEU B C 1
ATOM 5851 O O . LEU B 1 342 ? -12.703 28.141 3.377 1 98.06 342 LEU B O 1
ATOM 5855 N N . LYS B 1 343 ? -10.633 28.875 2.867 1 97.94 343 LYS B N 1
ATOM 5856 C CA . LYS B 1 343 ? -11.125 29.969 2.035 1 97.94 343 LYS B CA 1
ATOM 5857 C C . LYS B 1 343 ? -11.977 29.453 0.881 1 97.94 343 LYS B C 1
ATOM 5859 O O . LYS B 1 343 ? -13.031 30 0.579 1 97.94 343 LYS B O 1
ATOM 5864 N N . ILE B 1 344 ? -11.531 28.391 0.236 1 98 344 ILE B N 1
ATOM 5865 C CA . ILE B 1 344 ? -12.242 27.797 -0.891 1 98 344 ILE B CA 1
ATOM 5866 C C . ILE B 1 344 ? -13.562 27.203 -0.411 1 98 344 ILE B C 1
ATOM 5868 O O . ILE B 1 344 ? -14.602 27.375 -1.06 1 98 344 ILE B O 1
ATOM 5872 N N . TRP B 1 345 ? -13.562 26.516 0.743 1 97.44 345 TRP B N 1
ATOM 5873 C CA . TRP B 1 345 ? -14.766 25.891 1.281 1 97.44 345 TRP B CA 1
ATOM 5874 C C . TRP B 1 345 ? -15.805 26.938 1.656 1 97.44 345 TRP B C 1
ATOM 5876 O O . TRP B 1 345 ? -17 26.672 1.627 1 97.44 345 TRP B O 1
ATOM 5886 N N . GLU B 1 346 ? -15.391 28.156 1.954 1 95.94 346 GLU B N 1
ATOM 5887 C CA . GLU B 1 346 ? -16.281 29.156 2.516 1 95.94 346 GLU B CA 1
ATOM 5888 C C . GLU B 1 346 ? -16.734 30.172 1.454 1 95.94 346 GLU B C 1
ATOM 5890 O O . GLU B 1 346 ? -17.594 31 1.706 1 95.94 346 GLU B O 1
ATOM 5895 N N . ASN B 1 347 ? -16.219 30.094 0.274 1 96.44 347 ASN B N 1
ATOM 5896 C CA . ASN B 1 347 ? -16.453 31.094 -0.764 1 96.44 347 ASN B CA 1
ATOM 5897 C C . ASN B 1 347 ? -17.078 30.469 -2.006 1 96.44 347 ASN B C 1
ATOM 5899 O O . ASN B 1 347 ? -16.484 29.609 -2.646 1 96.44 347 ASN B O 1
ATOM 5903 N N . ASP B 1 348 ? -18.219 30.953 -2.428 1 96.31 348 ASP B N 1
ATOM 5904 C CA . ASP B 1 348 ? -18.969 30.406 -3.549 1 96.31 348 ASP B CA 1
ATOM 5905 C C . ASP B 1 348 ? -18.188 30.5 -4.852 1 96.31 348 ASP B C 1
ATOM 5907 O O . ASP B 1 348 ? -18.109 29.547 -5.621 1 96.31 348 ASP B O 1
ATOM 5911 N N . ASP B 1 349 ? -17.625 31.656 -5.133 1 96.62 349 ASP B N 1
ATOM 5912 C CA . ASP B 1 349 ? -16.922 31.891 -6.391 1 96.62 349 ASP B CA 1
ATOM 5913 C C . ASP B 1 349 ? -15.703 30.969 -6.512 1 96.62 349 ASP B C 1
ATOM 5915 O O . ASP B 1 349 ? -15.438 30.422 -7.582 1 96.62 349 ASP B O 1
ATOM 5919 N N . LEU B 1 350 ? -15 30.828 -5.457 1 96.44 350 LEU B N 1
ATOM 5920 C CA . LEU B 1 350 ? -13.836 29.953 -5.469 1 96.44 350 LEU B CA 1
ATOM 5921 C C . LEU B 1 350 ? -14.258 28.484 -5.59 1 96.44 350 LEU B C 1
ATOM 5923 O O . LEU B 1 350 ? -13.617 27.719 -6.301 1 96.44 350 LEU B O 1
ATOM 5927 N N . ALA B 1 351 ? -15.266 28.109 -4.809 1 96.19 351 ALA B N 1
ATOM 5928 C CA . ALA B 1 351 ? -15.781 26.75 -4.891 1 96.19 351 ALA B CA 1
ATOM 5929 C C . ALA B 1 351 ? -16.172 26.391 -6.324 1 96.19 351 ALA B C 1
ATOM 5931 O O . ALA B 1 351 ? -15.859 25.297 -6.805 1 96.19 351 ALA B O 1
ATOM 5932 N N . LYS B 1 352 ? -16.797 27.281 -7 1 95.44 352 LYS B N 1
ATOM 5933 C CA . LYS B 1 352 ? -17.25 27.078 -8.375 1 95.44 352 LYS B CA 1
ATOM 5934 C C . LYS B 1 352 ? -16.062 26.891 -9.312 1 95.44 352 LYS B C 1
ATOM 5936 O O . LYS B 1 352 ? -16.141 26.125 -10.281 1 95.44 352 LYS B O 1
ATOM 5941 N N . LYS B 1 353 ? -15.016 27.562 -9.047 1 92.88 353 LYS B N 1
ATOM 5942 C CA . LYS B 1 353 ? -13.797 27.406 -9.844 1 92.88 353 LYS B CA 1
ATOM 5943 C C . LYS B 1 353 ? -13.266 25.984 -9.742 1 92.88 353 LYS B C 1
ATOM 5945 O O . LYS B 1 353 ? -12.57 25.5 -10.648 1 92.88 353 LYS B O 1
ATOM 5950 N N . PHE B 1 354 ? -13.586 25.312 -8.672 1 93.56 354 PHE B N 1
ATOM 5951 C CA . PHE B 1 354 ? -13.195 23.922 -8.484 1 93.56 354 PHE B CA 1
ATOM 5952 C C . PHE B 1 354 ? -14.289 22.984 -8.977 1 93.56 354 PHE B C 1
ATOM 5954 O O . PHE B 1 354 ? -14.211 21.766 -8.766 1 93.56 354 PHE B O 1
ATOM 5961 N N . GLY B 1 355 ? -15.297 23.453 -9.57 1 91.88 355 GLY B N 1
ATOM 5962 C CA . GLY B 1 355 ? -16.375 22.625 -10.086 1 91.88 355 GLY B CA 1
ATOM 5963 C C . GLY B 1 355 ? -17.344 22.188 -9.008 1 91.88 355 GLY B C 1
ATOM 5964 O O . GLY B 1 355 ? -18.125 21.25 -9.219 1 91.88 355 GLY B O 1
ATOM 5965 N N . ILE B 1 356 ? -17.234 22.766 -7.836 1 94.12 356 ILE B N 1
ATOM 5966 C CA . ILE B 1 356 ? -18.172 22.5 -6.742 1 94.12 356 ILE B CA 1
ATOM 5967 C C . ILE B 1 356 ? -19.359 23.453 -6.832 1 94.12 356 ILE B C 1
ATOM 5969 O O . ILE B 1 356 ? -19.188 24.641 -7.109 1 94.12 356 ILE B O 1
ATOM 5973 N N . GLU B 1 357 ? -20.5 22.953 -6.637 1 93.44 357 GLU B N 1
ATOM 5974 C CA . GLU B 1 357 ? -21.734 23.703 -6.898 1 93.44 357 GLU B CA 1
ATOM 5975 C C . GLU B 1 357 ? -21.812 24.953 -6.035 1 93.44 357 GLU B C 1
ATOM 5977 O O . GLU B 1 357 ? -22.219 26.016 -6.512 1 93.44 357 GLU B O 1
ATOM 5982 N N . LYS B 1 358 ? -21.547 24.812 -4.789 1 93.81 358 LYS B N 1
ATOM 5983 C CA . LYS B 1 358 ? -21.547 25.938 -3.855 1 93.81 358 LYS B CA 1
ATOM 5984 C C . LYS B 1 358 ? -20.562 25.688 -2.715 1 93.81 358 LYS B C 1
ATOM 5986 O O . LYS B 1 358 ? -20.047 24.578 -2.553 1 93.81 358 LYS B O 1
ATOM 5991 N N . ALA B 1 359 ? -20.297 26.781 -2.018 1 95.69 359 ALA B N 1
ATOM 5992 C CA . ALA B 1 359 ? -19.438 26.672 -0.84 1 95.69 359 ALA B CA 1
ATOM 5993 C C . ALA B 1 359 ? -19.938 25.594 0.115 1 95.69 359 ALA B C 1
ATOM 5995 O O . ALA B 1 359 ? -21.141 25.438 0.29 1 95.69 359 ALA B O 1
ATOM 5996 N N . LEU B 1 360 ? -18.984 24.891 0.706 1 95.75 360 LEU B N 1
ATOM 5997 C CA . LEU B 1 360 ? -19.328 23.812 1.622 1 95.75 360 LEU B CA 1
ATOM 5998 C C . LEU B 1 360 ? -19.812 24.359 2.961 1 95.75 360 LEU B C 1
ATOM 6000 O O . LEU B 1 360 ? -20.562 23.703 3.682 1 95.75 360 LEU B O 1
ATOM 6004 N N . GLY B 1 361 ? -19.281 25.547 3.311 1 94.31 361 GLY B N 1
ATOM 6005 C CA . GLY B 1 361 ? -19.625 26.203 4.566 1 94.31 361 GLY B CA 1
ATOM 6006 C C . GLY B 1 361 ? -18.422 26.719 5.332 1 94.31 361 GLY B C 1
ATOM 6007 O O . GLY B 1 361 ? -17.297 26.609 4.855 1 94.31 361 GLY B O 1
ATOM 6008 N N . LYS B 1 362 ? -18.719 27.328 6.48 1 94.44 362 LYS B N 1
ATOM 6009 C CA . LYS B 1 362 ? -17.688 27.891 7.332 1 94.44 362 LYS B CA 1
ATOM 6010 C C . LYS B 1 362 ? -17.484 27.062 8.594 1 94.44 362 LYS B C 1
ATOM 6012 O O . LYS B 1 362 ? -18.469 26.688 9.25 1 94.44 362 LYS B O 1
ATOM 6017 N N . ILE B 1 363 ? -16.234 26.766 8.82 1 94.5 363 ILE B N 1
ATOM 6018 C CA . ILE B 1 363 ? -15.984 26.031 10.047 1 94.5 363 ILE B CA 1
ATOM 6019 C C . ILE B 1 363 ? -15.719 27 11.195 1 94.5 363 ILE B C 1
ATOM 6021 O O . ILE B 1 363 ? -15.133 28.062 10.992 1 94.5 363 ILE B O 1
ATOM 6025 N N . ASP B 1 364 ? -16.219 26.672 12.367 1 96 364 ASP B N 1
ATOM 6026 C CA . ASP B 1 364 ? -15.828 27.391 13.578 1 96 364 ASP B CA 1
ATOM 6027 C C . ASP B 1 364 ? -14.352 27.156 13.898 1 96 364 ASP B C 1
ATOM 6029 O O . ASP B 1 364 ? -13.953 26.047 14.266 1 96 364 ASP B O 1
ATOM 6033 N N . ARG B 1 365 ? -13.594 28.172 13.82 1 96.12 365 ARG B N 1
ATOM 6034 C CA . ARG B 1 365 ? -12.141 28.078 13.984 1 96.12 365 ARG B CA 1
ATOM 6035 C C . ARG B 1 365 ? -11.781 27.625 15.398 1 96.12 365 ARG B C 1
ATOM 6037 O O . ARG B 1 365 ? -10.68 27.125 15.633 1 96.12 365 ARG B O 1
ATOM 6044 N N . ASN B 1 366 ? -12.641 27.828 16.344 1 97.25 366 ASN B N 1
ATOM 6045 C CA . ASN B 1 366 ? -12.406 27.391 17.719 1 97.25 366 ASN B CA 1
ATOM 6046 C C . ASN B 1 366 ? -12.516 25.875 17.859 1 97.25 366 ASN B C 1
ATOM 6048 O O . ASN B 1 366 ? -12.109 25.312 18.875 1 97.25 366 ASN B O 1
ATOM 6052 N N . LYS B 1 367 ? -13.031 25.203 16.844 1 98.44 367 LYS B N 1
ATOM 6053 C CA . LYS B 1 367 ? -13.188 23.75 16.844 1 98.44 367 LYS B CA 1
ATOM 6054 C C . LYS B 1 367 ? -12.109 23.094 16 1 98.44 367 LYS B C 1
ATOM 6056 O O . LYS B 1 367 ? -12.07 21.859 15.883 1 98.44 367 LYS B O 1
ATOM 6061 N N . LEU B 1 368 ? -11.219 23.906 15.43 1 98.62 368 LEU B N 1
ATOM 6062 C CA . LEU B 1 368 ? -10.195 23.422 14.523 1 98.62 368 LEU B CA 1
ATOM 6063 C C . LEU B 1 368 ? -8.922 23.062 15.281 1 98.62 368 LEU B C 1
ATOM 6065 O O . LEU B 1 368 ? -8.344 23.906 15.969 1 98.62 368 LEU B O 1
ATOM 6069 N N . ASN B 1 369 ? -8.484 21.859 15.125 1 98.69 369 ASN B N 1
ATOM 6070 C CA . ASN B 1 369 ? -7.227 21.391 15.711 1 98.69 369 ASN B CA 1
ATOM 6071 C C . ASN B 1 369 ? -7.07 21.859 17.156 1 98.69 369 ASN B C 1
ATOM 6073 O O . ASN B 1 369 ? -6.055 22.453 17.516 1 98.69 369 ASN B O 1
ATOM 6077 N N . VAL B 1 370 ? -7.992 21.484 17.984 1 98.75 370 VAL B N 1
ATOM 6078 C CA . VAL B 1 370 ? -8.156 22.078 19.312 1 98.75 370 VAL B CA 1
ATOM 6079 C C . VAL B 1 370 ? -7.074 21.547 20.25 1 98.75 370 VAL B C 1
ATOM 6081 O O . VAL B 1 370 ? -6.859 22.094 21.344 1 98.75 370 VAL B O 1
ATOM 6084 N N . LYS B 1 371 ? -6.336 20.516 19.859 1 98.75 371 LYS B N 1
ATOM 6085 C CA . LYS B 1 371 ? -5.227 19.984 20.641 1 98.75 371 LYS B CA 1
ATOM 6086 C C . LYS B 1 371 ? -3.896 20.172 19.922 1 98.75 371 LYS B C 1
ATOM 6088 O O . LYS B 1 371 ? -2.936 19.438 20.172 1 98.75 371 LYS B O 1
ATOM 6093 N N . GLY B 1 372 ? -3.91 21.125 19.031 1 98.31 372 GLY B N 1
ATOM 6094 C CA . GLY B 1 372 ? -2.736 21.344 18.203 1 98.31 372 GLY B CA 1
ATOM 6095 C C . GLY B 1 372 ? -2.777 20.594 16.891 1 98.31 372 GLY B C 1
ATOM 6096 O O . GLY B 1 372 ? -3.438 19.562 16.781 1 98.31 372 GLY B O 1
ATOM 6097 N N . GLY B 1 373 ? -2.129 21.141 15.898 1 97.88 373 GLY B N 1
ATOM 6098 C CA . GLY B 1 373 ? -2 20.531 14.594 1 97.88 373 GLY B CA 1
ATOM 6099 C C . GLY B 1 373 ? -0.561 20.234 14.203 1 97.88 373 GLY B C 1
ATOM 6100 O O . GLY B 1 373 ? 0.337 20.297 15.047 1 97.88 373 GLY B O 1
ATOM 6101 N N . SER B 1 374 ? -0.332 19.906 12.969 1 98.56 374 SER B N 1
ATOM 6102 C CA . SER B 1 374 ? 0.971 19.453 12.492 1 98.56 374 SER B CA 1
ATOM 6103 C C . SER B 1 374 ? 2.014 20.562 12.602 1 98.56 374 SER B C 1
ATOM 6105 O O . SER B 1 374 ? 3.205 20.281 12.75 1 98.56 374 SER B O 1
ATOM 6107 N N . LEU B 1 375 ? 1.586 21.828 12.539 1 98.69 375 LEU B N 1
ATOM 6108 C CA . LEU B 1 375 ? 2.541 22.922 12.672 1 98.69 375 LEU B CA 1
ATOM 6109 C C . LEU B 1 375 ? 3.223 22.891 14.039 1 98.69 375 LEU B C 1
ATOM 6111 O O . LEU B 1 375 ? 4.391 23.266 14.164 1 98.69 375 LEU B O 1
ATOM 6115 N N . ALA B 1 376 ? 2.512 22.438 15.031 1 98.62 376 ALA B N 1
ATOM 6116 C CA . ALA B 1 376 ? 3.055 22.375 16.391 1 98.62 376 ALA B CA 1
ATOM 6117 C C . ALA B 1 376 ? 3.654 21 16.672 1 98.62 376 ALA B C 1
ATOM 6119 O O . ALA B 1 376 ? 4.738 20.906 17.25 1 98.62 376 ALA B O 1
ATOM 6120 N N . VAL B 1 377 ? 2.998 19.906 16.328 1 97.94 377 VAL B N 1
ATOM 6121 C CA . VAL B 1 377 ? 3.406 18.547 16.656 1 97.94 377 VAL B CA 1
ATOM 6122 C C . VAL B 1 377 ? 4.52 18.094 15.719 1 97.94 377 VAL B C 1
ATOM 6124 O O . VAL B 1 377 ? 5.422 17.359 16.125 1 97.94 377 VAL B O 1
ATOM 6127 N N . ALA B 1 378 ? 4.473 18.438 14.523 1 96.06 378 ALA B N 1
ATOM 6128 C CA . ALA B 1 378 ? 5.316 18.016 13.414 1 96.06 378 ALA B CA 1
ATOM 6129 C C . ALA B 1 378 ? 4.551 17.094 12.461 1 96.06 378 ALA B C 1
ATOM 6131 O O . ALA B 1 378 ? 3.324 16.984 12.555 1 96.06 378 ALA B O 1
ATOM 6132 N N . HIS B 1 379 ? 5.352 16.656 11.406 1 98.06 379 HIS B N 1
ATOM 6133 C CA . HIS B 1 379 ? 4.66 15.961 10.32 1 98.06 379 HIS B CA 1
ATOM 6134 C C . HIS B 1 379 ? 5.516 14.844 9.75 1 98.06 379 HIS B C 1
ATOM 6136 O O . HIS B 1 379 ? 5.914 14.898 8.578 1 98.06 379 HIS B O 1
ATOM 6142 N N . PRO B 1 380 ? 5.82 13.797 10.609 1 98.62 380 PRO B N 1
ATOM 6143 C CA . PRO B 1 380 ? 6.285 12.602 9.898 1 98.62 380 PRO B CA 1
ATOM 6144 C C . PRO B 1 380 ? 5.258 12.07 8.906 1 98.62 380 PRO B C 1
ATOM 6146 O O . PRO B 1 380 ? 4.164 11.656 9.305 1 98.62 380 PRO B O 1
ATOM 6149 N N . PHE B 1 381 ? 5.574 12.039 7.688 1 97.94 381 PHE B N 1
ATOM 6150 C CA . PHE B 1 381 ? 4.648 11.938 6.562 1 97.94 381 PHE B CA 1
ATOM 6151 C C . PHE B 1 381 ? 3.598 10.867 6.82 1 97.94 381 PHE B C 1
ATOM 6153 O O . PHE B 1 381 ? 2.455 11.172 7.156 1 97.94 381 PHE B O 1
ATOM 6160 N N . ALA B 1 382 ? 3.988 9.609 6.895 1 98.69 382 ALA B N 1
ATOM 6161 C CA . ALA B 1 382 ? 3.045 8.492 6.949 1 98.69 382 ALA B CA 1
ATOM 6162 C C . ALA B 1 382 ? 2.457 8.336 8.352 1 98.69 382 ALA B C 1
ATOM 6164 O O . ALA B 1 382 ? 1.435 7.672 8.531 1 98.69 382 ALA B O 1
ATOM 6165 N N . ALA B 1 383 ? 3.018 8.953 9.344 1 98.81 383 ALA B N 1
ATOM 6166 C CA . ALA B 1 383 ? 2.566 8.797 10.727 1 98.81 383 ALA B CA 1
ATOM 6167 C C . ALA B 1 383 ? 1.475 9.805 11.062 1 98.81 383 ALA B C 1
ATOM 6169 O O . ALA B 1 383 ? 0.766 9.656 12.062 1 98.81 383 ALA B O 1
ATOM 6170 N N . THR B 1 384 ? 1.308 10.812 10.219 1 98.81 384 THR B N 1
ATOM 6171 C CA . THR B 1 384 ? 0.418 11.93 10.508 1 98.81 384 THR B CA 1
ATOM 6172 C C . THR B 1 384 ? -1.031 11.461 10.594 1 98.81 384 THR B C 1
ATOM 6174 O O . THR B 1 384 ? -1.772 11.875 11.484 1 98.81 384 THR B O 1
ATOM 6177 N N . GLY B 1 385 ? -1.417 10.578 9.664 1 98.75 385 GLY B N 1
ATOM 6178 C CA . GLY B 1 385 ? -2.789 10.102 9.641 1 98.75 385 GLY B CA 1
ATOM 6179 C C . GLY B 1 385 ? -3.199 9.414 10.93 1 98.75 385 GLY B C 1
ATOM 6180 O O . GLY B 1 385 ? -4.273 9.68 11.469 1 98.75 385 GLY B O 1
ATOM 6181 N N . GLY B 1 386 ? -2.344 8.492 11.406 1 98.88 386 GLY B N 1
ATOM 6182 C CA . GLY B 1 386 ? -2.637 7.801 12.656 1 98.88 386 GLY B CA 1
ATOM 6183 C C . GLY B 1 386 ? -2.734 8.734 13.844 1 98.88 386 GLY B C 1
ATOM 6184 O O . GLY B 1 386 ? -3.602 8.562 14.703 1 98.88 386 GLY B O 1
ATOM 6185 N N . ARG B 1 387 ? -1.845 9.719 13.93 1 98.81 387 ARG B N 1
ATOM 6186 C CA . ARG B 1 387 ? -1.89 10.703 15.008 1 98.81 387 ARG B CA 1
ATOM 6187 C C . ARG B 1 387 ? -3.221 11.445 15.016 1 98.81 387 ARG B C 1
ATOM 6189 O O . ARG B 1 387 ? -3.84 11.609 16.062 1 98.81 387 ARG B O 1
ATOM 6196 N N . ILE B 1 388 ? -3.652 11.891 13.836 1 98.88 388 ILE B N 1
ATOM 6197 C CA . ILE B 1 388 ? -4.859 12.695 13.703 1 98.88 388 ILE B CA 1
ATOM 6198 C C . ILE B 1 388 ? -6.078 11.859 14.094 1 98.88 388 ILE B C 1
ATOM 6200 O O . ILE B 1 388 ? -6.938 12.32 14.852 1 98.88 388 ILE B O 1
ATOM 6204 N N . ILE B 1 389 ? -6.141 10.633 13.641 1 98.94 389 ILE B N 1
ATOM 6205 C CA . ILE B 1 389 ? -7.254 9.742 13.961 1 98.94 389 ILE B CA 1
ATOM 6206 C C . ILE B 1 389 ? -7.312 9.516 15.469 1 98.94 389 ILE B C 1
ATOM 6208 O O . ILE B 1 389 ? -8.383 9.594 16.078 1 98.94 389 ILE B O 1
ATOM 6212 N N . GLY B 1 390 ? -6.152 9.188 16.047 1 98.94 390 GLY B N 1
ATOM 6213 C CA . GLY B 1 390 ? -6.109 8.969 17.484 1 98.94 390 GLY B CA 1
ATOM 6214 C C . GLY B 1 390 ? -6.594 10.156 18.297 1 98.94 390 GLY B C 1
ATOM 6215 O O . GLY B 1 390 ? -7.402 10.008 19.219 1 98.94 390 GLY B O 1
ATOM 6216 N N . THR B 1 391 ? -6.117 11.344 17.969 1 98.88 391 THR B N 1
ATOM 6217 C CA . THR B 1 391 ? -6.492 12.57 18.672 1 98.88 391 THR B CA 1
ATOM 6218 C C . THR B 1 391 ? -7.996 12.805 18.578 1 98.88 391 THR B C 1
ATOM 6220 O O . THR B 1 391 ? -8.648 13.07 19.594 1 98.88 391 THR B O 1
ATOM 6223 N N . LEU B 1 392 ? -8.531 12.727 17.375 1 98.94 392 LEU B N 1
ATOM 6224 C CA . LEU B 1 392 ? -9.945 13 17.172 1 98.94 392 LEU B CA 1
ATOM 6225 C C . LEU B 1 392 ? -10.805 11.961 17.875 1 98.94 392 LEU B C 1
ATOM 6227 O O . LEU B 1 392 ? -11.852 12.289 18.438 1 98.94 392 LEU B O 1
ATOM 6231 N N . ALA B 1 393 ? -10.414 10.688 17.812 1 98.94 393 ALA B N 1
ATOM 6232 C CA . ALA B 1 393 ? -11.156 9.633 18.484 1 98.94 393 ALA B CA 1
ATOM 6233 C C . ALA B 1 393 ? -11.211 9.883 19.984 1 98.94 393 ALA B C 1
ATOM 6235 O O . ALA B 1 393 ? -12.258 9.688 20.609 1 98.94 393 ALA B O 1
ATOM 6236 N N . LYS B 1 394 ? -10.109 10.242 20.547 1 98.81 394 LYS B N 1
ATOM 6237 C CA . LYS B 1 394 ? -10.078 10.523 21.969 1 98.81 394 LYS B CA 1
ATOM 6238 C C . LYS B 1 394 ? -10.977 11.703 22.328 1 98.81 394 LYS B C 1
ATOM 6240 O O . LYS B 1 394 ? -11.711 11.664 23.312 1 98.81 394 LYS B O 1
ATOM 6245 N N . LEU B 1 395 ? -10.891 12.797 21.547 1 98.88 395 LEU B N 1
ATOM 6246 C CA . LEU B 1 395 ? -11.727 13.969 21.766 1 98.88 395 LEU B CA 1
ATOM 6247 C C . LEU B 1 395 ? -13.203 13.578 21.781 1 98.88 395 LEU B C 1
ATOM 6249 O O . LEU B 1 395 ? -13.945 13.992 22.688 1 98.88 395 LEU B O 1
ATOM 6253 N N . LEU B 1 396 ? -13.609 12.828 20.781 1 98.88 396 LEU B N 1
ATOM 6254 C CA . LEU B 1 396 ? -15.008 12.422 20.656 1 98.88 396 LEU B CA 1
ATOM 6255 C C . LEU B 1 396 ? -15.406 11.508 21.812 1 98.88 396 LEU B C 1
ATOM 6257 O O . LEU B 1 396 ? -16.516 11.617 22.344 1 98.88 396 LEU B O 1
ATOM 6261 N N . ASN B 1 397 ? -14.523 10.594 22.188 1 98.75 397 ASN B N 1
ATOM 6262 C CA . ASN B 1 397 ? -14.805 9.695 23.297 1 98.75 397 ASN B CA 1
ATOM 6263 C C . ASN B 1 397 ? -14.984 10.461 24.609 1 98.75 397 ASN B C 1
ATOM 6265 O O . ASN B 1 397 ? -15.883 10.156 25.391 1 98.75 397 ASN B O 1
ATOM 6269 N N . GLU B 1 398 ? -14.094 11.398 24.906 1 98.31 398 GLU B N 1
ATOM 6270 C CA . GLU B 1 398 ? -14.18 12.211 26.125 1 98.31 398 GLU B CA 1
ATOM 6271 C C . GLU B 1 398 ? -15.469 13.031 26.141 1 98.31 398 GLU B C 1
ATOM 6273 O O . GLU B 1 398 ? -16.078 13.219 27.188 1 98.31 398 GLU B O 1
ATOM 6278 N N . LYS B 1 399 ? -15.828 13.523 24.953 1 98.06 399 LYS B N 1
ATOM 6279 C CA . LYS B 1 399 ? -17.078 14.258 24.844 1 98.06 399 LYS B CA 1
ATOM 6280 C C . LYS B 1 399 ? -18.281 13.328 25.031 1 98.06 399 LYS B C 1
ATOM 6282 O O . LYS B 1 399 ? -19.328 13.75 25.531 1 98.06 399 LYS B O 1
ATOM 6287 N N . GLY B 1 400 ? -18.203 12.094 24.578 1 98.25 400 GLY B N 1
ATOM 6288 C CA . GLY B 1 400 ? -19.234 11.07 24.719 1 98.25 400 GLY B CA 1
ATOM 6289 C C . GLY B 1 400 ? -20.219 11.055 23.562 1 98.25 400 GLY B C 1
ATOM 6290 O O . GLY B 1 400 ? -21.125 10.227 23.531 1 98.25 400 GLY B O 1
ATOM 6291 N N . SER B 1 401 ? -20.078 12.008 22.641 1 98.06 401 SER B N 1
ATOM 6292 C CA . SER B 1 401 ? -20.953 12.109 21.469 1 98.06 401 SER B CA 1
ATOM 6293 C C . SER B 1 401 ? -20.344 12.984 20.391 1 98.06 401 SER B C 1
ATOM 6295 O O . SER B 1 401 ? -19.297 13.602 20.609 1 98.06 401 SER B O 1
ATOM 6297 N N . GLY B 1 402 ? -20.969 12.938 19.219 1 98.38 402 GLY B N 1
ATOM 6298 C CA . GLY B 1 402 ? -20.656 13.93 18.203 1 98.38 402 GLY B CA 1
ATOM 6299 C C . GLY B 1 402 ? -19.938 13.352 17 1 98.38 402 GLY B C 1
ATOM 6300 O O . GLY B 1 402 ? -19.891 12.125 16.828 1 98.38 402 GLY B O 1
ATOM 6301 N N . LYS B 1 403 ? -19.516 14.289 16.172 1 98.75 403 LYS B N 1
ATOM 6302 C CA . LYS B 1 403 ? -18.875 13.969 14.906 1 98.75 403 LYS B CA 1
ATOM 6303 C C . LYS B 1 403 ? -17.594 14.789 14.719 1 98.75 403 LYS B C 1
ATOM 6305 O O . LYS B 1 403 ? -17.516 15.938 15.156 1 98.75 403 LYS B O 1
ATOM 6310 N N . GLY B 1 404 ? -16.672 14.133 14.156 1 98.88 404 GLY B N 1
ATOM 6311 C CA . GLY B 1 404 ? -15.422 14.797 13.805 1 98.88 404 GLY B CA 1
ATOM 6312 C C . GLY B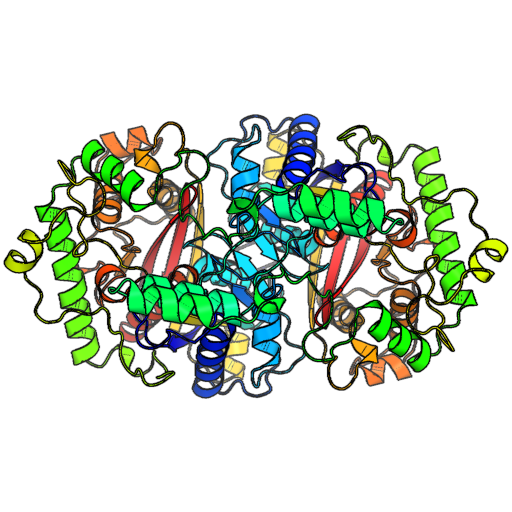 1 404 ? -15.078 14.672 12.328 1 98.88 404 GLY B C 1
ATOM 6313 O O . GLY B 1 404 ? -15.398 13.664 11.695 1 98.88 404 GLY B O 1
ATOM 6314 N N . PHE B 1 405 ? -14.453 15.758 11.789 1 98.81 405 PHE B N 1
ATOM 6315 C CA . PHE B 1 405 ? -14.07 15.859 10.391 1 98.81 405 PHE B CA 1
ATOM 6316 C C . PHE B 1 405 ? -12.555 15.883 10.25 1 98.81 405 PHE B C 1
ATOM 6318 O O . PHE B 1 405 ? -11.875 16.688 10.898 1 98.81 405 PHE B O 1
ATOM 6325 N N . ILE B 1 406 ? -12 14.969 9.43 1 98.94 406 ILE B N 1
ATOM 6326 C CA . ILE B 1 406 ? -10.562 14.93 9.156 1 98.94 406 ILE B CA 1
ATOM 6327 C C . ILE B 1 406 ? -10.305 15.289 7.699 1 98.94 406 ILE B C 1
ATOM 6329 O O . ILE B 1 406 ? -11.031 14.844 6.805 1 98.94 406 ILE B O 1
ATOM 6333 N N . SER B 1 407 ? -9.305 16.078 7.438 1 98.81 407 SER B N 1
ATOM 6334 C CA . SER B 1 407 ? -8.828 16.391 6.094 1 98.81 407 SER B CA 1
ATOM 6335 C C . SER B 1 407 ? -7.309 16.375 6.023 1 98.81 407 SER B C 1
ATOM 6337 O O . SER B 1 407 ? -6.637 17.047 6.801 1 98.81 407 SER B O 1
ATOM 6339 N N . ILE B 1 408 ? -6.746 15.586 5.113 1 98.88 408 ILE B N 1
ATOM 6340 C CA . ILE B 1 408 ? -5.301 15.484 4.953 1 98.88 408 ILE B CA 1
ATOM 6341 C C . ILE B 1 408 ? -4.93 15.648 3.48 1 98.88 408 ILE B C 1
ATOM 6343 O O . ILE B 1 408 ? -5.473 14.945 2.619 1 98.88 408 ILE B O 1
ATOM 6347 N N . CYS B 1 409 ? -4.047 16.594 3.191 1 98.56 409 CYS B N 1
ATOM 6348 C CA . CYS B 1 409 ? -3.496 16.766 1.852 1 98.56 409 CYS B CA 1
ATOM 6349 C C . CYS B 1 409 ? -2.217 15.961 1.684 1 98.56 409 CYS B C 1
ATOM 6351 O O . CYS B 1 409 ? -1.58 15.586 2.67 1 98.56 409 CYS B O 1
ATOM 6353 N N . ALA B 1 410 ? -1.827 15.688 0.475 1 98.31 410 ALA B N 1
ATOM 6354 C CA . ALA B 1 410 ? -0.641 14.867 0.231 1 98.31 410 ALA B CA 1
ATOM 6355 C C . ALA B 1 410 ? 0.062 15.297 -1.056 1 98.31 410 ALA B C 1
ATOM 6357 O O . ALA B 1 410 ? -0.553 15.898 -1.934 1 98.31 410 ALA B O 1
ATOM 6358 N N . ALA B 1 411 ? 1.348 14.953 -1.129 1 96.88 411 ALA B N 1
ATOM 6359 C CA . ALA B 1 411 ? 2.145 15.141 -2.34 1 96.88 411 ALA B CA 1
ATOM 6360 C C . ALA B 1 411 ? 1.503 14.438 -3.531 1 96.88 411 ALA B C 1
ATOM 6362 O O . ALA B 1 411 ? 0.624 13.586 -3.361 1 96.88 411 ALA B O 1
ATOM 6363 N N . ARG B 1 412 ? 1.902 14.82 -4.68 1 97 412 ARG B N 1
ATOM 6364 C CA . ARG B 1 412 ? 1.418 14.273 -5.941 1 97 412 ARG B CA 1
ATOM 6365 C C . ARG B 1 412 ? -0.045 14.641 -6.172 1 97 412 ARG B C 1
ATOM 6367 O O . ARG B 1 412 ? -0.744 13.977 -6.938 1 97 412 ARG B O 1
ATOM 6374 N N . GLY B 1 413 ? -0.527 15.648 -5.488 1 97.94 413 GLY B N 1
ATOM 6375 C CA . GLY B 1 413 ? -1.861 16.188 -5.707 1 97.94 413 GLY B CA 1
ATOM 6376 C C . GLY B 1 413 ? -2.959 15.281 -5.184 1 97.94 413 GLY B C 1
ATOM 6377 O O . GLY B 1 413 ? -3.998 15.117 -5.828 1 97.94 413 GLY B O 1
ATOM 6378 N N . GLN B 1 414 ? -2.783 14.656 -4.086 1 98.56 414 GLN B N 1
ATOM 6379 C CA . GLN B 1 414 ? -3.797 13.758 -3.539 1 98.56 414 GLN B CA 1
ATOM 6380 C C . GLN B 1 414 ? -4.301 14.258 -2.188 1 98.56 414 GLN B C 1
ATOM 6382 O O . GLN B 1 414 ? -3.689 15.133 -1.575 1 98.56 414 GLN B O 1
ATOM 6387 N N . GLY B 1 415 ? -5.391 13.75 -1.695 1 98.69 415 GLY B N 1
ATOM 6388 C CA . GLY B 1 415 ? -5.977 14.109 -0.412 1 98.69 415 GLY B CA 1
ATOM 6389 C C . GLY B 1 415 ? -7.059 13.148 0.041 1 98.69 415 GLY B C 1
ATOM 6390 O O . GLY B 1 415 ? -7.684 12.477 -0.782 1 98.69 415 GLY B O 1
ATOM 6391 N N . VAL B 1 416 ? -7.227 13.086 1.335 1 98.81 416 VAL B N 1
ATOM 6392 C CA . VAL B 1 416 ? -8.211 12.18 1.928 1 98.81 416 VAL B CA 1
ATOM 6393 C C . VAL B 1 416 ? -8.992 12.906 3.016 1 98.81 416 VAL B C 1
ATOM 6395 O O . VAL B 1 416 ? -8.438 13.734 3.744 1 98.81 416 VAL B O 1
ATOM 6398 N N . THR B 1 417 ? -10.289 12.688 3.066 1 98.88 417 THR B N 1
ATOM 6399 C CA . THR B 1 417 ? -11.133 13.133 4.172 1 98.88 417 THR B CA 1
ATOM 6400 C C . THR B 1 417 ? -11.805 11.945 4.852 1 98.88 417 THR B C 1
ATOM 6402 O O . THR B 1 417 ? -11.938 10.875 4.254 1 98.88 417 THR B O 1
ATOM 6405 N N . MET B 1 418 ? -12.148 12.125 6.086 1 98.94 418 MET B N 1
ATOM 6406 C CA . MET B 1 418 ? -12.742 11.07 6.895 1 98.94 418 MET B CA 1
ATOM 6407 C C . MET B 1 418 ? -13.664 11.648 7.961 1 98.94 418 MET B C 1
ATOM 6409 O O . MET B 1 418 ? -13.414 12.742 8.477 1 98.94 418 MET B O 1
ATOM 6413 N N . ILE B 1 419 ? -14.742 10.977 8.266 1 98.94 419 ILE B N 1
ATOM 6414 C CA . ILE B 1 419 ? -15.641 11.352 9.352 1 98.94 419 ILE B CA 1
ATOM 6415 C C . ILE B 1 419 ? -15.594 10.305 10.453 1 98.94 419 ILE B C 1
ATOM 6417 O O . ILE B 1 419 ? -15.703 9.102 10.188 1 98.94 419 ILE B O 1
ATOM 6421 N N . LEU B 1 420 ? -15.305 10.703 11.648 1 98.94 420 LEU B N 1
ATOM 6422 C CA . LEU B 1 420 ? -15.469 9.883 12.844 1 98.94 420 LEU B CA 1
ATOM 6423 C C . LEU B 1 420 ? -16.734 10.273 13.602 1 98.94 420 LEU B C 1
ATOM 6425 O O . LEU B 1 420 ? -17.109 11.445 13.641 1 98.94 420 LEU B O 1
ATOM 6429 N N . GLU B 1 421 ? -17.359 9.281 14.258 1 98.81 421 GLU B N 1
ATOM 6430 C CA . GLU B 1 421 ? -18.562 9.539 15.055 1 98.81 421 GLU B CA 1
ATOM 6431 C C . GLU B 1 421 ? -18.531 8.766 16.375 1 98.81 421 GLU B C 1
ATOM 6433 O O . GLU B 1 421 ? -17.938 7.688 16.453 1 98.81 421 GLU B O 1
ATOM 6438 N N . LYS B 1 422 ? -19.109 9.312 17.359 1 98.38 422 LYS B N 1
ATOM 6439 C CA . LYS B 1 422 ? -19.312 8.672 18.656 1 98.38 422 LYS B CA 1
ATOM 6440 C C . LYS B 1 422 ? -20.797 8.594 19 1 98.38 422 LYS B C 1
ATOM 6442 O O . LYS B 1 422 ? -21.531 9.57 18.828 1 98.38 422 LYS B O 1
#

Radius of gyration: 26.23 Å; Cα contacts (8 Å, |Δi|>4): 2185; chains: 2; bounding box: 64×75×61 Å

pLDDT: mean 96.02, std 4.94, range [70.94, 99.0]

Foldseek 3Di:
DAFFFKFFFDKAKAAKEFACPLCLPPDFLQQALLGVQLGCVLQVQQQPAFQEEEFEAQFDDPVCVVVRLVSVCVHRYNNVHYYYYDYDWLCGQQVQSVVQRVCCRVVVTFKYKGKYWFRPSDGDWAQAPLQVVLCVQLVVDPDPVSNVVSNVRDDPVRGDTHTDQCADPLARHHPLRLLQVLCVVLVPALLQLLVVLVQQLCLQVVCVVVVVCVSHHDYDSPDDHHDLRDNPDDSVNSVPFAADRDRPDGSFGLSQAFHDITIMMMIMMGGPVVCVVSVTDGLWTWDWKFKFFDDCNVVVSQFFQRLLVRVLVGCVVVVHAPAQFQAEEEARNGSSSVVSNQVCLDAAVSVVVVVHRGRRHHYDVCRYSSNHHCSRSGRSRRRRSSVSVNSVSNVCNVVVWTKYKYKYTGGPGMIMITMITD/DAFFFKFFFDKAKAAKEFACPLCLPPAFLRQALLGVQLGCVLQVQQAPAFQEEEFEAQFDDPVCVVVRLVSVCVHRYNNVHYYYYDYDWLCGQQVQSVVQRVCCRVVVTFKYKGKYWFRPSDGDFAQAPLQVVLCVQLVVDDDPVSNVVSNVRDDPVRGDTHTDQCADPLARHHPLRLLQVLCVVLVPALLQLLVVLVQQLCLQVVCVVVVVCVSHHDYDSPDDHHDLRDNPDDSVNSVPFAADRDRPDGSFGLRQAFHDITIMMMIMMGGPVVCVVSVTDGLWTWDWKFKFFDDCNVVSSQFFQRLLVRVLVGCVVVVHAPAQFQAEEEARNGSSSVVSNQVCLDAAVSVVVVVHRGRRHHYDVCRYSSNHHCSRSGRSRRRRSSVSVNSVSNVCNVVVWTKYKYKYTGGPGMIMITMITD

Solvent-accessible surface area (backbone atoms only — not comparable to full-atom values): 39966 Å² total; per-residue (Å²): 100,78,51,46,64,26,25,33,50,46,48,21,18,33,40,28,28,43,52,66,51,72,54,38,89,37,46,45,56,57,44,36,36,52,16,49,44,46,33,30,62,75,67,68,36,68,56,40,72,45,46,33,36,28,9,29,41,49,76,53,48,64,87,47,52,47,44,38,40,57,28,49,65,72,43,60,41,28,55,36,36,22,43,32,23,33,26,36,39,34,34,14,6,43,48,18,39,50,54,50,37,45,35,26,19,70,64,65,29,48,32,27,35,17,21,11,14,22,28,57,41,49,64,53,43,34,61,28,70,59,33,51,52,20,51,54,51,20,71,68,37,85,45,68,66,52,22,50,53,28,62,60,64,41,53,78,72,33,65,46,66,40,68,73,79,71,45,42,83,88,70,65,39,35,69,61,48,33,45,44,44,24,21,61,75,69,65,52,51,48,67,59,21,38,50,48,26,48,48,17,18,52,25,29,45,52,29,58,74,71,49,68,51,67,82,38,49,38,66,48,79,90,34,76,56,50,65,50,57,48,82,81,68,44,69,72,63,48,68,67,55,59,38,67,64,39,73,85,80,40,62,48,21,76,66,26,27,40,56,66,16,23,24,15,12,24,29,35,36,24,24,65,66,51,28,56,76,66,74,41,59,76,34,21,29,61,77,48,60,26,66,19,22,27,61,27,72,88,46,41,50,35,28,59,45,8,30,64,56,9,44,55,55,38,29,62,74,69,72,53,56,63,62,70,46,66,34,34,45,58,53,24,64,29,30,45,52,46,52,49,47,52,49,32,31,51,27,46,72,54,17,41,75,71,74,34,91,51,39,57,41,64,72,64,70,86,32,42,31,64,58,26,30,23,48,14,50,39,45,14,42,4,12,41,27,20,47,53,51,41,53,53,29,49,52,28,38,76,67,66,40,51,32,33,40,38,37,30,43,15,67,92,8,20,15,31,24,36,33,38,37,68,99,77,51,47,64,26,26,35,49,46,46,22,18,31,40,28,28,44,52,67,52,72,54,38,90,37,45,46,57,58,44,37,36,52,17,50,44,45,34,32,62,76,66,68,36,69,58,41,72,46,47,32,35,27,10,32,40,48,79,54,48,66,86,49,52,46,45,39,40,58,28,48,65,71,43,59,41,29,55,37,36,23,42,32,22,32,26,36,37,32,33,17,7,43,48,17,40,52,55,49,36,45,36,27,19,72,64,64,29,47,33,27,34,17,20,11,13,21,27,56,42,49,64,54,45,33,62,28,70,60,33,50,51,21,50,55,51,21,71,68,38,85,45,69,67,51,23,49,52,26,63,60,63,41,54,78,72,33,67,47,66,38,67,73,78,73,46,42,84,86,70,66,39,35,68,61,48,34,45,45,45,25,19,60,76,68,64,53,52,48,65,59,20,39,51,51,26,48,48,17,18,53,26,28,46,51,30,57,74,71,48,69,51,67,83,38,49,38,66,48,80,91,35,75,56,51,64,51,59,48,81,81,67,44,67,71,63,49,69,67,54,60,37,67,65,39,73,86,80,37,62,47,21,75,67,28,26,39,56,67,16,23,24,14,12,25,29,35,36,24,24,66,66,52,29,57,77,65,75,42,60,76,32,22,28,62,77,48,58,25,65,21,22,29,60,28,72,87,45,42,50,35,28,58,46,8,30,63,56,10,43,54,55,39,28,62,75,67,72,54,57,62,62,70,45,66,35,32,45,59,53,25,65,29,30,43,52,45,53,48,47,51,50,31,31,52,27,47,72,54,16,40,75,71,74,35,92,51,38,57,42,63,70,65,70,85,32,42,31,63,57,26,31,23,50,14,52,38,45,15,42,4,12,42,27,22,48,53,50,39,52,52,30,50,54,29,38,76,67,65,40,51,32,32,41,36,36,32,44,15,66,91,8,20,14,32,22,36,32,38,36,69

Nearest PDB structures (foldseek):
  6dv2-assembly3_F  TM=9.235E-01  e=1.703E-41  Homo sapiens
  5cbq-assembly1_B  TM=9.039E-01  e=8.475E-37  Mycolicibacterium smegmatis MC2 155
  5cbq-assembly2_E-2  TM=9.023E-01  e=5.529E-36  Mycolicibacterium smegmatis MC2 155
  6pcd-assembly1_B  TM=8.907E-01  e=1.171E-35  Pseudomonas putida KT2440
  8jg3-assembly1_B-2  TM=8.872E-01  e=1.044E-34  Clostridium kluyveri

Organism: NCBI:txid2305228

Sequence (844 aa):
METKKVAIVGYNRIPFARINTAYSDKGNQDLLVSTLNGLIKRYNLTGKLLGEVAGGAVIKHISESNLVRESVMETSLDPATPACDLQQACDTGIEAAIYIGNKIALGQIESGIACGVEAMSNIPFESSPRLRKALLKANKEKSVFGKLKQLLAPKLKDWMPIPYPGQEPKTGLVMGGHTEITAKYYQISREEQDALALKSHQNMTKAYDEGFFTDMITPAFGLNTDNNLRRDTSLEKLAQLKPAFDKQNGTLTAGNSTPFTDGASSILLASEEWAKENNLPILAYITFSEVAGIEYVENKQNLLLAPVFAADRMLKKAGMSLEDFDYYEIHEAFAAQVLATLKIWENDDLAKKFGIEKALGKIDRNKLNVKGGSLAVAHPFAATGGRIIGTLAKLLNEKGSGKGFISICAARGQGVTMILEKMETKKVAIVGYNRIPFARINTAYSDKGNQDLLVSTLNGLIKRYNLTGKLLGEVAGGAVIKHISESNLVRESVMETSLDPATPACDLQQACDTGIEAAIYIGNKIALGQIESGIACGVEAMSNIPFESSPRLRKALLKANKEKSVFGKLKQLLAPKLKDWMPIPYPGQEPKTGLVMGGHTEITAKYYQISREEQDALALKSHQNMTKAYDEGFFTDMITPAFGLNTDNNLRRDTSLEKLAQLKPAFDKQNGTLTAGNSTPFTDGASSILLASEEWAKENNLPILAYITFSEVAGIEYVENKQNLLLAPVFAADRMLKKAGMSLEDFDYYEIHEAFAAQVLATLKIWENDDLAKKFGIEKALGKIDRNKLNVKGGSLAVAHPFAATGGRIIGTLAKLLNEKGSGKGFISICAARGQGVTMILEK